Protein AF-A0A9E1DWH7-F1 (afdb_monomer_lite)

Sequence (798 aa):
MIVNSGTGEDALSIVTMGADAFGVAGIAVGDPQSTGDADPFLGVPLVGENPAVAGGRVEINSYSEITTDGYKANGIHAYSASGGYPDSVINALESFDENDFSFEVTEVRDSGDTAIDFNEQGDAQVRGYLIDEEGNPVTDDDENVIEHGTFLIGTDGTYSLSFSEGEIDQLLEEHESCAIAANYTIEGQGEGDSRTDDGRLIVVLYHNNEDGSLEEIRVAEFDSFGLSTKPADDNNPTVFPDLQGYVDGLLAHATSGGAGGTITVNSDGNIETRGEESHGIHAYSIGGEGAPGADSTFYLFWESAPTEGGDGESPGDINISADGRIVTGQDKSSGISAISAGGEGGPGGDGVAYRDGSRGGTGGDGGEVAVSGSADIETRGDYASGIVALSGGGNGGAGGSTGGAMSGGMGGYGGRGGIVDVNGSWHVTTEGDKAHGIWAKSLGGNAGDGGSGGWLWGDPGAGGQATDGGRVTLHSSGDIETSGLTAYGLYAQSVGGFGGSGGSNWGLFCSFGGDGNSGGSGGDVEVINLAGGSVITSGDHSHAILAQSIGGGGGSGGGEFGLFASLGGEGAAGGFGGDVSVENDGLLETSGTRAYGIFAQSVGGGGGSGGDARSMILSIDPSNWVPAEGPPDPTSFSVGATMSLGGSGGAASHGGTVFVENQGGIMTRGADAFGILAQSVGGGGGVGGSGYHGLDLEDFGVPEEYAQYQDLLPVQDDSDLDITLGGTGGGGGDGDDVDVTNNGDINTFGDGALAILAQSIGGGGGLAGVGATGGDGSVGLGGNGGLGGDGGSVAVDL

pLDDT: mean 86.43, std 14.1, range [38.81, 98.94]

Radius of gyration: 33.84 Å; chains: 1; bounding box: 93×71×112 Å

Structure (mmCIF, N/CA/C/O backbone):
data_AF-A0A9E1DWH7-F1
#
_entry.id   AF-A0A9E1DWH7-F1
#
loop_
_atom_site.group_PDB
_atom_site.id
_atom_site.type_symbol
_atom_site.label_atom_id
_atom_site.label_alt_id
_atom_site.label_comp_id
_atom_site.label_asym_id
_atom_site.label_entity_id
_atom_site.label_seq_id
_atom_site.pdbx_PDB_ins_code
_atom_site.Cartn_x
_atom_site.Cartn_y
_atom_site.Cartn_z
_atom_site.occupancy
_atom_site.B_iso_or_equiv
_atom_site.auth_seq_id
_atom_site.auth_comp_id
_atom_site.auth_asym_id
_atom_site.auth_atom_id
_atom_site.pdbx_PDB_model_num
ATOM 1 N N . MET A 1 1 ? 12.278 11.143 24.042 1.00 87.00 1 MET A N 1
ATOM 2 C CA . MET A 1 1 ? 11.474 12.074 24.857 1.00 87.00 1 MET A CA 1
ATOM 3 C C . MET A 1 1 ? 10.601 11.275 25.815 1.00 87.00 1 MET A C 1
ATOM 5 O O . MET A 1 1 ? 10.056 10.267 25.394 1.00 87.00 1 MET A O 1
ATOM 9 N N . ILE A 1 2 ? 10.497 11.687 27.084 1.00 90.00 2 ILE A N 1
ATOM 10 C CA . ILE A 1 2 ? 9.580 11.081 28.066 1.00 90.00 2 ILE A CA 1
ATOM 11 C C . ILE A 1 2 ? 8.743 12.207 28.679 1.00 90.00 2 ILE A C 1
ATOM 13 O O . ILE A 1 2 ? 9.315 13.162 29.210 1.00 90.00 2 ILE A O 1
ATOM 17 N N . VAL A 1 3 ? 7.417 12.103 28.613 1.00 90.38 3 VAL A N 1
ATOM 18 C CA . VAL A 1 3 ? 6.458 13.070 29.164 1.00 90.38 3 VAL A CA 1
ATOM 19 C C . VAL A 1 3 ? 5.601 12.371 30.212 1.00 90.38 3 VAL A C 1
ATOM 21 O O . VAL A 1 3 ? 5.009 11.336 29.936 1.00 90.38 3 VAL A O 1
ATOM 24 N N . ASN A 1 4 ? 5.521 12.932 31.419 1.00 89.38 4 ASN A N 1
ATOM 25 C CA . ASN A 1 4 ? 4.646 12.429 32.478 1.00 89.38 4 ASN A CA 1
ATOM 26 C C . ASN A 1 4 ? 3.672 13.538 32.887 1.00 89.38 4 ASN A C 1
ATOM 28 O O . ASN A 1 4 ? 4.121 14.633 33.235 1.00 89.38 4 ASN A O 1
ATOM 32 N N . SER A 1 5 ? 2.368 13.263 32.862 1.00 87.38 5 SER A N 1
ATOM 33 C CA . SER A 1 5 ? 1.322 14.235 33.192 1.00 87.38 5 SER A CA 1
ATOM 34 C C . SER A 1 5 ? 0.397 13.713 34.289 1.00 87.38 5 SER A C 1
ATOM 36 O O . SER A 1 5 ? -0.428 12.832 34.057 1.00 87.38 5 SER A O 1
ATOM 38 N N . GLY A 1 6 ? 0.503 14.294 35.484 1.00 82.69 6 GLY A N 1
ATOM 39 C CA . GLY A 1 6 ? -0.255 13.859 36.659 1.00 82.69 6 GLY A CA 1
ATOM 40 C C . GLY A 1 6 ? 0.238 12.531 37.240 1.00 82.69 6 GLY A C 1
ATOM 41 O O . GLY A 1 6 ? 1.265 11.986 36.834 1.00 82.69 6 GLY A O 1
ATOM 42 N N . THR A 1 7 ? -0.492 12.033 38.232 1.00 83.69 7 THR A N 1
ATOM 43 C CA . THR A 1 7 ? -0.308 10.708 38.843 1.00 83.69 7 THR A CA 1
ATOM 44 C C . THR A 1 7 ? -1.676 10.118 39.178 1.00 83.69 7 THR A C 1
ATOM 46 O O . THR A 1 7 ? -2.651 10.863 39.252 1.00 83.69 7 THR A O 1
ATOM 49 N N . GLY A 1 8 ? -1.754 8.818 39.474 1.00 70.94 8 GLY A N 1
ATOM 50 C CA . GLY A 1 8 ? -3.007 8.200 39.931 1.00 70.94 8 GLY A CA 1
ATOM 51 C C . GLY A 1 8 ? -3.595 8.800 41.224 1.00 70.94 8 GLY A C 1
ATOM 52 O O . GLY A 1 8 ? -4.774 8.598 41.497 1.00 70.94 8 GLY A O 1
ATOM 53 N N . GLU A 1 9 ? -2.809 9.542 42.019 1.00 77.56 9 GLU A N 1
ATOM 54 C CA . GLU A 1 9 ? -3.293 10.242 43.225 1.00 77.56 9 GLU A CA 1
ATOM 55 C C . GLU A 1 9 ? -3.641 11.721 42.970 1.00 77.56 9 GLU A C 1
ATOM 57 O O . GLU A 1 9 ? -4.532 12.254 43.629 1.00 77.56 9 GLU A O 1
ATOM 62 N N . ASP A 1 10 ? -2.981 12.364 42.001 1.00 80.69 10 ASP A N 1
ATOM 63 C CA . ASP A 1 10 ? -3.112 13.789 41.678 1.00 80.69 10 ASP A CA 1
ATOM 64 C C . ASP A 1 10 ? -3.201 13.988 40.150 1.00 80.69 10 ASP A C 1
ATOM 66 O O . ASP A 1 10 ? -2.185 14.157 39.461 1.00 80.69 10 ASP A O 1
ATOM 70 N N . ALA A 1 11 ? -4.426 13.979 39.615 1.00 82.19 11 ALA A N 1
ATOM 71 C CA . ALA A 1 11 ? -4.705 14.274 38.208 1.00 82.19 11 ALA A CA 1
ATOM 72 C C . ALA A 1 11 ? -4.594 15.784 37.921 1.00 82.19 11 ALA A C 1
ATOM 74 O O . ALA A 1 11 ? -5.102 16.621 38.674 1.00 82.19 11 ALA A O 1
ATOM 75 N N . LEU A 1 12 ? -3.943 16.151 36.813 1.00 89.12 12 LEU A N 1
ATOM 76 C CA . LEU A 1 12 ? -3.891 17.535 36.326 1.00 89.12 12 LEU A CA 1
ATOM 77 C C . LEU A 1 12 ? -5.086 17.818 35.410 1.00 89.12 12 LEU A C 1
ATOM 79 O O . LEU A 1 12 ? -5.555 16.919 34.726 1.00 89.12 12 LEU A O 1
ATOM 83 N N . SER A 1 13 ? -5.546 19.071 35.361 1.00 93.88 13 SER A N 1
ATOM 84 C CA . SER A 1 13 ? -6.529 19.527 34.369 1.00 93.88 13 SER A CA 1
ATOM 85 C C . SER A 1 13 ? -5.826 20.357 33.299 1.00 93.88 13 SER A C 1
ATOM 87 O O . SER A 1 13 ? -5.166 21.350 33.620 1.00 93.88 13 SER A O 1
ATOM 89 N N . ILE A 1 14 ? -5.956 19.941 32.041 1.00 95.38 14 ILE A N 1
ATOM 90 C CA . ILE A 1 14 ? -5.325 20.554 30.871 1.00 95.38 14 ILE A CA 1
ATOM 91 C C . ILE A 1 14 ? -6.431 20.967 29.903 1.00 95.38 14 ILE A C 1
ATOM 93 O O . ILE A 1 14 ? -7.241 20.140 29.501 1.00 95.38 14 ILE A O 1
ATOM 97 N N . VAL A 1 15 ? -6.465 22.246 29.526 1.00 96.62 15 VAL A N 1
ATOM 98 C CA . VAL A 1 15 ? -7.432 22.773 28.554 1.00 96.62 15 VAL A CA 1
ATOM 99 C C . VAL A 1 15 ? -6.688 23.555 27.482 1.00 96.62 15 VAL A C 1
ATOM 101 O O . VAL A 1 15 ? -6.006 24.531 27.804 1.00 96.62 15 VAL A O 1
ATOM 104 N N . THR A 1 16 ? -6.837 23.156 26.222 1.00 96.44 16 THR A N 1
ATOM 105 C CA . THR A 1 16 ? -6.238 23.834 25.065 1.00 96.44 16 THR A CA 1
ATOM 106 C C . THR A 1 16 ? -7.297 24.153 24.011 1.00 96.44 16 THR A C 1
ATOM 108 O O . THR A 1 16 ? -8.333 23.498 23.928 1.00 96.44 16 THR A O 1
ATOM 111 N N . MET A 1 17 ? -7.091 25.238 23.260 1.00 95.25 17 MET A N 1
ATOM 112 C CA . MET A 1 17 ? -8.045 25.742 22.267 1.00 95.25 17 MET A CA 1
ATOM 113 C C . MET A 1 17 ? -7.300 26.291 21.051 1.00 95.25 17 MET A C 1
ATOM 115 O O . MET A 1 17 ? -6.291 26.979 21.217 1.00 95.25 17 MET A O 1
ATOM 119 N N . GLY A 1 18 ? -7.842 26.064 19.858 1.00 94.25 18 GLY A N 1
ATOM 120 C CA . GLY A 1 18 ? -7.277 26.497 18.582 1.00 94.25 18 GLY A CA 1
ATOM 121 C C . GLY A 1 18 ? -7.068 25.332 17.617 1.00 94.25 18 GLY A C 1
ATOM 122 O O . GLY A 1 18 ? -7.156 24.171 18.005 1.00 94.25 18 GLY A O 1
ATOM 123 N N . ALA A 1 19 ? -6.806 25.655 16.350 1.00 93.44 19 ALA A N 1
ATOM 124 C CA . ALA A 1 19 ? -6.383 24.648 15.382 1.00 93.44 19 ALA A CA 1
ATOM 125 C C . ALA A 1 19 ? -5.036 24.036 15.805 1.00 93.44 19 ALA A C 1
ATOM 127 O O . ALA A 1 19 ? -4.202 24.753 16.365 1.00 93.44 19 ALA A O 1
ATOM 128 N N . ASP A 1 20 ? -4.866 22.732 15.576 1.00 93.06 20 ASP A N 1
ATOM 129 C CA . ASP A 1 20 ? -3.655 21.969 15.916 1.00 93.06 20 ASP A CA 1
ATOM 130 C C . ASP A 1 20 ? -3.284 22.054 17.416 1.00 93.06 20 ASP A C 1
ATOM 132 O O . ASP A 1 20 ? -2.119 21.995 17.814 1.00 93.06 20 ASP A O 1
ATOM 136 N N . ALA A 1 21 ? -4.285 22.241 18.286 1.00 93.81 21 ALA A N 1
ATOM 137 C CA . ALA A 1 21 ? -4.077 22.335 19.727 1.00 93.81 21 ALA A CA 1
ATOM 138 C C . ALA A 1 21 ? -3.888 20.948 20.356 1.00 93.81 21 ALA A C 1
ATOM 140 O O . ALA A 1 21 ? -4.764 20.092 20.254 1.00 93.81 21 ALA A O 1
ATOM 141 N N . PHE A 1 22 ? -2.786 20.751 21.088 1.00 95.69 22 PHE A N 1
ATOM 142 C CA . PHE A 1 22 ? -2.489 19.488 21.772 1.00 95.69 22 PHE A CA 1
ATOM 143 C C . PHE A 1 22 ? -2.601 19.615 23.288 1.00 95.69 22 PHE A C 1
ATOM 145 O O . PHE A 1 22 ? -2.093 20.577 23.864 1.00 95.69 22 PHE A O 1
ATOM 152 N N . GLY A 1 23 ? -3.246 18.652 23.948 1.00 95.25 23 GLY A N 1
ATOM 153 C CA . GLY A 1 23 ? -3.270 18.578 25.410 1.00 95.25 23 GLY A CA 1
ATOM 154 C C . GLY A 1 23 ? -1.903 18.182 25.970 1.00 95.25 23 GLY A C 1
ATOM 155 O O . GLY A 1 23 ? -1.270 18.943 26.702 1.00 95.25 23 GLY A O 1
ATOM 156 N N . VAL A 1 24 ? -1.423 17.000 25.581 1.00 95.94 24 VAL A N 1
ATOM 157 C CA . VAL A 1 24 ? -0.068 16.506 25.859 1.00 95.94 24 VAL A CA 1
ATOM 158 C C . VAL A 1 24 ? 0.583 16.113 24.540 1.00 95.94 24 VAL A C 1
ATOM 160 O O . VAL A 1 24 ? 0.026 15.307 23.805 1.00 95.94 24 VAL A O 1
ATOM 163 N N . ALA A 1 25 ? 1.765 16.654 24.248 1.00 95.50 25 ALA A N 1
ATOM 164 C CA . ALA A 1 25 ? 2.498 16.341 23.026 1.00 95.50 25 ALA A CA 1
ATOM 165 C C . ALA A 1 25 ? 3.890 15.772 23.332 1.00 95.50 25 ALA A C 1
ATOM 167 O O . ALA A 1 25 ? 4.654 16.351 24.109 1.00 95.50 25 ALA A O 1
ATOM 168 N N . GLY A 1 26 ? 4.219 14.649 22.701 1.00 95.56 26 GLY A N 1
ATOM 169 C CA . GLY A 1 26 ? 5.564 14.098 22.613 1.00 95.56 26 GLY A CA 1
ATOM 170 C C . GLY A 1 26 ? 5.960 14.014 21.147 1.00 95.56 26 GLY A C 1
ATOM 171 O O . GLY A 1 26 ? 5.415 13.196 20.419 1.00 95.56 26 GLY A O 1
ATOM 172 N N . ILE A 1 27 ? 6.885 14.864 20.715 1.00 94.50 27 ILE A N 1
ATOM 173 C CA . ILE A 1 27 ? 7.307 14.968 19.316 1.00 94.50 27 ILE A CA 1
ATOM 174 C C . ILE A 1 27 ? 8.814 14.733 19.281 1.00 94.50 27 ILE A C 1
ATOM 176 O O . ILE A 1 27 ? 9.565 15.422 19.974 1.00 94.50 27 ILE A O 1
ATOM 180 N N . ALA A 1 28 ? 9.254 13.736 18.521 1.00 92.69 28 ALA A N 1
ATOM 181 C CA . ALA A 1 28 ? 10.660 13.404 18.361 1.00 92.69 28 ALA A CA 1
ATOM 182 C C . ALA A 1 28 ? 10.994 13.245 16.878 1.00 92.69 28 ALA A C 1
ATOM 184 O O . ALA A 1 28 ? 10.875 12.156 16.323 1.00 92.69 28 ALA A O 1
ATOM 185 N N . VAL A 1 29 ? 11.428 14.347 16.273 1.00 89.25 29 VAL A N 1
ATOM 186 C CA . VAL A 1 29 ? 11.863 14.392 14.878 1.00 89.25 29 VAL A CA 1
ATOM 187 C C . VAL A 1 29 ? 13.384 14.310 14.823 1.00 89.25 29 VAL A C 1
ATOM 189 O O . VAL A 1 29 ? 14.072 14.984 15.596 1.00 89.25 29 VAL A O 1
ATOM 192 N N . GLY A 1 30 ? 13.898 13.412 13.990 1.00 84.50 30 GLY A N 1
ATOM 193 C CA . GLY A 1 30 ? 15.319 13.327 13.701 1.00 84.50 30 GLY A CA 1
ATOM 194 C C . GLY A 1 30 ? 15.690 14.287 12.580 1.00 84.50 30 GLY A C 1
ATOM 195 O O . GLY A 1 30 ? 15.378 14.010 11.427 1.00 84.50 30 GLY A O 1
ATOM 196 N N . ASP A 1 31 ? 16.375 15.377 12.929 1.00 79.06 31 ASP A N 1
ATOM 197 C CA . ASP A 1 31 ? 16.837 16.381 11.967 1.00 79.06 31 ASP A CA 1
ATOM 198 C C . ASP A 1 31 ? 18.367 16.292 11.819 1.00 79.06 31 ASP A C 1
ATOM 200 O O . ASP A 1 31 ? 19.090 16.548 12.802 1.00 79.06 31 ASP A O 1
ATOM 204 N N . PRO A 1 32 ? 18.907 15.954 10.634 1.00 72.94 32 PRO A N 1
ATOM 205 C CA . PRO A 1 32 ? 20.310 16.187 10.322 1.00 72.94 32 PRO A CA 1
ATOM 206 C C . PRO A 1 32 ? 20.719 17.612 10.672 1.00 72.94 32 PRO A C 1
ATOM 208 O O . PRO A 1 32 ? 20.064 18.602 10.346 1.00 72.94 32 PRO A O 1
ATOM 211 N N . GLN A 1 33 ? 21.848 17.719 11.366 1.00 66.94 33 GLN A N 1
ATOM 212 C CA . GLN A 1 33 ? 22.484 19.011 11.558 1.00 66.94 33 GLN A CA 1
ATOM 213 C C . GLN A 1 33 ? 23.168 19.382 10.244 1.00 66.94 33 GLN A C 1
ATOM 215 O O . GLN A 1 33 ? 23.973 18.597 9.738 1.00 66.94 33 GLN A O 1
ATOM 220 N N . SER A 1 34 ? 22.897 20.578 9.712 1.00 61.09 34 SER A N 1
ATOM 221 C CA . SER A 1 34 ? 23.777 21.114 8.674 1.00 61.09 34 SER A CA 1
ATOM 222 C C . SER A 1 34 ? 25.185 21.244 9.251 1.00 61.09 34 SER A C 1
ATOM 224 O O . SER A 1 34 ? 25.367 21.502 10.446 1.00 61.09 34 SER A O 1
ATOM 226 N N . THR A 1 35 ? 26.202 21.061 8.414 1.00 60.91 35 THR A N 1
ATOM 227 C CA . THR A 1 35 ? 27.602 21.264 8.819 1.00 60.91 35 THR A CA 1
ATOM 228 C C . THR A 1 35 ? 27.866 22.708 9.267 1.00 60.91 35 THR A C 1
ATOM 230 O O . THR A 1 35 ? 28.886 22.978 9.896 1.00 60.91 35 THR A O 1
ATOM 233 N N . GLY A 1 36 ? 26.923 23.626 9.007 1.00 59.16 36 GLY A N 1
ATOM 234 C CA . GLY A 1 36 ? 27.054 25.066 9.213 1.00 59.16 36 GLY A CA 1
ATOM 235 C C . GLY A 1 36 ? 27.808 25.763 8.080 1.00 59.16 36 GLY A C 1
ATOM 236 O O . GLY A 1 36 ? 27.875 26.991 8.076 1.00 59.16 36 GLY A O 1
ATOM 237 N N . ASP A 1 37 ? 28.326 24.990 7.127 1.00 68.50 37 ASP A N 1
ATOM 238 C CA . ASP A 1 37 ? 29.078 25.459 5.977 1.00 68.50 37 ASP A CA 1
ATOM 239 C C . ASP A 1 37 ? 28.129 25.544 4.769 1.00 68.50 37 ASP A C 1
ATOM 241 O O . ASP A 1 37 ? 27.424 24.585 4.441 1.00 68.50 37 ASP A O 1
ATOM 245 N N . ALA A 1 38 ? 28.069 26.715 4.137 1.00 75.94 38 ALA A N 1
ATOM 246 C CA . ALA A 1 38 ? 27.510 26.846 2.797 1.00 75.94 38 ALA A CA 1
ATOM 247 C C . ALA A 1 38 ? 28.598 26.476 1.790 1.00 75.94 38 ALA A C 1
ATOM 249 O O . ALA A 1 38 ? 29.785 26.670 2.076 1.00 75.94 38 ALA A O 1
ATOM 250 N N . ASP A 1 39 ? 28.206 25.977 0.621 1.00 78.56 39 ASP A N 1
ATOM 251 C CA . ASP A 1 39 ? 29.122 25.974 -0.505 1.00 78.56 39 ASP A CA 1
ATOM 252 C C . ASP A 1 39 ? 29.600 27.427 -0.696 1.00 78.56 39 ASP A C 1
ATOM 254 O O . ASP A 1 39 ? 28.776 28.329 -0.874 1.00 78.56 39 ASP A O 1
ATOM 258 N N . PRO A 1 40 ? 30.911 27.689 -0.565 1.00 72.06 40 PRO A N 1
ATOM 259 C CA . PRO A 1 40 ? 31.436 29.050 -0.532 1.00 72.06 40 PRO A CA 1
ATOM 260 C C . PRO A 1 40 ? 31.234 29.778 -1.860 1.00 72.06 40 PRO A C 1
ATOM 262 O O . PRO A 1 40 ? 31.271 31.002 -1.892 1.00 72.06 40 PRO A O 1
ATOM 265 N N . PHE A 1 41 ? 31.015 29.034 -2.944 1.00 80.31 41 PHE A N 1
ATOM 266 C CA . PHE A 1 41 ? 30.722 29.593 -4.244 1.00 80.31 41 PHE A CA 1
ATOM 267 C C . PHE A 1 41 ? 29.218 29.740 -4.461 1.00 80.31 41 PHE A C 1
ATOM 269 O O . PHE A 1 41 ? 28.773 30.846 -4.734 1.00 80.31 41 PHE A O 1
ATOM 276 N N . LEU A 1 42 ? 28.437 28.669 -4.295 1.00 79.19 42 LEU A N 1
ATOM 277 C CA . LEU A 1 42 ? 27.000 28.658 -4.603 1.00 79.19 42 LEU A CA 1
ATOM 278 C C . LEU A 1 42 ? 26.136 29.345 -3.541 1.00 79.19 42 LEU A C 1
ATOM 280 O O . LEU A 1 42 ? 24.957 29.587 -3.771 1.00 79.19 42 LEU A O 1
ATOM 284 N N . GLY A 1 43 ? 26.664 29.592 -2.342 1.00 78.81 43 GLY A N 1
ATOM 285 C CA . GLY A 1 43 ? 25.898 30.171 -1.236 1.00 78.81 43 GLY A CA 1
ATOM 286 C C . GLY A 1 43 ? 24.770 29.274 -0.707 1.00 78.81 43 GLY A C 1
ATOM 287 O O . GLY A 1 43 ? 24.070 29.667 0.228 1.00 78.81 43 GLY A O 1
ATOM 288 N N . VAL A 1 44 ? 24.608 28.065 -1.254 1.00 81.44 44 VAL A N 1
ATOM 289 C CA . VAL A 1 44 ? 23.633 27.073 -0.794 1.00 81.44 44 VAL A CA 1
ATOM 290 C C . VAL A 1 44 ? 24.222 26.191 0.311 1.00 81.44 44 VAL A C 1
ATOM 292 O O . VAL A 1 44 ? 25.438 26.004 0.372 1.00 81.44 44 VAL A O 1
ATOM 295 N N . PRO A 1 45 ? 23.405 25.633 1.217 1.00 79.88 45 PRO A N 1
ATOM 296 C CA . PRO A 1 45 ? 23.905 24.774 2.289 1.00 79.88 45 PRO A CA 1
ATOM 297 C C . PRO A 1 45 ? 24.536 23.476 1.768 1.00 79.88 45 PRO A C 1
ATOM 299 O O . PRO A 1 45 ? 24.006 22.854 0.850 1.00 79.88 45 PRO A O 1
ATOM 302 N N . LEU A 1 46 ? 25.611 23.010 2.414 1.00 77.12 46 LEU A N 1
ATOM 303 C CA . LEU A 1 46 ? 26.141 21.669 2.159 1.00 77.12 46 LEU A CA 1
ATOM 304 C C . LEU A 1 46 ? 25.249 20.598 2.806 1.00 77.12 46 LEU A C 1
ATOM 306 O O . LEU A 1 46 ? 24.989 20.624 4.016 1.00 77.12 46 LEU A O 1
ATOM 310 N N . VAL A 1 47 ? 24.826 19.629 1.995 1.00 75.00 47 VAL A N 1
ATOM 311 C CA . VAL A 1 47 ? 24.098 18.424 2.413 1.00 75.00 47 VAL A CA 1
ATOM 312 C C . VAL A 1 47 ? 25.123 17.295 2.544 1.00 75.00 47 VAL A C 1
ATOM 314 O O . VAL A 1 47 ? 25.950 17.092 1.661 1.00 75.00 47 VAL A O 1
ATOM 317 N N . GLY A 1 48 ? 25.152 16.613 3.688 1.00 66.12 48 GLY A N 1
ATOM 318 C CA . GLY A 1 48 ? 26.100 15.526 3.939 1.00 66.12 48 GLY A CA 1
ATOM 319 C C . GLY A 1 48 ? 25.681 14.226 3.252 1.00 66.12 48 GLY A C 1
ATOM 320 O O . GLY A 1 48 ? 24.505 14.027 2.977 1.00 66.12 48 GLY A O 1
ATOM 321 N N . GLU A 1 49 ? 26.630 13.300 3.068 1.00 56.00 49 GLU A N 1
ATOM 322 C CA . GLU A 1 49 ? 26.402 11.986 2.426 1.00 56.00 49 GLU A CA 1
ATOM 323 C C . GLU A 1 49 ? 25.402 11.075 3.170 1.00 56.00 49 GLU A C 1
ATOM 325 O O . GLU A 1 49 ? 24.994 10.048 2.639 1.00 56.00 49 GLU A O 1
ATOM 330 N N . ASN A 1 50 ? 25.015 11.410 4.408 1.00 57.75 50 ASN A N 1
ATOM 331 C CA . ASN A 1 50 ? 23.971 10.689 5.136 1.00 57.75 50 ASN A CA 1
ATOM 332 C C . ASN A 1 50 ? 23.086 11.657 5.956 1.00 57.75 50 ASN A C 1
ATOM 334 O O . ASN A 1 50 ? 23.379 11.921 7.129 1.00 57.75 50 ASN A O 1
ATOM 338 N N . PRO A 1 51 ? 22.018 12.196 5.341 1.00 61.84 51 PRO A N 1
ATOM 339 C CA . PRO A 1 51 ? 21.004 13.036 5.985 1.00 61.84 51 PRO A CA 1
ATOM 340 C C . PRO A 1 51 ? 20.225 12.326 7.094 1.00 61.84 51 PRO A C 1
ATOM 342 O O . PRO A 1 51 ? 19.640 12.974 7.957 1.00 61.84 51 PRO A O 1
ATOM 345 N N . ALA A 1 52 ? 20.157 10.996 7.070 1.00 71.50 52 ALA A N 1
ATOM 346 C CA . ALA A 1 52 ? 19.151 10.250 7.805 1.00 71.50 52 ALA A CA 1
ATOM 347 C C . ALA A 1 52 ? 19.423 10.242 9.319 1.00 71.50 52 ALA A C 1
ATOM 349 O O . ALA A 1 52 ? 20.142 9.399 9.862 1.00 71.50 52 ALA A O 1
ATOM 350 N N . VAL A 1 53 ? 18.795 11.170 10.042 1.00 81.06 53 VAL A N 1
ATOM 351 C CA . VAL A 1 53 ? 18.700 11.105 11.501 1.00 81.06 53 VAL A CA 1
ATOM 352 C C . VAL A 1 53 ? 17.369 10.470 11.861 1.00 81.06 53 VAL A C 1
ATOM 354 O O . VAL A 1 53 ? 16.306 10.994 11.536 1.00 81.06 53 VAL A O 1
ATOM 357 N N . ALA A 1 54 ? 17.435 9.336 12.554 1.00 85.12 54 ALA A N 1
ATOM 358 C CA . ALA A 1 54 ? 16.244 8.638 13.002 1.00 85.12 54 ALA A CA 1
ATOM 359 C C . ALA A 1 54 ? 15.433 9.474 14.005 1.00 85.12 54 ALA A C 1
ATOM 361 O O . ALA A 1 54 ? 15.985 10.153 14.883 1.00 85.12 54 ALA A O 1
ATOM 362 N N . GLY A 1 55 ? 14.113 9.351 13.916 1.00 84.62 55 GLY A N 1
ATOM 363 C CA . GLY A 1 55 ? 13.176 9.802 14.925 1.00 84.62 55 GLY A CA 1
ATOM 364 C C . GLY A 1 55 ? 13.508 9.219 16.296 1.00 84.62 55 GLY A C 1
ATOM 365 O O . GLY A 1 55 ? 13.924 8.070 16.465 1.00 84.62 55 GLY A O 1
ATOM 366 N N . GLY A 1 56 ? 13.344 10.041 17.328 1.00 88.81 56 GLY A N 1
ATOM 367 C CA . GLY A 1 56 ? 13.613 9.614 18.697 1.00 88.81 56 GLY A CA 1
ATOM 368 C C . GLY A 1 56 ? 12.457 8.806 19.288 1.00 88.81 56 GLY A C 1
ATOM 369 O O . GLY A 1 56 ? 11.295 9.005 18.945 1.00 88.81 56 GLY A O 1
ATOM 370 N N . ARG A 1 57 ? 12.755 7.960 20.280 1.00 94.25 57 ARG A N 1
ATOM 371 C CA . ARG A 1 57 ? 11.727 7.293 21.098 1.00 94.25 57 ARG A CA 1
ATOM 372 C C . ARG A 1 57 ? 10.816 8.318 21.781 1.00 94.25 57 ARG A C 1
ATOM 374 O O . ARG A 1 57 ? 11.331 9.227 22.443 1.00 94.25 57 ARG A O 1
ATOM 381 N N . VAL A 1 58 ? 9.501 8.132 21.721 1.00 97.38 58 VAL A N 1
ATOM 382 C CA . VAL A 1 58 ? 8.508 8.933 22.458 1.00 97.38 58 VAL A CA 1
ATOM 383 C C . VAL A 1 58 ? 7.830 8.064 23.507 1.00 97.38 58 VAL A C 1
ATOM 385 O O . VAL A 1 58 ? 7.301 7.007 23.197 1.00 97.38 58 VAL A O 1
ATOM 388 N N . GLU A 1 59 ? 7.829 8.511 24.758 1.00 97.81 59 GLU A N 1
ATOM 389 C CA . GLU A 1 59 ? 7.079 7.876 25.841 1.00 97.81 59 GLU A CA 1
ATOM 390 C C . GLU A 1 59 ? 6.192 8.925 26.522 1.00 97.81 59 GLU A C 1
ATOM 392 O O . GLU A 1 59 ? 6.696 9.958 26.967 1.00 97.81 59 GLU A O 1
ATOM 397 N N . ILE A 1 60 ? 4.885 8.680 26.601 1.00 97.19 60 ILE A N 1
ATOM 398 C CA . ILE A 1 60 ? 3.917 9.551 27.276 1.00 97.19 60 ILE A CA 1
ATOM 399 C C . ILE A 1 60 ? 3.165 8.730 28.321 1.00 97.19 60 ILE A C 1
ATOM 401 O O . ILE A 1 60 ? 2.502 7.761 27.978 1.00 97.19 60 ILE A O 1
ATOM 405 N N . ASN A 1 61 ? 3.223 9.144 29.585 1.00 95.25 61 ASN A N 1
ATOM 406 C CA . ASN A 1 61 ? 2.428 8.575 30.673 1.00 95.25 61 ASN A CA 1
ATOM 407 C C . ASN A 1 61 ? 1.488 9.662 31.219 1.00 95.25 61 ASN A C 1
ATOM 409 O O . ASN A 1 61 ? 1.953 10.641 31.810 1.00 95.25 61 ASN A O 1
ATOM 413 N N . SER A 1 62 ? 0.178 9.525 31.019 1.00 93.75 62 SER A N 1
ATOM 414 C CA . SER A 1 62 ? -0.815 10.542 31.380 1.00 93.75 62 SER A CA 1
ATOM 415 C C . SER A 1 62 ? -1.918 9.995 32.286 1.00 93.75 62 SER A C 1
ATOM 417 O O . SER A 1 62 ? -2.606 9.040 31.954 1.00 93.75 62 SER A O 1
ATOM 419 N N . TYR A 1 63 ? -2.133 10.680 33.406 1.00 93.19 63 TYR A N 1
ATOM 420 C CA . TYR A 1 63 ? -3.240 10.483 34.352 1.00 93.19 63 TYR A CA 1
ATOM 421 C C . TYR A 1 63 ? -4.153 11.724 34.406 1.00 93.19 63 TYR A C 1
ATOM 423 O O . TYR A 1 63 ? -4.806 11.987 35.412 1.00 93.19 63 TYR A O 1
ATOM 431 N N . SER A 1 64 ? -4.091 12.587 33.389 1.00 92.62 64 SER A N 1
ATOM 432 C CA . SER A 1 64 ? -4.681 13.934 33.424 1.00 92.62 64 SER A CA 1
ATOM 433 C C . SER A 1 64 ? -6.064 14.002 32.785 1.00 92.62 64 SER A C 1
ATOM 435 O O . SER A 1 64 ? -6.360 13.247 31.870 1.00 92.62 64 SER A O 1
ATOM 437 N N . GLU A 1 65 ? -6.865 14.970 33.222 1.00 95.50 65 GLU A N 1
ATOM 438 C CA . GLU A 1 65 ? -8.122 15.370 32.591 1.00 95.50 65 GLU A CA 1
ATOM 439 C C . GLU A 1 65 ? -7.817 16.384 31.481 1.00 95.50 65 GLU A C 1
ATOM 441 O O . GLU A 1 65 ? -7.443 17.530 31.762 1.00 95.50 65 GLU A O 1
ATOM 446 N N . ILE A 1 66 ? -7.939 15.966 30.225 1.00 97.25 66 ILE A N 1
ATOM 447 C CA . ILE A 1 66 ? -7.562 16.743 29.044 1.00 97.25 66 ILE A CA 1
ATOM 448 C C . ILE A 1 66 ? -8.821 17.177 28.294 1.00 97.25 66 ILE A C 1
ATOM 450 O O . ILE A 1 66 ? -9.684 16.362 27.989 1.00 97.25 66 ILE A O 1
ATOM 454 N N . THR A 1 67 ? -8.913 18.460 27.952 1.00 97.50 67 THR A N 1
ATOM 455 C CA . THR A 1 67 ? -9.922 18.978 27.024 1.00 97.50 67 THR A CA 1
ATOM 456 C C . THR A 1 67 ? -9.259 19.791 25.919 1.00 97.50 67 THR A C 1
ATOM 458 O O . THR A 1 67 ? -8.578 20.775 26.211 1.00 97.50 67 THR A O 1
ATOM 461 N N . THR A 1 68 ? -9.484 19.424 24.660 1.00 97.12 68 THR A N 1
ATOM 462 C CA . THR A 1 68 ? -8.999 20.165 23.485 1.00 97.12 68 THR A CA 1
ATOM 463 C C . THR A 1 68 ? -10.162 20.595 22.589 1.00 97.12 68 THR A C 1
ATOM 465 O O . THR A 1 68 ? -11.186 19.915 22.513 1.00 97.12 68 THR A O 1
ATOM 468 N N . ASP A 1 69 ? -10.047 21.760 21.945 1.00 96.50 69 ASP A N 1
ATOM 469 C CA . ASP A 1 69 ? -11.100 22.314 21.079 1.00 96.50 69 ASP A CA 1
ATOM 470 C C . ASP A 1 69 ? -10.510 23.054 19.867 1.00 96.50 69 ASP A C 1
ATOM 472 O O . ASP A 1 69 ? -9.787 24.040 20.031 1.00 96.50 69 ASP A O 1
ATOM 476 N N . GLY A 1 70 ? -10.829 22.594 18.659 1.00 95.19 70 GLY A N 1
ATOM 477 C CA . GLY A 1 70 ? -10.405 23.149 17.377 1.00 95.19 70 GLY A CA 1
ATOM 478 C C . GLY A 1 70 ? -10.197 22.079 16.300 1.00 95.19 70 GLY A C 1
ATOM 479 O O . GLY A 1 70 ? -10.190 20.883 16.572 1.00 95.19 70 GLY A O 1
ATOM 480 N N . TYR A 1 71 ? -10.024 22.517 15.052 1.00 95.56 71 TYR A N 1
ATOM 481 C CA . TYR A 1 71 ? -9.648 21.639 13.937 1.00 95.56 71 TYR A CA 1
ATOM 482 C C . TYR A 1 71 ? -8.300 20.960 14.224 1.00 95.56 71 TYR A C 1
ATOM 484 O O . TYR A 1 71 ? -7.368 21.652 14.637 1.00 95.56 71 TYR A O 1
ATOM 492 N N . LYS A 1 72 ? -8.185 19.638 14.035 1.00 95.00 72 LYS A N 1
ATOM 493 C CA . LYS A 1 72 ? -6.959 18.867 14.339 1.00 95.00 72 LYS A CA 1
ATOM 494 C C . LYS A 1 72 ? -6.477 18.936 15.798 1.00 95.00 72 LYS A C 1
ATOM 496 O O . LYS A 1 72 ? -5.291 18.775 16.089 1.00 95.00 72 LYS A O 1
ATOM 501 N N . ALA A 1 73 ? -7.379 19.204 16.745 1.00 95.00 73 ALA A N 1
ATOM 502 C CA . ALA A 1 73 ? -7.018 19.371 18.152 1.00 95.00 73 ALA A CA 1
ATOM 503 C C . ALA A 1 73 ? -6.953 18.030 18.911 1.00 95.00 73 ALA A C 1
ATOM 505 O O . ALA A 1 73 ? -7.980 17.485 19.307 1.00 95.00 73 ALA A O 1
ATOM 506 N N . ASN A 1 74 ? -5.754 17.519 19.194 1.00 97.19 74 ASN A N 1
ATOM 507 C CA . ASN A 1 74 ? -5.568 16.190 19.793 1.00 97.19 74 ASN A CA 1
ATOM 508 C C . ASN A 1 74 ? -5.403 16.214 21.318 1.00 97.19 74 ASN A C 1
ATOM 510 O O . ASN A 1 74 ? -4.698 17.060 21.867 1.00 97.19 74 ASN A O 1
ATOM 514 N N . GLY A 1 75 ? -5.976 15.232 22.012 1.00 97.38 75 GLY A N 1
ATOM 515 C CA . GLY A 1 75 ? -5.800 15.067 23.455 1.00 97.38 75 GLY A CA 1
ATOM 516 C C . GLY A 1 75 ? -4.351 14.746 23.813 1.00 97.38 75 GLY A C 1
ATOM 517 O O . GLY A 1 75 ? -3.648 15.560 24.417 1.00 97.38 75 GLY A O 1
ATOM 518 N N . ILE A 1 76 ? -3.897 13.569 23.393 1.00 98.00 76 ILE A N 1
ATOM 519 C CA . ILE A 1 76 ? -2.501 13.140 23.439 1.00 98.00 76 ILE A CA 1
ATOM 520 C C . ILE A 1 76 ? -1.998 13.003 22.007 1.00 98.00 76 ILE A C 1
ATOM 522 O O . ILE A 1 76 ? -2.555 12.240 21.224 1.00 98.00 76 ILE A O 1
ATOM 526 N N . HIS A 1 77 ? -0.918 13.704 21.678 1.00 97.81 77 HIS A N 1
ATOM 527 C CA . HIS A 1 77 ? -0.242 13.591 20.395 1.00 97.81 77 HIS A CA 1
ATOM 528 C C . HIS A 1 77 ? 1.169 13.032 20.589 1.00 97.81 77 HIS A C 1
ATOM 530 O O . HIS A 1 77 ? 2.002 13.649 21.254 1.00 97.81 77 HIS A O 1
ATOM 536 N N . ALA A 1 78 ? 1.439 11.857 20.032 1.00 97.81 78 ALA A N 1
ATOM 537 C CA . ALA A 1 78 ? 2.754 11.238 20.022 1.00 97.81 78 ALA A CA 1
ATOM 538 C C . ALA A 1 78 ? 3.228 11.096 18.573 1.00 97.81 78 ALA A C 1
ATOM 540 O O . ALA A 1 78 ? 2.558 10.465 17.764 1.00 97.81 78 ALA A O 1
ATOM 541 N N . TYR A 1 79 ? 4.371 11.683 18.243 1.00 96.62 79 TYR A N 1
ATOM 542 C CA . TYR A 1 79 ? 4.879 11.719 16.876 1.00 96.62 79 TYR A CA 1
ATOM 543 C C . TYR A 1 79 ? 6.371 11.419 16.850 1.00 96.62 79 TYR A C 1
ATOM 545 O O . TYR A 1 79 ? 7.145 12.036 17.591 1.00 96.62 79 TYR A O 1
ATOM 553 N N . SER A 1 80 ? 6.777 10.492 15.991 1.00 95.81 80 SER A N 1
ATOM 554 C CA . SER A 1 80 ? 8.177 10.201 15.721 1.00 95.81 80 SER A CA 1
ATOM 555 C C . SER A 1 80 ? 8.396 10.001 14.231 1.00 95.81 80 SER A C 1
ATOM 557 O O . SER A 1 80 ? 7.718 9.196 13.603 1.00 95.81 80 SER A O 1
ATOM 559 N N . ALA A 1 81 ? 9.343 10.735 13.671 1.00 91.88 81 ALA A N 1
ATOM 560 C CA . ALA A 1 81 ? 9.712 10.629 12.267 1.00 91.88 81 ALA A CA 1
ATOM 561 C C . ALA A 1 81 ? 11.140 11.136 12.077 1.00 91.88 81 ALA A C 1
ATOM 563 O O . ALA A 1 81 ? 11.727 11.714 12.998 1.00 91.88 81 ALA A O 1
ATOM 564 N N . SER A 1 82 ? 11.680 10.978 10.879 1.00 84.81 82 SER A N 1
ATOM 565 C CA . SER A 1 82 ? 12.776 11.829 10.428 1.00 84.81 82 SER A CA 1
ATOM 566 C C . SER A 1 82 ? 12.217 13.076 9.746 1.00 84.81 82 SER A C 1
ATOM 568 O O . SER A 1 82 ? 11.189 13.003 9.078 1.00 84.81 82 SER A O 1
ATOM 570 N N . GLY A 1 83 ? 12.848 14.225 9.975 1.00 70.12 83 GLY A N 1
ATOM 571 C CA . GLY A 1 83 ? 12.424 15.512 9.421 1.00 70.12 83 GLY A CA 1
ATOM 572 C C . GLY A 1 83 ? 13.153 15.899 8.141 1.00 70.12 83 GLY A C 1
ATOM 573 O O . GLY A 1 83 ? 12.827 16.933 7.568 1.00 70.12 83 GLY A O 1
ATOM 574 N N . GLY A 1 84 ? 14.142 15.103 7.713 1.00 75.38 84 GLY A N 1
ATOM 575 C CA . GLY A 1 84 ? 15.093 15.532 6.689 1.00 75.38 84 GLY A CA 1
ATOM 576 C C . GLY A 1 84 ? 15.860 16.785 7.129 1.00 75.38 84 GLY A C 1
ATOM 577 O O . GLY A 1 84 ? 15.871 17.167 8.305 1.00 75.38 84 GLY A O 1
ATOM 578 N N . TYR A 1 85 ? 16.542 17.440 6.195 1.00 77.38 85 TYR A N 1
ATOM 579 C CA . TYR A 1 85 ? 17.171 18.724 6.503 1.00 77.38 85 TYR A CA 1
ATOM 580 C C . TYR A 1 85 ? 16.123 19.802 6.838 1.00 77.38 85 TYR A C 1
ATOM 582 O O . TYR A 1 85 ? 15.034 19.792 6.273 1.00 77.38 85 TYR A O 1
ATOM 590 N N . PRO A 1 86 ? 16.430 20.769 7.730 1.00 77.50 86 PRO A N 1
ATOM 591 C CA . PRO A 1 86 ? 15.474 21.811 8.112 1.00 77.50 86 PRO A CA 1
ATOM 592 C C . PRO A 1 86 ? 14.915 22.583 6.909 1.00 77.50 86 PRO A C 1
ATOM 594 O O . PRO A 1 86 ? 15.664 22.851 5.972 1.00 77.50 86 PRO A O 1
ATOM 597 N N . ASP A 1 87 ? 13.675 23.087 6.996 1.00 80.81 87 ASP A N 1
ATOM 598 C CA . ASP A 1 87 ? 13.037 23.916 5.952 1.00 80.81 87 ASP A CA 1
ATOM 599 C C . ASP A 1 87 ? 13.933 25.055 5.448 1.00 80.81 87 ASP A C 1
ATOM 601 O O . ASP A 1 87 ? 13.871 25.438 4.287 1.00 80.81 87 ASP A O 1
ATOM 605 N N . SER A 1 88 ? 14.782 25.632 6.304 1.00 81.44 88 SER A N 1
ATOM 606 C CA . SER A 1 88 ? 15.718 26.681 5.886 1.00 81.44 88 SER A CA 1
ATOM 607 C C . SER A 1 88 ? 16.762 26.202 4.876 1.00 81.44 88 SER A C 1
ATOM 609 O O . SER A 1 88 ? 17.257 27.013 4.108 1.00 81.44 88 SER A O 1
ATOM 611 N N . VAL A 1 89 ? 17.131 24.920 4.919 1.00 83.00 89 VAL A N 1
ATOM 612 C CA . VAL A 1 89 ? 18.041 24.287 3.959 1.00 83.00 89 VAL A CA 1
ATOM 613 C C . VAL A 1 89 ? 17.290 23.926 2.687 1.00 83.00 89 VAL A C 1
ATOM 615 O O . VAL A 1 89 ? 17.731 24.322 1.615 1.00 83.00 89 VAL A O 1
ATOM 618 N N . ILE A 1 90 ? 16.134 23.267 2.813 1.00 82.88 90 ILE A N 1
ATOM 619 C CA . ILE A 1 90 ? 15.300 22.877 1.667 1.00 82.88 90 ILE A CA 1
ATOM 620 C C . ILE A 1 90 ? 14.896 24.112 0.855 1.00 82.88 90 ILE A C 1
ATOM 622 O O . ILE A 1 90 ? 15.232 24.200 -0.318 1.00 82.88 90 ILE A O 1
ATOM 626 N N . ASN A 1 91 ? 14.297 25.124 1.493 1.00 86.50 91 ASN A N 1
ATOM 627 C CA . ASN A 1 91 ? 13.898 26.353 0.801 1.00 86.50 91 ASN A CA 1
ATOM 628 C C . ASN A 1 91 ? 15.096 27.087 0.180 1.00 86.50 91 ASN A C 1
ATOM 630 O O . ASN A 1 91 ? 14.921 27.763 -0.825 1.00 86.50 91 ASN A O 1
ATOM 634 N N . ALA A 1 92 ? 16.294 27.002 0.776 1.00 84.56 92 ALA A N 1
ATOM 635 C CA . ALA A 1 92 ? 17.485 27.629 0.204 1.00 84.56 92 ALA A CA 1
ATOM 636 C C . ALA A 1 92 ? 17.913 26.933 -1.095 1.00 84.56 92 ALA A C 1
ATOM 638 O O . ALA A 1 92 ? 18.217 27.626 -2.062 1.00 84.56 92 ALA A O 1
ATOM 639 N N . LEU A 1 93 ? 17.880 25.597 -1.122 1.00 86.62 93 LEU A N 1
ATOM 640 C CA . LEU A 1 93 ? 18.145 24.798 -2.320 1.00 86.62 93 LEU A CA 1
ATOM 641 C C . LEU A 1 93 ? 17.054 25.011 -3.384 1.00 86.62 93 LEU A C 1
ATOM 643 O O . LEU A 1 93 ? 17.380 25.255 -4.536 1.00 86.62 93 LEU A O 1
ATOM 647 N N . GLU A 1 94 ? 15.773 25.029 -3.004 1.00 87.56 94 GLU A N 1
ATOM 648 C CA . GLU A 1 94 ? 14.652 25.289 -3.928 1.00 87.56 94 GLU A CA 1
ATOM 649 C C . GLU A 1 94 ? 14.650 26.715 -4.498 1.00 87.56 94 GLU A C 1
ATOM 651 O O . GLU A 1 94 ? 14.167 26.949 -5.604 1.00 87.56 94 GLU A O 1
ATOM 656 N N . SER A 1 95 ? 15.143 27.690 -3.729 1.00 87.69 95 SER A N 1
ATOM 657 C CA . SER A 1 95 ? 15.235 29.089 -4.162 1.00 87.69 95 SER A CA 1
ATOM 658 C C . SER A 1 95 ? 16.482 29.399 -4.984 1.00 87.69 95 SER A C 1
ATOM 660 O O . SER A 1 95 ? 16.662 30.555 -5.366 1.00 87.69 95 SER A O 1
ATOM 662 N N . PHE A 1 96 ? 17.348 28.406 -5.198 1.00 89.31 96 PHE A N 1
ATOM 663 C CA . PHE A 1 96 ? 18.553 28.565 -5.992 1.00 89.31 96 PHE A CA 1
ATOM 664 C C . PHE A 1 96 ? 18.191 29.038 -7.402 1.00 89.31 96 PHE A C 1
ATOM 666 O O . PHE A 1 96 ? 17.381 28.420 -8.089 1.00 89.31 96 PHE A O 1
ATOM 673 N N . ASP A 1 97 ? 18.788 30.153 -7.814 1.00 87.06 97 ASP A N 1
ATOM 674 C CA . ASP A 1 97 ? 18.672 30.679 -9.165 1.00 87.06 97 ASP A CA 1
ATOM 675 C C . ASP A 1 97 ? 20.076 30.755 -9.759 1.00 87.06 97 ASP A C 1
ATOM 677 O O . ASP A 1 97 ? 20.909 31.568 -9.353 1.00 87.06 97 ASP A O 1
ATOM 681 N N . GLU A 1 98 ? 20.354 29.897 -10.737 1.00 84.44 98 GLU A N 1
ATOM 682 C CA . GLU A 1 98 ? 21.646 29.893 -11.417 1.00 84.44 98 GLU A CA 1
ATOM 683 C C . GLU A 1 98 ? 21.976 31.230 -12.103 1.00 84.44 98 GLU A C 1
ATOM 685 O O . GLU A 1 98 ? 23.149 31.510 -12.349 1.00 84.44 98 GLU A O 1
ATOM 690 N N . ASN A 1 99 ? 20.976 32.081 -12.374 1.00 83.62 99 ASN A N 1
ATOM 691 C CA . ASN A 1 99 ? 21.174 33.402 -12.974 1.00 83.62 99 ASN A CA 1
ATOM 692 C C . ASN A 1 99 ? 21.839 34.412 -12.027 1.00 83.62 99 ASN A C 1
ATOM 694 O O . ASN A 1 99 ? 22.312 35.455 -12.488 1.00 83.62 99 ASN A O 1
ATOM 698 N N . ASP A 1 100 ? 21.888 34.124 -10.724 1.00 84.12 100 ASP A N 1
ATOM 699 C CA . ASP A 1 100 ? 22.623 34.939 -9.751 1.00 84.12 100 ASP A CA 1
ATOM 700 C C . ASP A 1 100 ? 24.144 34.725 -9.841 1.00 84.12 100 ASP A C 1
ATOM 702 O O . ASP A 1 100 ? 24.924 35.479 -9.250 1.00 84.12 100 ASP A O 1
ATOM 706 N N . PHE A 1 101 ? 24.575 33.737 -10.628 1.00 86.75 101 PHE A N 1
ATOM 707 C CA . PHE A 1 101 ? 25.972 33.416 -10.871 1.00 86.75 101 PHE A CA 1
ATOM 708 C C . PHE A 1 101 ? 26.371 33.848 -12.273 1.00 86.75 101 PHE A C 1
ATOM 710 O O . PHE A 1 101 ? 25.665 33.638 -13.259 1.00 86.75 101 PHE A O 1
ATOM 717 N N . SER A 1 102 ? 27.555 34.439 -12.374 1.00 87.06 102 SER A N 1
ATOM 718 C CA . SER A 1 102 ? 28.171 34.741 -13.660 1.00 87.06 102 SER A CA 1
ATOM 719 C C . SER A 1 102 ? 29.517 34.062 -13.739 1.00 87.06 102 SER A C 1
ATOM 721 O O . SER A 1 102 ? 30.282 34.101 -12.778 1.00 87.06 102 SER A O 1
ATOM 723 N N . PHE A 1 103 ? 29.826 33.498 -14.891 1.00 89.00 103 PHE A N 1
ATOM 724 C CA . PHE A 1 103 ? 31.126 32.915 -15.157 1.00 89.00 103 PHE A CA 1
ATOM 725 C C . PHE A 1 103 ? 31.856 33.751 -16.198 1.00 89.00 103 PHE A C 1
ATOM 727 O O . PHE A 1 103 ? 31.240 34.341 -17.087 1.00 89.00 103 PHE A O 1
ATOM 734 N N . GLU A 1 104 ? 33.174 33.799 -16.067 1.00 91.75 104 GLU A N 1
ATOM 735 C CA . GLU A 1 104 ? 34.069 34.338 -17.080 1.00 91.75 104 GLU A CA 1
ATOM 736 C C . GLU A 1 104 ? 35.178 33.320 -17.341 1.00 91.75 104 GLU A C 1
ATOM 738 O O . GLU A 1 104 ? 35.750 32.757 -16.405 1.00 91.75 104 GLU A O 1
ATOM 743 N N . VAL A 1 105 ? 35.503 33.070 -18.608 1.00 92.56 105 VAL A N 1
ATOM 744 C CA . VAL A 1 105 ? 36.703 32.302 -18.955 1.00 92.56 105 VAL A CA 1
ATOM 745 C C . VAL A 1 105 ? 37.914 33.208 -18.743 1.00 92.56 105 VAL A C 1
ATOM 747 O O . VAL A 1 105 ? 38.045 34.241 -19.393 1.00 92.56 105 VAL A O 1
ATOM 750 N N . THR A 1 106 ? 38.800 32.834 -17.822 1.00 93.00 106 THR A N 1
ATOM 751 C CA . THR A 1 106 ? 39.961 33.652 -17.422 1.00 93.00 106 THR A CA 1
ATOM 752 C C . THR A 1 106 ? 41.267 33.194 -18.052 1.00 93.00 106 THR A C 1
ATOM 754 O O . THR A 1 106 ? 42.216 33.975 -18.144 1.00 93.00 106 THR A O 1
ATOM 757 N N . GLU A 1 107 ? 41.318 31.948 -18.515 1.00 93.50 107 GLU A N 1
ATOM 758 C CA . GLU A 1 107 ? 42.474 31.369 -19.185 1.00 93.50 107 GLU A CA 1
ATOM 759 C C . GLU A 1 107 ? 42.014 30.289 -20.167 1.00 93.50 107 GLU A C 1
ATOM 761 O O . GLU A 1 107 ? 41.070 29.554 -19.894 1.00 93.50 107 GLU A O 1
ATOM 766 N N . VAL A 1 108 ? 42.686 30.180 -21.309 1.00 92.81 108 VAL A N 1
ATOM 767 C CA . VAL A 1 108 ? 42.549 29.057 -22.246 1.00 92.81 108 VAL A CA 1
ATOM 768 C C . VAL A 1 108 ? 43.942 28.486 -22.452 1.00 92.81 108 VAL A C 1
ATOM 770 O O . VAL A 1 108 ? 44.889 29.253 -22.626 1.00 92.81 108 VAL A O 1
ATOM 773 N N . ARG A 1 109 ? 44.093 27.163 -22.397 1.00 91.12 109 ARG A N 1
ATOM 774 C CA . ARG A 1 109 ? 45.396 26.487 -22.451 1.00 91.12 109 ARG A CA 1
ATOM 775 C C . ARG A 1 109 ? 45.489 25.582 -23.673 1.00 91.12 109 ARG A C 1
ATOM 777 O O . ARG A 1 109 ? 44.512 24.941 -24.056 1.00 91.12 109 ARG A O 1
ATOM 784 N N . ASP A 1 110 ? 46.667 25.546 -24.289 1.00 86.94 110 ASP A N 1
ATOM 785 C CA . ASP A 1 110 ? 46.962 24.622 -25.386 1.00 86.94 110 ASP A CA 1
ATOM 786 C C . ASP A 1 110 ? 47.223 23.184 -24.900 1.00 86.94 110 ASP A C 1
ATOM 788 O O . ASP A 1 110 ? 47.195 22.880 -23.705 1.00 86.94 110 ASP A O 1
ATOM 792 N N . SER A 1 111 ? 47.491 22.284 -25.849 1.00 81.50 111 SER A N 1
ATOM 793 C CA . SER A 1 111 ? 47.782 20.867 -25.597 1.00 81.50 111 SER A CA 1
ATOM 794 C C . SER A 1 111 ? 49.020 20.624 -24.716 1.00 81.50 111 SER A C 1
ATOM 796 O O . SER A 1 111 ? 49.176 19.547 -24.140 1.00 81.50 111 SER A O 1
ATOM 798 N N . GLY A 1 112 ? 49.903 21.622 -24.600 1.00 79.88 112 GLY A N 1
ATOM 799 C CA . GLY A 1 112 ? 51.088 21.622 -23.748 1.00 79.88 112 GLY A CA 1
ATOM 800 C C . GLY A 1 112 ? 50.884 22.342 -22.413 1.00 79.88 112 GLY A C 1
ATOM 801 O O . GLY A 1 112 ? 51.880 22.654 -21.755 1.00 79.88 112 GLY A O 1
ATOM 802 N N . ASP A 1 113 ? 49.632 22.624 -22.037 1.00 80.31 113 ASP A N 1
ATOM 803 C CA . ASP A 1 113 ? 49.235 23.334 -20.815 1.00 80.31 113 ASP A CA 1
ATOM 804 C C . ASP A 1 113 ? 49.784 24.775 -20.745 1.00 80.31 113 ASP A C 1
ATOM 806 O O . ASP A 1 113 ? 50.047 25.333 -19.678 1.00 80.31 113 ASP A O 1
ATOM 810 N N . THR A 1 114 ? 50.005 25.400 -21.908 1.00 86.69 114 THR A N 1
ATOM 811 C CA . THR A 1 114 ? 50.470 26.789 -22.005 1.00 86.69 114 THR A CA 1
ATOM 812 C C . THR A 1 114 ? 49.296 27.738 -22.231 1.00 86.69 114 THR A C 1
ATOM 814 O O . THR A 1 114 ? 48.500 27.557 -23.149 1.00 86.69 114 THR A O 1
ATOM 817 N N . ALA A 1 115 ? 49.218 28.787 -21.410 1.00 88.81 115 ALA A N 1
ATOM 818 C CA . ALA A 1 115 ? 48.180 29.811 -21.487 1.00 88.81 115 ALA A CA 1
ATOM 819 C C . ALA A 1 115 ? 48.219 30.613 -22.802 1.00 88.81 115 ALA A C 1
ATOM 821 O O . ALA A 1 115 ? 49.283 31.059 -23.247 1.00 88.81 115 ALA A O 1
ATOM 822 N N . ILE A 1 116 ? 47.040 30.842 -23.377 1.00 92.06 116 ILE A N 1
ATOM 823 C CA . ILE A 1 116 ? 46.801 31.608 -24.599 1.00 92.06 116 ILE A CA 1
ATOM 824 C C . ILE A 1 116 ? 46.184 32.966 -24.245 1.00 92.06 116 ILE A C 1
ATOM 826 O O . ILE A 1 116 ? 45.213 33.049 -23.497 1.00 92.06 116 ILE A O 1
ATOM 830 N N . ASP A 1 117 ? 46.742 34.043 -24.805 1.00 89.12 117 ASP A N 1
ATOM 831 C CA . ASP A 1 117 ? 46.236 35.403 -24.597 1.00 89.12 117 ASP A CA 1
ATOM 832 C C . ASP A 1 117 ? 44.899 35.630 -25.335 1.00 89.12 117 ASP A C 1
ATOM 834 O O . ASP A 1 117 ? 44.768 35.312 -26.521 1.00 89.12 117 ASP A O 1
ATOM 838 N N . PHE A 1 118 ? 43.941 36.282 -24.670 1.00 90.69 118 PHE A N 1
ATOM 839 C CA . PHE A 1 118 ? 42.707 36.763 -25.300 1.00 90.69 118 PHE A CA 1
ATOM 840 C C . PHE A 1 118 ? 42.969 37.960 -26.229 1.00 90.69 118 PHE A C 1
ATOM 842 O O . PHE A 1 118 ? 43.793 38.840 -25.951 1.00 90.69 118 PHE A O 1
ATOM 849 N N . ASN A 1 119 ? 42.240 38.015 -27.343 1.00 89.06 119 ASN A N 1
ATOM 850 C CA . ASN A 1 119 ? 42.296 39.113 -28.305 1.00 89.06 119 ASN A CA 1
ATOM 851 C C . ASN A 1 119 ? 41.536 40.374 -27.809 1.00 89.06 119 ASN A C 1
ATOM 853 O O . ASN A 1 119 ? 40.947 40.396 -26.731 1.00 89.06 119 ASN A O 1
ATOM 857 N N . GLU A 1 120 ? 41.520 41.455 -28.605 1.00 82.44 120 GLU A N 1
ATOM 858 C CA . GLU A 1 120 ? 40.821 42.710 -28.245 1.00 82.44 120 GLU A CA 1
ATOM 859 C C . GLU A 1 120 ? 39.287 42.574 -28.152 1.00 82.44 120 GLU A C 1
ATOM 861 O O . GLU A 1 120 ? 38.626 43.474 -27.632 1.00 82.44 120 GLU A O 1
ATOM 866 N N . GLN A 1 121 ? 38.722 41.493 -28.693 1.00 84.31 121 GLN A N 1
ATOM 867 C CA . GLN A 1 121 ? 37.299 41.157 -28.662 1.00 84.31 121 GLN A CA 1
ATOM 868 C C . GLN A 1 121 ? 36.931 40.259 -27.470 1.00 84.31 121 GLN A C 1
ATOM 870 O O . GLN A 1 121 ? 35.744 40.130 -27.196 1.00 84.31 121 GLN A O 1
ATOM 875 N N . GLY A 1 122 ? 37.918 39.733 -26.735 1.00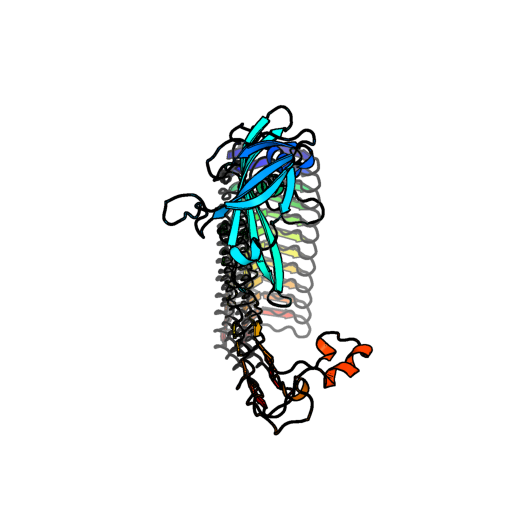 86.44 122 GLY A N 1
ATOM 876 C CA . GLY A 1 122 ? 37.704 38.816 -25.615 1.00 86.44 122 GLY A CA 1
ATOM 877 C C . GLY A 1 122 ? 37.744 37.338 -25.999 1.00 86.44 122 GLY A C 1
ATOM 878 O O . GLY A 1 122 ? 37.317 36.519 -25.203 1.00 86.44 122 GLY A O 1
ATOM 879 N N . ASP A 1 123 ? 38.274 36.974 -27.170 1.00 90.44 123 ASP A N 1
ATOM 880 C CA . ASP A 1 123 ? 38.356 35.572 -27.592 1.00 90.44 123 ASP A CA 1
ATOM 881 C C . ASP A 1 123 ? 39.795 35.052 -27.571 1.00 90.44 123 ASP A C 1
ATOM 883 O O . ASP A 1 123 ? 40.718 35.713 -28.066 1.00 90.44 123 ASP A O 1
ATOM 887 N N . ALA A 1 124 ? 39.983 33.838 -27.063 1.00 92.06 124 ALA A N 1
ATOM 888 C CA . ALA A 1 124 ? 41.218 33.080 -27.188 1.00 92.06 124 ALA A CA 1
ATOM 889 C C . ALA A 1 124 ? 41.059 32.019 -28.281 1.00 92.06 124 ALA A C 1
ATOM 891 O O . ALA A 1 124 ? 40.071 31.285 -28.332 1.00 92.06 124 ALA A O 1
ATOM 892 N N . GLN A 1 125 ? 42.044 31.952 -29.176 1.00 93.38 125 GLN A N 1
ATOM 893 C CA . GLN A 1 125 ? 42.080 30.973 -30.256 1.00 93.38 125 GLN A CA 1
ATOM 894 C C . GLN A 1 125 ? 43.103 29.890 -29.924 1.00 93.38 125 GLN A C 1
ATOM 896 O O . GLN A 1 125 ? 44.300 30.175 -29.877 1.00 93.38 125 GLN A O 1
ATOM 901 N N . VAL A 1 126 ? 42.642 28.656 -29.736 1.00 93.38 126 VAL A N 1
ATOM 902 C CA . VAL A 1 126 ? 43.490 27.520 -29.361 1.00 93.38 126 VAL A CA 1
ATOM 903 C C . VAL A 1 126 ? 43.277 26.339 -30.301 1.00 93.38 126 VAL A C 1
ATOM 905 O O . VAL A 1 126 ? 42.183 26.112 -30.822 1.00 93.38 126 VAL A O 1
ATOM 908 N N . ARG A 1 127 ? 44.353 25.599 -30.561 1.00 92.00 127 ARG A N 1
ATOM 909 C CA . ARG A 1 127 ? 44.293 24.331 -31.287 1.00 92.00 127 ARG A CA 1
ATOM 910 C C . ARG A 1 127 ? 43.758 23.267 -30.336 1.00 92.00 127 ARG A C 1
ATOM 912 O O . ARG A 1 127 ? 44.295 23.111 -29.243 1.00 92.00 127 ARG A O 1
ATOM 919 N N . GLY A 1 128 ? 42.701 22.572 -30.740 1.00 89.38 128 GLY A N 1
ATOM 920 C CA . GLY A 1 128 ? 42.201 21.440 -29.970 1.00 89.38 128 GLY A CA 1
ATOM 921 C C . GLY A 1 128 ? 43.158 20.256 -30.051 1.00 89.38 128 GLY A C 1
ATOM 922 O O . GLY A 1 128 ? 43.966 20.186 -30.977 1.00 89.38 128 GLY A O 1
ATOM 923 N N . TYR A 1 129 ? 43.068 19.319 -29.114 1.00 89.19 129 TYR A N 1
ATOM 924 C CA . TYR A 1 129 ? 43.842 18.079 -29.149 1.00 89.19 129 TYR A CA 1
ATOM 925 C C . TYR A 1 129 ? 42.955 16.843 -29.097 1.00 89.19 129 TYR A C 1
ATOM 927 O O . TYR A 1 129 ? 41.912 16.846 -28.449 1.00 89.19 129 TYR A O 1
ATOM 935 N N . LEU A 1 130 ? 43.375 15.788 -29.793 1.00 86.56 130 LEU A N 1
ATOM 936 C CA . LEU A 1 130 ? 42.677 14.508 -29.786 1.00 86.56 130 LEU A CA 1
ATOM 937 C C . LEU A 1 130 ? 42.769 13.849 -28.410 1.00 86.56 130 LEU A C 1
ATOM 939 O O . LEU A 1 130 ? 43.844 13.837 -27.804 1.00 86.56 130 LEU A O 1
ATOM 943 N N . ILE A 1 131 ? 41.664 13.262 -27.955 1.00 82.06 131 ILE A N 1
ATOM 944 C CA . ILE A 1 131 ? 41.618 12.444 -26.738 1.00 82.06 131 ILE A CA 1
ATOM 945 C C . ILE A 1 131 ? 41.171 11.008 -27.039 1.00 82.06 131 ILE A C 1
ATOM 947 O O . ILE A 1 131 ? 40.412 10.784 -27.983 1.00 82.06 131 ILE A O 1
ATOM 951 N N . ASP A 1 132 ? 41.682 10.048 -26.265 1.00 76.94 132 ASP A N 1
ATOM 952 C CA . ASP A 1 132 ? 41.268 8.641 -26.304 1.00 76.94 132 ASP A CA 1
ATOM 953 C C . ASP A 1 132 ? 39.974 8.386 -25.506 1.00 76.94 132 ASP A C 1
ATOM 955 O O . ASP A 1 132 ? 39.383 9.307 -24.937 1.00 76.94 132 ASP A O 1
ATOM 959 N N . GLU A 1 133 ? 39.518 7.128 -25.484 1.00 62.22 133 GLU A N 1
ATOM 960 C CA . GLU A 1 133 ? 38.290 6.707 -24.792 1.00 62.22 133 GLU A CA 1
ATOM 961 C C . GLU A 1 133 ? 38.368 6.926 -23.270 1.00 62.22 133 GLU A C 1
ATOM 963 O O . GLU A 1 133 ? 37.349 7.105 -22.608 1.00 62.22 133 GLU A O 1
ATOM 968 N N . GLU A 1 134 ? 39.576 6.969 -22.705 1.00 64.56 134 GLU A N 1
ATOM 969 C CA . GLU A 1 134 ? 39.826 7.289 -21.302 1.00 64.56 134 GLU A CA 1
ATOM 970 C C . GLU A 1 134 ? 40.050 8.795 -21.049 1.00 64.56 134 GLU A C 1
ATOM 972 O O . GLU A 1 134 ? 40.343 9.197 -19.919 1.00 64.56 134 GLU A O 1
ATOM 977 N N . GLY A 1 135 ? 39.910 9.637 -22.078 1.00 69.50 135 GLY A N 1
ATOM 978 C CA . GLY A 1 135 ? 40.049 11.090 -21.999 1.00 69.50 135 GLY A CA 1
ATOM 979 C C . GLY A 1 135 ? 41.495 11.592 -21.918 1.00 69.50 135 GLY A C 1
ATOM 980 O O . GLY A 1 135 ? 41.712 12.752 -21.546 1.00 69.50 135 GLY A O 1
ATOM 981 N N . ASN A 1 136 ? 42.488 10.759 -22.242 1.00 81.25 136 ASN A N 1
ATOM 982 C CA . ASN A 1 136 ? 43.900 11.142 -22.283 1.00 81.25 136 ASN A CA 1
ATOM 983 C C . ASN A 1 136 ? 44.288 11.689 -23.665 1.00 81.25 136 ASN A C 1
ATOM 985 O O . ASN A 1 136 ? 43.746 11.239 -24.672 1.00 81.25 136 ASN A O 1
ATOM 989 N N . PRO A 1 137 ? 45.257 12.621 -23.758 1.00 83.75 137 PRO A N 1
ATOM 990 C CA . PRO A 1 137 ? 45.730 13.122 -25.046 1.00 83.75 137 PRO A CA 1
ATOM 991 C C . PRO A 1 137 ? 46.325 12.010 -25.921 1.00 83.75 137 PRO A C 1
ATOM 993 O O . PRO A 1 137 ? 47.230 11.291 -25.491 1.00 83.75 137 PRO A O 1
ATOM 996 N N . VAL A 1 138 ? 45.877 11.917 -27.173 1.00 85.75 138 VAL A N 1
ATOM 997 C CA . VAL A 1 138 ? 46.452 11.007 -28.174 1.00 85.75 138 VAL A CA 1
ATOM 998 C C . VAL A 1 138 ? 47.772 11.584 -28.681 1.00 85.75 138 VAL A C 1
ATOM 1000 O O . VAL A 1 138 ? 47.856 12.771 -29.014 1.00 85.75 138 VAL A O 1
ATOM 1003 N N . THR A 1 139 ? 48.808 10.747 -28.762 1.00 86.56 139 THR A N 1
ATOM 1004 C CA . THR A 1 139 ? 50.146 11.146 -29.214 1.00 86.56 139 THR A CA 1
ATOM 1005 C C . THR A 1 139 ? 50.568 10.465 -30.514 1.00 86.56 139 THR A C 1
ATOM 1007 O O . THR A 1 139 ? 50.115 9.369 -30.843 1.00 86.56 139 THR A O 1
ATOM 1010 N N . ASP A 1 140 ? 51.440 11.133 -31.273 1.00 84.56 140 ASP A N 1
ATOM 1011 C CA . ASP A 1 140 ? 52.104 10.563 -32.445 1.00 84.56 140 ASP A CA 1
ATOM 1012 C C . ASP A 1 140 ? 53.244 9.591 -32.060 1.00 84.56 140 ASP A C 1
ATOM 1014 O O . ASP A 1 140 ? 53.588 9.416 -30.888 1.00 84.56 140 ASP A O 1
ATOM 1018 N N . ASP A 1 141 ? 53.866 8.959 -33.063 1.00 82.88 141 ASP A N 1
ATOM 1019 C CA . ASP A 1 141 ? 54.991 8.021 -32.882 1.00 82.88 141 ASP A CA 1
ATOM 1020 C C . ASP A 1 141 ? 56.219 8.643 -32.170 1.00 82.88 141 ASP A C 1
ATOM 1022 O O . ASP A 1 141 ? 57.097 7.909 -31.702 1.00 82.88 141 ASP A O 1
ATOM 1026 N N . ASP A 1 142 ? 56.301 9.976 -32.102 1.00 83.44 142 ASP A N 1
ATOM 1027 C CA . ASP A 1 142 ? 57.361 10.752 -31.453 1.00 83.44 142 ASP A CA 1
ATOM 1028 C C . ASP A 1 142 ? 56.920 11.313 -30.072 1.00 83.44 142 ASP A C 1
ATOM 1030 O O . ASP A 1 142 ? 57.635 12.137 -29.495 1.00 83.44 142 ASP A O 1
ATOM 1034 N N . GLU A 1 143 ? 55.792 10.837 -29.520 1.00 80.69 143 GLU A N 1
ATOM 1035 C CA . GLU A 1 143 ? 55.168 11.248 -28.246 1.00 80.69 143 GLU A CA 1
ATOM 1036 C C . GLU A 1 143 ? 54.646 12.705 -28.210 1.00 80.69 143 GLU A C 1
ATOM 1038 O O . GLU A 1 143 ? 54.421 13.254 -27.129 1.00 80.69 143 GLU A O 1
ATOM 1043 N N . ASN A 1 144 ? 54.417 13.352 -29.360 1.00 84.81 144 ASN A N 1
ATOM 1044 C CA . ASN A 1 144 ? 53.799 14.684 -29.407 1.00 84.81 144 ASN A CA 1
ATOM 1045 C C . ASN A 1 144 ? 52.272 14.574 -29.443 1.00 84.81 144 ASN A C 1
ATOM 1047 O O . ASN A 1 144 ? 51.736 13.724 -30.149 1.00 84.81 144 ASN A O 1
ATOM 1051 N N . VAL A 1 145 ? 51.568 15.457 -28.729 1.00 86.88 145 VAL A N 1
ATOM 1052 C CA . VAL A 1 145 ? 50.097 15.497 -28.736 1.00 86.88 145 VAL A CA 1
ATOM 1053 C C . VAL A 1 145 ? 49.581 15.864 -30.128 1.00 86.88 145 VAL A C 1
ATOM 1055 O O . VAL A 1 145 ? 50.068 16.809 -30.754 1.00 86.88 145 VAL A O 1
ATOM 1058 N N . ILE A 1 146 ? 48.595 15.112 -30.616 1.00 87.50 146 ILE A N 1
ATOM 1059 C CA . ILE A 1 146 ? 47.994 15.342 -31.927 1.00 87.50 146 ILE A CA 1
ATOM 1060 C C . ILE A 1 146 ? 46.931 16.440 -31.808 1.00 87.50 146 ILE A C 1
ATOM 1062 O O . ILE A 1 146 ? 45.926 16.281 -31.116 1.00 87.50 146 ILE A O 1
ATOM 1066 N N . GLU A 1 147 ? 47.148 17.555 -32.505 1.00 88.81 147 GLU A N 1
ATOM 1067 C CA . GLU A 1 147 ? 46.256 18.715 -32.486 1.00 88.81 147 GLU A CA 1
ATOM 1068 C C . GLU A 1 147 ? 45.407 18.830 -33.751 1.00 88.81 147 GLU A C 1
ATOM 1070 O O . GLU A 1 147 ? 45.934 18.740 -34.863 1.00 88.81 147 GLU A O 1
ATOM 1075 N N . HIS A 1 148 ? 44.127 19.160 -33.593 1.00 87.50 148 HIS A N 1
ATOM 1076 C CA . HIS A 1 148 ? 43.184 19.398 -34.680 1.00 87.50 148 HIS A CA 1
ATOM 1077 C C . HIS A 1 148 ? 42.071 20.359 -34.286 1.00 87.50 148 HIS A C 1
ATOM 1079 O O . HIS A 1 148 ? 41.730 20.504 -33.114 1.00 87.50 148 HIS A O 1
ATOM 1085 N N . GLY A 1 149 ? 41.491 21.009 -35.293 1.00 87.19 149 GLY A N 1
ATOM 1086 C CA . GLY A 1 149 ? 40.444 21.994 -35.079 1.00 87.19 149 GLY A CA 1
ATOM 1087 C C . GLY A 1 149 ? 40.976 23.246 -34.385 1.00 87.19 149 GLY A C 1
ATOM 1088 O O . GLY A 1 149 ? 42.063 23.292 -33.804 1.00 87.19 149 GLY A O 1
ATOM 1089 N N . THR A 1 150 ? 40.225 24.324 -34.518 1.00 91.19 150 THR A N 1
ATOM 1090 C CA . THR A 1 150 ? 40.530 25.601 -33.891 1.00 91.19 150 THR A CA 1
ATOM 1091 C C . THR A 1 150 ? 39.329 26.028 -33.076 1.00 91.19 150 THR A C 1
ATOM 1093 O O . THR A 1 150 ? 38.297 26.400 -33.642 1.00 91.19 150 THR A O 1
ATOM 1096 N N . PHE A 1 151 ? 39.491 25.966 -31.759 1.00 90.56 151 PHE A N 1
ATOM 1097 C CA . PHE A 1 151 ? 38.536 26.485 -30.801 1.00 90.56 151 PHE A CA 1
ATOM 1098 C C . PHE A 1 151 ? 38.721 27.990 -30.678 1.00 90.56 151 PHE A C 1
ATOM 1100 O O . PHE A 1 151 ? 39.835 28.490 -30.504 1.00 90.56 151 PHE A O 1
ATOM 1107 N N . LEU A 1 152 ? 37.613 28.708 -30.776 1.00 91.31 152 LEU A N 1
ATOM 1108 C CA . LEU A 1 152 ? 37.501 30.092 -30.360 1.00 91.31 152 LEU A CA 1
ATOM 1109 C C . LEU A 1 152 ? 36.656 30.090 -29.093 1.00 91.31 152 LEU A C 1
ATOM 1111 O O . LEU A 1 152 ? 35.488 29.726 -29.175 1.00 91.31 152 LEU A O 1
ATOM 1115 N N . ILE A 1 153 ? 37.245 30.446 -27.955 1.00 91.75 153 ILE A N 1
ATOM 1116 C CA . ILE A 1 153 ? 36.556 30.505 -26.661 1.00 91.75 153 ILE A CA 1
ATOM 1117 C C . ILE A 1 153 ? 36.591 31.957 -26.183 1.00 91.75 153 ILE A C 1
ATOM 1119 O O . ILE A 1 153 ? 37.667 32.534 -26.002 1.00 91.75 153 ILE A O 1
ATOM 1123 N N . GLY A 1 154 ? 35.411 32.548 -26.037 1.00 90.62 154 GLY A N 1
ATOM 1124 C CA . GLY A 1 154 ? 35.190 33.894 -25.531 1.00 90.62 154 GLY A CA 1
ATOM 1125 C C . GLY A 1 154 ? 35.221 33.937 -24.006 1.00 90.62 154 GLY A C 1
ATOM 1126 O O . GLY A 1 154 ? 34.862 32.969 -23.333 1.00 90.62 154 GLY A O 1
ATOM 1127 N N . THR A 1 155 ? 35.610 35.080 -23.440 1.00 90.44 155 THR A N 1
ATOM 1128 C CA . THR A 1 155 ? 35.543 35.298 -21.987 1.00 90.44 155 THR A CA 1
ATOM 1129 C C . THR A 1 155 ? 34.112 35.201 -21.453 1.00 90.44 155 THR A C 1
ATOM 1131 O O . THR A 1 155 ? 33.915 34.778 -20.321 1.00 90.44 155 THR A O 1
ATOM 1134 N N . ASP A 1 156 ? 33.101 35.506 -22.270 1.00 86.62 156 ASP A N 1
ATOM 1135 C CA . ASP A 1 156 ? 31.675 35.353 -21.945 1.00 86.62 156 ASP A CA 1
ATOM 1136 C C . ASP A 1 156 ? 31.163 33.903 -22.035 1.00 86.62 156 ASP A C 1
ATOM 1138 O O . ASP A 1 156 ? 29.964 33.656 -21.908 1.00 86.62 156 ASP A O 1
ATOM 1142 N N . GLY A 1 157 ? 32.068 32.947 -22.253 1.00 86.69 157 GLY A N 1
ATOM 1143 C CA . GLY A 1 157 ? 31.770 31.526 -22.355 1.00 86.69 157 GLY A CA 1
ATOM 1144 C C . GLY A 1 157 ? 31.235 31.106 -23.715 1.00 86.69 157 GLY A C 1
ATOM 1145 O O . GLY A 1 157 ? 31.014 29.910 -23.914 1.00 86.69 157 GLY A O 1
ATOM 1146 N N . THR A 1 158 ? 31.047 32.043 -24.652 1.00 88.81 158 THR A N 1
ATOM 1147 C CA . THR A 1 158 ? 30.722 31.684 -26.031 1.00 88.81 158 THR A CA 1
ATOM 1148 C C . THR A 1 158 ? 31.866 30.895 -26.636 1.00 88.81 158 THR A C 1
ATOM 1150 O O . THR A 1 158 ? 33.040 31.145 -26.358 1.00 88.81 158 THR A O 1
ATOM 1153 N N . TYR A 1 159 ? 31.545 29.920 -27.475 1.00 89.19 159 TYR A N 1
ATOM 1154 C CA . TYR A 1 159 ? 32.581 29.182 -28.170 1.00 89.19 159 TYR A CA 1
ATOM 1155 C C . TYR A 1 159 ? 32.164 28.787 -29.578 1.00 89.19 159 TYR A C 1
ATOM 1157 O O . TYR A 1 159 ? 30.985 28.723 -29.925 1.00 89.19 159 TYR A O 1
ATOM 1165 N N . SER A 1 160 ? 33.164 28.525 -30.411 1.00 87.50 160 SER A N 1
ATOM 1166 C CA . SER A 1 160 ? 32.975 27.897 -31.713 1.00 87.50 160 SER A CA 1
ATOM 1167 C C . SER A 1 160 ? 34.169 27.023 -32.057 1.00 87.50 160 SER A C 1
ATOM 1169 O O . SER A 1 160 ? 35.298 27.300 -31.649 1.00 87.50 160 SER A O 1
ATOM 1171 N N . LEU A 1 161 ? 33.912 25.976 -32.831 1.00 87.25 161 LEU A N 1
ATOM 1172 C CA . LEU A 1 161 ? 34.932 25.109 -33.391 1.00 87.25 161 LEU A CA 1
ATOM 1173 C C . LEU A 1 161 ? 34.957 25.294 -34.906 1.00 87.25 161 LEU A C 1
ATOM 1175 O O . LEU A 1 161 ? 33.922 25.401 -35.560 1.00 87.25 161 LEU A O 1
ATOM 1179 N N . SER A 1 162 ? 36.156 25.393 -35.467 1.00 87.44 162 SER A N 1
ATOM 1180 C CA . SER A 1 162 ? 36.347 25.526 -36.908 1.00 87.44 162 SER A CA 1
ATOM 1181 C C . SER A 1 162 ? 37.522 24.690 -37.386 1.00 87.44 162 SER A C 1
ATOM 1183 O O . SER A 1 162 ? 38.511 24.519 -36.675 1.00 87.44 162 SER A O 1
ATOM 1185 N N . PHE A 1 163 ? 37.426 24.200 -38.617 1.00 85.44 163 PHE A N 1
ATOM 1186 C CA . PHE A 1 163 ? 38.447 23.366 -39.242 1.00 85.44 163 PHE A CA 1
ATOM 1187 C C . PHE A 1 163 ? 39.000 24.048 -40.483 1.00 85.44 163 PHE A C 1
ATOM 1189 O O . PHE A 1 163 ? 38.278 24.726 -41.221 1.00 85.44 163 PHE A O 1
ATOM 1196 N N . SER A 1 164 ? 40.296 23.874 -40.723 1.00 83.81 164 SER A N 1
ATOM 1197 C CA . SER A 1 164 ? 40.908 24.297 -41.977 1.00 83.81 164 SER A CA 1
ATOM 1198 C C . SER A 1 164 ? 40.516 23.362 -43.132 1.00 83.81 164 SER A C 1
ATOM 1200 O O . SER A 1 164 ? 40.061 22.235 -42.935 1.00 83.81 164 SER A O 1
ATOM 1202 N N . GLU A 1 165 ? 40.632 23.851 -44.368 1.00 76.62 165 GLU A N 1
ATOM 1203 C CA . GLU A 1 165 ? 40.188 23.126 -45.566 1.00 76.62 165 GLU A CA 1
ATOM 1204 C C . GLU A 1 165 ? 40.919 21.772 -45.703 1.00 76.62 165 GLU A C 1
ATOM 1206 O O . GLU A 1 165 ? 42.143 21.737 -45.842 1.00 76.62 165 GLU A O 1
ATOM 1211 N N . GLY A 1 166 ? 40.164 20.666 -45.666 1.00 72.81 166 GLY A N 1
ATOM 1212 C CA . GLY A 1 166 ? 40.684 19.293 -45.742 1.00 72.81 166 GLY A CA 1
ATOM 1213 C C . GLY A 1 166 ? 41.280 18.741 -44.439 1.00 72.81 166 GLY A C 1
ATOM 1214 O O . GLY A 1 166 ? 41.963 17.720 -44.483 1.00 72.81 166 GLY A O 1
ATOM 1215 N N . GLU A 1 167 ? 41.083 19.415 -43.299 1.00 81.00 167 GLU A N 1
ATOM 1216 C CA . GLU A 1 167 ? 41.535 18.949 -41.978 1.00 81.00 167 GLU A CA 1
ATOM 1217 C C . GLU A 1 167 ? 40.634 17.847 -41.409 1.00 81.00 167 GLU A C 1
ATOM 1219 O O . GLU A 1 167 ? 41.149 16.889 -40.849 1.00 81.00 167 GLU A O 1
ATOM 1224 N N . ILE A 1 168 ? 39.317 17.944 -41.617 1.00 74.56 168 ILE A N 1
ATOM 1225 C CA . ILE A 1 168 ? 38.345 16.909 -41.220 1.00 74.56 168 ILE A CA 1
ATOM 1226 C C . ILE A 1 168 ? 38.606 15.606 -41.986 1.00 74.56 168 ILE A C 1
ATOM 1228 O O . ILE A 1 168 ? 38.715 14.555 -41.369 1.00 74.56 168 ILE A O 1
ATOM 1232 N N . ASP A 1 169 ? 38.852 15.691 -43.299 1.00 73.25 169 ASP A N 1
ATOM 1233 C CA . ASP A 1 169 ? 39.178 14.534 -44.153 1.00 73.25 169 ASP A CA 1
ATOM 1234 C C . ASP A 1 169 ? 40.487 13.816 -43.749 1.00 73.25 169 ASP A C 1
ATOM 1236 O O . ASP A 1 169 ? 40.770 12.717 -44.222 1.00 73.25 169 ASP A O 1
ATOM 1240 N N . GLN A 1 170 ? 41.341 14.464 -42.944 1.00 71.69 170 GLN A N 1
ATOM 1241 C CA . GLN A 1 170 ? 42.565 13.875 -42.379 1.00 71.69 170 GLN A CA 1
ATOM 1242 C C . GLN A 1 170 ? 42.357 13.318 -40.968 1.00 71.69 170 GLN A C 1
ATOM 1244 O O . GLN A 1 170 ? 43.196 12.552 -40.500 1.00 71.69 170 GLN A O 1
ATOM 1249 N N . LEU A 1 171 ? 41.296 13.758 -40.293 1.00 69.50 171 LEU A N 1
ATOM 1250 C CA . LEU A 1 171 ? 40.984 13.470 -38.900 1.00 69.50 171 LEU A CA 1
ATOM 1251 C C . LEU A 1 171 ? 40.084 12.240 -38.758 1.00 69.50 171 LEU A C 1
ATOM 1253 O O . LEU A 1 171 ? 40.256 11.464 -37.825 1.00 69.50 171 LEU A O 1
ATOM 1257 N N . LEU A 1 172 ? 39.113 12.109 -39.661 1.00 71.31 172 LEU A N 1
ATOM 1258 C CA . LEU A 1 172 ? 38.024 11.141 -39.599 1.00 71.31 172 LEU A CA 1
ATOM 1259 C C . LEU A 1 172 ? 37.832 10.516 -40.979 1.00 71.31 172 LEU A C 1
ATOM 1261 O O . LEU A 1 172 ? 37.602 11.234 -41.956 1.00 71.31 172 LEU A O 1
ATOM 1265 N N . GLU A 1 173 ? 37.904 9.189 -41.072 1.00 69.12 173 GLU A N 1
ATOM 1266 C CA . GLU A 1 173 ? 37.387 8.483 -42.245 1.00 69.12 173 GLU A CA 1
ATOM 1267 C C . GLU A 1 173 ? 35.846 8.389 -42.191 1.00 69.12 173 GLU A C 1
ATOM 1269 O O . GLU A 1 173 ? 35.203 8.634 -41.166 1.00 69.12 173 GLU A O 1
ATOM 1274 N N . GLU A 1 174 ? 35.225 8.038 -43.320 1.00 58.88 174 GLU A N 1
ATOM 1275 C CA . GLU A 1 174 ? 33.777 7.814 -43.405 1.00 58.88 174 GLU A CA 1
ATOM 1276 C C . GLU A 1 174 ? 33.373 6.724 -42.384 1.00 58.88 174 GLU A C 1
ATOM 1278 O O . GLU A 1 174 ? 33.876 5.602 -42.452 1.00 58.88 174 GLU A O 1
ATOM 1283 N N . HIS A 1 175 ? 32.475 7.062 -41.445 1.00 57.53 175 HIS A N 1
ATOM 1284 C CA . HIS A 1 175 ? 32.024 6.244 -40.297 1.00 57.53 175 HIS A CA 1
ATOM 1285 C C . HIS A 1 175 ? 32.946 6.161 -39.065 1.00 57.53 175 HIS A C 1
ATOM 1287 O O . HIS A 1 175 ? 32.682 5.349 -38.174 1.00 57.53 175 HIS A O 1
ATOM 1293 N N . GLU A 1 176 ? 33.985 6.988 -38.963 1.00 68.06 176 GLU A N 1
ATOM 1294 C CA . GLU A 1 176 ? 34.762 7.128 -37.725 1.00 68.06 176 GLU A CA 1
ATOM 1295 C C . GLU A 1 176 ? 34.249 8.294 -36.861 1.00 68.06 176 GLU A C 1
ATOM 1297 O O . GLU A 1 176 ? 33.548 9.192 -37.336 1.00 68.06 176 GLU A O 1
ATOM 1302 N N . SER A 1 177 ? 34.583 8.264 -35.568 1.00 72.81 177 SER A N 1
ATOM 1303 C CA . SER A 1 177 ? 34.315 9.340 -34.609 1.00 72.81 177 SER A CA 1
ATOM 1304 C C . SER A 1 177 ? 35.585 9.683 -33.844 1.00 72.81 177 SER A C 1
ATOM 1306 O O . SER A 1 177 ? 36.362 8.787 -33.513 1.00 72.81 177 SER A O 1
ATOM 1308 N N . CYS A 1 178 ? 35.772 10.950 -33.495 1.00 79.00 178 CYS A N 1
ATOM 1309 C CA . CYS A 1 178 ? 36.915 11.391 -32.705 1.00 79.00 178 CYS A CA 1
ATOM 1310 C C . CYS A 1 178 ? 36.509 12.519 -31.761 1.00 79.00 178 CYS A C 1
ATOM 1312 O O . CYS A 1 178 ? 35.670 13.356 -32.103 1.00 79.00 178 CYS A O 1
ATOM 1314 N N . ALA A 1 179 ? 37.140 12.572 -30.592 1.00 83.44 179 ALA A N 1
ATOM 1315 C CA . ALA A 1 179 ? 36.957 13.648 -29.634 1.00 83.44 179 ALA A CA 1
ATOM 1316 C C . ALA A 1 179 ? 38.136 14.615 -29.681 1.00 83.44 179 ALA A C 1
ATOM 1318 O O . ALA A 1 179 ? 39.295 14.202 -29.623 1.00 83.44 179 ALA A O 1
ATOM 1319 N N . ILE A 1 180 ? 37.825 15.907 -29.754 1.00 87.00 180 ILE A N 1
ATOM 1320 C CA . ILE A 1 180 ? 38.796 16.987 -29.645 1.00 87.00 180 ILE A CA 1
ATOM 1321 C C . ILE A 1 180 ? 38.488 17.788 -28.385 1.00 87.00 180 ILE A C 1
ATOM 1323 O O . ILE A 1 180 ? 37.354 18.215 -28.179 1.00 87.00 180 ILE A O 1
ATOM 1327 N N . ALA A 1 181 ? 39.502 18.020 -27.560 1.00 87.62 181 ALA A N 1
ATOM 1328 C CA . ALA A 1 181 ? 39.386 18.790 -26.335 1.00 87.62 181 ALA A CA 1
ATOM 1329 C C . ALA A 1 181 ? 40.151 20.119 -26.398 1.00 87.62 181 ALA A C 1
ATOM 1331 O O . ALA A 1 181 ? 41.170 20.244 -27.084 1.00 87.62 181 ALA A O 1
ATOM 1332 N N . ALA A 1 182 ? 39.676 21.097 -25.632 1.00 89.69 182 ALA A N 1
ATOM 1333 C CA . ALA A 1 182 ? 40.391 22.319 -25.289 1.00 89.69 182 ALA A CA 1
ATOM 1334 C C . ALA A 1 182 ? 40.247 22.591 -23.787 1.00 89.69 182 ALA A C 1
ATOM 1336 O O . ALA A 1 182 ? 39.142 22.528 -23.245 1.00 89.69 182 ALA A O 1
ATOM 1337 N N . ASN A 1 183 ? 41.359 22.907 -23.123 1.00 90.88 183 ASN A N 1
ATOM 1338 C CA . ASN A 1 183 ? 41.369 23.203 -21.693 1.00 90.88 183 ASN A CA 1
ATOM 1339 C C . ASN A 1 183 ? 41.204 24.700 -21.463 1.00 90.88 183 ASN A C 1
ATOM 1341 O O . ASN A 1 183 ? 41.750 25.529 -22.198 1.00 90.88 183 ASN A O 1
ATOM 1345 N N . TYR A 1 184 ? 40.479 25.049 -20.416 1.00 92.25 184 TYR A N 1
ATOM 1346 C CA . TYR A 1 184 ? 40.263 26.426 -20.018 1.00 92.25 184 TYR A CA 1
ATOM 1347 C C . TYR A 1 184 ? 40.070 26.516 -18.508 1.00 92.25 184 TYR A C 1
ATOM 1349 O O . TYR A 1 184 ? 39.814 25.526 -17.834 1.00 92.25 184 TYR A O 1
ATOM 1357 N N . THR A 1 185 ? 40.198 27.717 -17.970 1.00 92.06 185 THR A N 1
ATOM 1358 C CA . THR A 1 185 ? 39.896 28.012 -16.574 1.00 92.06 185 THR A CA 1
ATOM 1359 C C . THR A 1 185 ? 38.778 29.025 -16.550 1.00 92.06 185 THR A C 1
ATOM 1361 O O . THR A 1 185 ? 38.857 30.077 -17.193 1.00 92.06 185 THR A O 1
ATOM 1364 N N . ILE A 1 186 ? 37.741 28.727 -15.783 1.00 92.12 186 ILE A N 1
ATOM 1365 C CA . ILE A 1 186 ? 36.679 29.681 -15.486 1.00 92.12 186 ILE A CA 1
ATOM 1366 C C . ILE A 1 186 ? 36.903 30.290 -14.116 1.00 92.12 186 ILE A C 1
ATOM 1368 O O . ILE A 1 186 ? 37.404 29.641 -13.201 1.00 92.12 186 ILE A O 1
ATOM 1372 N N . GLU A 1 187 ? 36.489 31.538 -13.967 1.00 89.88 187 GLU A N 1
ATOM 1373 C CA . GLU A 1 187 ? 36.216 32.134 -12.671 1.00 89.88 187 GLU A CA 1
ATOM 1374 C C . GLU A 1 187 ? 34.715 32.409 -12.590 1.00 89.88 187 GLU A C 1
ATOM 1376 O O . GLU A 1 187 ? 34.164 33.226 -13.329 1.00 89.88 187 GLU A O 1
ATOM 1381 N N . GLY A 1 188 ? 34.041 31.693 -11.697 1.00 86.94 188 GLY A N 1
ATOM 1382 C CA . GLY A 1 188 ? 32.676 31.999 -11.310 1.00 86.94 188 GLY A CA 1
ATOM 1383 C C . GLY A 1 188 ? 32.664 33.114 -10.272 1.00 86.94 188 GLY A C 1
ATOM 1384 O O . GLY A 1 188 ? 33.461 33.109 -9.332 1.00 86.94 188 GLY A O 1
ATOM 1385 N N . GLN A 1 189 ? 31.714 34.031 -10.402 1.00 84.19 189 GLN A N 1
ATOM 1386 C CA . GLN A 1 189 ? 31.374 35.047 -9.412 1.00 84.19 189 GLN A CA 1
ATOM 1387 C C . GLN A 1 189 ? 29.946 34.784 -8.922 1.00 84.19 189 GLN A C 1
ATOM 1389 O O . GLN A 1 189 ? 29.016 34.758 -9.731 1.00 84.19 189 GLN A O 1
ATOM 1394 N N . GLY A 1 190 ? 29.791 34.589 -7.611 1.00 76.31 190 GLY A N 1
ATOM 1395 C CA . GLY A 1 190 ? 28.496 34.478 -6.927 1.00 76.31 190 GLY A CA 1
ATOM 1396 C C . GLY A 1 190 ? 28.219 35.682 -6.023 1.00 76.31 190 GLY A C 1
ATOM 1397 O O . GLY A 1 190 ? 28.838 36.739 -6.183 1.00 76.31 190 GLY A O 1
ATOM 1398 N N . GLU A 1 191 ? 27.332 35.539 -5.028 1.00 65.19 191 GLU A N 1
ATOM 1399 C CA . GLU A 1 191 ? 27.070 36.569 -4.003 1.00 65.19 191 GLU A CA 1
ATOM 1400 C C . GLU A 1 191 ? 28.301 36.829 -3.090 1.00 65.19 191 GLU A C 1
ATOM 1402 O O . GLU A 1 191 ? 28.326 36.509 -1.904 1.00 65.19 191 GLU A O 1
ATOM 1407 N N . GLY A 1 192 ? 29.335 37.484 -3.626 1.00 62.09 192 GLY A N 1
ATOM 1408 C CA . GLY A 1 192 ? 30.468 38.041 -2.879 1.00 62.09 192 GLY A CA 1
ATOM 1409 C C . GLY A 1 192 ? 31.719 37.166 -2.755 1.00 62.09 192 GLY A C 1
ATOM 1410 O O . GLY A 1 192 ? 32.674 37.627 -2.123 1.00 62.09 192 GLY A O 1
ATOM 1411 N N . ASP A 1 193 ? 31.742 35.980 -3.361 1.00 74.12 193 ASP A N 1
ATOM 1412 C CA . ASP A 1 193 ? 32.918 35.104 -3.437 1.00 74.12 193 ASP A CA 1
ATOM 1413 C C . ASP A 1 193 ? 33.194 34.687 -4.889 1.00 74.12 193 ASP A C 1
ATOM 1415 O O . ASP A 1 193 ? 32.288 34.689 -5.731 1.00 74.12 193 ASP A O 1
ATOM 1419 N N . SER A 1 194 ? 34.453 34.352 -5.181 1.00 80.94 194 SER A N 1
ATOM 1420 C CA . SER A 1 194 ? 34.853 33.843 -6.493 1.00 80.94 194 SER A CA 1
ATOM 1421 C C . SER A 1 194 ? 35.484 32.468 -6.388 1.00 80.94 194 SER A C 1
ATOM 1423 O O . SER A 1 194 ? 36.200 32.153 -5.434 1.00 80.94 194 SER A O 1
ATOM 1425 N N . ARG A 1 195 ? 35.205 31.624 -7.379 1.00 84.69 195 ARG A N 1
ATOM 1426 C CA . ARG A 1 195 ? 35.774 30.282 -7.463 1.00 84.69 195 ARG A CA 1
ATOM 1427 C C . ARG A 1 195 ? 36.332 30.062 -8.848 1.00 84.69 195 ARG A C 1
ATOM 1429 O O . ARG A 1 195 ? 35.635 30.241 -9.842 1.00 84.69 195 ARG A O 1
ATOM 1436 N N . THR A 1 196 ? 37.593 29.663 -8.887 1.00 88.00 196 THR A N 1
ATOM 1437 C CA . THR A 1 196 ? 38.227 29.183 -10.106 1.00 88.00 196 THR A CA 1
ATOM 1438 C C . THR A 1 196 ? 38.024 27.687 -10.216 1.00 88.00 196 THR A C 1
ATOM 1440 O O . THR A 1 196 ? 38.225 26.980 -9.225 1.00 88.00 196 THR A O 1
ATOM 1443 N N . ASP A 1 197 ? 37.675 27.224 -11.405 1.00 85.81 197 ASP A N 1
ATOM 1444 C CA . ASP A 1 197 ? 37.645 25.804 -11.722 1.00 85.81 197 ASP A CA 1
ATOM 1445 C C . ASP A 1 197 ? 38.267 25.590 -13.096 1.00 85.81 197 ASP A C 1
ATOM 1447 O O . ASP A 1 197 ? 38.086 26.409 -14.006 1.00 85.81 197 ASP A O 1
ATOM 1451 N N . ASP A 1 198 ? 39.030 24.513 -13.220 1.00 88.00 198 ASP A N 1
ATOM 1452 C CA . ASP A 1 198 ? 39.578 24.110 -14.504 1.00 88.00 198 ASP A CA 1
ATOM 1453 C C . ASP A 1 198 ? 38.518 23.275 -15.223 1.00 88.00 198 ASP A C 1
ATOM 1455 O O . ASP A 1 198 ? 37.881 22.392 -14.644 1.00 88.00 198 ASP A O 1
ATOM 1459 N N . GLY A 1 199 ? 38.284 23.643 -16.477 1.00 85.19 199 GLY A N 1
ATOM 1460 C CA . GLY A 1 199 ? 37.294 23.053 -17.349 1.00 85.19 199 GLY A CA 1
ATOM 1461 C C . GLY A 1 199 ? 37.923 22.518 -18.628 1.00 85.19 199 GLY A C 1
ATOM 1462 O O . GLY A 1 199 ? 38.969 22.982 -19.095 1.00 85.19 199 GLY A O 1
ATOM 1463 N N . ARG A 1 200 ? 37.257 21.540 -19.226 1.00 87.69 200 ARG A N 1
ATOM 1464 C CA . ARG A 1 200 ? 37.645 20.950 -20.502 1.00 87.69 200 ARG A CA 1
ATOM 1465 C C . ARG A 1 200 ? 36.438 20.887 -21.419 1.00 87.69 200 ARG A C 1
ATOM 1467 O O . ARG A 1 200 ? 35.457 20.211 -21.120 1.00 87.69 200 ARG A O 1
ATOM 1474 N N . LEU A 1 201 ? 36.530 21.595 -22.543 1.00 87.25 201 LEU A N 1
ATOM 1475 C CA . LEU A 1 201 ? 35.507 21.621 -23.579 1.00 87.25 201 LEU A CA 1
ATOM 1476 C C . LEU A 1 201 ? 35.853 20.485 -24.517 1.00 87.25 201 LEU A C 1
ATOM 1478 O O . LEU A 1 201 ? 36.901 20.512 -25.159 1.00 87.25 201 LEU A O 1
ATOM 1482 N N . ILE A 1 202 ? 34.979 19.499 -24.583 1.00 84.25 202 ILE A N 1
ATOM 1483 C CA . ILE A 1 202 ? 35.119 18.336 -25.436 1.00 84.25 202 ILE A CA 1
ATOM 1484 C C . ILE A 1 202 ? 34.085 18.483 -26.542 1.00 84.25 202 ILE A C 1
ATOM 1486 O O . ILE A 1 202 ? 32.886 18.581 -26.280 1.00 84.25 202 ILE A O 1
ATOM 1490 N N . VAL A 1 203 ? 34.555 18.516 -27.783 1.00 84.31 203 VAL A N 1
ATOM 1491 C CA . VAL A 1 203 ? 33.701 18.435 -28.962 1.00 84.31 203 VAL A CA 1
ATOM 1492 C C . VAL A 1 203 ? 34.041 17.162 -29.690 1.00 84.31 203 VAL A C 1
ATOM 1494 O O . VAL A 1 203 ? 35.185 16.926 -30.081 1.00 84.31 203 VAL A O 1
ATOM 1497 N N . VAL A 1 204 ? 33.031 16.334 -29.861 1.00 79.38 204 VAL A N 1
ATOM 1498 C CA . VAL A 1 204 ? 33.173 15.068 -30.551 1.00 79.38 204 VAL A CA 1
ATOM 1499 C C . VAL A 1 204 ? 32.476 15.170 -31.883 1.00 79.38 204 VAL A C 1
ATOM 1501 O O . VAL A 1 204 ? 31.368 15.694 -31.992 1.00 79.38 204 VAL A O 1
ATOM 1504 N N . LEU A 1 205 ? 33.178 14.680 -32.888 1.00 82.62 205 LEU A N 1
ATOM 1505 C CA . LEU A 1 205 ? 32.828 14.807 -34.284 1.00 82.62 205 LEU A CA 1
ATOM 1506 C C . LEU A 1 205 ? 32.537 13.427 -34.845 1.00 82.62 205 LEU A C 1
ATOM 1508 O O . LEU A 1 205 ? 33.285 12.480 -34.581 1.00 82.62 205 LEU A O 1
ATOM 1512 N N . TYR A 1 206 ? 31.496 13.338 -35.659 1.00 78.62 206 TYR A N 1
ATOM 1513 C CA . TYR A 1 206 ? 31.205 12.149 -36.447 1.00 78.62 206 TYR A CA 1
ATOM 1514 C C . TYR A 1 206 ? 30.491 12.529 -37.743 1.00 78.62 206 TYR A C 1
ATOM 1516 O O . TYR A 1 206 ? 29.845 13.572 -37.839 1.00 78.62 206 TYR A O 1
ATOM 1524 N N . HIS A 1 207 ? 30.606 11.680 -38.760 1.00 75.56 207 HIS A N 1
ATOM 1525 C CA . HIS A 1 207 ? 29.827 11.841 -39.984 1.00 75.56 207 HIS A CA 1
ATOM 1526 C C . HIS A 1 207 ? 28.418 11.271 -39.788 1.00 75.56 207 HIS A C 1
ATOM 1528 O O . HIS A 1 207 ? 28.261 10.100 -39.437 1.00 75.56 207 HIS A O 1
ATOM 1534 N N . ASN A 1 208 ? 27.391 12.082 -40.047 1.00 63.88 208 ASN A N 1
ATOM 1535 C CA . ASN A 1 208 ? 26.012 11.635 -40.144 1.00 63.88 208 ASN A CA 1
ATOM 1536 C C . ASN A 1 208 ? 25.919 10.575 -41.248 1.00 63.88 208 ASN A C 1
ATOM 1538 O O . ASN A 1 208 ? 26.299 10.790 -42.402 1.00 63.88 208 ASN A O 1
ATOM 1542 N N . ASN A 1 209 ? 25.405 9.408 -40.874 1.00 61.59 209 ASN A N 1
ATOM 1543 C CA . ASN A 1 209 ? 25.324 8.252 -41.754 1.00 61.59 209 ASN A CA 1
ATOM 1544 C C . ASN A 1 209 ? 24.297 8.420 -42.897 1.00 61.59 209 ASN A C 1
ATOM 1546 O O . ASN A 1 209 ? 24.318 7.624 -43.835 1.00 61.59 209 ASN A O 1
ATOM 1550 N N . GLU A 1 210 ? 23.404 9.417 -42.843 1.00 59.31 210 GLU A N 1
ATOM 1551 C CA . GLU A 1 210 ? 22.349 9.654 -43.841 1.00 59.31 210 GLU A CA 1
ATOM 1552 C C . GLU A 1 210 ? 22.784 10.555 -45.004 1.00 59.31 210 GLU A C 1
ATOM 1554 O O . GLU A 1 210 ? 22.415 10.300 -46.154 1.00 59.31 210 GLU A O 1
ATOM 1559 N N . ASP A 1 211 ? 23.560 11.606 -44.735 1.00 68.81 211 ASP A N 1
ATOM 1560 C CA . ASP A 1 211 ? 23.956 12.595 -45.746 1.00 68.81 211 ASP A CA 1
ATOM 1561 C C . ASP A 1 211 ? 25.466 12.884 -45.785 1.00 68.81 211 ASP A C 1
ATOM 1563 O O . ASP A 1 211 ? 25.924 13.671 -46.620 1.00 68.81 211 ASP A O 1
ATOM 1567 N N . GLY A 1 212 ? 26.244 12.219 -44.922 1.00 65.12 212 GLY A N 1
ATOM 1568 C CA . GLY A 1 212 ? 27.688 12.392 -44.796 1.00 65.12 212 GLY A CA 1
ATOM 1569 C C . GLY A 1 212 ? 28.100 13.736 -44.198 1.00 65.12 212 GLY A C 1
ATOM 1570 O O . GLY A 1 212 ? 29.293 14.056 -44.223 1.00 65.12 212 GLY A O 1
ATOM 1571 N N . SER A 1 213 ? 27.149 14.538 -43.703 1.00 76.50 213 SER A N 1
ATOM 1572 C CA . SER A 1 213 ? 27.438 15.805 -43.033 1.00 76.50 213 SER A CA 1
ATOM 1573 C C . SER A 1 213 ? 28.162 15.568 -41.708 1.00 76.50 213 SER A C 1
ATOM 1575 O O . SER A 1 213 ? 28.029 14.516 -41.097 1.00 76.50 213 SER A O 1
ATOM 1577 N N . LEU A 1 214 ? 28.984 16.523 -41.280 1.00 73.75 214 LEU A N 1
ATOM 1578 C CA . LEU A 1 214 ? 29.668 16.441 -39.993 1.00 73.75 214 LEU A CA 1
ATOM 1579 C C . LEU A 1 214 ? 28.707 16.907 -38.894 1.00 73.75 214 LEU A C 1
ATOM 1581 O O . LEU A 1 214 ? 28.243 18.047 -38.945 1.00 73.75 214 LEU A O 1
ATOM 1585 N N . GLU A 1 215 ? 28.440 16.050 -37.916 1.00 77.44 215 GLU A N 1
ATOM 1586 C CA . GLU A 1 215 ? 27.709 16.392 -36.698 1.00 77.44 215 GLU A CA 1
ATOM 1587 C C . GLU A 1 215 ? 28.666 16.533 -35.514 1.00 77.44 215 GLU A C 1
ATOM 1589 O O . GLU A 1 215 ? 29.752 15.944 -35.478 1.00 77.44 215 GLU A O 1
ATOM 1594 N N . GLU A 1 216 ? 28.258 17.357 -34.549 1.00 77.44 216 GLU A N 1
ATOM 1595 C CA . GLU A 1 216 ? 29.053 17.704 -33.378 1.00 77.44 216 GLU A CA 1
ATOM 1596 C C . GLU A 1 216 ? 28.217 17.534 -32.113 1.00 77.44 216 GLU A C 1
ATOM 1598 O O . GLU A 1 216 ? 27.089 18.018 -32.037 1.00 77.44 216 GLU A O 1
ATOM 1603 N N . ILE A 1 217 ? 28.797 16.922 -31.086 1.00 73.38 217 ILE A N 1
ATOM 1604 C CA . ILE A 1 217 ? 28.255 16.960 -29.724 1.00 73.38 217 ILE A CA 1
ATOM 1605 C C . ILE A 1 217 ? 29.301 17.596 -28.827 1.00 73.38 217 ILE A C 1
ATOM 1607 O O . ILE A 1 217 ? 30.506 17.406 -29.013 1.00 73.38 217 ILE A O 1
ATOM 1611 N N . ARG A 1 218 ? 28.832 18.388 -27.869 1.00 78.62 218 ARG A N 1
ATOM 1612 C CA . ARG A 1 218 ? 29.657 19.366 -27.177 1.00 78.62 218 ARG A CA 1
ATOM 1613 C C . ARG A 1 218 ? 29.400 19.315 -25.682 1.00 78.62 218 ARG A C 1
ATOM 1615 O O . ARG A 1 218 ? 28.253 19.237 -25.250 1.00 78.62 218 ARG A O 1
ATOM 1622 N N . VAL A 1 219 ? 30.483 19.333 -24.915 1.00 73.38 219 VAL A N 1
ATOM 1623 C CA . VAL A 1 219 ? 30.489 18.969 -23.495 1.00 73.38 219 VAL A CA 1
ATOM 1624 C C . VAL A 1 219 ? 31.500 19.815 -22.763 1.00 73.38 219 VAL A C 1
ATOM 1626 O O . VAL A 1 219 ? 32.589 20.046 -23.274 1.00 73.38 219 VAL A O 1
ATOM 1629 N N . ALA A 1 220 ? 31.176 20.213 -21.544 1.00 80.56 220 ALA A N 1
ATOM 1630 C CA . ALA A 1 220 ? 32.118 20.838 -20.641 1.00 80.56 220 ALA A CA 1
ATOM 1631 C C . ALA A 1 220 ? 32.194 19.990 -19.376 1.00 80.56 220 ALA A C 1
ATOM 1633 O O . ALA A 1 220 ? 31.176 19.734 -18.737 1.00 80.56 220 ALA A O 1
ATOM 1634 N N . GLU A 1 221 ? 33.394 19.544 -19.035 1.00 76.00 221 GLU A N 1
ATOM 1635 C CA . GLU A 1 221 ? 33.697 18.907 -17.756 1.00 76.00 221 GLU A CA 1
ATOM 1636 C C . GLU A 1 221 ? 34.474 19.891 -16.892 1.00 76.00 221 GLU A C 1
ATOM 1638 O O . GLU A 1 221 ? 35.313 20.620 -17.417 1.00 76.00 221 GLU A O 1
ATOM 1643 N N . PHE A 1 222 ? 34.218 19.891 -15.589 1.00 79.44 222 PHE A N 1
ATOM 1644 C CA . PHE A 1 222 ? 34.922 20.714 -14.618 1.00 79.44 222 PHE A CA 1
ATOM 1645 C C . PHE A 1 222 ? 35.398 19.878 -13.435 1.00 79.44 222 PHE A C 1
ATOM 1647 O O . PHE A 1 222 ? 34.667 19.013 -12.947 1.00 79.44 222 PHE A O 1
ATOM 1654 N N . ASP A 1 223 ? 36.588 20.191 -12.928 1.00 75.12 223 ASP A N 1
ATOM 1655 C CA . ASP A 1 223 ? 37.201 19.467 -11.809 1.00 75.12 223 ASP A CA 1
ATOM 1656 C C . ASP A 1 223 ? 36.338 19.495 -10.535 1.00 75.12 223 ASP A C 1
ATOM 1658 O O . ASP A 1 223 ? 36.298 18.516 -9.784 1.00 75.12 223 ASP A O 1
ATOM 1662 N N . SER A 1 224 ? 35.648 20.611 -10.269 1.00 71.62 224 SER A N 1
ATOM 1663 C CA . SER A 1 224 ? 34.804 20.774 -9.084 1.00 71.62 224 SER A CA 1
ATOM 1664 C C . SER A 1 224 ? 33.311 20.657 -9.358 1.00 71.62 224 SER A C 1
ATOM 1666 O O . SER A 1 224 ? 32.594 20.125 -8.512 1.00 71.62 224 SER A O 1
ATOM 1668 N N . PHE A 1 225 ? 32.827 21.210 -10.473 1.00 70.88 225 PHE A N 1
ATOM 1669 C CA . PHE A 1 225 ? 31.391 21.228 -10.790 1.00 70.88 225 PHE A CA 1
ATOM 1670 C C . PHE A 1 225 ? 30.910 19.988 -11.549 1.00 70.88 225 PHE A C 1
ATOM 1672 O O . PHE A 1 225 ? 29.709 19.829 -11.749 1.00 70.88 225 PHE A O 1
ATOM 1679 N N . GLY A 1 226 ? 31.820 19.096 -11.944 1.00 69.81 226 GLY A N 1
ATOM 1680 C CA . GLY A 1 226 ? 31.478 17.904 -12.709 1.00 69.81 226 GLY A CA 1
ATOM 1681 C C . GLY A 1 226 ? 31.091 18.240 -14.147 1.00 69.81 226 GLY A C 1
ATOM 1682 O O . GLY A 1 226 ? 31.599 19.189 -14.738 1.00 69.81 226 GLY A O 1
ATOM 1683 N N . LEU A 1 227 ? 30.222 17.433 -14.746 1.00 67.38 227 LEU A N 1
ATOM 1684 C CA . LEU A 1 227 ? 29.818 17.591 -16.144 1.00 67.38 227 LEU A CA 1
ATOM 1685 C C . LEU A 1 227 ? 28.689 18.616 -16.284 1.00 67.38 227 LEU A C 1
ATOM 1687 O O . LEU A 1 227 ? 27.743 18.616 -15.504 1.00 67.38 227 LEU A O 1
ATOM 1691 N N . SER A 1 228 ? 28.761 19.454 -17.317 1.00 74.75 228 SER A N 1
ATOM 1692 C CA . SER A 1 228 ? 27.728 20.434 -17.655 1.00 74.75 228 SER A CA 1
ATOM 1693 C C . SER A 1 228 ? 26.961 20.052 -18.911 1.00 74.75 228 SER A C 1
ATOM 1695 O O . SER A 1 228 ? 27.555 19.709 -19.932 1.00 74.75 228 SER A O 1
ATOM 1697 N N . THR A 1 229 ? 25.636 20.190 -18.830 1.00 64.19 229 THR A N 1
ATOM 1698 C CA . THR A 1 229 ? 24.668 19.981 -19.919 1.00 64.19 229 THR A CA 1
ATOM 1699 C C . THR A 1 229 ? 24.424 21.215 -20.781 1.00 64.19 229 THR A C 1
ATOM 1701 O O . THR A 1 229 ? 23.883 21.113 -21.881 1.00 64.19 229 THR A O 1
ATOM 1704 N N . LYS A 1 230 ? 24.890 22.387 -20.344 1.00 71.50 230 LYS A N 1
ATOM 1705 C CA . LYS A 1 230 ? 24.669 23.667 -21.034 1.00 71.50 230 LYS A CA 1
ATOM 1706 C C . LYS A 1 230 ? 25.368 23.851 -22.387 1.00 71.50 230 LYS A C 1
ATOM 1708 O O . LYS A 1 230 ? 24.815 24.566 -23.221 1.00 71.50 230 LYS A O 1
ATOM 1713 N N . PRO A 1 231 ? 26.533 23.244 -22.676 1.00 66.88 231 PRO A N 1
ATOM 1714 C CA . PRO A 1 231 ? 27.170 23.394 -23.984 1.00 66.88 231 PRO A CA 1
ATOM 1715 C C . PRO A 1 231 ? 26.373 22.795 -25.156 1.00 66.88 231 PRO A C 1
ATOM 1717 O O . PRO A 1 231 ? 26.788 22.988 -26.298 1.00 66.88 231 PRO A O 1
ATOM 1720 N N . ALA A 1 232 ? 25.269 22.085 -24.893 1.00 58.91 232 ALA A N 1
ATOM 1721 C CA . ALA A 1 232 ? 24.576 21.213 -25.838 1.00 58.91 232 ALA A CA 1
ATOM 1722 C C . ALA A 1 232 ? 23.506 21.874 -26.740 1.00 58.91 232 ALA A C 1
ATOM 1724 O O . ALA A 1 232 ? 22.926 21.164 -27.560 1.00 58.91 232 ALA A O 1
ATOM 1725 N N . ASP A 1 233 ? 23.223 23.185 -26.639 1.00 60.19 233 ASP A N 1
ATOM 1726 C CA . ASP A 1 233 ? 22.257 23.864 -27.529 1.00 60.19 233 ASP A CA 1
ATOM 1727 C C . ASP A 1 233 ? 22.886 24.933 -28.455 1.00 60.19 233 ASP A C 1
ATOM 1729 O O . ASP A 1 233 ? 23.800 25.670 -28.085 1.00 60.19 233 ASP A O 1
ATOM 1733 N N . ASP A 1 234 ? 22.385 25.016 -29.697 1.00 59.31 234 ASP A N 1
ATOM 1734 C CA . ASP A 1 234 ? 22.851 25.963 -30.729 1.00 59.31 234 ASP A CA 1
ATOM 1735 C C . ASP A 1 234 ? 22.380 27.413 -30.502 1.00 59.31 234 ASP A C 1
ATOM 1737 O O . ASP A 1 234 ? 22.802 28.333 -31.212 1.00 59.31 234 ASP A O 1
ATOM 1741 N N . ASN A 1 235 ? 21.466 27.640 -29.555 1.00 59.62 235 ASN A N 1
ATOM 1742 C CA . ASN A 1 235 ? 20.846 28.945 -29.337 1.00 59.62 235 ASN A CA 1
ATOM 1743 C C . ASN A 1 235 ? 21.655 29.812 -28.363 1.00 59.62 235 ASN A C 1
ATOM 1745 O O . ASN A 1 235 ? 21.556 31.041 -28.439 1.00 59.62 235 ASN A O 1
ATOM 1749 N N . ASN A 1 236 ? 22.455 29.200 -27.483 1.00 64.06 236 ASN A N 1
ATOM 1750 C CA . ASN A 1 236 ? 23.356 29.886 -26.563 1.00 64.06 236 ASN A CA 1
ATOM 1751 C C . ASN A 1 236 ? 24.556 28.992 -26.159 1.00 64.06 236 ASN A C 1
ATOM 1753 O O . ASN A 1 236 ? 24.619 28.538 -25.015 1.00 64.06 236 ASN A O 1
ATOM 1757 N N . PRO A 1 237 ? 25.519 28.736 -27.070 1.00 71.44 237 PRO A N 1
ATOM 1758 C CA . PRO A 1 237 ? 26.634 27.828 -26.812 1.00 71.44 237 PRO A CA 1
ATOM 1759 C C . PRO A 1 237 ? 27.515 28.385 -25.695 1.00 71.44 237 PRO A C 1
ATOM 1761 O O . PRO A 1 237 ? 28.214 29.378 -25.889 1.00 71.44 237 PRO A O 1
ATOM 1764 N N . THR A 1 238 ? 27.487 27.743 -24.529 1.00 81.12 238 THR A N 1
ATOM 1765 C CA . THR A 1 238 ? 28.250 28.176 -23.358 1.00 81.12 238 THR A CA 1
ATOM 1766 C C . THR A 1 238 ? 29.117 27.057 -22.801 1.00 81.12 238 THR A C 1
ATOM 1768 O O . THR A 1 238 ? 28.675 25.919 -22.689 1.00 81.12 238 THR A O 1
ATOM 1771 N N . VAL A 1 239 ? 30.354 27.383 -22.427 1.00 83.50 239 VAL A N 1
ATOM 1772 C CA . VAL A 1 239 ? 31.290 26.467 -21.754 1.00 83.50 239 VAL A CA 1
ATOM 1773 C C . VAL A 1 239 ? 31.180 26.532 -20.228 1.00 83.50 239 VAL A C 1
ATOM 1775 O O . VAL A 1 239 ? 32.177 26.325 -19.542 1.00 83.50 239 VAL A O 1
ATOM 1778 N N . PHE A 1 240 ? 30.017 26.891 -19.677 1.00 88.06 240 PHE A N 1
ATOM 1779 C CA . PHE A 1 240 ? 29.830 27.107 -18.236 1.00 88.06 240 PHE A CA 1
ATOM 1780 C C . PHE A 1 240 ? 29.146 25.934 -17.512 1.00 88.06 240 PHE A C 1
ATOM 1782 O O . PHE A 1 240 ? 28.448 25.149 -18.156 1.00 88.06 240 PHE A O 1
ATOM 1789 N N . PRO A 1 241 ? 29.327 25.801 -16.181 1.00 82.81 241 PRO A N 1
ATOM 1790 C CA . PRO A 1 241 ? 28.759 24.711 -15.386 1.00 82.81 241 PRO A CA 1
ATOM 1791 C C . PRO A 1 241 ? 27.223 24.686 -15.331 1.00 82.81 241 PRO A C 1
ATOM 1793 O O . PRO A 1 241 ? 26.568 25.736 -15.357 1.00 82.81 241 PRO A O 1
ATOM 1796 N N . ASP A 1 242 ? 26.654 23.487 -15.172 1.00 79.12 242 ASP A N 1
ATOM 1797 C CA . ASP A 1 242 ? 25.241 23.262 -14.848 1.00 79.12 242 ASP A CA 1
ATOM 1798 C C . ASP A 1 242 ? 25.055 23.242 -13.326 1.00 79.12 242 ASP A C 1
ATOM 1800 O O . ASP A 1 242 ? 25.167 22.213 -12.661 1.00 79.12 242 ASP A O 1
ATOM 1804 N N . LEU A 1 243 ? 24.843 24.429 -12.759 1.00 83.31 243 LEU A N 1
ATOM 1805 C CA . LEU A 1 243 ? 24.679 24.569 -11.317 1.00 83.31 243 LEU A CA 1
ATOM 1806 C C . LEU A 1 243 ? 23.322 24.052 -10.832 1.00 83.31 243 LEU A C 1
ATOM 1808 O O . LEU A 1 243 ? 23.227 23.616 -9.686 1.00 83.31 243 LEU A O 1
ATOM 1812 N N . GLN A 1 244 ? 22.297 24.087 -11.689 1.00 81.31 244 GLN A N 1
ATOM 1813 C CA . GLN A 1 244 ? 20.958 23.629 -11.340 1.00 81.31 244 GLN A CA 1
ATOM 1814 C C . GLN A 1 244 ? 20.951 22.116 -11.106 1.00 81.31 244 GLN A C 1
ATOM 1816 O O . GLN A 1 244 ? 20.505 21.679 -10.049 1.00 81.31 244 GLN A O 1
ATOM 1821 N N . GLY A 1 245 ? 21.548 21.330 -12.011 1.00 73.81 245 GLY A N 1
ATOM 1822 C CA . GLY A 1 245 ? 21.628 19.873 -11.852 1.00 73.81 245 GLY A CA 1
ATOM 1823 C C . GLY A 1 245 ? 22.358 19.433 -10.574 1.00 73.81 245 GLY A C 1
ATOM 1824 O O . GLY A 1 245 ? 21.932 18.498 -9.895 1.00 73.81 245 GLY A O 1
ATOM 1825 N N . TYR A 1 246 ? 23.422 20.144 -10.182 1.00 76.25 246 TYR A N 1
ATOM 1826 C CA . TYR A 1 246 ? 24.121 19.883 -8.918 1.00 76.25 246 TYR A CA 1
ATOM 1827 C C . TYR A 1 246 ? 23.239 20.170 -7.689 1.00 76.25 246 TYR A C 1
ATOM 1829 O O . TYR A 1 246 ? 23.201 19.373 -6.747 1.00 76.25 246 TYR A O 1
ATOM 1837 N N . VAL A 1 247 ? 22.513 21.294 -7.687 1.00 82.19 247 VAL A N 1
ATOM 1838 C CA . VAL A 1 247 ? 21.625 21.674 -6.576 1.00 82.19 247 VAL A CA 1
ATOM 1839 C C . VAL A 1 247 ? 20.414 20.749 -6.475 1.00 82.19 247 VAL A C 1
ATOM 1841 O O . VAL A 1 247 ? 20.034 20.390 -5.361 1.00 82.19 247 VAL A O 1
ATOM 1844 N N . ASP A 1 248 ? 19.865 20.296 -7.600 1.00 77.81 248 ASP A N 1
ATOM 1845 C CA . ASP A 1 248 ? 18.754 19.341 -7.631 1.00 77.81 248 ASP A CA 1
ATOM 1846 C C . ASP A 1 248 ? 19.148 18.003 -6.976 1.00 77.81 248 ASP A C 1
ATOM 1848 O O . ASP A 1 248 ? 18.387 17.450 -6.178 1.00 77.81 248 ASP A O 1
ATOM 1852 N N . GLY A 1 249 ? 20.378 17.526 -7.209 1.00 75.81 249 GLY A N 1
ATOM 1853 C CA . GLY A 1 249 ? 20.923 16.344 -6.528 1.00 75.81 249 GLY A CA 1
ATOM 1854 C C . GLY A 1 249 ? 21.072 16.532 -5.011 1.00 75.81 249 GLY A C 1
ATOM 1855 O O . GLY A 1 249 ? 20.725 15.647 -4.224 1.00 75.81 249 GLY A O 1
ATOM 1856 N N . LEU A 1 250 ? 21.527 17.710 -4.570 1.00 79.19 250 LEU A N 1
ATOM 1857 C CA . LEU A 1 250 ? 21.590 18.042 -3.143 1.00 79.19 250 LEU A CA 1
ATOM 1858 C C . LEU A 1 250 ? 20.197 18.138 -2.514 1.00 79.19 250 LEU A C 1
ATOM 1860 O O . LEU A 1 250 ? 20.013 17.675 -1.388 1.00 79.19 250 LEU A O 1
ATOM 1864 N N . LEU A 1 251 ? 19.226 18.718 -3.221 1.00 80.62 251 LEU A N 1
ATOM 1865 C CA . LEU A 1 251 ? 17.839 18.828 -2.776 1.00 80.62 251 LEU A CA 1
ATOM 1866 C C . LEU A 1 251 ? 17.218 17.442 -2.583 1.00 80.62 251 LEU A C 1
ATOM 1868 O O . LEU A 1 251 ? 16.674 17.166 -1.516 1.00 80.62 251 LEU A O 1
ATOM 1872 N N . ALA A 1 252 ? 17.398 16.552 -3.558 1.00 73.94 252 ALA A N 1
ATOM 1873 C CA . ALA A 1 252 ? 16.972 15.158 -3.493 1.00 73.94 252 ALA A CA 1
ATOM 1874 C C . ALA A 1 252 ? 17.526 14.410 -2.268 1.00 73.94 252 ALA A C 1
ATOM 1876 O O . ALA A 1 252 ? 16.819 13.637 -1.618 1.00 73.94 252 ALA A O 1
ATOM 1877 N N . HIS A 1 253 ? 18.795 14.632 -1.924 1.00 76.75 253 HIS A N 1
ATOM 1878 C CA . HIS A 1 253 ? 19.380 14.053 -0.715 1.00 76.75 253 HIS A CA 1
ATOM 1879 C C . HIS A 1 253 ? 18.858 14.745 0.547 1.00 76.75 253 HIS A C 1
ATOM 1881 O O . HIS A 1 253 ? 18.536 14.076 1.527 1.00 76.75 253 HIS A O 1
ATOM 1887 N N . ALA A 1 254 ? 18.706 16.069 0.533 1.00 78.44 254 ALA A N 1
ATOM 1888 C CA . ALA A 1 254 ? 18.231 16.844 1.675 1.00 78.44 254 ALA A CA 1
ATOM 1889 C C . ALA A 1 254 ? 16.824 16.442 2.146 1.00 78.44 254 ALA A C 1
ATOM 1891 O O . ALA A 1 254 ? 16.531 16.557 3.340 1.00 78.44 254 ALA A O 1
ATOM 1892 N N . THR A 1 255 ? 15.979 15.972 1.225 1.00 74.38 255 THR A N 1
ATOM 1893 C CA . THR A 1 255 ? 14.607 15.524 1.500 1.00 74.38 255 THR A CA 1
ATOM 1894 C C . THR A 1 255 ? 14.509 14.064 1.941 1.00 74.38 255 THR A C 1
ATOM 1896 O O . THR A 1 255 ? 13.474 13.671 2.472 1.00 74.38 255 THR A O 1
ATOM 1899 N N . SER A 1 256 ? 15.566 13.262 1.771 1.00 79.00 256 SER A N 1
ATOM 1900 C CA . SER A 1 256 ? 15.583 11.876 2.258 1.00 79.00 256 SER A CA 1
ATOM 1901 C C . SER A 1 256 ? 15.585 11.811 3.789 1.00 79.00 256 SER A C 1
ATOM 1903 O O . SER A 1 256 ? 16.187 12.649 4.473 1.00 79.00 256 SER A O 1
ATOM 1905 N N . GLY A 1 257 ? 14.883 10.824 4.347 1.00 78.00 257 GLY A N 1
ATOM 1906 C CA . GLY A 1 257 ? 14.655 10.724 5.788 1.00 78.00 257 GLY A CA 1
ATOM 1907 C C . GLY A 1 257 ? 15.196 9.434 6.403 1.00 78.00 257 GLY A C 1
ATOM 1908 O O . GLY A 1 257 ? 15.314 8.408 5.753 1.00 78.00 257 GLY A O 1
ATOM 1909 N N . GLY A 1 258 ? 15.494 9.478 7.700 1.00 85.94 258 GLY A N 1
ATOM 1910 C CA . GLY A 1 258 ? 15.821 8.310 8.519 1.00 85.94 258 GLY A CA 1
ATOM 1911 C C . GLY A 1 258 ? 14.614 7.559 9.093 1.00 85.94 258 GLY A C 1
ATOM 1912 O O . GLY A 1 258 ? 13.462 7.966 8.955 1.00 85.94 258 GLY A O 1
ATOM 1913 N N . ALA A 1 259 ? 14.898 6.477 9.818 1.00 89.81 259 ALA A N 1
ATOM 1914 C CA . ALA A 1 259 ? 13.889 5.654 10.486 1.00 89.81 259 ALA A CA 1
ATOM 1915 C C . ALA A 1 259 ? 13.019 6.424 11.495 1.00 89.81 259 ALA A C 1
ATOM 1917 O O . ALA A 1 259 ? 13.477 7.360 12.152 1.00 89.81 259 ALA A O 1
ATOM 1918 N N . GLY A 1 260 ? 11.777 5.984 11.686 1.00 90.00 260 GLY A N 1
ATOM 1919 C CA . GLY A 1 260 ? 10.921 6.449 12.778 1.00 90.00 260 GLY A CA 1
ATOM 1920 C C . GLY A 1 260 ? 11.333 5.845 14.125 1.00 90.00 260 GLY A C 1
ATOM 1921 O O . GLY A 1 260 ? 11.999 4.815 14.208 1.00 90.00 260 GLY A O 1
ATOM 1922 N N . GLY A 1 261 ? 10.935 6.484 15.223 1.00 93.31 261 GLY A N 1
ATOM 1923 C CA . GLY A 1 261 ? 11.210 6.009 16.580 1.00 93.31 261 GLY A CA 1
ATOM 1924 C C . GLY A 1 261 ? 10.028 5.278 17.216 1.00 93.31 261 GLY A C 1
ATOM 1925 O O . GLY A 1 261 ? 8.865 5.522 16.891 1.00 93.31 261 GLY A O 1
ATOM 1926 N N . THR A 1 262 ? 10.317 4.402 18.183 1.00 96.50 262 THR A N 1
ATOM 1927 C CA . THR A 1 262 ? 9.285 3.707 18.971 1.00 96.50 262 THR A CA 1
ATOM 1928 C C . THR A 1 262 ? 8.450 4.693 19.786 1.00 96.50 262 THR A C 1
ATOM 1930 O O . THR A 1 262 ? 8.994 5.566 20.475 1.00 96.50 262 THR A O 1
ATOM 1933 N N . ILE A 1 263 ? 7.137 4.495 19.789 1.00 98.44 263 ILE A N 1
ATOM 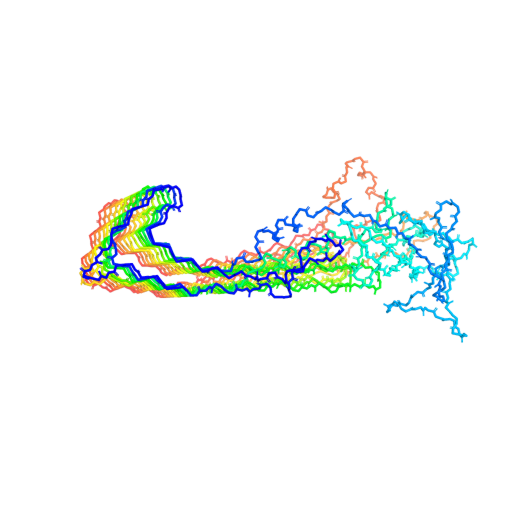1934 C CA . ILE A 1 263 ? 6.176 5.270 20.566 1.00 98.44 263 ILE A CA 1
ATOM 1935 C C . ILE A 1 263 ? 5.542 4.391 21.639 1.00 98.44 263 ILE A C 1
ATOM 1937 O O . ILE A 1 263 ? 5.128 3.260 21.398 1.00 98.44 263 ILE A O 1
ATOM 1941 N N . THR A 1 264 ? 5.450 4.922 22.853 1.00 98.31 264 THR A N 1
ATOM 1942 C CA . THR A 1 264 ? 4.712 4.314 23.958 1.00 98.31 264 THR A CA 1
ATOM 1943 C C . THR A 1 264 ? 3.795 5.354 24.589 1.00 98.31 264 THR A C 1
ATOM 1945 O O . THR A 1 264 ? 4.269 6.405 25.021 1.00 98.31 264 THR A O 1
ATOM 1948 N N . VAL A 1 265 ? 2.496 5.077 24.668 1.00 98.38 265 VAL A N 1
ATOM 1949 C CA . VAL A 1 265 ? 1.512 5.943 25.329 1.00 98.38 265 VAL A CA 1
ATOM 1950 C C . VAL A 1 265 ? 0.748 5.137 26.373 1.00 98.38 265 VAL A C 1
ATOM 1952 O O . VAL A 1 265 ? 0.083 4.171 26.031 1.00 98.38 265 VAL A O 1
ATOM 1955 N N . ASN A 1 266 ? 0.807 5.554 27.633 1.00 96.88 266 ASN A N 1
ATOM 1956 C CA . ASN A 1 266 ? -0.004 5.017 28.724 1.00 96.88 266 ASN A CA 1
ATOM 1957 C C . ASN A 1 266 ? -0.959 6.119 29.202 1.00 96.88 266 ASN A C 1
ATOM 1959 O O . ASN A 1 266 ? -0.493 7.190 29.606 1.00 96.88 266 ASN A O 1
ATOM 1963 N N . SER A 1 267 ? -2.272 5.893 29.131 1.00 95.38 267 SER A N 1
ATOM 1964 C CA . SER A 1 267 ? -3.296 6.905 29.414 1.00 95.38 267 SER A CA 1
ATOM 1965 C C . SER A 1 267 ? -4.430 6.381 30.295 1.00 95.38 267 SER A C 1
ATOM 1967 O O . SER A 1 267 ? -5.330 5.688 29.826 1.00 95.38 267 SER A O 1
ATOM 1969 N N . ASP A 1 268 ? -4.449 6.838 31.545 1.00 90.81 268 ASP A N 1
ATOM 1970 C CA . ASP A 1 268 ? -5.472 6.488 32.544 1.00 90.81 268 ASP A CA 1
ATOM 1971 C C . ASP A 1 268 ? -6.438 7.652 32.843 1.00 90.81 268 ASP A C 1
ATOM 1973 O O . ASP A 1 268 ? -7.428 7.484 33.553 1.00 90.81 268 ASP A O 1
ATOM 1977 N N . GLY A 1 269 ? -6.141 8.858 32.344 1.00 89.81 269 GLY A N 1
ATOM 1978 C CA . GLY A 1 269 ? -6.970 10.055 32.541 1.00 89.81 269 GLY A CA 1
ATOM 1979 C C . GLY A 1 269 ? -8.073 10.222 31.491 1.00 89.81 269 GLY A C 1
ATOM 1980 O O . GLY A 1 269 ? -8.030 9.586 30.436 1.00 89.81 269 GLY A O 1
ATOM 1981 N N . ASN A 1 270 ? -9.055 11.094 31.758 1.00 95.25 270 ASN A N 1
ATOM 1982 C CA . ASN A 1 270 ? -10.109 11.370 30.779 1.00 95.25 270 ASN A CA 1
ATOM 1983 C C . ASN A 1 270 ? -9.653 12.375 29.717 1.00 95.25 270 ASN A C 1
ATOM 1985 O O . ASN A 1 270 ? -9.019 13.384 30.026 1.00 95.25 270 ASN A O 1
ATOM 1989 N N . ILE A 1 271 ? -10.049 12.141 28.471 1.00 97.94 271 ILE A N 1
ATOM 1990 C CA . ILE A 1 271 ? -9.741 12.981 27.318 1.00 97.94 271 ILE A CA 1
ATOM 1991 C C . ILE A 1 271 ? -11.051 13.369 26.635 1.00 97.94 271 ILE A C 1
ATOM 1993 O O . ILE A 1 271 ? -11.867 12.513 26.312 1.00 97.94 271 ILE A O 1
ATOM 1997 N N . GLU A 1 272 ? -11.246 14.657 26.386 1.00 98.06 272 GLU A N 1
ATOM 1998 C CA . GLU A 1 272 ? -12.327 15.170 25.550 1.00 98.06 272 GLU A CA 1
ATOM 1999 C C . GLU A 1 272 ? -11.741 16.045 24.440 1.00 98.06 272 GLU A C 1
ATOM 2001 O O . GLU A 1 272 ? -11.091 17.050 24.727 1.00 98.06 272 GLU A O 1
ATOM 2006 N N . THR A 1 273 ? -11.985 15.701 23.179 1.00 97.25 273 THR A N 1
ATOM 2007 C CA . THR A 1 273 ? -11.597 16.523 22.028 1.00 97.25 273 THR A CA 1
ATOM 2008 C C . THR A 1 273 ? -12.824 16.995 21.265 1.00 97.25 273 THR A C 1
ATOM 2010 O O . THR A 1 273 ? -13.833 16.293 21.149 1.00 97.25 273 THR A O 1
ATOM 2013 N N . ARG A 1 274 ? -12.768 18.229 20.766 1.00 93.62 274 ARG A N 1
ATOM 2014 C CA . ARG A 1 274 ? -13.856 18.853 20.012 1.00 93.62 274 ARG A CA 1
ATOM 2015 C C . ARG A 1 274 ? -13.295 19.453 18.731 1.00 93.62 274 ARG A C 1
ATOM 2017 O O . ARG A 1 274 ? -12.418 20.301 18.800 1.00 93.62 274 ARG A O 1
ATOM 2024 N N . GLY A 1 275 ? -13.830 19.063 17.579 1.00 92.31 275 GLY A N 1
ATOM 2025 C CA . GLY A 1 275 ? -13.439 19.620 16.281 1.00 92.31 275 GLY A CA 1
ATOM 2026 C C . GLY A 1 275 ? -13.229 18.542 15.227 1.00 92.31 275 GLY A C 1
ATOM 2027 O O . GLY A 1 275 ? -12.985 17.391 15.558 1.00 92.31 275 GLY A O 1
ATOM 2028 N N . GLU A 1 276 ? -13.360 18.907 13.959 1.00 95.06 276 GLU A N 1
ATOM 2029 C CA . GLU A 1 276 ? -13.091 18.010 12.832 1.00 95.06 276 GLU A CA 1
ATOM 2030 C C . GLU A 1 276 ? -11.617 17.563 12.836 1.00 95.06 276 GLU A C 1
ATOM 2032 O O . GLU A 1 276 ? -10.731 18.355 13.183 1.00 95.06 276 GLU A O 1
ATOM 2037 N N . GLU A 1 277 ? -11.368 16.298 12.479 1.00 95.81 277 GLU A N 1
ATOM 2038 C CA . GLU A 1 277 ? -10.038 15.662 12.511 1.00 95.81 277 GLU A CA 1
ATOM 2039 C C . GLU A 1 277 ? -9.376 15.700 13.908 1.00 95.81 277 GLU A C 1
ATOM 2041 O O . GLU A 1 277 ? -8.156 15.787 14.024 1.00 95.81 277 GLU A O 1
ATOM 2046 N N . SER A 1 278 ? -10.163 15.680 14.995 1.00 95.81 278 SER A N 1
ATOM 2047 C CA . SER A 1 278 ? -9.640 15.710 16.372 1.00 95.81 278 SER A CA 1
ATOM 2048 C C . SER A 1 278 ? -9.579 14.315 16.996 1.00 95.81 278 SER A C 1
ATOM 2050 O O . SER A 1 278 ? -10.551 13.562 16.976 1.00 95.81 278 SER A O 1
ATOM 2052 N N . HIS A 1 279 ? -8.446 13.957 17.601 1.00 97.69 279 HIS A N 1
ATOM 2053 C CA . HIS A 1 279 ? -8.239 12.604 18.118 1.00 97.69 279 HIS A CA 1
ATOM 2054 C C . HIS A 1 279 ? -7.936 12.582 19.617 1.00 97.69 279 HIS A C 1
ATOM 2056 O O . HIS A 1 279 ? -7.199 13.425 20.130 1.00 97.69 279 HIS A O 1
ATOM 2062 N N . GLY A 1 280 ? -8.456 11.580 20.326 1.00 98.00 280 GLY A N 1
ATOM 2063 C CA . GLY A 1 280 ? -8.204 11.400 21.754 1.00 98.00 280 GLY A CA 1
ATOM 2064 C C . GLY A 1 280 ? -6.733 11.091 22.012 1.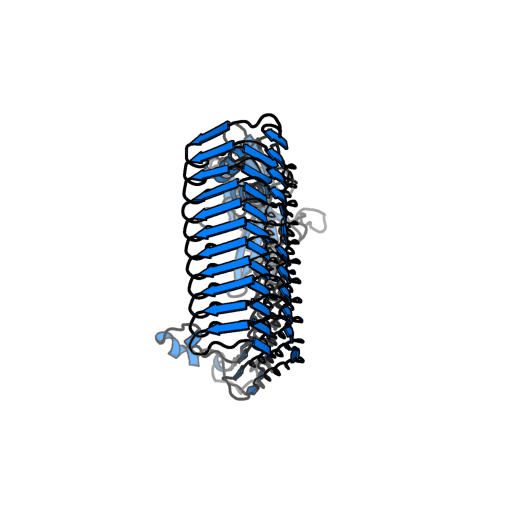00 98.00 280 GLY A C 1
ATOM 2065 O O . GLY A 1 280 ? -6.021 11.892 22.618 1.00 98.00 280 GLY A O 1
ATOM 2066 N N . ILE A 1 281 ? -6.267 9.956 21.492 1.00 98.50 281 ILE A N 1
ATOM 2067 C CA . ILE A 1 281 ? -4.852 9.580 21.425 1.00 98.50 281 ILE A CA 1
ATOM 2068 C C . ILE A 1 281 ? -4.460 9.449 19.953 1.00 98.50 281 ILE A C 1
ATOM 2070 O O . ILE A 1 281 ? -5.082 8.698 19.211 1.00 98.50 281 ILE A O 1
ATOM 2074 N N . HIS A 1 282 ? -3.422 10.170 19.541 1.00 98.19 282 HIS A N 1
ATOM 2075 C CA . HIS A 1 282 ? -2.954 10.258 18.160 1.00 98.19 282 HIS A CA 1
ATOM 2076 C C . HIS A 1 282 ? -1.456 9.938 18.111 1.00 98.19 282 HIS A C 1
ATOM 2078 O O . HIS A 1 282 ? -0.637 10.813 18.406 1.00 98.19 282 HIS A O 1
ATOM 2084 N N . ALA A 1 283 ? -1.101 8.689 17.799 1.00 98.31 283 ALA A N 1
ATOM 2085 C CA . ALA A 1 283 ? 0.264 8.163 17.808 1.00 98.31 283 ALA A CA 1
ATOM 2086 C C . ALA A 1 283 ? 0.737 7.769 16.399 1.00 98.31 283 ALA A C 1
ATOM 2088 O O . ALA A 1 283 ? 0.111 6.931 15.755 1.00 98.31 283 ALA A O 1
ATOM 2089 N N . TYR A 1 284 ? 1.841 8.366 15.942 1.00 97.00 284 TYR A N 1
ATOM 2090 C CA . TYR A 1 284 ? 2.335 8.258 14.565 1.00 97.00 284 TYR A CA 1
ATOM 2091 C C . TYR A 1 284 ? 3.832 8.017 14.548 1.00 97.00 284 TYR A C 1
ATOM 2093 O O . TYR A 1 284 ? 4.585 8.865 15.033 1.00 97.00 284 TYR A O 1
ATOM 2101 N N . SER A 1 285 ? 4.256 6.898 13.969 1.00 97.31 285 SER A N 1
ATOM 2102 C CA . SER A 1 285 ? 5.661 6.643 13.670 1.00 97.31 285 SER A CA 1
ATOM 2103 C C . SER A 1 285 ? 5.834 6.478 12.168 1.00 97.31 285 SER A C 1
ATOM 2105 O O . SER A 1 285 ? 5.135 5.670 11.560 1.00 97.31 285 SER A O 1
ATOM 2107 N N . ILE A 1 286 ? 6.719 7.274 11.573 1.00 95.25 286 ILE A N 1
ATOM 2108 C CA . ILE A 1 286 ? 6.898 7.346 10.120 1.00 95.25 286 ILE A CA 1
ATOM 2109 C C . ILE A 1 286 ? 8.376 7.146 9.795 1.00 95.25 286 ILE A C 1
ATOM 2111 O O . ILE A 1 286 ? 9.236 7.801 10.388 1.00 95.25 286 ILE A O 1
ATOM 2115 N N . GLY A 1 287 ? 8.661 6.219 8.887 1.00 93.25 287 GLY A N 1
ATOM 2116 C CA . GLY A 1 287 ? 9.976 6.052 8.285 1.00 93.25 287 GLY A CA 1
ATOM 2117 C C . GLY A 1 287 ? 10.189 7.040 7.140 1.00 93.25 287 GLY A C 1
ATOM 2118 O O . GLY A 1 287 ? 9.242 7.418 6.456 1.00 93.25 287 GLY A O 1
ATOM 2119 N N . GLY A 1 288 ? 11.418 7.513 6.973 1.00 91.06 288 GLY A N 1
ATOM 2120 C CA . GLY A 1 288 ? 11.765 8.479 5.939 1.00 91.06 288 GLY A CA 1
ATOM 2121 C C . GLY A 1 288 ? 11.854 7.880 4.539 1.00 91.06 288 GLY A C 1
ATOM 2122 O O . GLY A 1 288 ? 12.138 6.696 4.377 1.00 91.06 288 GLY A O 1
ATOM 2123 N N . GLU A 1 289 ? 11.608 8.712 3.532 1.00 90.94 289 GLU A N 1
ATOM 2124 C CA . GLU A 1 289 ? 11.717 8.330 2.123 1.00 90.94 289 GLU A CA 1
ATOM 2125 C C . GLU A 1 289 ? 13.184 8.182 1.698 1.00 90.94 289 GLU A C 1
ATOM 2127 O O . GLU A 1 289 ? 14.064 8.911 2.173 1.00 90.94 289 GLU A O 1
ATOM 2132 N N . GLY A 1 290 ? 13.432 7.252 0.780 1.00 90.19 290 GLY A N 1
ATOM 2133 C CA . GLY A 1 290 ? 14.723 7.066 0.140 1.00 90.19 290 GLY A CA 1
ATOM 2134 C C . GLY A 1 290 ? 14.990 8.125 -0.931 1.00 90.19 290 GLY A C 1
ATOM 2135 O O . GLY A 1 290 ? 14.089 8.539 -1.659 1.00 90.19 290 GLY A O 1
ATOM 2136 N N . ALA A 1 291 ? 16.243 8.573 -1.042 1.00 87.50 291 ALA A N 1
ATOM 2137 C CA . ALA A 1 291 ? 16.633 9.561 -2.050 1.00 87.50 291 ALA A CA 1
ATOM 2138 C C . ALA A 1 291 ? 16.474 9.000 -3.477 1.00 87.50 291 ALA A C 1
ATOM 2140 O O . ALA A 1 291 ? 16.776 7.826 -3.694 1.00 87.50 291 ALA A O 1
ATOM 2141 N N . PRO A 1 292 ? 16.071 9.805 -4.474 1.00 88.50 292 PRO A N 1
ATOM 2142 C CA . PRO A 1 292 ? 16.154 9.379 -5.864 1.00 88.50 292 PRO A CA 1
ATOM 2143 C C . PRO A 1 292 ? 17.619 9.163 -6.267 1.00 88.50 292 PRO A C 1
ATOM 2145 O O . PRO A 1 292 ? 18.527 9.852 -5.789 1.00 88.50 292 PRO A O 1
ATOM 2148 N N . GLY A 1 293 ? 17.841 8.189 -7.141 1.00 86.12 293 GLY A N 1
ATOM 2149 C CA . GLY A 1 293 ? 19.121 7.963 -7.782 1.00 86.12 293 GLY A CA 1
ATOM 2150 C C . GLY A 1 293 ? 19.435 9.075 -8.780 1.00 86.12 293 GLY A C 1
ATOM 2151 O O . GLY A 1 293 ? 18.534 9.627 -9.403 1.00 86.12 293 GLY A O 1
ATOM 2152 N N . ALA A 1 294 ? 20.712 9.419 -8.918 1.00 84.19 294 ALA A N 1
ATOM 2153 C CA . ALA A 1 294 ? 21.174 10.374 -9.911 1.00 84.19 294 ALA A CA 1
ATOM 2154 C C . ALA A 1 294 ? 21.224 9.720 -11.294 1.00 84.19 294 ALA A C 1
ATOM 2156 O O . ALA A 1 294 ? 21.715 8.595 -11.425 1.00 84.19 294 ALA A O 1
ATOM 2157 N N . ASP A 1 295 ? 20.770 10.441 -12.312 1.00 82.81 295 ASP A N 1
ATOM 2158 C CA . ASP A 1 295 ? 20.802 9.984 -13.697 1.00 82.81 295 ASP A CA 1
ATOM 2159 C C . ASP A 1 295 ? 22.234 9.956 -14.255 1.00 82.81 295 ASP A C 1
ATOM 2161 O O . ASP A 1 295 ? 23.142 10.687 -13.837 1.00 82.81 295 ASP A O 1
ATOM 2165 N N . SER A 1 296 ? 22.443 9.103 -15.250 1.00 77.38 296 SER A N 1
ATOM 2166 C CA . SER A 1 296 ? 23.607 9.156 -16.116 1.00 77.38 296 SER A CA 1
ATOM 2167 C C . SER A 1 296 ? 23.588 10.414 -16.969 1.00 77.38 296 SER A C 1
ATOM 2169 O O . SER A 1 296 ? 22.565 10.833 -17.500 1.00 77.38 296 SER A O 1
ATOM 2171 N N . THR A 1 297 ? 24.774 10.954 -17.207 1.00 66.50 297 THR A N 1
ATOM 2172 C CA . THR A 1 297 ? 25.006 11.982 -18.220 1.00 66.50 297 THR A CA 1
ATOM 2173 C C . THR A 1 297 ? 25.798 11.359 -19.364 1.00 66.50 297 THR A C 1
ATOM 2175 O O . THR A 1 297 ? 26.769 10.639 -19.122 1.00 66.50 297 THR A O 1
ATOM 2178 N N . PHE A 1 298 ? 25.354 11.568 -20.607 1.00 57.62 298 PHE A N 1
ATOM 2179 C CA . PHE A 1 298 ? 25.988 10.998 -21.800 1.00 57.62 298 PHE A CA 1
ATOM 2180 C C . PHE A 1 298 ? 26.855 11.998 -22.525 1.00 57.62 298 PHE A C 1
ATOM 2182 O O . PHE A 1 298 ? 26.332 12.987 -23.034 1.00 57.62 298 PHE A O 1
ATOM 2189 N N . TYR A 1 299 ? 28.133 11.656 -22.690 1.00 51.28 299 TYR A N 1
ATOM 2190 C CA . TYR A 1 299 ? 29.080 12.443 -23.462 1.00 51.28 299 TYR A CA 1
ATOM 2191 C C . TYR A 1 299 ? 30.085 11.557 -24.206 1.00 51.28 299 TYR A C 1
ATOM 2193 O O . TYR A 1 299 ? 31.265 11.502 -23.874 1.00 51.28 299 TYR A O 1
ATOM 2201 N N . LEU A 1 300 ? 29.589 10.879 -25.247 1.00 50.00 300 LEU A N 1
ATOM 2202 C CA . LEU A 1 300 ? 30.305 10.095 -26.276 1.00 50.00 300 LEU A CA 1
ATOM 2203 C C . LEU A 1 300 ? 31.283 9.014 -25.825 1.00 50.00 300 LEU A C 1
ATOM 2205 O O . LEU A 1 300 ? 31.040 7.855 -26.140 1.00 50.00 300 LEU A O 1
ATOM 2209 N N . PHE A 1 301 ? 32.366 9.363 -25.136 1.00 50.31 301 PHE A N 1
ATOM 2210 C CA . PHE A 1 301 ? 33.338 8.412 -24.582 1.00 50.31 301 PHE A CA 1
ATOM 2211 C C . PHE A 1 301 ? 33.307 8.355 -23.051 1.00 50.31 301 PHE A C 1
ATOM 2213 O O . PHE A 1 301 ? 33.880 7.446 -22.456 1.00 50.31 301 PHE A O 1
ATOM 2220 N N . TRP A 1 302 ? 32.611 9.292 -22.402 1.00 50.53 302 TRP A N 1
ATOM 2221 C CA . TRP A 1 302 ? 32.464 9.324 -20.954 1.00 50.53 302 TRP A CA 1
ATOM 2222 C C . TRP A 1 302 ? 30.995 9.374 -20.546 1.00 50.53 302 TRP A C 1
ATOM 2224 O O . TRP A 1 302 ? 30.192 10.130 -21.094 1.00 50.53 302 TRP A O 1
ATOM 2234 N N . GLU A 1 303 ? 30.661 8.568 -19.544 1.00 60.78 303 GLU A N 1
ATOM 2235 C CA . GLU A 1 303 ? 29.325 8.506 -18.966 1.00 60.78 303 GLU A CA 1
ATOM 2236 C C . GLU A 1 303 ? 29.437 8.390 -17.448 1.00 60.78 303 GLU A C 1
ATOM 2238 O O . GLU A 1 303 ? 30.152 7.517 -16.935 1.00 60.78 303 GLU A O 1
ATOM 2243 N N . SER A 1 304 ? 28.709 9.234 -16.715 1.00 70.62 304 SER A N 1
ATOM 2244 C CA . SER A 1 304 ? 28.512 8.999 -15.284 1.00 70.62 304 SER A CA 1
ATOM 2245 C C . SER A 1 304 ? 27.607 7.780 -15.101 1.00 70.62 304 SER A C 1
ATOM 2247 O O . SER A 1 304 ? 26.592 7.640 -15.779 1.00 70.62 304 SER A O 1
ATOM 2249 N N . ALA A 1 305 ? 27.969 6.869 -14.193 1.00 76.62 305 ALA A N 1
ATOM 2250 C CA . ALA A 1 305 ? 27.055 5.790 -13.824 1.00 76.62 305 ALA A CA 1
ATOM 2251 C C . ALA A 1 305 ? 25.825 6.400 -13.137 1.00 76.62 305 ALA A C 1
ATOM 2253 O O . ALA A 1 305 ? 26.021 7.285 -12.297 1.00 76.62 305 ALA A O 1
ATOM 2254 N N . PRO A 1 306 ? 24.602 5.934 -13.440 1.00 83.06 306 PRO A N 1
ATOM 2255 C CA . PRO A 1 306 ? 23.465 6.339 -12.642 1.00 83.06 306 PRO A CA 1
ATOM 2256 C C . PRO A 1 306 ? 23.588 5.694 -11.263 1.00 83.06 306 PRO A C 1
ATOM 2258 O O . PRO A 1 306 ? 24.215 4.639 -11.113 1.00 83.06 306 PRO A O 1
ATOM 2261 N N . THR A 1 307 ? 22.967 6.272 -10.244 1.00 88.56 307 THR A N 1
ATOM 2262 C CA . THR A 1 307 ? 22.940 5.657 -8.911 1.00 88.56 307 THR A CA 1
ATOM 2263 C C . THR A 1 307 ? 21.610 4.972 -8.650 1.00 88.56 307 THR A C 1
ATOM 2265 O O . THR A 1 307 ? 20.577 5.331 -9.211 1.00 88.56 307 THR A O 1
ATOM 2268 N N . GLU A 1 308 ? 21.632 3.955 -7.795 1.00 92.31 308 GLU A N 1
ATOM 2269 C CA . GLU A 1 308 ? 20.405 3.338 -7.296 1.00 92.31 308 GLU A CA 1
ATOM 2270 C C . GLU A 1 308 ? 19.591 4.352 -6.489 1.00 92.31 308 GLU A C 1
ATOM 2272 O O . GLU A 1 308 ? 20.147 5.273 -5.880 1.00 92.31 308 GLU A O 1
ATOM 2277 N N . GLY A 1 309 ? 18.274 4.167 -6.493 1.00 91.75 309 GLY A N 1
ATOM 2278 C CA . GLY A 1 309 ? 17.395 4.857 -5.567 1.00 91.75 309 GLY A CA 1
ATOM 2279 C C . GLY A 1 309 ? 17.653 4.361 -4.149 1.00 91.75 309 GLY A C 1
ATOM 2280 O O . GLY A 1 309 ? 17.832 3.164 -3.921 1.00 91.75 309 GLY A O 1
ATOM 2281 N N . GLY A 1 310 ? 17.694 5.278 -3.190 1.00 91.62 310 GLY A N 1
ATOM 2282 C CA . GLY A 1 310 ? 17.849 4.953 -1.780 1.00 91.62 310 GLY A CA 1
ATOM 2283 C C . GLY A 1 310 ? 16.655 4.163 -1.251 1.00 91.62 310 GLY A C 1
ATOM 2284 O O . GLY A 1 310 ? 15.520 4.365 -1.683 1.00 91.62 310 GLY A O 1
ATOM 2285 N N . ASP A 1 311 ? 16.904 3.274 -0.295 1.00 93.88 311 ASP A N 1
ATOM 2286 C CA . ASP A 1 311 ? 15.836 2.559 0.402 1.00 93.88 311 ASP A CA 1
ATOM 2287 C C . ASP A 1 311 ? 15.038 3.525 1.296 1.00 93.88 311 ASP A C 1
ATOM 2289 O O . ASP A 1 311 ? 15.596 4.427 1.924 1.00 93.88 311 ASP A O 1
ATOM 2293 N N . GLY A 1 312 ? 13.727 3.317 1.362 1.00 93.81 312 GLY A N 1
ATOM 2294 C CA . GLY A 1 312 ? 12.861 3.899 2.370 1.00 93.81 312 GLY A CA 1
ATOM 2295 C C . GLY A 1 312 ? 13.096 3.240 3.726 1.00 93.81 312 GLY A C 1
ATOM 2296 O O . GLY A 1 312 ? 13.362 2.042 3.845 1.00 93.81 312 GLY A O 1
ATOM 2297 N N . GLU A 1 313 ? 12.987 4.028 4.782 1.00 94.69 313 GLU A N 1
ATOM 2298 C CA . GLU A 1 313 ? 13.318 3.596 6.132 1.00 94.69 313 GLU A CA 1
ATOM 2299 C C . GLU A 1 313 ? 12.095 3.059 6.880 1.00 94.69 313 GLU A C 1
ATOM 2301 O O . GLU A 1 313 ? 10.947 3.402 6.595 1.00 94.69 313 GLU A O 1
ATOM 2306 N N . SER A 1 314 ? 12.322 2.204 7.876 1.00 95.56 314 SER A N 1
ATOM 2307 C CA . SER A 1 314 ? 11.234 1.669 8.706 1.00 95.56 314 SER A CA 1
ATOM 2308 C C . SER A 1 314 ? 10.799 2.685 9.776 1.00 95.56 314 SER A C 1
ATOM 2310 O O . SER A 1 314 ? 11.634 3.417 10.318 1.00 95.56 314 SER A O 1
ATOM 2312 N N . PRO A 1 315 ? 9.512 2.746 10.146 1.00 96.00 315 PRO A N 1
ATOM 2313 C CA . PRO A 1 315 ? 9.066 3.462 11.325 1.00 96.00 315 PRO A CA 1
ATOM 2314 C C . PRO A 1 315 ? 9.432 2.662 12.586 1.00 96.00 315 PRO A C 1
ATOM 2316 O O . PRO A 1 315 ? 9.952 1.547 12.534 1.00 96.00 315 PRO A O 1
ATOM 2319 N N . GLY A 1 316 ? 9.109 3.214 13.750 1.00 95.75 316 GLY A N 1
ATOM 2320 C CA . GLY A 1 316 ? 9.163 2.480 15.008 1.00 95.75 316 GLY A CA 1
ATOM 2321 C C . GLY A 1 316 ? 7.829 1.841 15.392 1.00 95.75 316 GLY A C 1
ATOM 2322 O O . GLY A 1 316 ? 6.757 2.224 14.914 1.00 95.75 316 GLY A O 1
ATOM 2323 N N . ASP A 1 317 ? 7.901 0.909 16.341 1.00 98.00 317 ASP A N 1
ATOM 2324 C CA . ASP A 1 317 ? 6.716 0.281 16.930 1.00 98.00 317 ASP A CA 1
ATOM 2325 C C . ASP A 1 317 ? 5.886 1.280 17.745 1.00 98.00 317 ASP A C 1
ATOM 2327 O O . ASP A 1 317 ? 6.420 2.199 18.376 1.00 98.00 317 ASP A O 1
ATOM 2331 N N . ILE A 1 318 ? 4.577 1.062 17.807 1.00 98.75 318 ILE A N 1
ATOM 2332 C CA . ILE A 1 318 ? 3.632 1.870 18.574 1.00 98.75 318 ILE A CA 1
ATOM 2333 C C . ILE A 1 318 ? 2.942 0.988 19.605 1.00 98.75 318 ILE A C 1
ATOM 2335 O O . ILE A 1 318 ? 2.263 0.028 19.268 1.00 98.75 318 ILE A O 1
ATOM 2339 N N . ASN A 1 319 ? 3.085 1.353 20.876 1.00 98.50 319 ASN A N 1
ATOM 2340 C CA . ASN A 1 319 ? 2.490 0.652 22.007 1.00 98.50 319 ASN A CA 1
ATOM 2341 C C . ASN A 1 319 ? 1.571 1.606 22.776 1.00 98.50 319 ASN A C 1
ATOM 2343 O O . ASN A 1 319 ? 2.047 2.583 23.358 1.00 98.50 319 ASN A O 1
ATOM 2347 N N . ILE A 1 320 ? 0.266 1.342 22.802 1.00 98.69 320 ILE A N 1
ATOM 2348 C CA . ILE A 1 320 ? -0.719 2.160 23.520 1.00 98.69 320 ILE A CA 1
ATOM 2349 C C . ILE A 1 320 ? -1.419 1.321 24.589 1.00 98.69 320 ILE A C 1
ATOM 2351 O O . ILE A 1 320 ? -1.930 0.241 24.306 1.00 98.69 320 ILE A O 1
ATOM 2355 N N . SER A 1 321 ? -1.478 1.851 25.810 1.00 98.00 321 SER A N 1
ATOM 2356 C CA . SER A 1 321 ? -2.322 1.373 26.905 1.00 98.00 321 SER A CA 1
ATOM 2357 C C . SER A 1 321 ? -3.305 2.475 27.295 1.00 98.00 321 SER A C 1
ATOM 2359 O O . SER A 1 321 ? -2.867 3.576 27.636 1.00 98.00 321 SER A O 1
ATOM 2361 N N . ALA A 1 322 ? -4.613 2.214 27.250 1.00 97.12 322 ALA A N 1
ATOM 2362 C CA . ALA A 1 322 ? -5.634 3.209 27.586 1.00 97.12 322 ALA A CA 1
ATOM 2363 C C . ALA A 1 322 ? -6.768 2.638 28.452 1.00 97.12 322 ALA A C 1
ATOM 2365 O O . ALA A 1 322 ? -7.494 1.744 28.018 1.00 97.12 322 ALA A O 1
ATOM 2366 N N . ASP A 1 323 ? -6.962 3.212 29.642 1.00 95.50 323 ASP A N 1
ATOM 2367 C CA . ASP A 1 323 ? -7.961 2.763 30.629 1.00 95.50 323 ASP A CA 1
ATOM 2368 C C . ASP A 1 323 ? -8.928 3.876 31.092 1.00 95.50 323 ASP A C 1
ATOM 2370 O O . ASP A 1 323 ? -9.889 3.611 31.815 1.00 95.50 323 ASP A O 1
ATOM 2374 N N . GLY A 1 324 ? -8.695 5.129 30.680 1.00 93.19 324 GLY A N 1
ATOM 2375 C CA . GLY A 1 324 ? -9.555 6.281 30.995 1.00 93.19 324 GLY A CA 1
ATOM 2376 C C . GLY A 1 324 ? -10.813 6.398 30.117 1.00 93.19 324 GLY A C 1
ATOM 2377 O O . GLY A 1 324 ? -11.144 5.503 29.343 1.00 93.19 324 GLY A O 1
ATOM 2378 N N . ARG A 1 325 ? -11.524 7.533 30.200 1.00 97.25 325 ARG A N 1
ATOM 2379 C CA . ARG A 1 325 ? -12.632 7.860 29.281 1.00 97.25 325 ARG A CA 1
ATOM 2380 C C . ARG A 1 325 ? -12.163 8.774 28.150 1.00 97.25 325 ARG A C 1
ATOM 2382 O O . ARG A 1 325 ? -11.598 9.826 28.428 1.00 97.25 325 ARG A O 1
ATOM 2389 N N . ILE A 1 326 ? -12.447 8.435 26.898 1.00 98.44 326 ILE A N 1
ATOM 2390 C CA . ILE A 1 326 ? -12.092 9.223 25.714 1.00 98.44 326 ILE A CA 1
ATOM 2391 C C . ILE A 1 326 ? -13.369 9.619 24.979 1.00 98.44 326 ILE A C 1
ATOM 2393 O O . ILE A 1 326 ? -14.160 8.768 24.596 1.00 98.44 326 ILE A O 1
ATOM 2397 N N . VAL A 1 327 ? -13.570 10.913 24.754 1.00 98.38 327 VAL A N 1
ATOM 2398 C CA . VAL A 1 327 ? -14.684 11.430 23.956 1.00 98.38 327 VAL A CA 1
ATOM 2399 C C . VAL A 1 327 ? -14.132 12.290 22.837 1.00 98.38 327 VAL A C 1
ATOM 2401 O O . VAL A 1 327 ? -13.429 13.262 23.105 1.00 98.38 327 VAL A O 1
ATOM 2404 N N . THR A 1 328 ? -14.478 11.973 21.597 1.00 97.38 328 THR A N 1
ATOM 2405 C CA . THR A 1 328 ? -14.144 12.794 20.428 1.00 97.38 328 THR A CA 1
ATOM 2406 C C . THR A 1 328 ? -15.396 13.090 19.611 1.00 97.38 328 THR A C 1
ATOM 2408 O O . THR A 1 328 ? -16.427 12.423 19.742 1.00 97.38 328 THR A O 1
ATOM 2411 N N . GLY A 1 329 ? -15.354 14.129 18.779 1.00 89.81 329 GLY A N 1
ATOM 2412 C CA . GLY A 1 329 ? -16.509 14.501 17.968 1.00 89.81 329 GLY A CA 1
ATOM 2413 C C . GLY A 1 329 ? -16.149 15.214 16.673 1.00 89.81 329 GLY A C 1
ATOM 2414 O O . GLY A 1 329 ? -15.044 15.728 16.542 1.00 89.81 329 GLY A O 1
ATOM 2415 N N . GLN A 1 330 ? -17.140 15.311 15.784 1.00 94.75 330 GLN A N 1
ATOM 2416 C CA . GLN A 1 330 ? -17.060 15.730 14.378 1.00 94.75 330 GLN A CA 1
ATOM 2417 C C . GLN A 1 330 ? -16.380 14.709 13.454 1.00 94.75 330 GLN A C 1
ATOM 2419 O O . GLN A 1 330 ? -15.924 13.652 13.884 1.00 94.75 330 GLN A O 1
ATOM 2424 N N . ASP A 1 331 ? -16.394 15.014 12.160 1.00 96.19 331 ASP A N 1
ATOM 2425 C CA . ASP A 1 331 ? -15.969 14.091 11.114 1.00 96.19 331 ASP A CA 1
ATOM 2426 C C . ASP A 1 331 ? -14.463 13.797 11.199 1.00 96.19 331 ASP A C 1
ATOM 2428 O O . ASP A 1 331 ? -13.659 14.655 11.581 1.00 96.19 331 ASP A O 1
ATOM 2432 N N . LYS A 1 332 ? -14.088 12.570 10.818 1.00 95.94 332 LYS A N 1
ATOM 2433 C CA . LYS A 1 332 ? -12.713 12.041 10.761 1.00 95.94 332 LYS A CA 1
ATOM 2434 C C . LYS A 1 332 ? -11.957 12.038 12.099 1.00 95.94 332 LYS A C 1
ATOM 2436 O O . LYS A 1 332 ? -10.734 11.932 12.116 1.00 95.94 332 LYS A O 1
ATOM 2441 N N . SER A 1 333 ? -12.668 12.160 13.212 1.00 96.50 333 SER A N 1
ATOM 2442 C CA . SER A 1 333 ? -12.115 12.137 14.570 1.00 96.50 333 SER A CA 1
ATOM 2443 C C . SER A 1 333 ? -11.979 10.702 15.095 1.00 96.50 333 SER A C 1
ATOM 2445 O O . SER A 1 333 ? -12.858 9.887 14.860 1.00 96.50 333 SER A O 1
ATOM 2447 N N . SER A 1 334 ? -10.946 10.372 15.875 1.00 97.88 334 SER A N 1
ATOM 2448 C CA . SER A 1 334 ? -10.793 9.004 16.426 1.00 97.88 334 SER A CA 1
ATOM 2449 C C . SER A 1 334 ? -10.559 9.004 17.923 1.00 97.88 334 SER A C 1
ATOM 2451 O O . SER A 1 334 ? -9.848 9.869 18.425 1.00 97.88 334 SER A O 1
ATOM 2453 N N . GLY A 1 335 ? -11.091 8.019 18.644 1.00 98.19 335 GLY A N 1
ATOM 2454 C CA . GLY A 1 335 ? -10.767 7.846 20.062 1.00 98.19 335 GLY A CA 1
ATOM 2455 C C . GLY A 1 335 ? -9.276 7.567 20.242 1.00 98.19 335 GLY A C 1
ATOM 2456 O O . GLY A 1 335 ? -8.560 8.329 20.893 1.00 98.19 335 GLY A O 1
ATOM 2457 N N . ILE A 1 336 ? -8.798 6.514 19.583 1.00 98.62 336 ILE A N 1
ATOM 2458 C CA . ILE A 1 336 ? -7.384 6.153 19.485 1.00 98.62 336 ILE A CA 1
ATOM 2459 C C . ILE A 1 336 ? -7.033 5.983 18.006 1.00 98.62 336 ILE A C 1
ATOM 2461 O O . ILE A 1 336 ? -7.722 5.269 17.283 1.00 98.62 336 ILE A O 1
ATOM 2465 N N . SER A 1 337 ? -5.956 6.624 17.564 1.00 98.31 337 SER A N 1
ATOM 2466 C CA . SER A 1 337 ? -5.333 6.429 16.256 1.00 98.31 337 SER A CA 1
ATOM 2467 C C . SER A 1 337 ? -3.863 6.081 16.462 1.00 98.31 337 SER A C 1
ATOM 2469 O O . SER A 1 337 ? -3.116 6.881 17.030 1.00 98.31 337 SER A O 1
ATOM 2471 N N . ALA A 1 338 ? -3.466 4.884 16.043 1.00 98.56 338 ALA A N 1
ATOM 2472 C CA . ALA A 1 338 ? -2.107 4.364 16.113 1.00 98.56 338 ALA A CA 1
ATOM 2473 C C . ALA A 1 338 ? -1.663 3.965 14.703 1.00 98.56 338 ALA A C 1
ATOM 2475 O O . ALA A 1 338 ? -2.205 3.013 14.145 1.00 98.56 338 ALA A O 1
ATOM 2476 N N . ILE A 1 339 ? -0.721 4.707 14.119 1.00 98.38 339 ILE A N 1
ATOM 2477 C CA . ILE A 1 339 ? -0.318 4.533 12.719 1.00 98.38 339 ILE A CA 1
ATOM 2478 C C . ILE A 1 339 ? 1.201 4.432 12.605 1.00 98.38 339 ILE A C 1
ATOM 2480 O O . ILE A 1 339 ? 1.914 5.391 12.901 1.00 98.38 339 ILE A O 1
ATOM 2484 N N . SER A 1 340 ? 1.680 3.273 12.161 1.00 98.00 340 SER A N 1
ATOM 2485 C CA . SER A 1 340 ? 3.081 3.020 11.827 1.00 98.00 340 SER A CA 1
ATOM 2486 C C . SER A 1 340 ? 3.213 2.869 10.309 1.00 98.00 340 SER A C 1
ATOM 2488 O O . SER A 1 340 ? 2.528 2.032 9.723 1.00 98.00 340 SER A O 1
ATOM 2490 N N . ALA A 1 341 ? 4.032 3.699 9.661 1.00 96.81 341 ALA A N 1
ATOM 2491 C CA . ALA A 1 341 ? 4.166 3.729 8.202 1.00 96.81 341 ALA A CA 1
ATOM 2492 C C . ALA A 1 341 ? 5.636 3.742 7.763 1.00 96.81 341 ALA A C 1
ATOM 2494 O O . ALA A 1 341 ? 6.388 4.630 8.164 1.00 96.81 341 ALA A O 1
ATOM 2495 N N . GLY A 1 342 ? 6.043 2.761 6.959 1.00 96.06 342 GLY A N 1
ATOM 2496 C CA . GLY A 1 342 ? 7.352 2.744 6.308 1.00 96.06 342 GLY A CA 1
ATOM 2497 C C . GLY A 1 342 ? 7.486 3.808 5.230 1.00 96.06 342 GLY A C 1
ATOM 2498 O O . GLY A 1 342 ? 6.495 4.220 4.631 1.00 96.06 342 GLY A O 1
ATOM 2499 N N . GLY A 1 343 ? 8.717 4.267 5.023 1.00 95.12 343 GLY A N 1
ATOM 2500 C CA . GLY A 1 343 ? 9.044 5.249 4.000 1.00 95.12 343 GLY A CA 1
ATOM 2501 C C . GLY A 1 343 ? 9.081 4.639 2.604 1.00 95.12 343 GLY A C 1
ATOM 2502 O O . GLY A 1 343 ? 9.359 3.452 2.434 1.00 95.12 343 GLY A O 1
ATOM 2503 N N . GLU A 1 344 ? 8.797 5.456 1.601 1.00 95.31 344 GLU A N 1
ATOM 2504 C CA . GLU A 1 344 ? 8.861 5.070 0.190 1.00 95.31 344 GLU A CA 1
ATOM 2505 C C . GLU A 1 344 ? 10.321 4.889 -0.260 1.00 95.31 344 GLU A C 1
ATOM 2507 O O . GLU A 1 344 ? 11.204 5.623 0.185 1.00 95.31 344 GLU A O 1
ATOM 2512 N N . GLY A 1 345 ? 10.590 3.926 -1.140 1.00 95.25 345 GLY A N 1
ATOM 2513 C CA . GLY A 1 345 ? 11.886 3.789 -1.804 1.00 95.25 345 GLY A CA 1
ATOM 2514 C C . GLY A 1 345 ? 12.053 4.818 -2.926 1.00 95.25 345 GLY A C 1
ATOM 2515 O O . GLY A 1 345 ? 11.114 5.083 -3.677 1.00 95.25 345 GLY A O 1
ATOM 2516 N N . GLY A 1 346 ? 13.249 5.387 -3.069 1.00 93.69 346 GLY A N 1
ATOM 2517 C CA . GLY A 1 346 ? 13.541 6.368 -4.114 1.00 93.69 346 GLY A CA 1
ATOM 2518 C C . GLY A 1 346 ? 13.596 5.733 -5.510 1.00 93.69 346 GLY A C 1
ATOM 2519 O O . GLY A 1 346 ? 13.982 4.569 -5.634 1.00 93.69 346 GLY A O 1
ATOM 2520 N N . PRO A 1 347 ? 13.226 6.444 -6.588 1.00 94.69 347 PRO A N 1
ATOM 2521 C CA . PRO A 1 347 ? 13.413 5.937 -7.947 1.00 94.69 347 PRO A CA 1
ATOM 2522 C C . PRO A 1 347 ? 14.906 5.766 -8.270 1.00 94.69 347 PRO A C 1
ATOM 2524 O O . PRO A 1 347 ? 15.737 6.499 -7.741 1.00 94.69 347 PRO A O 1
ATOM 2527 N N . GLY A 1 348 ? 15.258 4.796 -9.112 1.00 94.12 348 GLY A N 1
ATOM 2528 C CA . GLY A 1 348 ? 16.618 4.625 -9.627 1.00 94.12 348 GLY A CA 1
ATOM 2529 C C . GLY A 1 348 ? 16.932 5.637 -10.724 1.00 94.12 348 GLY A C 1
ATOM 2530 O O . GLY A 1 348 ? 16.031 6.022 -11.462 1.00 94.12 348 GLY A O 1
ATOM 2531 N N . GLY A 1 349 ? 18.197 6.046 -10.834 1.00 90.62 349 GLY A N 1
ATOM 2532 C CA . GLY A 1 349 ? 18.623 6.997 -11.860 1.00 90.62 349 GLY A CA 1
ATOM 2533 C C . GLY A 1 349 ? 18.552 6.414 -13.271 1.00 90.62 349 GLY A C 1
ATOM 2534 O O . GLY A 1 349 ? 18.876 5.240 -13.489 1.00 90.62 349 GLY A O 1
ATOM 2535 N N . ASP A 1 350 ? 18.152 7.240 -14.228 1.00 89.69 350 ASP A N 1
ATOM 2536 C CA . ASP A 1 350 ? 18.061 6.899 -15.642 1.00 89.69 350 ASP A CA 1
ATOM 2537 C C . ASP A 1 350 ? 19.453 6.703 -16.250 1.00 89.69 350 ASP A C 1
ATOM 2539 O O . ASP A 1 350 ? 20.405 7.415 -15.945 1.00 89.69 350 ASP A O 1
ATOM 2543 N N . GLY A 1 351 ? 19.587 5.715 -17.128 1.00 83.88 351 GLY A N 1
ATOM 2544 C CA . GLY A 1 351 ? 20.789 5.503 -17.922 1.00 83.88 351 GLY A CA 1
ATOM 2545 C C . GLY A 1 351 ? 20.735 6.253 -19.252 1.00 83.88 351 GLY A C 1
ATOM 2546 O O . GLY A 1 351 ? 19.743 6.873 -19.633 1.00 83.88 351 GLY A O 1
ATOM 2547 N N . VAL A 1 352 ? 21.818 6.153 -20.010 1.00 77.31 352 VAL A N 1
ATOM 2548 C CA . VAL A 1 352 ? 21.978 6.817 -21.310 1.00 77.31 352 VAL A CA 1
ATOM 2549 C C . VAL A 1 352 ? 22.475 5.833 -22.378 1.00 77.31 352 VAL A C 1
ATOM 2551 O O . VAL A 1 352 ? 22.290 4.628 -22.225 1.00 77.31 352 VAL A O 1
ATOM 2554 N N . ALA A 1 353 ? 23.069 6.302 -23.483 1.00 70.38 353 ALA A N 1
ATOM 2555 C CA . ALA A 1 353 ? 23.330 5.486 -24.667 1.00 70.38 353 ALA A CA 1
ATOM 2556 C C . ALA A 1 353 ? 24.095 4.174 -24.392 1.00 70.38 353 ALA A C 1
ATOM 2558 O O . ALA A 1 353 ? 23.728 3.146 -24.974 1.00 70.38 353 ALA A O 1
ATOM 2559 N N . TYR A 1 354 ? 25.092 4.203 -23.494 1.00 71.25 354 TYR A N 1
ATOM 2560 C CA . TYR A 1 354 ? 25.897 3.057 -23.058 1.00 71.25 354 TYR A CA 1
ATOM 2561 C C . TYR A 1 354 ? 25.936 2.862 -21.526 1.00 71.25 354 TYR A C 1
ATOM 2563 O O . TYR A 1 354 ? 26.786 2.117 -21.030 1.00 71.25 354 TYR A O 1
ATOM 2571 N N . ARG A 1 355 ? 24.962 3.399 -20.768 1.00 83.25 355 ARG A N 1
ATOM 2572 C CA . ARG A 1 355 ? 24.711 2.977 -19.372 1.00 83.25 355 ARG A CA 1
ATOM 2573 C C . ARG A 1 355 ? 23.333 2.386 -19.168 1.00 83.25 355 ARG A C 1
ATOM 2575 O O . ARG A 1 355 ? 22.344 2.937 -19.638 1.00 83.25 355 ARG A O 1
ATOM 2582 N N . ASP A 1 356 ? 23.296 1.299 -18.406 1.00 88.00 356 ASP A N 1
ATOM 2583 C CA . ASP A 1 356 ? 22.054 0.748 -17.879 1.00 88.00 356 ASP A CA 1
ATOM 2584 C C . ASP A 1 356 ? 21.417 1.731 -16.890 1.00 88.00 356 ASP A C 1
ATOM 2586 O O . ASP A 1 356 ? 22.124 2.472 -16.206 1.00 88.00 356 ASP A O 1
ATOM 2590 N N . GLY A 1 357 ? 20.092 1.708 -16.800 1.00 90.19 357 GLY A N 1
ATOM 2591 C CA . GLY A 1 357 ? 19.353 2.391 -15.752 1.00 90.19 357 GLY A CA 1
ATOM 2592 C C . GLY A 1 357 ? 19.560 1.687 -14.417 1.00 90.19 357 GLY A C 1
ATOM 2593 O O . GLY A 1 357 ? 19.764 0.470 -14.344 1.00 90.19 357 GLY A O 1
ATOM 2594 N N . SER A 1 358 ? 19.508 2.454 -13.339 1.00 95.19 358 SER A N 1
ATOM 2595 C CA . SER A 1 358 ? 19.752 1.940 -11.998 1.00 95.19 358 SER A CA 1
ATOM 2596 C C . SER A 1 358 ? 18.479 1.442 -11.325 1.00 95.19 358 SER A C 1
ATOM 2598 O O . SER A 1 358 ? 17.356 1.789 -11.685 1.00 95.19 358 SER A O 1
ATOM 2600 N N . ARG A 1 359 ? 18.646 0.576 -10.328 1.00 96.12 359 ARG A N 1
ATOM 2601 C CA . ARG A 1 359 ? 17.528 -0.016 -9.595 1.00 96.12 359 ARG A CA 1
ATOM 2602 C C . ARG A 1 359 ? 16.839 1.013 -8.686 1.00 96.12 359 ARG A C 1
ATOM 2604 O O . ARG A 1 359 ? 17.514 1.843 -8.082 1.00 96.12 359 ARG A O 1
ATOM 2611 N N . GLY A 1 360 ? 15.515 0.917 -8.552 1.00 96.75 360 GLY A N 1
ATOM 2612 C CA . GLY A 1 360 ? 14.751 1.662 -7.546 1.00 96.75 360 GLY A CA 1
ATOM 2613 C C . GLY A 1 360 ? 14.932 1.116 -6.124 1.00 96.75 360 GLY A C 1
ATOM 2614 O O . GLY A 1 360 ? 15.125 -0.084 -5.919 1.00 96.75 360 GLY A O 1
ATOM 2615 N N . GLY A 1 361 ? 14.850 1.991 -5.129 1.00 96.44 361 GLY A N 1
ATOM 2616 C CA . GLY A 1 361 ? 15.017 1.655 -3.718 1.00 96.44 361 GLY A CA 1
ATOM 2617 C C . GLY A 1 361 ? 13.871 0.823 -3.147 1.00 96.44 361 GLY A C 1
ATOM 2618 O O . GLY A 1 361 ? 12.736 0.864 -3.623 1.00 96.44 361 GLY A O 1
ATOM 2619 N N . THR A 1 362 ? 14.154 0.048 -2.107 1.00 97.06 362 THR A N 1
ATOM 2620 C CA . THR A 1 362 ? 13.160 -0.756 -1.382 1.00 97.06 362 THR A CA 1
ATOM 2621 C C . THR A 1 362 ? 12.345 0.125 -0.441 1.00 97.06 362 THR A C 1
ATOM 2623 O O . THR A 1 362 ? 12.920 0.956 0.244 1.00 97.06 362 THR A O 1
ATOM 2626 N N . GLY A 1 363 ? 11.028 -0.054 -0.359 1.00 97.12 363 GLY A N 1
ATOM 2627 C CA . GLY A 1 363 ? 10.205 0.606 0.656 1.00 97.12 363 GLY A CA 1
ATOM 2628 C C . GLY A 1 363 ? 10.472 0.062 2.064 1.00 97.12 363 GLY A C 1
ATOM 2629 O O . GLY A 1 363 ? 10.773 -1.119 2.242 1.00 97.12 363 GLY A O 1
ATOM 2630 N N . GLY A 1 364 ? 10.338 0.909 3.081 1.00 96.94 364 GLY A N 1
ATOM 2631 C CA . GLY A 1 364 ? 10.563 0.535 4.475 1.00 96.94 364 GLY A CA 1
ATOM 2632 C C . GLY A 1 364 ? 9.469 -0.381 5.027 1.00 96.94 364 GLY A C 1
ATOM 2633 O O . GLY A 1 364 ? 8.288 -0.191 4.744 1.00 96.94 364 GLY A O 1
ATOM 2634 N N . ASP A 1 365 ? 9.834 -1.363 5.851 1.00 97.75 365 ASP A N 1
ATOM 2635 C CA . ASP A 1 365 ? 8.866 -2.223 6.547 1.00 97.75 365 ASP A CA 1
ATOM 2636 C C . ASP A 1 365 ? 8.044 -1.412 7.564 1.00 97.75 365 ASP A C 1
ATOM 2638 O O . ASP A 1 365 ? 8.580 -0.523 8.214 1.00 97.75 365 ASP A O 1
ATOM 2642 N N . GLY A 1 366 ? 6.761 -1.725 7.747 1.00 97.38 366 GLY A N 1
ATOM 2643 C CA . GLY A 1 366 ? 5.912 -1.157 8.795 1.00 97.38 366 GLY A CA 1
ATOM 2644 C C . GLY A 1 366 ? 6.247 -1.710 10.187 1.00 97.38 366 GLY A C 1
ATOM 2645 O O . GLY A 1 366 ? 6.594 -2.880 10.345 1.00 97.38 366 GLY A O 1
ATOM 2646 N N . GLY A 1 367 ? 6.109 -0.878 11.221 1.00 97.38 367 GLY A N 1
ATOM 2647 C CA . GLY A 1 367 ? 6.387 -1.254 12.612 1.00 97.38 367 GLY A CA 1
ATOM 2648 C C . GLY A 1 367 ? 5.219 -1.978 13.284 1.00 97.38 367 GLY A C 1
ATOM 2649 O O . GLY A 1 367 ? 4.083 -1.939 12.807 1.00 97.38 367 GLY A O 1
ATOM 2650 N N . GLU A 1 368 ? 5.468 -2.628 14.418 1.00 98.44 368 GLU A N 1
ATOM 2651 C CA . GLU A 1 368 ? 4.403 -3.276 15.191 1.00 98.44 368 GLU A CA 1
ATOM 2652 C C . GLU A 1 368 ? 3.468 -2.228 15.813 1.00 98.44 368 GLU A C 1
ATOM 2654 O O . GLU A 1 368 ? 3.917 -1.213 16.350 1.00 98.44 368 GLU A O 1
ATOM 2659 N N . VAL A 1 369 ? 2.156 -2.466 15.769 1.00 98.88 369 VAL A N 1
ATOM 2660 C CA . VAL A 1 369 ? 1.154 -1.620 16.427 1.00 98.88 369 VAL A CA 1
ATOM 2661 C C . VAL A 1 369 ? 0.367 -2.445 17.433 1.00 98.88 369 VAL A C 1
ATOM 2663 O O . VAL A 1 369 ? -0.477 -3.256 17.062 1.00 98.88 369 VAL A O 1
ATOM 2666 N N . ALA A 1 370 ? 0.608 -2.188 18.715 1.00 98.69 370 ALA A N 1
ATOM 2667 C CA . ALA A 1 370 ? -0.067 -2.831 19.831 1.00 98.69 370 ALA A CA 1
ATOM 2668 C C . ALA A 1 370 ? -0.935 -1.818 20.595 1.00 98.69 370 ALA A C 1
ATOM 2670 O O . ALA A 1 370 ? -0.431 -0.841 21.154 1.00 98.69 370 ALA A O 1
ATOM 2671 N N . VAL A 1 371 ? -2.247 -2.055 20.655 1.00 98.69 371 VAL A N 1
ATOM 2672 C CA . VAL A 1 371 ? -3.208 -1.231 21.407 1.00 98.69 371 VAL A CA 1
ATOM 2673 C C . VAL A 1 371 ? -3.919 -2.099 22.436 1.00 98.69 371 VAL A C 1
ATOM 2675 O O . VAL A 1 371 ? -4.547 -3.101 22.101 1.00 98.69 371 VAL A O 1
ATOM 2678 N N . SER A 1 372 ? -3.843 -1.715 23.707 1.00 98.06 372 SER A N 1
ATOM 2679 C CA . SER A 1 372 ? -4.428 -2.479 24.806 1.00 98.06 372 SER A CA 1
ATOM 2680 C C . SER A 1 372 ? -5.109 -1.612 25.854 1.00 98.06 372 SER A C 1
ATOM 2682 O O . SER A 1 372 ? -4.812 -0.424 25.968 1.00 98.06 372 SER A O 1
ATOM 2684 N N . GLY A 1 373 ? -6.046 -2.193 26.603 1.00 96.06 373 GLY A N 1
ATOM 2685 C CA . GLY A 1 373 ? -6.692 -1.501 27.717 1.00 96.06 373 GLY A CA 1
ATOM 2686 C C . GLY A 1 373 ? -8.181 -1.783 27.882 1.00 96.06 373 GLY A C 1
ATOM 2687 O O . GLY A 1 373 ? -8.705 -2.821 27.467 1.00 96.06 373 GLY A O 1
ATOM 2688 N N . SER A 1 374 ? -8.850 -0.864 28.568 1.00 96.06 374 SER A N 1
ATOM 2689 C CA . SER A 1 374 ? -10.244 -0.991 29.004 1.00 96.06 374 SER A CA 1
ATOM 2690 C C . SER A 1 374 ? -11.027 0.327 28.942 1.00 96.06 374 SER A C 1
ATOM 2692 O O . SER A 1 374 ? -12.062 0.464 29.594 1.00 96.06 374 SER A O 1
ATOM 2694 N N . ALA A 1 375 ? -10.539 1.294 28.158 1.00 96.31 375 ALA A N 1
ATOM 2695 C CA . ALA A 1 375 ? -11.133 2.624 28.041 1.00 96.31 375 ALA A CA 1
ATOM 2696 C C . ALA A 1 375 ? -12.618 2.624 27.620 1.00 96.31 375 ALA A C 1
ATOM 2698 O O . ALA A 1 375 ? -13.066 1.787 26.829 1.00 96.31 375 ALA A O 1
ATOM 2699 N N . ASP A 1 376 ? -13.338 3.638 28.113 1.00 97.94 376 ASP A N 1
ATOM 2700 C CA . ASP A 1 376 ? -14.674 4.046 27.656 1.00 97.94 376 ASP A CA 1
ATOM 2701 C C . ASP A 1 376 ? -14.518 5.104 26.556 1.00 97.94 376 ASP A C 1
ATOM 2703 O O . ASP A 1 376 ? -14.102 6.229 26.834 1.00 97.94 376 ASP A O 1
ATOM 2707 N N . ILE A 1 377 ? -14.785 4.730 25.307 1.00 98.44 377 ILE A N 1
ATOM 2708 C CA . ILE A 1 377 ? -14.539 5.524 24.105 1.00 98.44 377 ILE A CA 1
ATOM 2709 C C . ILE A 1 377 ? -15.868 5.896 23.447 1.00 98.44 377 ILE A C 1
ATOM 2711 O O . ILE A 1 377 ? -16.629 5.033 23.020 1.00 98.44 377 ILE A O 1
ATOM 2715 N N . GLU A 1 378 ? -16.108 7.191 23.271 1.00 98.62 378 GLU A N 1
ATOM 2716 C CA . GLU A 1 378 ? -17.252 7.727 22.538 1.00 98.62 378 GLU A CA 1
ATOM 2717 C C . GLU A 1 378 ? -16.768 8.603 21.378 1.00 98.62 378 GLU A C 1
ATOM 2719 O O . GLU A 1 378 ? -16.021 9.558 21.586 1.00 98.62 378 GLU A O 1
ATOM 2724 N N . THR A 1 379 ? -17.209 8.305 20.158 1.00 98.25 379 THR A N 1
ATOM 2725 C CA . THR A 1 379 ? -16.845 9.069 18.952 1.00 98.25 379 THR A CA 1
ATOM 2726 C C . THR A 1 379 ? -18.087 9.388 18.126 1.00 98.25 379 THR A C 1
ATOM 2728 O O . THR A 1 379 ? -19.021 8.586 18.060 1.00 98.25 379 THR A O 1
ATOM 2731 N N . ARG A 1 380 ? -18.146 10.586 17.531 1.00 97.81 380 ARG A N 1
ATOM 2732 C CA . ARG A 1 380 ? -19.310 11.028 16.743 1.00 97.81 380 ARG A CA 1
ATOM 2733 C C . ARG A 1 380 ? -18.900 11.842 15.522 1.00 97.81 380 ARG A C 1
ATOM 2735 O O . ARG A 1 380 ? -18.222 12.843 15.701 1.00 97.81 380 ARG A O 1
ATOM 2742 N N . GLY A 1 381 ? -19.400 11.507 14.341 1.00 97.75 381 GLY A N 1
ATOM 2743 C CA . GLY A 1 381 ? -19.106 12.149 13.058 1.00 97.75 381 GLY A CA 1
ATOM 2744 C C . GLY A 1 381 ? -18.861 11.114 11.961 1.00 97.75 381 GLY A C 1
ATOM 2745 O O . GLY A 1 381 ? -18.611 9.941 12.241 1.00 97.75 381 GLY A O 1
ATOM 2746 N N . ASP A 1 382 ? -18.912 11.533 10.702 1.00 97.69 382 ASP A N 1
ATOM 2747 C CA . ASP A 1 382 ? -18.602 10.630 9.593 1.00 97.69 382 ASP A CA 1
ATOM 2748 C C . ASP A 1 382 ? -17.110 10.266 9.626 1.00 97.69 382 ASP A C 1
ATOM 2750 O O . ASP A 1 382 ? -16.261 11.117 9.882 1.00 97.69 382 ASP A O 1
ATOM 2754 N N . TYR A 1 383 ? -16.767 9.004 9.364 1.00 96.00 383 TYR A N 1
ATOM 2755 C CA . TYR A 1 383 ? -15.414 8.444 9.518 1.00 96.00 383 TYR A CA 1
ATOM 2756 C C . TYR A 1 383 ? -14.853 8.511 10.950 1.00 96.00 383 TYR A C 1
ATOM 2758 O O . TYR A 1 383 ? -13.648 8.322 11.135 1.00 96.00 383 TYR A O 1
ATOM 2766 N N . ALA A 1 384 ? -15.687 8.764 11.966 1.00 97.38 384 ALA A N 1
ATOM 2767 C CA . ALA A 1 384 ? -15.213 8.913 13.334 1.00 97.38 384 ALA A CA 1
ATOM 2768 C C . ALA A 1 384 ? -15.107 7.560 14.060 1.00 97.38 384 ALA A C 1
ATOM 2770 O O . ALA A 1 384 ? -16.086 7.074 14.616 1.00 97.38 384 ALA A O 1
ATOM 2771 N N . SER A 1 385 ? -13.946 6.904 14.006 1.00 98.19 385 SER A N 1
ATOM 2772 C CA . SER A 1 385 ? -13.782 5.538 14.536 1.00 98.19 385 SER A CA 1
ATOM 2773 C C . SER A 1 385 ? -13.307 5.512 15.994 1.00 98.19 385 SER A C 1
ATOM 2775 O O . SER A 1 385 ? -12.520 6.356 16.418 1.00 98.19 385 SER A O 1
ATOM 2777 N N . GLY A 1 386 ? -13.718 4.509 16.770 1.00 98.38 386 GLY A N 1
ATOM 2778 C CA . GLY A 1 386 ? -13.309 4.355 18.168 1.00 98.38 386 GLY A CA 1
ATOM 2779 C C . GLY A 1 386 ? -11.807 4.112 18.302 1.00 98.38 386 GLY A C 1
ATOM 2780 O O . GLY A 1 386 ? -11.089 4.931 18.877 1.00 98.38 386 GLY A O 1
ATOM 2781 N N . ILE A 1 387 ? -11.328 3.007 17.731 1.00 98.75 387 ILE A N 1
ATOM 2782 C CA . ILE A 1 387 ? -9.907 2.642 17.682 1.00 98.75 387 ILE A CA 1
ATOM 2783 C C . ILE A 1 387 ? -9.512 2.371 16.232 1.00 98.75 387 ILE A C 1
ATOM 2785 O O . ILE A 1 387 ? -10.151 1.573 15.552 1.00 98.75 387 ILE A O 1
ATOM 2789 N N . VAL A 1 388 ? -8.431 3.002 15.783 1.00 98.62 388 VAL A N 1
ATOM 2790 C CA . VAL A 1 388 ? -7.777 2.744 14.499 1.00 98.62 388 VAL A CA 1
ATOM 2791 C C . VAL A 1 388 ? -6.331 2.347 14.774 1.00 98.62 388 VAL A C 1
ATOM 2793 O O . VAL A 1 388 ? -5.570 3.135 15.332 1.00 98.62 388 VAL A O 1
ATOM 2796 N N . ALA A 1 389 ? -5.959 1.131 14.391 1.00 98.62 389 ALA A N 1
ATOM 2797 C CA . ALA A 1 389 ? -4.609 0.594 14.500 1.00 98.62 389 ALA A CA 1
ATOM 2798 C C . ALA A 1 389 ? -4.134 0.160 13.108 1.00 98.62 389 ALA A C 1
ATOM 2800 O O . ALA A 1 389 ? -4.721 -0.736 12.502 1.00 98.62 389 ALA A O 1
ATOM 2801 N N . LEU A 1 390 ? -3.106 0.826 12.585 1.00 98.50 390 LEU A N 1
ATOM 2802 C CA . LEU A 1 390 ? -2.634 0.685 11.210 1.00 98.50 390 LEU A CA 1
ATOM 2803 C C . LEU A 1 390 ? -1.122 0.486 11.176 1.00 98.50 390 LEU A C 1
ATOM 2805 O O . LEU A 1 390 ? -0.385 1.323 11.693 1.00 98.50 390 LEU A O 1
ATOM 2809 N N . SER A 1 391 ? -0.669 -0.572 10.508 1.00 98.38 391 SER A N 1
ATOM 2810 C CA . SER A 1 391 ? 0.740 -0.749 10.153 1.00 98.38 391 SER A CA 1
ATOM 2811 C C . SER A 1 391 ? 0.893 -0.967 8.652 1.00 98.38 391 SER A C 1
ATOM 2813 O O . SER A 1 391 ? 0.296 -1.889 8.099 1.00 98.38 391 SER A O 1
ATOM 2815 N N . GLY A 1 392 ? 1.661 -0.112 7.985 1.00 97.56 392 GLY A N 1
ATOM 2816 C CA . GLY A 1 392 ? 1.901 -0.184 6.546 1.00 97.56 392 GLY A CA 1
ATOM 2817 C C . GLY A 1 392 ? 3.386 -0.145 6.219 1.00 97.56 392 GLY A C 1
ATOM 2818 O O . GLY A 1 392 ? 4.109 0.663 6.798 1.00 97.56 392 GLY A O 1
ATOM 2819 N N . GLY A 1 393 ? 3.832 -0.991 5.294 1.00 97.19 393 GLY A N 1
ATOM 2820 C CA . GLY A 1 393 ? 5.127 -0.804 4.642 1.00 97.19 393 GLY A CA 1
ATOM 2821 C C . GLY A 1 393 ? 5.051 0.234 3.517 1.00 97.19 393 GLY A C 1
ATOM 2822 O O . GLY A 1 393 ? 3.974 0.467 2.963 1.00 97.19 393 GLY A O 1
ATOM 2823 N N . GLY A 1 394 ? 6.178 0.869 3.200 1.00 96.94 394 GLY A N 1
ATOM 2824 C CA . GLY A 1 394 ? 6.295 1.830 2.098 1.00 96.94 394 GLY A CA 1
ATOM 2825 C C . GLY A 1 394 ? 6.395 1.137 0.740 1.00 96.94 394 GLY A C 1
ATOM 2826 O O . GLY A 1 394 ? 6.735 -0.046 0.668 1.00 96.94 394 GLY A O 1
ATOM 2827 N N . ASN A 1 395 ? 6.093 1.832 -0.355 1.00 97.50 395 ASN A N 1
ATOM 2828 C CA . ASN A 1 395 ? 6.246 1.255 -1.689 1.00 97.50 395 ASN A CA 1
ATOM 2829 C C . ASN A 1 395 ? 7.711 1.303 -2.152 1.00 97.50 395 ASN A C 1
ATOM 2831 O O . ASN A 1 395 ? 8.515 2.094 -1.665 1.00 97.50 395 ASN A O 1
ATOM 2835 N N . GLY A 1 396 ? 8.070 0.425 -3.085 1.00 97.12 396 GLY A N 1
ATOM 2836 C CA . GLY A 1 396 ? 9.368 0.450 -3.754 1.00 97.12 396 GLY A CA 1
ATOM 2837 C C . GLY A 1 396 ? 9.431 1.520 -4.843 1.00 97.12 396 GLY A C 1
ATOM 2838 O O . GLY A 1 396 ? 8.428 1.811 -5.495 1.00 97.12 396 GLY A O 1
ATOM 2839 N N . GLY A 1 397 ? 10.620 2.071 -5.077 1.00 96.69 397 GLY A N 1
ATOM 2840 C CA . GLY A 1 397 ? 10.861 3.051 -6.133 1.00 96.69 397 GLY A CA 1
ATOM 2841 C C . GLY A 1 397 ? 10.907 2.419 -7.524 1.00 96.69 397 GLY A C 1
ATOM 2842 O O . GLY A 1 397 ? 11.258 1.249 -7.674 1.00 96.69 397 GLY A O 1
ATOM 2843 N N . ALA A 1 398 ? 10.566 3.177 -8.564 1.00 97.00 398 ALA A N 1
ATOM 2844 C CA . ALA A 1 398 ? 10.699 2.709 -9.946 1.00 97.00 398 ALA A CA 1
ATOM 2845 C C . ALA A 1 398 ? 12.177 2.532 -10.344 1.00 97.00 398 ALA A C 1
ATOM 2847 O O . ALA A 1 398 ? 13.048 3.221 -9.816 1.00 97.00 398 ALA A O 1
ATOM 2848 N N . GLY A 1 399 ? 12.472 1.617 -11.266 1.00 96.00 399 GLY A N 1
ATOM 2849 C CA . GLY A 1 399 ? 13.794 1.513 -11.887 1.00 96.00 399 GLY A CA 1
ATOM 2850 C C . GLY A 1 399 ? 14.018 2.589 -12.953 1.00 96.00 399 GLY A C 1
ATOM 2851 O O . GLY A 1 399 ? 13.071 3.006 -13.619 1.00 96.00 399 GLY A O 1
ATOM 2852 N N . GLY A 1 400 ? 15.269 3.010 -13.134 1.00 94.06 400 GLY A N 1
ATOM 2853 C CA . GLY A 1 400 ? 15.653 4.008 -14.133 1.00 94.06 400 GLY A CA 1
ATOM 2854 C C . GLY A 1 400 ? 15.553 3.477 -15.563 1.00 94.06 400 GLY A C 1
ATOM 2855 O O . GLY A 1 400 ? 15.825 2.307 -15.829 1.00 94.06 400 GLY A O 1
ATOM 2856 N N . SER A 1 401 ? 15.153 4.321 -16.503 1.00 92.12 401 SER A N 1
ATOM 2857 C CA . SER A 1 401 ? 15.022 4.002 -17.930 1.00 92.12 401 SER A CA 1
ATOM 2858 C C . SER A 1 401 ? 16.264 4.410 -18.718 1.00 92.12 401 SER A C 1
ATOM 2860 O O . SER A 1 401 ? 17.087 5.169 -18.224 1.00 92.12 401 SER A O 1
ATOM 2862 N N . THR A 1 402 ? 16.419 3.928 -19.952 1.00 84.75 402 THR A N 1
ATOM 2863 C CA . THR A 1 402 ? 17.541 4.330 -20.820 1.00 84.75 402 THR A CA 1
ATOM 2864 C C . THR A 1 402 ? 17.096 4.635 -22.248 1.00 84.75 402 THR A C 1
ATOM 2866 O O . THR A 1 402 ? 16.079 4.137 -22.735 1.00 84.75 402 THR A O 1
ATOM 2869 N N . GLY A 1 403 ? 17.889 5.449 -22.952 1.00 69.75 403 GLY A N 1
ATOM 2870 C CA . GLY A 1 403 ? 17.747 5.707 -24.385 1.00 69.75 403 GLY A CA 1
ATOM 2871 C C . GLY A 1 403 ? 19.012 5.299 -25.138 1.00 69.75 403 GLY A C 1
ATOM 2872 O O . GLY A 1 403 ? 19.960 6.070 -25.202 1.00 69.75 403 GLY A O 1
ATOM 2873 N N . GLY A 1 404 ? 19.061 4.092 -25.713 1.00 71.00 404 GLY A N 1
ATOM 2874 C CA . GLY A 1 404 ? 20.231 3.638 -26.481 1.00 71.00 404 GLY A CA 1
ATOM 2875 C C . GLY A 1 404 ? 20.389 2.127 -26.588 1.00 71.00 404 GLY A C 1
ATOM 2876 O O . GLY A 1 404 ? 19.455 1.434 -26.969 1.00 71.00 404 GLY A O 1
ATOM 2877 N N . ALA A 1 405 ? 21.576 1.598 -26.292 1.00 74.25 405 ALA A N 1
ATOM 2878 C CA . ALA A 1 405 ? 21.871 0.166 -26.395 1.00 74.25 405 ALA A CA 1
ATOM 2879 C C . ALA A 1 405 ? 21.738 -0.604 -25.072 1.00 74.25 405 ALA A C 1
ATOM 2881 O O . ALA A 1 405 ? 22.041 -1.795 -25.046 1.00 74.25 405 ALA A O 1
ATOM 2882 N N . MET A 1 406 ? 21.301 0.060 -24.000 1.00 84.25 406 MET A N 1
ATOM 2883 C CA . MET A 1 406 ? 21.426 -0.441 -22.631 1.00 84.25 406 MET A CA 1
ATOM 2884 C C . MET A 1 406 ? 20.107 -0.738 -21.944 1.00 84.25 406 MET A C 1
ATOM 2886 O O . MET A 1 406 ? 19.039 -0.333 -22.393 1.00 84.25 406 MET A O 1
ATOM 2890 N N . SER A 1 407 ? 20.195 -1.458 -20.836 1.00 89.31 407 SER A N 1
ATOM 2891 C CA . SER A 1 407 ? 19.056 -2.048 -20.153 1.00 89.31 407 SER A CA 1
ATOM 2892 C C . SER A 1 407 ? 18.427 -1.096 -19.140 1.00 89.31 407 SER A C 1
ATOM 2894 O O . SER A 1 407 ? 19.123 -0.310 -18.506 1.00 89.31 407 SER A O 1
ATOM 2896 N N . GLY A 1 408 ? 17.112 -1.171 -18.961 1.00 91.56 408 GLY A N 1
ATOM 2897 C CA . GLY A 1 408 ? 16.415 -0.480 -17.882 1.00 91.56 408 GLY A CA 1
ATOM 2898 C C . GLY A 1 408 ? 16.720 -1.107 -16.517 1.00 91.56 408 GLY A C 1
ATOM 2899 O O . GLY A 1 408 ? 16.981 -2.306 -16.398 1.00 91.56 408 GLY A O 1
ATOM 2900 N N . GLY A 1 409 ? 16.662 -0.297 -15.468 1.00 94.81 409 GLY A N 1
ATOM 2901 C CA . GLY A 1 409 ? 16.859 -0.719 -14.089 1.00 94.81 409 GLY A CA 1
ATOM 2902 C C . GLY A 1 409 ? 15.648 -1.454 -13.520 1.00 94.81 409 GLY A C 1
ATOM 2903 O O . GLY A 1 409 ? 14.508 -1.222 -13.914 1.00 94.81 409 GLY A O 1
ATOM 2904 N N . MET A 1 410 ? 15.871 -2.349 -12.559 1.00 96.50 410 MET A N 1
ATOM 2905 C CA . MET A 1 410 ? 14.772 -3.061 -11.894 1.00 96.50 410 MET A CA 1
ATOM 2906 C C . MET A 1 410 ? 13.977 -2.138 -10.964 1.00 96.50 410 MET A C 1
ATOM 2908 O O . MET A 1 410 ? 14.534 -1.224 -10.355 1.00 96.50 410 MET A O 1
ATOM 2912 N N . GLY A 1 411 ? 12.696 -2.440 -10.772 1.00 96.75 411 GLY A N 1
ATOM 2913 C CA . GLY A 1 411 ? 11.902 -1.828 -9.714 1.00 96.75 411 GLY A CA 1
ATOM 2914 C C . GLY A 1 411 ? 12.384 -2.213 -8.307 1.00 96.75 411 GLY A C 1
ATOM 2915 O O . GLY A 1 411 ? 12.951 -3.288 -8.063 1.00 96.75 411 GLY A O 1
ATOM 2916 N N . GLY A 1 412 ? 12.149 -1.322 -7.356 1.00 97.19 412 GLY A N 1
ATOM 2917 C CA . GLY A 1 412 ? 12.385 -1.522 -5.934 1.00 97.19 412 GLY A CA 1
ATOM 2918 C C . GLY A 1 412 ? 11.351 -2.444 -5.297 1.00 97.19 412 GLY A C 1
ATOM 2919 O O . GLY A 1 412 ? 10.214 -2.550 -5.758 1.00 97.19 412 GLY A O 1
ATOM 2920 N N . TYR A 1 413 ? 11.734 -3.141 -4.228 1.00 97.50 413 TYR A N 1
ATOM 2921 C CA . TYR A 1 413 ? 10.789 -3.981 -3.486 1.00 97.50 413 TYR A CA 1
ATOM 2922 C C . TYR A 1 413 ? 9.859 -3.125 -2.622 1.00 97.50 413 TYR A C 1
ATOM 2924 O O . TYR A 1 413 ? 10.272 -2.078 -2.141 1.00 97.50 413 TYR A O 1
ATOM 2932 N N . GLY A 1 414 ? 8.620 -3.559 -2.395 1.00 96.94 414 GLY A N 1
ATOM 2933 C CA . GLY A 1 414 ? 7.777 -2.937 -1.365 1.00 96.94 414 GLY A CA 1
ATOM 2934 C C . GLY A 1 414 ? 8.237 -3.318 0.048 1.00 96.94 414 GLY A C 1
ATOM 2935 O O . GLY A 1 414 ? 8.857 -4.366 0.228 1.00 96.94 414 GLY A O 1
ATOM 2936 N N . GLY A 1 415 ? 7.890 -2.540 1.068 1.00 97.50 415 GLY A N 1
ATOM 2937 C CA . GLY A 1 415 ? 8.135 -2.861 2.481 1.00 97.50 415 GLY A CA 1
ATOM 2938 C C . GLY A 1 415 ? 7.024 -3.710 3.105 1.00 97.50 415 GLY A C 1
ATOM 2939 O O . GLY A 1 415 ? 5.853 -3.547 2.781 1.00 97.50 415 GLY A O 1
ATOM 2940 N N . ARG A 1 416 ? 7.345 -4.644 4.003 1.00 97.88 416 ARG A N 1
ATOM 2941 C CA . ARG A 1 416 ? 6.349 -5.531 4.639 1.00 97.88 416 ARG A CA 1
ATOM 2942 C C . ARG A 1 416 ? 5.401 -4.752 5.543 1.00 97.88 416 ARG A C 1
ATOM 2944 O O . ARG A 1 416 ? 5.818 -3.822 6.222 1.00 97.88 416 ARG A O 1
ATOM 2951 N N . GLY A 1 417 ? 4.148 -5.183 5.639 1.00 97.00 417 GLY A N 1
ATOM 2952 C CA . GLY A 1 417 ? 3.239 -4.700 6.677 1.00 97.00 417 GLY A CA 1
ATOM 2953 C C . GLY A 1 417 ? 3.650 -5.216 8.057 1.00 97.00 417 GLY A C 1
ATOM 2954 O O . GLY A 1 417 ? 4.037 -6.377 8.205 1.00 97.00 417 GLY A O 1
ATOM 2955 N N . GLY A 1 418 ? 3.544 -4.378 9.088 1.00 97.50 418 GLY A N 1
ATOM 2956 C CA . GLY A 1 418 ? 3.843 -4.783 10.462 1.00 97.50 418 GLY A CA 1
ATOM 2957 C C . GLY A 1 418 ? 2.689 -5.535 11.128 1.00 97.50 418 GLY A C 1
ATOM 2958 O O . GLY A 1 418 ? 1.559 -5.571 10.633 1.00 97.50 418 GLY A O 1
ATOM 2959 N N . ILE A 1 419 ? 2.973 -6.152 12.274 1.00 98.38 419 ILE A N 1
ATOM 2960 C CA . ILE A 1 419 ? 1.961 -6.841 13.088 1.00 98.38 419 ILE A CA 1
ATOM 2961 C C . ILE A 1 419 ? 1.039 -5.804 13.736 1.00 98.38 419 ILE A C 1
ATOM 2963 O O . ILE A 1 419 ? 1.505 -4.769 14.212 1.00 98.38 419 ILE A O 1
ATOM 2967 N N . VAL A 1 420 ? -0.264 -6.088 13.773 1.00 98.88 420 VAL A N 1
ATOM 2968 C CA . VAL A 1 420 ? -1.251 -5.249 14.462 1.00 98.88 420 VAL A CA 1
ATOM 2969 C C . VAL A 1 420 ? -2.014 -6.074 15.487 1.00 98.88 420 VAL A C 1
ATOM 2971 O O . VAL A 1 420 ? -2.753 -6.983 15.122 1.00 98.88 420 VAL A O 1
ATOM 2974 N N . ASP A 1 421 ? -1.882 -5.712 16.760 1.00 98.56 421 ASP A N 1
ATOM 2975 C CA . ASP A 1 421 ? -2.505 -6.398 17.888 1.00 98.56 421 ASP A CA 1
ATOM 2976 C C . ASP A 1 421 ? -3.382 -5.422 18.691 1.00 98.56 421 ASP A C 1
ATOM 2978 O O . ASP A 1 421 ? -2.889 -4.487 19.323 1.00 98.56 421 ASP A O 1
ATOM 2982 N N . VAL A 1 422 ? -4.699 -5.648 18.714 1.00 98.50 422 VAL A N 1
ATOM 2983 C CA . VAL A 1 422 ? -5.649 -4.864 19.519 1.00 98.50 422 VAL A CA 1
ATOM 2984 C C . VAL A 1 422 ? -6.329 -5.766 20.543 1.00 98.50 422 VAL A C 1
ATOM 2986 O O . VAL A 1 422 ? -7.105 -6.643 20.178 1.00 98.50 422 VAL A O 1
ATOM 2989 N N . ASN A 1 423 ? -6.060 -5.546 21.833 1.00 96.38 423 ASN A N 1
ATOM 2990 C CA . ASN A 1 423 ? -6.465 -6.460 22.906 1.00 96.38 423 ASN A CA 1
ATOM 2991 C C . ASN A 1 423 ? -7.057 -5.717 24.106 1.00 96.38 423 ASN A C 1
ATOM 2993 O O . ASN A 1 423 ? -6.360 -4.947 24.763 1.00 96.38 423 ASN A O 1
ATOM 2997 N N . GLY A 1 424 ? -8.315 -5.971 24.466 1.00 94.00 424 GLY A N 1
ATOM 2998 C CA . GLY A 1 424 ? -8.877 -5.296 25.636 1.00 94.00 424 GLY A CA 1
ATOM 2999 C C . GLY A 1 424 ? -10.332 -5.588 25.968 1.00 94.00 424 GLY A C 1
ATOM 3000 O O . GLY A 1 424 ? -11.054 -6.275 25.246 1.00 94.00 424 GLY A O 1
ATOM 3001 N N . SER A 1 425 ? -10.778 -5.041 27.095 1.00 94.56 425 SER A N 1
ATOM 3002 C CA . SER A 1 425 ? -12.187 -5.024 27.503 1.00 94.56 425 SER A CA 1
ATOM 3003 C C . SER A 1 425 ? -12.779 -3.642 27.226 1.00 94.56 425 SER A C 1
ATOM 3005 O O . SER A 1 425 ? -13.156 -2.923 28.150 1.00 94.56 425 SER A O 1
ATOM 3007 N N . TRP A 1 426 ? -12.767 -3.242 25.957 1.00 94.88 426 TRP A N 1
ATOM 3008 C CA . TRP A 1 426 ? -13.141 -1.899 25.517 1.00 94.88 426 TRP A CA 1
ATOM 3009 C C . TRP A 1 426 ? -14.644 -1.641 25.636 1.00 94.88 426 TRP A C 1
ATOM 3011 O O . TRP A 1 426 ? -15.441 -2.512 25.293 1.00 94.88 426 TRP A O 1
ATOM 3021 N N . HIS A 1 427 ? -15.030 -0.435 26.055 1.00 97.31 427 HIS A N 1
ATOM 3022 C CA . HIS A 1 427 ? -16.398 0.056 25.888 1.00 97.31 427 HIS A CA 1
ATOM 3023 C C . HIS A 1 427 ? -16.388 1.123 24.794 1.00 97.31 427 HIS A C 1
ATOM 3025 O O . HIS A 1 427 ? -15.864 2.205 25.019 1.00 97.31 427 HIS A O 1
ATOM 3031 N N . VAL A 1 428 ? -16.893 0.821 23.596 1.00 98.38 428 VAL A N 1
ATOM 3032 C CA . VAL A 1 428 ? -16.796 1.725 22.438 1.00 98.38 428 VAL A CA 1
ATOM 3033 C C . VAL A 1 428 ? -18.183 2.058 21.914 1.00 98.38 428 VAL A C 1
ATOM 3035 O O . VAL A 1 428 ? -18.942 1.159 21.580 1.00 98.38 428 VAL A O 1
ATOM 3038 N N . THR A 1 429 ? -18.499 3.344 21.791 1.00 98.69 429 THR A N 1
ATOM 3039 C CA . THR A 1 429 ? -19.698 3.835 21.102 1.00 98.69 429 THR A CA 1
ATOM 3040 C C . THR A 1 429 ? -19.302 4.750 19.946 1.00 98.69 429 THR A C 1
ATOM 3042 O O . THR A 1 429 ? -18.596 5.741 20.153 1.00 98.69 429 THR A O 1
ATOM 3045 N N . THR A 1 430 ? -19.772 4.451 18.734 1.00 98.56 430 THR A N 1
ATOM 3046 C CA . THR A 1 430 ? -19.532 5.274 17.538 1.00 98.56 430 THR A CA 1
ATOM 3047 C C . THR A 1 430 ? -20.832 5.651 16.819 1.00 98.56 430 THR A C 1
ATOM 3049 O O . THR A 1 430 ? -21.765 4.851 16.690 1.00 98.56 430 THR A O 1
ATOM 3052 N N . GLU A 1 431 ? -20.913 6.896 16.345 1.00 98.56 431 GLU A N 1
ATOM 3053 C CA . GLU A 1 431 ? -22.069 7.431 15.609 1.00 98.56 431 GLU A CA 1
ATOM 3054 C C . GLU A 1 431 ? -21.610 8.212 14.371 1.00 98.56 431 GLU A C 1
ATOM 3056 O O . GLU A 1 431 ? -20.946 9.233 14.509 1.00 98.56 431 GLU A O 1
ATOM 3061 N N . GLY A 1 432 ? -21.998 7.775 13.173 1.00 98.31 432 GLY A N 1
ATOM 3062 C CA . GLY A 1 432 ? -21.700 8.424 11.891 1.00 98.31 432 GLY A CA 1
ATOM 3063 C C . GLY A 1 432 ? -21.436 7.421 10.765 1.00 98.31 432 GLY A C 1
ATOM 3064 O O . GLY A 1 432 ? -21.180 6.238 11.004 1.00 98.31 432 GLY A O 1
ATOM 3065 N N . ASP A 1 433 ? -21.501 7.863 9.510 1.00 98.00 433 ASP A N 1
ATOM 3066 C CA . ASP A 1 433 ? -21.247 6.964 8.382 1.00 98.00 433 ASP A CA 1
ATOM 3067 C C . ASP A 1 433 ? -19.768 6.543 8.368 1.00 98.00 433 ASP A C 1
ATOM 3069 O O . ASP A 1 433 ? -18.870 7.373 8.501 1.00 98.00 433 ASP A O 1
ATOM 3073 N N . LYS A 1 434 ? -19.495 5.239 8.211 1.00 97.00 434 LYS A N 1
ATOM 3074 C CA . LYS A 1 434 ? -18.150 4.629 8.298 1.00 97.00 434 LYS A CA 1
ATOM 3075 C C . LYS A 1 434 ? -17.422 4.873 9.635 1.00 97.00 434 LYS A C 1
ATOM 3077 O O . LYS A 1 434 ? -16.196 4.819 9.692 1.00 97.00 434 LYS A O 1
ATOM 3082 N N . ALA A 1 435 ? -18.161 5.136 10.710 1.00 97.81 435 ALA A N 1
ATOM 3083 C CA . ALA A 1 435 ? -17.633 5.251 12.067 1.00 97.81 435 ALA A CA 1
ATOM 3084 C C . ALA A 1 435 ? -17.439 3.852 12.689 1.00 97.81 435 ALA A C 1
ATOM 3086 O O . ALA A 1 435 ? -18.360 3.294 13.287 1.00 97.81 435 ALA A O 1
ATOM 3087 N N . HIS A 1 436 ? -16.266 3.238 12.511 1.00 98.44 436 HIS A N 1
ATOM 3088 C CA . HIS A 1 436 ? -15.996 1.875 12.991 1.00 98.44 436 HIS A CA 1
ATOM 3089 C C . HIS A 1 436 ? -15.737 1.822 14.500 1.00 98.44 436 HIS A C 1
ATOM 3091 O O . HIS A 1 436 ? -15.137 2.739 15.052 1.00 98.44 436 HIS A O 1
ATOM 3097 N N . GLY A 1 437 ? -16.113 0.729 15.166 1.00 98.44 437 GLY A N 1
ATOM 3098 C CA . GLY A 1 437 ? -15.785 0.510 16.578 1.00 98.44 437 GLY A CA 1
ATOM 3099 C C . GLY A 1 437 ? -14.278 0.342 16.770 1.00 98.44 437 GLY A C 1
ATOM 3100 O O . GLY A 1 437 ? -13.607 1.210 17.329 1.00 98.44 437 GLY A O 1
ATOM 3101 N N . ILE A 1 438 ? -13.742 -0.763 16.254 1.00 98.62 438 ILE A N 1
ATOM 3102 C CA . ILE A 1 438 ? -12.309 -1.067 16.232 1.00 98.62 438 ILE A CA 1
ATOM 3103 C C . ILE A 1 438 ? -11.921 -1.473 14.814 1.00 98.62 438 ILE A C 1
ATOM 3105 O O . ILE A 1 438 ? -12.481 -2.424 14.270 1.00 98.62 438 ILE A O 1
ATOM 3109 N N . TRP A 1 439 ? -10.939 -0.783 14.240 1.00 98.50 439 TRP A N 1
ATOM 3110 C CA . TRP A 1 439 ? -10.335 -1.119 12.958 1.00 98.50 439 TRP A CA 1
ATOM 3111 C C . TRP A 1 439 ? -8.842 -1.405 13.128 1.00 98.50 439 TRP A C 1
ATOM 3113 O O . TRP A 1 439 ? -8.058 -0.500 13.407 1.00 98.50 439 TRP A O 1
ATOM 3123 N N . ALA A 1 440 ? -8.458 -2.666 12.951 1.00 98.69 440 ALA A N 1
ATOM 3124 C CA . ALA A 1 440 ? -7.079 -3.134 12.945 1.00 98.69 440 ALA A CA 1
ATOM 3125 C C . ALA A 1 440 ? -6.681 -3.526 11.517 1.00 98.69 440 ALA A C 1
ATOM 3127 O O . ALA A 1 440 ? -7.367 -4.333 10.881 1.00 98.69 440 ALA A O 1
ATOM 3128 N N . LYS A 1 441 ? -5.600 -2.949 10.987 1.00 98.38 441 LYS A N 1
ATOM 3129 C CA . LYS A 1 441 ? -5.191 -3.204 9.607 1.00 98.38 441 LYS A CA 1
ATOM 3130 C C . LYS A 1 441 ? -3.683 -3.223 9.393 1.00 98.38 441 LYS A C 1
ATOM 3132 O O . LYS A 1 441 ? -2.993 -2.278 9.758 1.00 98.38 441 LYS A O 1
ATOM 3137 N N . SER A 1 442 ? -3.217 -4.260 8.701 1.00 98.50 442 SER A N 1
ATOM 3138 C CA . SER A 1 442 ? -1.852 -4.352 8.185 1.00 98.50 442 SER A CA 1
ATOM 3139 C C . SER A 1 442 ? -1.825 -4.300 6.654 1.00 98.50 442 SER A C 1
ATOM 3141 O O . SER A 1 442 ? -2.717 -4.850 6.000 1.00 98.50 442 SER A O 1
ATOM 3143 N N . LEU A 1 443 ? -0.826 -3.623 6.084 1.00 97.75 443 LEU A N 1
ATOM 3144 C CA . LEU A 1 443 ? -0.657 -3.434 4.643 1.00 97.75 443 LEU A CA 1
ATOM 3145 C C . LEU A 1 443 ? 0.804 -3.650 4.219 1.00 97.75 443 LEU A C 1
ATOM 3147 O O . LEU A 1 443 ? 1.693 -2.952 4.699 1.00 97.75 443 LEU A O 1
ATOM 3151 N N . GLY A 1 444 ? 1.036 -4.577 3.293 1.00 96.62 444 GLY A N 1
ATOM 3152 C CA . GLY A 1 444 ? 2.293 -4.671 2.552 1.00 96.62 444 GLY A CA 1
ATOM 3153 C C . GLY A 1 444 ? 2.411 -3.561 1.505 1.00 96.62 444 GLY A C 1
ATOM 3154 O O . GLY A 1 444 ? 1.419 -3.168 0.889 1.00 96.62 444 GLY A O 1
ATOM 3155 N N . GLY A 1 445 ? 3.622 -3.060 1.309 1.00 96.25 445 GLY A N 1
ATOM 3156 C CA . GLY A 1 445 ? 3.960 -2.025 0.345 1.00 96.25 445 GLY A CA 1
ATOM 3157 C C . GLY A 1 445 ? 3.959 -2.558 -1.082 1.00 96.25 445 GLY A C 1
ATOM 3158 O O . GLY A 1 445 ? 4.326 -3.711 -1.343 1.00 96.25 445 GLY A O 1
ATOM 3159 N N . ASN A 1 446 ? 3.543 -1.716 -2.024 1.00 97.06 446 ASN A N 1
ATOM 3160 C CA . ASN A 1 446 ? 3.598 -2.059 -3.441 1.00 97.06 446 ASN A CA 1
ATOM 3161 C C . ASN A 1 446 ? 5.042 -2.037 -3.923 1.00 97.06 446 ASN A C 1
ATOM 3163 O O . ASN A 1 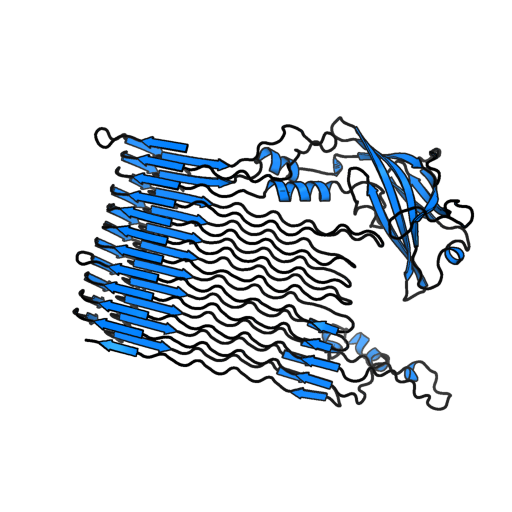446 ? 5.871 -1.309 -3.387 1.00 97.06 446 ASN A O 1
ATOM 3167 N N . ALA A 1 447 ? 5.362 -2.824 -4.935 1.00 96.94 447 ALA A N 1
ATOM 3168 C CA . ALA A 1 447 ? 6.681 -2.739 -5.539 1.00 96.94 447 ALA A CA 1
ATOM 3169 C C . ALA A 1 447 ? 6.736 -1.655 -6.621 1.00 96.94 447 ALA A C 1
ATOM 3171 O O . ALA A 1 447 ? 5.705 -1.277 -7.176 1.00 96.94 447 ALA A O 1
ATOM 3172 N N . GLY A 1 448 ? 7.945 -1.201 -6.945 1.00 96.62 448 GLY A N 1
ATOM 3173 C CA . GLY A 1 448 ? 8.170 -0.273 -8.047 1.00 96.62 448 GLY A CA 1
ATOM 3174 C C . GLY A 1 448 ? 8.164 -0.969 -9.406 1.00 96.62 448 GLY A C 1
ATOM 3175 O O . GLY A 1 448 ? 8.491 -2.153 -9.513 1.00 96.62 448 GLY A O 1
ATOM 3176 N N . ASP A 1 449 ? 7.821 -0.231 -10.454 1.00 96.75 449 ASP A N 1
ATOM 3177 C CA . ASP A 1 449 ? 7.895 -0.719 -11.832 1.00 96.75 449 ASP A CA 1
ATOM 3178 C C . ASP A 1 449 ? 9.349 -0.735 -12.340 1.00 96.75 449 ASP A C 1
ATOM 3180 O O . ASP A 1 449 ? 10.198 0.024 -11.868 1.00 96.75 449 ASP A O 1
ATOM 3184 N N . GLY A 1 450 ? 9.651 -1.615 -13.292 1.00 95.38 450 GLY A N 1
ATOM 3185 C CA . GLY A 1 450 ? 10.941 -1.650 -13.978 1.00 95.38 450 GLY A CA 1
ATOM 3186 C C . GLY A 1 450 ? 11.085 -0.522 -15.002 1.00 95.38 450 GLY A C 1
ATOM 3187 O O . GLY A 1 450 ? 10.113 -0.109 -15.635 1.00 95.38 450 GLY A O 1
ATOM 3188 N N . GLY A 1 451 ? 12.311 -0.040 -15.185 1.00 93.69 451 GLY A N 1
ATOM 3189 C CA . GLY A 1 451 ? 12.647 0.989 -16.163 1.00 93.69 451 GLY A CA 1
ATOM 3190 C C . GLY A 1 451 ? 12.641 0.467 -17.598 1.00 93.69 451 GLY A C 1
ATOM 3191 O O . GLY A 1 451 ? 12.809 -0.729 -17.852 1.00 93.69 451 GLY A O 1
ATOM 3192 N N . SER A 1 452 ? 12.447 1.362 -18.563 1.00 90.81 452 SER A N 1
ATOM 3193 C CA . SER A 1 452 ? 12.418 0.987 -19.982 1.00 90.81 452 SER A CA 1
ATOM 3194 C C . SER A 1 452 ? 13.824 0.756 -20.538 1.00 90.81 452 SER A C 1
ATOM 3196 O O . SER A 1 452 ? 14.765 1.458 -20.168 1.00 90.81 452 SER A O 1
ATOM 3198 N N . GLY A 1 453 ? 13.953 -0.231 -21.426 1.00 85.62 453 GLY A N 1
ATOM 3199 C CA . GLY A 1 453 ? 15.197 -0.523 -22.143 1.00 85.62 453 GLY A CA 1
ATOM 3200 C C . GLY A 1 453 ? 15.390 0.375 -23.367 1.00 85.62 453 GLY A C 1
ATOM 3201 O O . GLY A 1 453 ? 14.435 0.945 -23.901 1.00 85.62 453 GLY A O 1
ATOM 3202 N N . GLY A 1 454 ? 16.639 0.492 -23.815 1.00 80.38 454 GLY A N 1
ATOM 3203 C CA . GLY A 1 454 ? 17.020 1.308 -24.959 1.00 80.38 454 GLY A CA 1
ATOM 3204 C C . GLY A 1 454 ? 16.720 0.677 -26.327 1.00 80.38 454 GLY A C 1
ATOM 3205 O O . GLY A 1 454 ? 16.662 -0.539 -26.495 1.00 80.38 454 GLY A O 1
ATOM 3206 N N . TRP A 1 455 ? 16.610 1.532 -27.349 1.00 73.69 455 TRP A N 1
ATOM 3207 C CA . TRP A 1 455 ? 16.137 1.171 -28.685 1.00 73.69 455 TRP A CA 1
ATOM 3208 C C . TRP A 1 455 ? 17.033 0.256 -29.542 1.00 73.69 455 TRP A C 1
ATOM 3210 O O . TRP A 1 455 ? 16.588 -0.207 -30.589 1.00 73.69 455 TRP A O 1
ATOM 3220 N N . LEU A 1 456 ? 18.293 -0.002 -29.176 1.00 69.12 456 LEU A N 1
ATOM 3221 C CA . LEU A 1 456 ? 19.202 -0.816 -29.999 1.00 69.12 456 LEU A CA 1
ATOM 3222 C C . LEU A 1 456 ? 19.318 -2.269 -29.504 1.00 69.12 456 LEU A C 1
ATOM 3224 O O . LEU A 1 456 ? 18.979 -3.187 -30.253 1.00 69.12 456 LEU A O 1
ATOM 3228 N N . TRP A 1 457 ? 19.790 -2.469 -28.265 1.00 70.31 457 TRP A N 1
ATOM 3229 C CA . TRP A 1 457 ? 20.055 -3.790 -27.656 1.00 70.31 457 TRP A CA 1
ATOM 3230 C C . TRP A 1 457 ? 19.621 -3.910 -26.186 1.00 70.31 457 TRP A C 1
ATOM 3232 O O . TRP A 1 457 ? 19.904 -4.929 -25.563 1.00 70.31 457 TRP A O 1
ATOM 3242 N N . GLY A 1 458 ? 18.985 -2.886 -25.619 1.00 77.88 458 GLY A N 1
ATOM 3243 C CA . GLY A 1 458 ? 18.707 -2.827 -24.189 1.00 77.88 458 GLY A CA 1
ATOM 3244 C C . GLY A 1 458 ? 17.583 -3.753 -23.756 1.00 77.88 458 GLY A C 1
ATOM 3245 O O . GLY A 1 458 ? 16.544 -3.768 -24.410 1.00 77.88 458 GLY A O 1
ATOM 3246 N N . ASP A 1 459 ? 17.741 -4.465 -22.640 1.00 87.19 459 ASP A N 1
ATOM 3247 C CA . ASP A 1 459 ? 16.632 -5.192 -22.019 1.00 87.19 459 ASP A CA 1
ATOM 3248 C C . ASP A 1 459 ? 15.896 -4.271 -21.032 1.00 87.19 459 ASP A C 1
ATOM 3250 O O . ASP A 1 459 ? 16.526 -3.540 -20.277 1.00 87.19 459 ASP A O 1
ATOM 3254 N N . PRO A 1 460 ? 14.565 -4.246 -20.986 1.00 89.44 460 PRO A N 1
ATOM 3255 C CA . PRO A 1 460 ? 13.860 -3.503 -19.949 1.00 89.44 460 PRO A CA 1
ATOM 3256 C C . PRO A 1 460 ? 14.090 -4.116 -18.564 1.00 89.44 460 PRO A C 1
ATOM 3258 O O . PRO A 1 460 ? 14.332 -5.315 -18.409 1.00 89.44 460 PRO A O 1
ATOM 3261 N N . GLY A 1 461 ? 13.948 -3.289 -17.536 1.00 93.44 461 GLY A N 1
ATOM 3262 C CA . GLY A 1 461 ? 14.021 -3.734 -16.156 1.00 93.44 461 GLY A CA 1
ATOM 3263 C C . GLY A 1 461 ? 12.808 -4.571 -15.760 1.00 93.44 461 GLY A C 1
ATOM 3264 O O . GLY A 1 461 ? 11.678 -4.295 -16.164 1.00 93.44 461 GLY A O 1
ATOM 3265 N N . ALA A 1 462 ? 13.020 -5.581 -14.921 1.00 95.69 462 ALA A N 1
ATOM 3266 C CA . ALA A 1 462 ? 11.919 -6.291 -14.278 1.00 95.69 462 ALA A CA 1
ATOM 3267 C C . ALA A 1 462 ? 11.240 -5.408 -13.219 1.00 95.69 462 ALA A C 1
ATOM 3269 O O . ALA A 1 462 ? 11.882 -4.556 -12.594 1.00 95.69 462 ALA A O 1
ATOM 3270 N N . GLY A 1 463 ? 9.957 -5.655 -12.967 1.00 94.94 463 GLY A N 1
ATOM 3271 C CA . GLY A 1 463 ? 9.259 -5.057 -11.837 1.00 94.94 463 GLY A CA 1
ATOM 3272 C C . GLY A 1 463 ? 9.833 -5.515 -10.495 1.00 94.94 463 GLY A C 1
ATOM 3273 O O . GLY A 1 463 ? 10.415 -6.600 -10.359 1.00 94.94 463 GLY A O 1
ATOM 3274 N N . GLY A 1 464 ? 9.652 -4.694 -9.468 1.00 95.12 464 GLY A N 1
ATOM 3275 C CA . GLY A 1 464 ? 9.977 -5.055 -8.098 1.00 95.12 464 GLY A CA 1
ATOM 3276 C C . GLY A 1 464 ? 9.019 -6.111 -7.544 1.00 95.12 464 GLY A C 1
ATOM 3277 O O . GLY A 1 464 ? 7.848 -6.178 -7.911 1.00 95.12 464 GLY A O 1
ATOM 3278 N N . GLN A 1 465 ? 9.497 -6.935 -6.617 1.00 95.00 465 GLN A N 1
ATOM 3279 C CA . GLN A 1 465 ? 8.668 -7.828 -5.808 1.00 95.00 465 GLN A CA 1
ATOM 3280 C C . GLN A 1 465 ? 7.914 -7.058 -4.711 1.00 95.00 465 GLN A C 1
ATOM 3282 O O . GLN A 1 465 ? 8.514 -6.284 -3.961 1.00 95.00 465 GLN A O 1
ATOM 3287 N N . ALA A 1 466 ? 6.611 -7.304 -4.578 1.00 92.62 466 ALA A N 1
ATOM 3288 C CA . ALA A 1 466 ? 5.848 -6.793 -3.446 1.00 92.62 466 ALA A CA 1
ATOM 3289 C C . ALA A 1 466 ? 6.038 -7.655 -2.201 1.00 92.62 466 ALA A C 1
ATOM 3291 O O . ALA A 1 466 ? 6.539 -8.781 -2.259 1.00 92.62 466 ALA A O 1
ATOM 3292 N N . THR A 1 467 ? 5.616 -7.129 -1.061 1.00 95.56 467 THR A N 1
ATOM 3293 C CA . THR A 1 467 ? 5.810 -7.782 0.230 1.00 95.56 467 THR A CA 1
ATOM 3294 C C . THR A 1 467 ? 4.511 -7.979 0.988 1.00 95.56 467 THR A C 1
ATOM 3296 O O . THR A 1 467 ? 3.464 -7.404 0.679 1.00 95.56 467 THR A O 1
ATOM 3299 N N . ASP A 1 468 ? 4.575 -8.897 1.947 1.00 97.25 468 ASP A N 1
ATOM 3300 C CA . ASP A 1 468 ? 3.405 -9.411 2.643 1.00 97.25 468 ASP A CA 1
ATOM 3301 C C . ASP A 1 468 ? 2.801 -8.371 3.596 1.00 97.25 468 ASP A C 1
ATOM 3303 O O . ASP A 1 468 ? 3.508 -7.546 4.182 1.00 97.25 468 ASP A O 1
ATOM 3307 N N . GLY A 1 469 ? 1.486 -8.453 3.791 1.00 97.00 469 GLY A N 1
ATOM 3308 C CA . GLY A 1 469 ? 0.824 -7.854 4.942 1.00 97.00 469 GLY A CA 1
ATOM 3309 C C . GLY A 1 469 ? 1.198 -8.602 6.224 1.00 97.00 469 GLY A C 1
ATOM 3310 O O . GLY A 1 469 ? 1.488 -9.799 6.214 1.00 97.00 469 GLY A O 1
ATOM 3311 N N . GLY A 1 470 ? 1.179 -7.907 7.353 1.00 97.75 470 GLY A N 1
ATOM 3312 C CA . GLY A 1 470 ? 1.453 -8.492 8.662 1.00 97.75 470 GLY A CA 1
ATOM 3313 C C . GLY A 1 470 ? 0.241 -9.198 9.271 1.00 97.75 470 GLY A C 1
ATOM 3314 O O . GLY A 1 470 ? -0.897 -9.054 8.812 1.00 97.75 470 GLY A O 1
ATOM 3315 N N . ARG A 1 471 ? 0.481 -9.959 10.345 1.00 98.56 471 ARG A N 1
ATOM 3316 C CA . ARG A 1 471 ? -0.591 -10.588 11.130 1.00 98.56 471 ARG A CA 1
ATOM 3317 C C . ARG A 1 471 ? -1.462 -9.521 11.791 1.00 98.56 471 ARG A C 1
ATOM 3319 O O . ARG A 1 471 ? -0.932 -8.546 12.322 1.00 98.56 471 ARG A O 1
ATOM 3326 N N . VAL A 1 472 ? -2.773 -9.744 11.816 1.00 98.88 472 VAL A N 1
ATOM 3327 C CA . VAL A 1 472 ? -3.721 -8.898 12.547 1.00 98.88 472 VAL A CA 1
ATOM 3328 C C . VAL A 1 472 ? -4.455 -9.716 13.602 1.00 98.88 472 VAL A C 1
ATOM 3330 O O . VAL A 1 472 ? -5.142 -10.680 13.274 1.00 98.88 472 VAL A O 1
ATOM 3333 N N . THR A 1 473 ? -4.343 -9.303 14.862 1.00 98.69 473 THR A N 1
ATOM 3334 C CA . THR A 1 473 ? -5.034 -9.909 16.003 1.00 98.69 473 THR A CA 1
ATOM 3335 C C . THR A 1 473 ? -5.971 -8.886 16.640 1.00 98.69 473 THR A C 1
ATOM 3337 O O . THR A 1 473 ? -5.543 -7.791 17.011 1.00 98.69 473 THR A O 1
ATOM 3340 N N . LEU A 1 474 ? -7.248 -9.230 16.805 1.00 98.38 474 LEU A N 1
ATOM 3341 C CA . LEU A 1 474 ? -8.234 -8.383 17.476 1.00 98.38 474 LEU A CA 1
ATOM 3342 C C . LEU A 1 474 ? -8.998 -9.196 18.522 1.00 98.38 474 LEU A C 1
ATOM 3344 O O . LEU A 1 474 ? -9.897 -9.965 18.187 1.00 98.38 474 LEU A O 1
ATOM 3348 N N . HIS A 1 475 ? -8.688 -8.992 19.803 1.00 96.19 475 HIS A N 1
ATOM 3349 C CA . HIS A 1 475 ? -9.415 -9.612 20.911 1.00 96.19 475 HIS A CA 1
ATOM 3350 C C . HIS A 1 475 ? -10.214 -8.567 21.696 1.00 96.19 475 HIS A C 1
ATOM 3352 O O . HIS A 1 475 ? -9.656 -7.615 22.250 1.00 96.19 475 HIS A O 1
ATOM 3358 N N . SER A 1 476 ? -11.528 -8.771 21.791 1.00 92.88 476 SER A N 1
ATOM 3359 C CA . SER A 1 476 ? -12.431 -7.931 22.582 1.00 92.88 476 SER A CA 1
ATOM 3360 C C . SER A 1 476 ? -13.223 -8.754 23.596 1.00 92.88 476 SER A C 1
ATOM 3362 O O . SER A 1 476 ? -13.611 -9.892 23.342 1.00 92.88 476 SER A O 1
ATOM 3364 N N . SER A 1 477 ? -13.473 -8.168 24.765 1.00 92.56 477 SER A N 1
ATOM 3365 C CA . SER A 1 477 ? -14.352 -8.726 25.808 1.00 92.56 477 SER A CA 1
ATOM 3366 C C . SER A 1 477 ? -15.365 -7.720 26.365 1.00 92.56 477 SER A C 1
ATOM 3368 O O . SER A 1 477 ? -16.073 -8.044 27.317 1.00 92.56 477 SER A O 1
ATOM 3370 N N . GLY A 1 478 ? -15.411 -6.503 25.810 1.00 92.56 478 GLY A N 1
ATOM 3371 C CA . GLY A 1 478 ? -16.305 -5.429 26.253 1.00 92.56 478 GLY A CA 1
ATOM 3372 C C . GLY A 1 478 ? -17.447 -5.137 25.274 1.00 92.56 478 GLY A C 1
ATOM 3373 O O . GLY A 1 478 ? -17.685 -5.903 24.337 1.00 92.56 478 GLY A O 1
ATOM 3374 N N . ASP A 1 479 ? -18.178 -4.046 25.513 1.00 97.19 479 ASP A N 1
ATOM 3375 C CA . ASP A 1 479 ? -19.343 -3.670 24.704 1.00 97.19 479 ASP A CA 1
ATOM 3376 C C . ASP A 1 479 ? -18.951 -2.679 23.599 1.00 97.19 479 ASP A C 1
ATOM 3378 O O . ASP A 1 479 ? -18.362 -1.633 23.867 1.00 97.19 479 ASP A O 1
ATOM 3382 N N . ILE A 1 480 ? -19.315 -2.987 22.358 1.00 98.50 480 ILE A N 1
ATOM 3383 C CA . ILE A 1 480 ? -19.049 -2.168 21.177 1.00 98.50 480 ILE A CA 1
ATOM 3384 C C . ILE A 1 480 ? -20.380 -1.879 20.493 1.00 98.50 480 ILE A C 1
ATOM 3386 O O . ILE A 1 480 ? -21.059 -2.799 20.043 1.00 98.50 480 ILE A O 1
ATOM 3390 N N . GLU A 1 481 ? -20.749 -0.608 20.402 1.00 98.69 481 GLU A N 1
ATOM 3391 C CA . GLU A 1 481 ? -21.953 -0.136 19.725 1.00 98.69 481 GLU A CA 1
ATOM 3392 C C . GLU A 1 481 ? -21.579 0.824 18.593 1.00 98.69 481 GLU A C 1
ATOM 3394 O O . GLU A 1 481 ? -20.912 1.832 18.815 1.00 98.69 481 GLU A O 1
ATOM 3399 N N . THR A 1 482 ? -22.015 0.526 17.369 1.00 98.62 482 THR A N 1
ATOM 3400 C CA . THR A 1 482 ? -21.773 1.380 16.200 1.00 98.62 482 THR A CA 1
ATOM 3401 C C . THR A 1 482 ? -23.073 1.717 15.479 1.00 98.62 482 THR A C 1
ATOM 3403 O O . THR A 1 482 ? -24.000 0.902 15.367 1.00 98.62 482 THR A O 1
ATOM 3406 N N . SER A 1 483 ? -23.162 2.942 14.964 1.00 98.44 483 SER A N 1
ATOM 3407 C CA . SER A 1 483 ? -24.329 3.406 14.214 1.00 98.44 483 SER A CA 1
ATOM 3408 C C . SER A 1 483 ? -23.943 4.279 13.024 1.00 98.44 483 SER A C 1
ATOM 3410 O O . SER A 1 483 ? -23.164 5.212 13.167 1.00 98.44 483 SER A O 1
ATOM 3412 N N . GLY A 1 484 ? -24.502 3.976 11.852 1.00 98.19 484 GLY A N 1
ATOM 3413 C CA . GLY A 1 484 ? -24.220 4.657 10.585 1.00 98.19 484 GLY A CA 1
ATOM 3414 C C . GLY A 1 484 ? -24.039 3.679 9.423 1.00 98.19 484 GLY A C 1
ATOM 3415 O O . GLY A 1 484 ? -23.936 2.467 9.621 1.00 98.19 484 GLY A O 1
ATOM 3416 N N . LEU A 1 485 ? -24.037 4.182 8.188 1.00 98.00 485 LEU A N 1
ATOM 3417 C CA . LEU A 1 485 ? -23.829 3.363 6.990 1.00 98.00 485 LEU A CA 1
ATOM 3418 C C . LEU A 1 485 ? -22.407 2.778 6.975 1.00 98.00 485 LEU A C 1
ATOM 3420 O O . LEU A 1 485 ? -21.439 3.519 7.133 1.00 98.00 485 LEU A O 1
ATOM 3424 N N . THR A 1 486 ? -22.259 1.468 6.738 1.00 97.19 486 THR A N 1
ATOM 3425 C CA . THR A 1 486 ? -20.944 0.791 6.691 1.00 97.19 486 THR A CA 1
ATOM 3426 C C . THR A 1 486 ? -20.119 0.991 7.981 1.00 97.19 486 THR A C 1
ATOM 3428 O O . THR A 1 486 ? -18.899 1.105 7.946 1.00 97.19 486 THR A O 1
ATOM 3431 N N . ALA A 1 487 ? -20.769 1.050 9.143 1.00 98.12 487 ALA A N 1
ATOM 3432 C CA . ALA A 1 487 ? -20.132 1.240 10.448 1.00 98.12 487 ALA A CA 1
ATOM 3433 C C . ALA A 1 487 ? -19.869 -0.113 11.140 1.00 98.12 487 ALA A C 1
ATOM 3435 O O . ALA A 1 487 ? -20.662 -0.570 11.961 1.00 98.12 487 ALA A O 1
ATOM 3436 N N . TYR A 1 488 ? -18.779 -0.795 10.776 1.00 98.56 488 TYR A N 1
ATOM 3437 C CA . TYR A 1 488 ? -18.396 -2.088 11.374 1.00 98.56 488 TYR A CA 1
ATOM 3438 C C . TYR A 1 488 ? -18.058 -2.014 12.870 1.00 98.56 488 TYR A C 1
ATOM 3440 O O . TYR A 1 488 ? -17.433 -1.050 13.305 1.00 98.56 488 TYR A O 1
ATOM 3448 N N . GLY A 1 489 ? -18.410 -3.056 13.630 1.00 98.44 489 GLY A N 1
ATOM 3449 C CA . GLY A 1 489 ? -18.051 -3.189 15.046 1.00 98.44 489 GLY A CA 1
ATOM 3450 C C . GLY A 1 489 ? -16.574 -3.535 15.236 1.00 98.44 489 GLY A C 1
ATOM 3451 O O . GLY A 1 489 ? -15.782 -2.693 15.656 1.00 98.44 489 GLY A O 1
ATOM 3452 N N . LEU A 1 490 ? -16.211 -4.771 14.892 1.00 98.69 490 LEU A N 1
ATOM 3453 C CA . LEU A 1 490 ? -14.845 -5.290 14.859 1.00 98.69 490 LEU A CA 1
ATOM 3454 C C . LEU A 1 490 ? -14.417 -5.487 13.408 1.00 98.69 490 LEU A C 1
ATOM 3456 O O . LEU A 1 490 ? -15.006 -6.303 12.700 1.00 98.69 490 LEU A O 1
ATOM 3460 N N . TYR A 1 491 ? -13.402 -4.754 12.967 1.00 98.56 491 TYR A N 1
ATOM 3461 C CA . TYR A 1 491 ? -12.883 -4.834 11.609 1.00 98.56 491 TYR A CA 1
ATOM 3462 C C . TYR A 1 491 ? -11.384 -5.134 11.625 1.00 98.56 491 TYR A C 1
ATOM 3464 O O . TYR A 1 491 ? -10.582 -4.293 12.023 1.00 98.56 491 TYR A O 1
ATOM 3472 N N . ALA A 1 492 ? -11.009 -6.330 11.180 1.00 98.75 492 ALA A N 1
ATOM 3473 C CA . ALA A 1 492 ? -9.626 -6.771 11.065 1.00 98.75 492 ALA A CA 1
ATOM 3474 C C . ALA A 1 492 ? -9.287 -7.070 9.599 1.00 98.75 492 ALA A C 1
ATOM 3476 O O . ALA A 1 492 ? -10.023 -7.797 8.925 1.00 98.75 492 ALA A O 1
ATOM 3477 N N . GLN A 1 493 ? -8.191 -6.504 9.093 1.00 98.56 493 GLN A N 1
ATOM 3478 C CA . GLN A 1 493 ? -7.796 -6.675 7.697 1.00 98.56 493 GLN A CA 1
ATOM 3479 C C . GLN A 1 493 ? -6.279 -6.780 7.521 1.00 98.56 493 GLN A C 1
ATOM 3481 O O . GLN A 1 493 ? -5.556 -5.866 7.901 1.00 98.56 493 GLN A O 1
ATOM 3486 N N . SER A 1 494 ? -5.801 -7.824 6.850 1.00 98.50 494 SER A N 1
ATOM 3487 C CA . SER A 1 494 ? -4.427 -7.880 6.344 1.00 98.50 494 SER A CA 1
ATOM 3488 C C . SER A 1 494 ? -4.422 -7.907 4.821 1.00 98.50 494 SER A C 1
ATOM 3490 O O . SER A 1 494 ? -5.198 -8.646 4.213 1.00 98.50 494 SER A O 1
ATOM 3492 N N . VAL A 1 495 ? -3.581 -7.079 4.201 1.00 98.19 495 VAL A N 1
ATOM 3493 C CA . VAL A 1 495 ? -3.478 -6.970 2.740 1.00 98.19 495 VAL A CA 1
ATOM 3494 C C . VAL A 1 495 ? -2.016 -7.017 2.317 1.00 98.19 495 VAL A C 1
ATOM 3496 O O . VAL A 1 495 ? -1.211 -6.246 2.834 1.00 98.19 495 VAL A O 1
ATOM 3499 N N . GLY A 1 496 ? -1.674 -7.894 1.376 1.00 96.88 496 GLY A N 1
ATOM 3500 C CA . GLY A 1 496 ? -0.358 -7.898 0.735 1.00 96.88 496 GLY A CA 1
ATOM 3501 C C . GLY A 1 496 ? -0.213 -6.822 -0.345 1.00 96.88 496 GLY A C 1
ATOM 3502 O O . GLY A 1 496 ? -1.206 -6.377 -0.923 1.00 96.88 496 GLY A O 1
ATOM 3503 N N . GLY A 1 497 ? 1.021 -6.405 -0.628 1.00 95.56 497 GLY A N 1
ATOM 3504 C CA . GLY A 1 497 ? 1.308 -5.390 -1.646 1.00 95.56 497 GLY A CA 1
ATOM 3505 C C . GLY A 1 497 ? 1.141 -5.893 -3.085 1.00 95.56 497 GLY A C 1
ATOM 3506 O O . GLY A 1 497 ? 1.209 -7.095 -3.352 1.00 95.56 497 GLY A O 1
ATOM 3507 N N . PHE A 1 498 ? 0.953 -4.983 -4.038 1.00 95.50 498 PHE A N 1
ATOM 3508 C CA . PHE A 1 498 ? 0.881 -5.308 -5.467 1.00 95.50 498 PHE A CA 1
ATOM 3509 C C . PHE A 1 498 ? 2.274 -5.346 -6.103 1.00 95.50 498 PHE A C 1
ATOM 3511 O O . PHE A 1 498 ? 3.079 -4.441 -5.879 1.00 95.50 498 PHE A O 1
ATOM 3518 N N . GLY A 1 499 ? 2.557 -6.396 -6.879 1.00 95.06 499 GLY A N 1
ATOM 3519 C CA . GLY A 1 499 ? 3.834 -6.581 -7.571 1.00 95.06 499 GLY A CA 1
ATOM 3520 C C . GLY A 1 499 ? 4.067 -5.538 -8.664 1.00 95.06 499 GLY A C 1
ATOM 3521 O O . GLY A 1 499 ? 3.118 -5.089 -9.307 1.00 95.06 499 GLY A O 1
ATOM 3522 N N . GLY A 1 500 ? 5.329 -5.173 -8.878 1.00 95.38 500 GLY A N 1
ATOM 3523 C CA . GLY A 1 500 ? 5.734 -4.183 -9.872 1.00 95.38 500 GLY A CA 1
ATOM 3524 C C . GLY A 1 500 ? 5.639 -4.736 -11.288 1.00 95.38 500 GLY A C 1
ATOM 3525 O O . GLY A 1 500 ? 5.870 -5.929 -11.521 1.00 95.38 500 GLY A O 1
ATOM 3526 N N . SER A 1 501 ? 5.302 -3.874 -12.237 1.00 95.88 501 SER A N 1
ATOM 3527 C CA . SER A 1 501 ? 5.259 -4.220 -13.656 1.00 95.88 501 SER A CA 1
ATOM 3528 C C . SER A 1 501 ? 6.651 -4.138 -14.273 1.00 95.88 501 SER A C 1
ATOM 3530 O O . SER A 1 501 ? 7.482 -3.336 -13.850 1.00 95.88 501 SER A O 1
ATOM 3532 N N . GLY A 1 502 ? 6.922 -4.970 -15.273 1.00 93.56 502 GLY A N 1
ATOM 3533 C CA . GLY A 1 502 ? 8.155 -4.872 -16.043 1.00 93.56 502 GLY A CA 1
ATOM 3534 C C . GLY A 1 502 ? 8.164 -3.657 -16.969 1.00 93.56 502 GLY A C 1
ATOM 3535 O O . GLY A 1 502 ? 7.118 -3.193 -17.431 1.00 93.56 502 GLY A O 1
ATOM 3536 N N . GLY A 1 503 ? 9.361 -3.153 -17.255 1.00 90.88 503 GLY A N 1
ATOM 3537 C CA . GLY A 1 503 ? 9.582 -2.053 -18.182 1.00 90.88 503 GLY A CA 1
ATOM 3538 C C . GLY A 1 503 ? 9.274 -2.434 -19.629 1.00 90.88 503 GLY A C 1
ATOM 3539 O O . GLY A 1 503 ? 9.244 -3.609 -20.002 1.00 90.88 503 GLY A O 1
ATOM 3540 N N . SER A 1 504 ? 9.048 -1.426 -20.468 1.00 88.31 504 SER A N 1
ATOM 3541 C CA . SER A 1 504 ? 8.803 -1.619 -21.903 1.00 88.31 504 SER A CA 1
ATOM 3542 C C . SER A 1 504 ? 10.075 -1.403 -22.721 1.00 88.31 504 SER A C 1
ATOM 3544 O O . SER A 1 504 ? 11.042 -0.816 -22.236 1.00 88.31 504 SER A O 1
ATOM 3546 N N . ASN A 1 505 ? 10.081 -1.865 -23.970 1.00 82.25 505 ASN A N 1
ATOM 3547 C CA . ASN A 1 505 ? 11.253 -1.745 -24.835 1.00 82.25 505 ASN A CA 1
ATOM 3548 C C . ASN A 1 505 ? 10.900 -1.493 -26.312 1.00 82.25 505 ASN A C 1
ATOM 3550 O O . ASN A 1 505 ? 9.840 -1.896 -26.791 1.00 82.25 505 ASN A O 1
ATOM 3554 N N . TRP A 1 506 ? 11.810 -0.838 -27.037 1.00 72.81 506 TRP A N 1
ATOM 3555 C CA . TRP A 1 506 ? 11.687 -0.489 -28.459 1.00 72.81 506 TRP A CA 1
ATOM 3556 C C . TRP A 1 506 ? 12.937 -0.902 -29.250 1.00 72.81 506 TRP A C 1
ATOM 3558 O O . TRP A 1 506 ? 13.586 -0.066 -29.868 1.00 72.81 506 TRP A O 1
ATOM 3568 N N . GLY A 1 507 ? 13.296 -2.187 -29.231 1.00 67.75 507 GLY A N 1
ATOM 3569 C CA . GLY A 1 507 ? 14.522 -2.685 -29.866 1.00 67.75 507 GLY A CA 1
ATOM 3570 C C . GLY A 1 507 ? 14.486 -2.676 -31.404 1.00 67.75 507 GLY A C 1
ATOM 3571 O O . GLY A 1 507 ? 13.526 -3.127 -32.017 1.00 67.75 507 GLY A O 1
ATOM 3572 N N . LEU A 1 508 ? 15.565 -2.247 -32.067 1.00 70.25 508 LEU A N 1
ATOM 3573 C CA . LEU A 1 508 ? 15.660 -2.243 -33.530 1.00 70.25 508 LEU A CA 1
ATOM 3574 C C . LEU A 1 508 ? 15.707 -3.662 -34.099 1.00 70.25 508 LEU A C 1
ATOM 3576 O O . LEU A 1 508 ? 15.139 -3.890 -35.154 1.00 70.25 508 LEU A O 1
ATOM 3580 N N . PHE A 1 509 ? 16.378 -4.617 -33.448 1.00 67.94 509 PHE A N 1
ATOM 3581 C CA . PHE A 1 509 ? 16.575 -5.961 -34.011 1.00 67.94 509 PHE A CA 1
ATOM 3582 C C . PHE A 1 509 ? 15.708 -7.017 -33.319 1.00 67.94 509 PHE A C 1
ATOM 3584 O O . PHE A 1 509 ? 14.793 -7.578 -33.922 1.00 67.94 509 PHE A O 1
ATOM 3591 N N . CYS A 1 510 ? 15.996 -7.280 -32.049 1.00 74.94 510 CYS A N 1
ATOM 3592 C CA . CYS A 1 510 ? 15.229 -8.169 -31.189 1.00 74.94 510 CYS A CA 1
ATOM 3593 C C . CYS A 1 510 ? 14.873 -7.395 -29.926 1.00 74.94 510 CYS A C 1
ATOM 3595 O O . CYS A 1 510 ? 15.697 -6.617 -29.449 1.00 74.94 510 CYS A O 1
ATOM 3597 N N . SER A 1 511 ? 13.679 -7.610 -29.389 1.00 80.06 511 SER A N 1
ATOM 3598 C CA . SER A 1 511 ? 13.242 -6.934 -28.172 1.00 80.06 511 SER A CA 1
ATOM 3599 C C . SER A 1 511 ? 12.511 -7.902 -27.248 1.00 80.06 511 SER A C 1
ATOM 3601 O O . SER A 1 511 ? 11.770 -8.774 -27.707 1.00 80.06 511 SER A O 1
ATOM 3603 N N . PHE A 1 512 ? 12.751 -7.750 -25.951 1.00 85.19 512 PHE A N 1
ATOM 3604 C CA . PHE A 1 512 ? 12.076 -8.468 -24.877 1.00 85.19 512 PHE A CA 1
ATOM 3605 C C . PHE A 1 512 ? 11.359 -7.440 -24.005 1.00 85.19 512 PHE A C 1
ATOM 3607 O O . PHE A 1 512 ? 11.919 -6.373 -23.754 1.00 85.19 512 PHE A O 1
ATOM 3614 N N . GLY A 1 513 ? 10.137 -7.737 -23.577 1.00 85.69 513 GLY A N 1
ATOM 3615 C CA . GLY A 1 513 ? 9.448 -6.986 -22.534 1.00 85.69 513 GLY A CA 1
ATOM 3616 C C . GLY A 1 513 ? 9.962 -7.374 -21.145 1.00 85.69 513 GLY A C 1
ATOM 3617 O O . GLY A 1 513 ? 10.433 -8.492 -20.944 1.00 85.69 513 GLY A O 1
ATOM 3618 N N . GLY A 1 514 ? 9.891 -6.458 -20.179 1.00 91.31 514 GLY A N 1
ATOM 3619 C CA . GLY A 1 514 ? 10.354 -6.732 -18.819 1.00 91.31 514 GLY A CA 1
ATOM 3620 C C . GLY A 1 514 ? 9.356 -7.628 -18.105 1.00 91.31 514 GLY A C 1
ATOM 3621 O O . GLY A 1 514 ? 8.152 -7.466 -18.288 1.00 91.31 514 GLY A O 1
ATOM 3622 N N . ASP A 1 515 ? 9.808 -8.545 -17.261 1.00 94.06 515 ASP A N 1
ATOM 3623 C CA . ASP A 1 515 ? 8.877 -9.365 -16.486 1.00 94.06 515 ASP A CA 1
ATOM 3624 C C . ASP A 1 515 ? 8.247 -8.549 -15.348 1.00 94.06 515 ASP A C 1
ATOM 3626 O O . ASP A 1 515 ? 8.911 -7.752 -14.676 1.00 94.06 515 ASP A O 1
ATOM 3630 N N . GLY A 1 516 ? 6.955 -8.769 -15.103 1.00 93.50 516 GLY A N 1
ATOM 3631 C CA . GLY A 1 516 ? 6.328 -8.361 -13.851 1.00 93.50 516 GLY A CA 1
ATOM 3632 C C . GLY A 1 516 ? 6.838 -9.211 -12.686 1.00 93.50 516 GLY A C 1
ATOM 3633 O O . GLY A 1 516 ? 7.475 -10.247 -12.879 1.00 93.50 516 GLY A O 1
ATOM 3634 N N . ASN A 1 517 ? 6.526 -8.817 -11.453 1.00 95.25 517 ASN A N 1
ATOM 3635 C CA . ASN A 1 517 ? 6.919 -9.586 -10.267 1.00 95.25 517 ASN A CA 1
ATOM 3636 C C . ASN A 1 517 ? 5.750 -9.901 -9.332 1.00 95.25 517 ASN A C 1
ATOM 3638 O O . ASN A 1 517 ? 4.660 -9.343 -9.454 1.00 95.25 517 ASN A O 1
ATOM 3642 N N . SER A 1 518 ? 5.948 -10.847 -8.414 1.00 94.69 518 SER A N 1
ATOM 3643 C CA . SER A 1 518 ? 4.847 -11.388 -7.619 1.00 94.69 518 SER A CA 1
ATOM 3644 C C . SER A 1 518 ? 4.252 -10.367 -6.649 1.00 94.69 518 SER A C 1
ATOM 3646 O O . SER A 1 518 ? 4.976 -9.563 -6.054 1.00 94.69 518 SER A O 1
ATOM 3648 N N . GLY A 1 519 ? 2.937 -10.465 -6.443 1.00 94.19 519 GLY A N 1
ATOM 3649 C CA . GLY A 1 519 ? 2.244 -9.789 -5.348 1.00 94.19 519 GLY A CA 1
ATOM 3650 C C . GLY A 1 519 ? 2.636 -10.357 -3.980 1.00 94.19 519 GLY A C 1
ATOM 3651 O O . GLY A 1 519 ? 3.040 -11.515 -3.868 1.00 94.19 519 GLY A O 1
ATOM 3652 N N . GLY A 1 520 ? 2.496 -9.546 -2.935 1.00 96.31 520 GLY A N 1
ATOM 3653 C CA . GLY A 1 520 ? 2.679 -9.956 -1.546 1.00 96.31 520 GLY A CA 1
ATOM 3654 C C . GLY A 1 520 ? 1.456 -10.692 -1.006 1.00 96.31 520 GLY A C 1
ATOM 3655 O O . GLY A 1 520 ? 0.328 -10.452 -1.438 1.00 96.31 520 GLY A O 1
ATOM 3656 N N . SER A 1 521 ? 1.650 -11.592 -0.050 1.00 98.12 521 SER A N 1
ATOM 3657 C CA . SER A 1 521 ? 0.559 -12.335 0.589 1.00 98.12 521 SER A CA 1
ATOM 3658 C C . SER A 1 521 ? -0.146 -11.489 1.651 1.00 98.12 521 SER A C 1
ATOM 3660 O O . SER A 1 521 ? 0.465 -10.635 2.289 1.00 98.12 521 SER A O 1
ATOM 3662 N N . GLY A 1 522 ? -1.439 -11.722 1.864 1.00 97.50 522 GLY A N 1
ATOM 3663 C CA . GLY A 1 522 ? -2.114 -11.260 3.072 1.00 97.50 522 GLY A CA 1
ATOM 3664 C C . GLY A 1 522 ? -1.595 -12.039 4.281 1.00 97.50 522 GLY A C 1
ATOM 3665 O O . GLY A 1 522 ? -1.299 -13.227 4.176 1.00 97.50 522 GLY A O 1
ATOM 3666 N N . GLY A 1 523 ? -1.480 -11.381 5.430 1.00 98.06 523 GLY A N 1
ATOM 3667 C CA . GLY A 1 523 ? -1.146 -12.038 6.692 1.00 98.06 523 GLY A CA 1
ATOM 3668 C C . GLY A 1 523 ? -2.363 -12.695 7.343 1.00 98.06 523 GLY A C 1
ATOM 3669 O O . GLY A 1 523 ? -3.509 -12.412 6.979 1.00 98.06 523 GLY A O 1
ATOM 3670 N N . ASP A 1 524 ? -2.125 -13.553 8.332 1.00 98.62 524 ASP A N 1
ATOM 3671 C CA . ASP A 1 524 ? -3.210 -14.194 9.079 1.00 98.62 524 ASP A CA 1
ATOM 3672 C C . ASP A 1 524 ? -4.029 -13.158 9.859 1.00 98.62 524 ASP A C 1
ATOM 3674 O O . ASP A 1 524 ? -3.491 -12.180 10.398 1.00 98.62 524 ASP A O 1
ATOM 3678 N N . VAL A 1 525 ? -5.337 -13.390 9.941 1.00 98.94 525 VAL A N 1
ATOM 3679 C CA . VAL A 1 525 ? -6.279 -12.542 10.673 1.00 98.94 525 VAL A CA 1
ATOM 3680 C C . VAL A 1 525 ? -7.011 -13.365 11.722 1.00 98.94 525 VAL A C 1
ATOM 3682 O O . VAL A 1 525 ? -7.720 -14.314 11.398 1.00 98.94 525 VAL A O 1
ATOM 3685 N N . GLU A 1 526 ? -6.884 -12.964 12.983 1.00 98.81 526 GLU A N 1
ATOM 3686 C CA . GLU A 1 526 ? -7.572 -13.577 14.119 1.00 98.81 526 GLU A CA 1
ATOM 3687 C C . GLU A 1 526 ? -8.466 -12.544 14.812 1.00 98.81 526 GLU A C 1
ATOM 3689 O O . GLU A 1 526 ? -7.998 -11.488 15.245 1.00 98.81 526 GLU A O 1
ATOM 3694 N N . VAL A 1 527 ? -9.755 -12.859 14.952 1.00 98.75 527 VAL A N 1
ATOM 3695 C CA . VAL A 1 527 ? -10.702 -12.057 15.735 1.00 98.75 527 VAL A CA 1
ATOM 3696 C C . VAL A 1 527 ? -11.353 -12.921 16.807 1.00 98.75 527 VAL A C 1
ATOM 3698 O O . VAL A 1 527 ? -11.993 -13.919 16.490 1.00 98.75 527 VAL A O 1
ATOM 3701 N N . ILE A 1 528 ? -11.249 -12.507 18.070 1.00 98.25 528 ILE A N 1
ATOM 3702 C CA . ILE A 1 528 ? -11.872 -13.198 19.205 1.00 98.25 528 ILE A CA 1
ATOM 3703 C C . ILE A 1 528 ? -12.783 -12.227 19.959 1.00 98.25 528 ILE A C 1
ATOM 3705 O O . ILE A 1 528 ? -12.322 -11.235 20.526 1.00 98.25 528 ILE A O 1
ATOM 3709 N N . ASN A 1 529 ? -14.081 -12.528 20.007 1.00 97.56 529 ASN A N 1
ATOM 3710 C CA . ASN A 1 529 ? -15.041 -11.862 20.885 1.00 97.56 529 ASN A CA 1
ATOM 3711 C C . ASN A 1 529 ? -15.371 -12.777 22.073 1.00 97.56 529 ASN A C 1
ATOM 3713 O O . ASN A 1 529 ? -16.164 -13.711 21.953 1.00 97.56 529 ASN A O 1
ATOM 3717 N N . LEU A 1 530 ? -14.736 -12.517 23.215 1.00 95.06 530 LEU A N 1
ATOM 3718 C CA . LEU A 1 530 ? -14.747 -13.379 24.399 1.00 95.06 530 LEU A CA 1
ATOM 3719 C C . LEU A 1 530 ? -16.096 -13.387 25.133 1.00 95.06 530 LEU A C 1
ATOM 3721 O O . LEU A 1 530 ? -16.906 -12.463 25.031 1.00 95.06 530 LEU A O 1
ATOM 3725 N N . ALA A 1 531 ? -16.299 -14.412 25.968 1.00 86.38 531 ALA A N 1
ATOM 3726 C CA . ALA A 1 531 ? -17.473 -14.552 26.825 1.00 86.38 531 ALA A CA 1
ATOM 3727 C C . ALA A 1 531 ? -17.628 -13.338 27.769 1.00 86.38 531 ALA A C 1
ATOM 3729 O O . ALA A 1 531 ? -16.936 -13.225 28.782 1.00 86.38 531 ALA A O 1
ATOM 3730 N N . GLY A 1 532 ? -18.555 -12.437 27.435 1.00 84.38 532 GLY A N 1
ATOM 3731 C CA . GLY A 1 532 ? -18.762 -11.156 28.121 1.00 84.38 532 GLY A CA 1
ATOM 3732 C C . GLY A 1 532 ? -18.829 -9.955 27.177 1.00 84.38 532 GLY A C 1
ATOM 3733 O O . GLY A 1 532 ? -19.434 -8.958 27.555 1.00 84.38 532 GLY A O 1
ATOM 3734 N N . GLY A 1 533 ? -18.291 -10.081 25.960 1.00 93.50 533 GLY A N 1
ATOM 3735 C CA . GLY A 1 533 ? -18.380 -9.052 24.931 1.00 93.50 533 GLY A CA 1
ATOM 3736 C C . GLY A 1 533 ? -19.753 -8.988 24.262 1.00 93.50 533 GLY A C 1
ATOM 3737 O O . GLY A 1 533 ? -20.453 -9.999 24.112 1.00 93.50 533 GLY A O 1
ATOM 3738 N N . SER A 1 534 ? -20.134 -7.786 23.837 1.00 97.31 534 SER A N 1
ATOM 3739 C CA . SER A 1 534 ? -21.354 -7.523 23.071 1.00 97.31 534 SER A CA 1
ATOM 3740 C C . SER A 1 534 ? -21.034 -6.578 21.923 1.00 97.31 534 SER A C 1
ATOM 3742 O O . SER A 1 534 ? -20.566 -5.472 22.163 1.00 97.31 534 SER A O 1
ATOM 3744 N N . VAL A 1 535 ? -21.319 -6.975 20.685 1.00 98.62 535 VAL A N 1
ATOM 3745 C CA . VAL A 1 535 ? -21.118 -6.124 19.505 1.00 98.62 535 VAL A CA 1
ATOM 3746 C C . VAL A 1 535 ? -22.465 -5.843 18.854 1.00 98.62 535 VAL A C 1
ATOM 3748 O O . VAL A 1 535 ? -23.123 -6.749 18.341 1.00 98.62 535 VAL A O 1
ATOM 3751 N N . ILE A 1 536 ? -22.880 -4.581 18.887 1.00 98.69 536 ILE A N 1
ATOM 3752 C CA . ILE A 1 536 ? -24.149 -4.100 18.348 1.00 98.69 536 ILE A CA 1
ATOM 3753 C C . ILE A 1 536 ? -23.856 -3.117 17.223 1.00 98.69 536 ILE A C 1
ATOM 3755 O O . ILE A 1 536 ? -23.158 -2.130 17.416 1.00 98.69 536 ILE A O 1
ATOM 3759 N N . THR A 1 537 ? -24.409 -3.366 16.041 1.00 98.69 537 THR A N 1
ATOM 3760 C CA . THR A 1 537 ? -24.211 -2.494 14.878 1.00 98.69 537 THR A CA 1
ATOM 3761 C C . THR A 1 537 ? -25.540 -2.127 14.229 1.00 98.69 537 THR A C 1
ATOM 3763 O O . THR A 1 537 ? -26.480 -2.930 14.144 1.00 98.69 537 THR A O 1
ATOM 3766 N N . SER A 1 538 ? -25.647 -0.882 13.770 1.00 98.31 538 SER A N 1
ATOM 3767 C CA . SER A 1 538 ? -26.840 -0.380 13.090 1.00 98.31 538 SER A CA 1
ATOM 3768 C C . SER A 1 538 ? -26.494 0.445 11.853 1.00 98.31 538 SER A C 1
ATOM 3770 O O . SER A 1 538 ? -25.677 1.355 11.900 1.00 98.31 538 SER A O 1
ATOM 3772 N N . GLY A 1 539 ? -27.131 0.120 10.731 1.00 98.25 539 GLY A N 1
ATOM 3773 C CA . GLY A 1 539 ? -26.896 0.725 9.423 1.00 98.25 539 GLY A CA 1
ATOM 3774 C C . GLY A 1 539 ? -26.736 -0.323 8.323 1.00 98.25 539 GLY A C 1
ATOM 3775 O O . GLY A 1 539 ? -26.392 -1.479 8.569 1.00 98.25 539 GLY A O 1
ATOM 3776 N N . ASP A 1 540 ? -27.026 0.066 7.082 1.00 98.25 540 ASP A N 1
ATOM 3777 C CA . ASP A 1 540 ? -26.855 -0.838 5.944 1.00 98.25 540 ASP A CA 1
ATOM 3778 C C . ASP A 1 540 ? -25.362 -1.175 5.757 1.00 98.25 540 ASP A C 1
ATOM 3780 O O . ASP A 1 540 ? -24.494 -0.316 5.900 1.00 98.25 540 ASP A O 1
ATOM 3784 N N . HIS A 1 541 ? -25.059 -2.429 5.411 1.00 96.31 541 HIS A N 1
ATOM 3785 C CA . HIS A 1 541 ? -23.696 -2.966 5.294 1.00 96.31 541 HIS A CA 1
ATOM 3786 C C . HIS A 1 541 ? -22.850 -2.872 6.580 1.00 96.31 541 HIS A C 1
ATOM 3788 O O . HIS A 1 541 ? -21.643 -3.059 6.511 1.00 96.31 541 HIS A O 1
ATOM 3794 N N . SER A 1 542 ? -23.439 -2.610 7.751 1.00 98.06 542 SER A N 1
ATOM 3795 C CA . SER A 1 542 ? -22.717 -2.536 9.030 1.00 98.06 542 SER A CA 1
ATOM 3796 C C . SER A 1 542 ? -22.647 -3.921 9.674 1.00 98.06 542 SER A C 1
ATOM 3798 O O . SER A 1 542 ? -23.603 -4.381 10.289 1.00 98.06 542 SER A O 1
ATOM 3800 N N . HIS A 1 543 ? -21.552 -4.645 9.448 1.00 98.62 543 HIS A N 1
ATOM 3801 C CA . HIS A 1 543 ? -21.308 -5.964 10.049 1.00 98.62 543 HIS A CA 1
ATOM 3802 C C . HIS A 1 543 ? -20.817 -5.855 11.499 1.00 98.62 543 HIS A C 1
ATOM 3804 O O . HIS A 1 543 ? -20.068 -4.930 11.820 1.00 98.62 543 HIS A O 1
ATOM 3810 N N . ALA A 1 544 ? -21.167 -6.820 12.356 1.00 98.62 544 ALA A N 1
ATOM 3811 C CA . ALA A 1 544 ? -20.610 -6.867 13.709 1.00 98.62 544 ALA A CA 1
ATOM 3812 C C . ALA A 1 544 ? -19.130 -7.264 13.691 1.00 98.62 544 ALA A C 1
ATOM 3814 O O . ALA A 1 544 ? -18.316 -6.539 14.255 1.00 98.62 544 ALA A O 1
ATOM 3815 N N . ILE A 1 545 ? -18.775 -8.349 12.997 1.00 98.81 545 ILE A N 1
ATOM 3816 C CA . ILE A 1 545 ? -17.384 -8.757 12.770 1.00 98.81 545 ILE A CA 1
ATOM 3817 C C . ILE A 1 545 ? -17.110 -8.830 11.266 1.00 98.81 545 ILE A C 1
ATOM 3819 O O . ILE A 1 545 ? -17.819 -9.530 10.543 1.00 98.81 545 ILE A O 1
ATOM 3823 N N . LEU A 1 546 ? -16.066 -8.136 10.812 1.00 98.69 546 LEU A N 1
ATOM 3824 C CA . LEU A 1 546 ? -15.475 -8.267 9.483 1.00 98.69 546 LEU A CA 1
ATOM 3825 C C . LEU A 1 546 ? -13.994 -8.637 9.631 1.00 98.69 546 LEU A C 1
ATOM 3827 O O . LEU A 1 546 ? -13.211 -7.841 10.140 1.00 98.69 546 LEU A O 1
ATOM 3831 N N . ALA A 1 547 ? -13.617 -9.829 9.179 1.00 98.75 547 ALA A N 1
ATOM 3832 C CA . ALA A 1 547 ? -12.245 -10.331 9.210 1.00 98.75 547 ALA A CA 1
ATOM 3833 C C . ALA A 1 547 ? -11.808 -10.707 7.791 1.00 98.75 547 ALA A C 1
ATOM 3835 O O . ALA A 1 547 ? -12.464 -11.530 7.148 1.00 98.75 547 ALA A O 1
ATOM 3836 N N . GLN A 1 548 ? -10.739 -10.085 7.284 1.00 98.50 548 GLN A N 1
ATOM 3837 C CA . GLN A 1 548 ? -10.300 -10.282 5.902 1.00 98.50 548 GLN A CA 1
ATOM 3838 C C . GLN A 1 548 ? -8.789 -10.414 5.751 1.00 98.50 548 GLN A C 1
ATOM 3840 O O . GLN A 1 548 ? -8.057 -9.499 6.116 1.00 98.50 548 GLN A O 1
ATOM 3845 N N . SER A 1 549 ? -8.336 -11.487 5.109 1.00 98.56 549 SER A N 1
ATOM 3846 C CA . SER A 1 549 ? -6.969 -11.577 4.593 1.00 98.56 549 SER A CA 1
ATOM 3847 C C . SER A 1 549 ? -6.986 -11.574 3.070 1.00 98.56 549 SER A C 1
ATOM 3849 O O . SER A 1 549 ? -7.745 -12.322 2.453 1.00 98.56 549 SER A O 1
ATOM 3851 N N . ILE A 1 550 ? -6.201 -10.691 2.454 1.00 98.31 550 ILE A N 1
ATOM 3852 C CA . ILE A 1 550 ? -6.226 -10.453 1.009 1.00 98.31 550 ILE A CA 1
ATOM 3853 C C . ILE A 1 550 ? -4.796 -10.467 0.466 1.00 98.31 550 ILE A C 1
ATOM 3855 O O . ILE A 1 550 ? -3.972 -9.638 0.847 1.00 98.31 550 ILE A O 1
ATOM 3859 N N . GLY A 1 551 ? -4.511 -11.380 -0.460 1.00 97.25 551 GLY A N 1
ATOM 3860 C CA . GLY A 1 551 ? -3.279 -11.357 -1.243 1.00 97.25 551 GLY A CA 1
ATOM 3861 C C . GLY A 1 551 ? -3.269 -10.221 -2.270 1.00 97.25 551 GLY A C 1
ATOM 3862 O O . GLY A 1 551 ? -4.290 -9.919 -2.892 1.00 97.25 551 GLY A O 1
ATOM 3863 N N . GLY A 1 552 ? -2.111 -9.598 -2.470 1.00 95.31 552 GLY A N 1
ATOM 3864 C CA . GLY A 1 552 ? -1.897 -8.570 -3.485 1.00 95.31 552 GLY A CA 1
ATOM 3865 C C . GLY A 1 552 ? -1.845 -9.142 -4.904 1.00 95.31 552 GLY A C 1
ATOM 3866 O O . GLY A 1 552 ? -1.606 -10.331 -5.112 1.00 95.31 552 GLY A O 1
ATOM 3867 N N . GLY A 1 553 ? -2.096 -8.309 -5.912 1.00 94.31 553 GLY A N 1
ATOM 3868 C CA . GLY A 1 553 ? -2.018 -8.724 -7.318 1.00 94.31 553 GLY A CA 1
ATOM 3869 C C . GLY A 1 553 ? -0.578 -8.856 -7.821 1.00 94.31 553 GLY A C 1
ATOM 3870 O O . GLY A 1 553 ? 0.309 -8.151 -7.344 1.00 94.31 553 GLY A O 1
ATOM 3871 N N . GLY A 1 554 ? -0.349 -9.743 -8.790 1.00 94.19 554 GLY A N 1
ATOM 3872 C CA . GLY A 1 554 ? 0.926 -9.840 -9.504 1.00 94.19 554 GLY A CA 1
ATOM 3873 C C . GLY A 1 554 ? 1.123 -8.698 -10.504 1.00 94.19 554 GLY A C 1
ATOM 3874 O O . GLY A 1 554 ? 0.156 -8.201 -11.086 1.00 94.19 554 GLY A O 1
ATOM 3875 N N . GLY A 1 555 ? 2.375 -8.305 -10.716 1.00 94.81 555 GLY A N 1
ATOM 3876 C CA . GLY A 1 555 ? 2.766 -7.299 -11.696 1.00 94.81 555 GLY A CA 1
ATOM 3877 C C . GLY A 1 555 ? 2.620 -7.792 -13.132 1.00 94.81 555 GLY A C 1
ATOM 3878 O O . GLY A 1 555 ? 2.687 -8.996 -13.404 1.00 94.81 555 GLY A O 1
ATOM 3879 N N . SER A 1 556 ? 2.402 -6.864 -14.061 1.00 95.44 556 SER A N 1
ATOM 3880 C CA . SER A 1 556 ? 2.276 -7.201 -15.483 1.00 95.44 556 SER A CA 1
ATOM 3881 C C . SER A 1 556 ? 3.636 -7.189 -16.176 1.00 95.44 556 SER A C 1
ATOM 3883 O O . SER A 1 556 ? 4.503 -6.400 -15.815 1.00 95.44 556 SER A O 1
ATOM 3885 N N . GLY A 1 557 ? 3.816 -8.041 -17.180 1.00 92.50 557 GLY A N 1
ATOM 3886 C CA . GLY A 1 557 ? 4.952 -7.944 -18.083 1.00 92.50 557 GLY A CA 1
ATOM 3887 C C . GLY A 1 557 ? 4.856 -6.687 -18.949 1.00 92.50 557 GLY A C 1
ATOM 3888 O O . GLY A 1 557 ? 3.762 -6.280 -19.350 1.00 92.50 557 GLY A O 1
ATOM 3889 N N . GLY A 1 558 ? 5.995 -6.068 -19.232 1.00 90.38 558 GLY A N 1
ATOM 3890 C CA . GLY A 1 558 ? 6.114 -4.943 -20.146 1.00 90.38 558 GLY A CA 1
ATOM 3891 C C . GLY A 1 558 ? 5.945 -5.378 -21.598 1.00 90.38 558 GLY A C 1
ATOM 3892 O O . GLY A 1 558 ? 6.188 -6.533 -21.945 1.00 90.38 558 GLY A O 1
ATOM 3893 N N . GLY A 1 559 ? 5.484 -4.454 -22.439 1.00 83.44 559 GLY A N 1
ATOM 3894 C CA . GLY A 1 559 ? 5.319 -4.694 -23.871 1.00 83.44 559 GLY A CA 1
ATOM 3895 C C . GLY A 1 559 ? 6.521 -4.225 -24.680 1.00 83.44 559 GLY A C 1
ATOM 3896 O O . GLY A 1 559 ? 7.319 -3.399 -24.224 1.00 83.44 559 GLY A O 1
ATOM 3897 N N . GLU A 1 560 ? 6.612 -4.715 -25.910 1.00 82.06 560 GLU A N 1
ATOM 3898 C CA . GLU A 1 560 ? 7.781 -4.464 -26.738 1.00 82.06 560 GLU A CA 1
ATOM 3899 C C . GLU A 1 560 ? 7.509 -4.427 -28.242 1.00 82.06 560 GLU A C 1
ATOM 3901 O O . GLU A 1 560 ? 6.473 -4.859 -28.766 1.00 82.06 560 GLU A O 1
ATOM 3906 N N . PHE A 1 561 ? 8.499 -3.883 -28.943 1.00 78.50 561 PHE A N 1
ATOM 3907 C CA . PHE A 1 561 ? 8.536 -3.751 -30.387 1.00 78.50 561 PHE A CA 1
ATOM 3908 C C . PHE A 1 561 ? 9.927 -4.135 -30.907 1.00 78.50 561 PHE A C 1
ATOM 3910 O O . PHE A 1 561 ? 10.926 -3.641 -30.391 1.00 78.50 561 PHE A O 1
ATOM 3917 N N . GLY A 1 562 ? 9.989 -5.001 -31.927 1.00 71.00 562 GLY A N 1
ATOM 3918 C CA . GLY A 1 562 ? 11.237 -5.456 -32.553 1.00 71.00 562 GLY A CA 1
ATOM 3919 C C . GLY A 1 562 ? 11.112 -5.698 -34.057 1.00 71.00 562 GLY A C 1
ATOM 3920 O O . GLY A 1 562 ? 10.094 -6.215 -34.503 1.00 71.00 562 GLY A O 1
ATOM 3921 N N . LEU A 1 563 ? 12.131 -5.383 -34.868 1.00 72.56 563 LEU A N 1
ATOM 3922 C CA . LEU A 1 563 ? 12.067 -5.635 -36.320 1.00 72.56 563 LEU A CA 1
ATOM 3923 C C . LEU A 1 563 ? 12.072 -7.138 -36.648 1.00 72.56 563 LEU A C 1
ATOM 3925 O O . LEU A 1 563 ? 11.304 -7.585 -37.485 1.00 72.56 563 LEU A O 1
ATOM 3929 N N . PHE A 1 564 ? 12.891 -7.954 -35.981 1.00 70.44 564 PHE A N 1
ATOM 3930 C CA . PHE A 1 564 ? 13.031 -9.380 -36.324 1.00 70.44 564 PHE A CA 1
ATOM 3931 C C . PHE A 1 564 ? 12.320 -10.308 -35.348 1.00 70.44 564 PHE A C 1
ATOM 3933 O O . PHE A 1 564 ? 11.668 -11.268 -35.764 1.00 70.44 564 PHE A O 1
ATOM 3940 N N . ALA A 1 565 ? 12.445 -10.041 -34.050 1.00 77.19 565 ALA A N 1
ATOM 3941 C CA . ALA A 1 565 ? 11.805 -10.844 -33.022 1.00 77.19 565 ALA A CA 1
ATOM 3942 C C . ALA A 1 565 ? 11.350 -9.992 -31.837 1.00 77.19 565 ALA A C 1
ATOM 3944 O O . ALA A 1 565 ? 12.089 -9.125 -31.374 1.00 77.19 565 ALA A O 1
ATOM 3945 N N . SER A 1 566 ? 10.158 -10.286 -31.328 1.00 84.50 566 SER A N 1
ATOM 3946 C CA . SER A 1 566 ? 9.625 -9.705 -30.097 1.00 84.50 566 SER A CA 1
ATOM 3947 C C . SER A 1 566 ? 9.030 -10.771 -29.185 1.00 84.50 566 SER A C 1
ATOM 3949 O O . SER A 1 566 ? 8.336 -11.687 -29.648 1.00 84.50 566 SER A O 1
ATOM 3951 N N . LEU A 1 567 ? 9.353 -10.673 -27.896 1.00 87.31 567 LEU A N 1
ATOM 3952 C CA . LEU A 1 567 ? 8.803 -11.516 -26.841 1.00 87.31 567 LEU A CA 1
ATOM 3953 C C . LEU A 1 567 ? 8.284 -10.673 -25.673 1.00 87.31 567 LEU A C 1
ATOM 3955 O O . LEU A 1 567 ? 9.070 -10.018 -24.987 1.00 87.31 567 LEU A O 1
ATOM 3959 N N . GLY A 1 568 ? 6.976 -10.777 -25.439 1.00 89.56 568 GLY A N 1
ATOM 3960 C CA . GLY A 1 568 ? 6.262 -10.135 -24.345 1.00 89.56 568 GLY A CA 1
ATOM 3961 C C . GLY A 1 568 ? 6.829 -10.523 -22.999 1.00 89.56 568 GLY A C 1
ATOM 3962 O O . GLY A 1 568 ? 7.043 -11.714 -22.764 1.00 89.56 568 GLY A O 1
ATOM 3963 N N . GLY A 1 569 ? 6.991 -9.551 -22.102 1.00 93.25 569 GLY A N 1
ATOM 3964 C CA . GLY A 1 569 ? 7.350 -9.840 -20.715 1.00 93.25 569 GLY A CA 1
ATOM 3965 C C . GLY A 1 569 ? 6.309 -10.741 -20.046 1.00 93.25 569 GLY A C 1
ATOM 3966 O O . GLY A 1 569 ? 5.115 -10.678 -20.358 1.00 93.25 569 GLY A O 1
ATOM 3967 N N . GLU A 1 570 ? 6.715 -11.597 -19.119 1.00 95.00 570 GLU A N 1
ATOM 3968 C CA . GLU A 1 570 ? 5.778 -12.448 -18.389 1.00 95.00 570 GLU A CA 1
ATOM 3969 C C . GLU A 1 570 ? 5.048 -11.653 -17.293 1.00 95.00 570 GLU A C 1
ATOM 3971 O O . GLU A 1 570 ? 5.628 -10.849 -16.565 1.00 95.00 570 GLU A O 1
ATOM 3976 N N . GLY A 1 571 ? 3.744 -11.888 -17.152 1.00 94.19 571 GLY A N 1
ATOM 3977 C CA . GLY A 1 571 ? 2.992 -11.475 -15.974 1.00 94.19 571 GLY A CA 1
ATOM 3978 C C . GLY A 1 571 ? 3.314 -12.388 -14.795 1.00 94.19 571 GLY A C 1
ATOM 3979 O O . GLY A 1 571 ? 3.517 -13.591 -14.958 1.00 94.19 571 GLY A O 1
ATOM 3980 N N . ALA A 1 572 ? 3.304 -11.842 -13.586 1.00 96.38 572 ALA A N 1
ATOM 3981 C CA . ALA A 1 572 ? 3.689 -12.582 -12.392 1.00 96.38 572 ALA A CA 1
ATOM 3982 C C . ALA A 1 572 ? 2.506 -13.053 -11.548 1.00 96.38 572 ALA A C 1
ATOM 3984 O O . ALA A 1 572 ? 1.358 -12.646 -11.737 1.00 96.38 572 ALA A O 1
ATOM 3985 N N . ALA A 1 573 ? 2.783 -13.947 -10.599 1.00 96.00 573 ALA A N 1
ATOM 3986 C CA . ALA A 1 573 ? 1.744 -14.499 -9.747 1.00 96.00 573 ALA A CA 1
ATOM 3987 C C . ALA A 1 573 ? 1.201 -13.487 -8.722 1.00 96.00 573 ALA A C 1
ATOM 3989 O O . ALA A 1 573 ? 1.930 -12.618 -8.245 1.00 96.00 573 ALA A O 1
ATOM 3990 N N . GLY A 1 574 ? -0.072 -13.623 -8.346 1.00 94.94 574 GLY A N 1
ATOM 3991 C CA . GLY A 1 574 ? -0.620 -12.919 -7.180 1.00 94.94 574 GLY A CA 1
ATOM 3992 C C . GLY A 1 574 ? -0.055 -13.451 -5.858 1.00 94.94 574 GLY A C 1
ATOM 3993 O O . GLY A 1 574 ? 0.577 -14.506 -5.825 1.00 94.94 574 GLY A O 1
ATOM 3994 N N . GLY A 1 575 ? -0.315 -12.763 -4.751 1.00 96.62 575 GLY A N 1
ATOM 3995 C CA . GLY A 1 575 ? 0.002 -13.231 -3.399 1.00 96.62 575 GLY A CA 1
ATOM 3996 C C . GLY A 1 575 ? -1.096 -14.111 -2.800 1.00 96.62 575 GLY A C 1
ATOM 3997 O O . GLY A 1 575 ? -2.245 -14.071 -3.235 1.00 96.62 575 GLY A O 1
ATOM 3998 N N . PHE A 1 576 ? -0.771 -14.922 -1.797 1.00 97.94 576 PHE A N 1
ATOM 3999 C CA . PHE A 1 576 ? -1.754 -15.785 -1.131 1.00 97.94 576 PHE A CA 1
ATOM 4000 C C . PHE A 1 576 ? -2.654 -14.973 -0.192 1.00 97.94 576 PHE A C 1
ATOM 4002 O O . PHE A 1 576 ? -2.218 -13.969 0.367 1.00 97.94 576 PHE A O 1
ATOM 4009 N N . GLY A 1 577 ? -3.900 -15.403 -0.003 1.00 97.62 577 GLY A N 1
ATOM 4010 C CA . GLY A 1 577 ? -4.670 -15.000 1.173 1.00 97.62 577 GLY A CA 1
ATOM 4011 C C . GLY A 1 577 ? -4.148 -15.753 2.399 1.00 97.62 577 GLY A C 1
ATOM 4012 O O . GLY A 1 577 ? -3.832 -16.936 2.293 1.00 97.62 577 GLY A O 1
ATOM 4013 N N . GLY A 1 578 ? -4.044 -15.083 3.543 1.00 98.25 578 GLY A N 1
ATOM 4014 C CA . GLY A 1 578 ? -3.698 -15.712 4.821 1.00 98.25 578 GLY A CA 1
ATOM 4015 C C . GLY A 1 578 ? -4.896 -16.399 5.474 1.00 98.25 578 GLY A C 1
ATOM 4016 O O . GLY A 1 578 ? -6.039 -16.251 5.020 1.00 98.25 578 GLY A O 1
ATOM 4017 N N . ASP A 1 579 ? -4.651 -17.130 6.556 1.00 98.69 579 ASP A N 1
ATOM 4018 C CA . ASP A 1 579 ? -5.726 -17.797 7.288 1.00 98.69 579 ASP A CA 1
ATOM 4019 C C . ASP A 1 579 ? -6.594 -16.768 8.021 1.00 98.69 579 ASP A C 1
ATOM 4021 O O . ASP A 1 579 ? -6.113 -15.749 8.526 1.00 98.69 579 ASP A O 1
ATOM 4025 N N . VAL A 1 580 ? -7.901 -17.028 8.082 1.00 98.88 580 VAL A N 1
ATOM 4026 C CA . VAL A 1 580 ? -8.855 -16.181 8.806 1.00 98.88 580 VAL A CA 1
ATOM 4027 C C . VAL A 1 580 ? -9.561 -17.008 9.869 1.00 98.88 580 VAL A C 1
ATOM 4029 O O . VAL A 1 580 ? -10.332 -17.910 9.548 1.00 98.88 580 VAL A O 1
ATOM 4032 N N . SER A 1 581 ? -9.328 -16.665 11.135 1.00 98.75 581 SER A N 1
ATOM 4033 C CA . SER A 1 581 ? -9.962 -17.284 12.300 1.00 98.75 581 SER A CA 1
ATOM 4034 C C . SER A 1 581 ? -10.877 -16.289 13.008 1.00 98.75 581 SER A C 1
ATOM 4036 O O . SER A 1 581 ? -10.457 -15.181 13.357 1.00 98.75 581 SER A O 1
ATOM 4038 N N . VAL A 1 582 ? -12.133 -16.673 13.234 1.00 98.81 582 VAL A N 1
ATOM 4039 C CA . VAL A 1 582 ? -13.079 -15.902 14.048 1.00 98.81 582 VAL A CA 1
ATOM 4040 C C . VAL A 1 582 ? -13.674 -16.781 15.139 1.00 98.81 582 VAL A C 1
ATOM 4042 O O . VAL A 1 582 ? -14.393 -17.735 14.850 1.00 98.81 582 VAL A O 1
ATOM 4045 N N . GLU A 1 583 ? -13.456 -16.402 16.394 1.00 98.62 583 GLU A N 1
ATOM 4046 C CA . GLU A 1 583 ? -14.081 -17.022 17.562 1.00 98.62 583 GLU A CA 1
ATOM 4047 C C . GLU A 1 583 ? -15.062 -16.035 18.210 1.00 98.62 583 GLU A C 1
ATOM 4049 O O . GLU A 1 583 ? -14.694 -14.924 18.600 1.00 98.62 583 GLU A O 1
ATOM 4054 N N . ASN A 1 584 ? -16.333 -16.419 18.334 1.00 98.50 584 ASN A N 1
ATOM 4055 C CA . ASN A 1 584 ? -17.354 -15.618 19.004 1.00 98.50 584 ASN A CA 1
ATOM 4056 C C . ASN A 1 584 ? -18.029 -16.384 20.145 1.00 98.50 584 ASN A C 1
ATOM 4058 O O . ASN A 1 584 ? -18.875 -17.250 19.924 1.00 98.50 584 ASN A O 1
ATOM 4062 N N . ASP A 1 585 ? -17.753 -15.953 21.370 1.00 97.62 585 ASP A N 1
ATOM 4063 C CA . ASP A 1 585 ? -18.429 -16.389 22.592 1.00 97.62 585 ASP A CA 1
ATOM 4064 C C . ASP A 1 585 ? -19.468 -15.362 23.091 1.00 97.62 585 ASP A C 1
ATOM 4066 O O . ASP A 1 585 ? -20.314 -15.681 23.934 1.00 97.62 585 ASP A O 1
ATOM 4070 N N . GLY A 1 586 ? -19.400 -14.120 22.598 1.00 96.38 586 GLY A N 1
ATOM 4071 C CA . GLY A 1 586 ? -20.248 -12.993 22.997 1.00 96.38 586 GLY A CA 1
ATOM 4072 C C . GLY A 1 586 ? -21.540 -12.815 22.182 1.00 96.38 586 GLY A C 1
ATOM 4073 O O . GLY A 1 586 ? -21.858 -13.583 21.274 1.00 96.38 586 GLY A O 1
ATOM 4074 N N . LEU A 1 587 ? -22.325 -11.786 22.521 1.00 97.75 587 LEU A N 1
ATOM 4075 C CA . LEU A 1 587 ? -23.540 -11.422 21.775 1.00 97.75 587 LEU A CA 1
ATOM 4076 C C . LEU A 1 587 ? -23.174 -10.599 20.534 1.00 97.75 587 LEU A C 1
ATOM 4078 O O . LEU A 1 587 ? -22.477 -9.596 20.657 1.00 97.75 587 LEU A O 1
ATOM 4082 N N . LEU A 1 588 ? -23.717 -10.964 19.372 1.00 98.75 588 LEU A N 1
ATOM 4083 C CA . LEU A 1 588 ? -23.661 -10.153 18.154 1.00 98.75 588 LEU A CA 1
ATOM 4084 C C . LEU A 1 588 ? -25.078 -9.748 17.735 1.00 98.75 588 LEU A C 1
ATOM 4086 O O . LEU A 1 588 ? -25.934 -10.608 17.510 1.00 98.75 588 LEU A O 1
ATOM 4090 N N . GLU A 1 589 ? -25.331 -8.449 17.592 1.00 98.69 589 GLU A N 1
ATOM 4091 C CA . GLU A 1 589 ? -26.601 -7.920 17.092 1.00 98.69 589 GLU A CA 1
ATOM 4092 C C . GLU A 1 589 ? -26.367 -6.935 15.944 1.00 98.69 589 GLU A C 1
ATOM 4094 O O . GLU A 1 589 ? -25.661 -5.942 16.090 1.00 98.69 589 GLU A O 1
ATOM 4099 N N . THR A 1 590 ? -26.981 -7.185 14.790 1.00 98.56 590 THR A N 1
ATOM 4100 C CA . THR A 1 590 ? -26.897 -6.286 13.634 1.00 98.56 590 THR A CA 1
ATOM 4101 C C . THR A 1 590 ? -28.272 -5.868 13.141 1.00 98.56 590 THR A C 1
ATOM 4103 O O . THR A 1 590 ? -29.259 -6.617 13.203 1.00 98.56 590 THR A O 1
ATOM 4106 N N . SER A 1 591 ? -28.355 -4.643 12.627 1.00 98.25 591 SER A N 1
ATOM 4107 C CA . SER A 1 591 ? -29.557 -4.126 11.980 1.00 98.25 591 SER A CA 1
ATOM 4108 C C . SER A 1 591 ? -29.219 -3.292 10.748 1.00 98.25 591 SER A C 1
ATOM 4110 O O . SER A 1 591 ? -28.432 -2.361 10.824 1.00 98.25 591 SER A O 1
ATOM 4112 N N . GLY A 1 592 ? -29.832 -3.613 9.613 1.00 97.88 592 GLY A N 1
ATOM 4113 C CA . GLY A 1 592 ? -29.553 -3.000 8.318 1.00 97.88 592 GLY A CA 1
ATOM 4114 C C . GLY A 1 592 ? -29.551 -4.025 7.188 1.00 97.88 592 GLY A C 1
ATOM 4115 O O . GLY A 1 592 ? -29.388 -5.228 7.395 1.00 97.88 592 GLY A O 1
ATOM 4116 N N . THR A 1 593 ? -29.761 -3.556 5.966 1.00 98.00 593 THR A N 1
ATOM 4117 C CA . THR A 1 593 ? -29.656 -4.379 4.756 1.00 98.00 593 THR A CA 1
ATOM 4118 C C . THR A 1 593 ? -28.212 -4.844 4.590 1.00 98.00 593 THR A C 1
ATOM 4120 O O . THR A 1 593 ? -27.299 -4.025 4.680 1.00 98.00 593 THR A O 1
ATOM 4123 N N . ARG A 1 594 ? -27.993 -6.145 4.343 1.00 96.50 594 ARG A N 1
ATOM 4124 C CA . ARG A 1 594 ? -26.656 -6.767 4.235 1.00 96.50 594 ARG A CA 1
ATOM 4125 C C . ARG A 1 594 ? -25.766 -6.530 5.464 1.00 96.50 594 ARG A C 1
ATOM 4127 O O . ARG A 1 594 ? -24.557 -6.416 5.337 1.00 96.50 594 ARG A O 1
ATOM 4134 N N . ALA A 1 595 ? -26.346 -6.427 6.658 1.00 98.06 595 ALA A N 1
ATOM 4135 C CA . ALA A 1 595 ? -25.606 -6.285 7.911 1.00 98.06 595 ALA A CA 1
ATOM 4136 C C . ALA A 1 595 ? -25.327 -7.670 8.533 1.00 98.06 595 ALA A C 1
ATOM 4138 O O . ALA A 1 595 ? -26.179 -8.221 9.231 1.00 98.06 595 ALA A O 1
ATOM 4139 N N . TYR A 1 596 ? -24.168 -8.267 8.244 1.00 98.62 596 TYR A N 1
ATOM 4140 C CA . TYR A 1 596 ? -23.798 -9.606 8.718 1.00 98.62 596 TYR A CA 1
ATOM 4141 C C . TYR A 1 596 ? -23.380 -9.649 10.190 1.00 98.62 596 TYR A C 1
ATOM 4143 O O . TYR A 1 596 ? -22.744 -8.719 10.676 1.00 98.62 596 TYR A O 1
ATOM 4151 N N . GLY A 1 597 ? -23.687 -10.746 10.887 1.00 98.56 597 GLY A N 1
ATOM 4152 C CA . GLY A 1 597 ? -23.131 -11.000 12.219 1.00 98.56 597 GLY A CA 1
ATOM 4153 C C . GLY A 1 597 ? -21.618 -11.198 12.138 1.00 98.56 597 GLY A C 1
ATOM 4154 O O . GLY A 1 597 ? -20.852 -10.402 12.670 1.00 98.56 597 GLY A O 1
ATOM 4155 N N . ILE A 1 598 ? -21.196 -12.220 11.397 1.00 98.88 598 ILE A N 1
ATOM 4156 C CA . ILE A 1 598 ? -19.791 -12.501 11.097 1.00 98.88 598 ILE A CA 1
ATOM 4157 C C . ILE A 1 598 ? -19.619 -12.544 9.583 1.00 98.88 598 ILE A C 1
ATOM 4159 O O . ILE A 1 598 ? -20.333 -13.282 8.905 1.00 98.88 598 ILE A O 1
ATOM 4163 N N . PHE A 1 599 ? -18.658 -11.785 9.065 1.00 98.69 599 PHE A N 1
ATOM 4164 C CA . PHE A 1 599 ? -18.128 -11.950 7.719 1.00 98.69 599 PHE A CA 1
ATOM 4165 C C . PHE A 1 599 ? -16.622 -12.222 7.796 1.00 98.69 599 PHE A C 1
ATOM 4167 O O . PHE A 1 599 ? -15.836 -11.324 8.083 1.00 98.69 599 PHE A O 1
ATOM 4174 N N . ALA A 1 600 ? -16.241 -13.474 7.557 1.00 98.75 600 ALA A N 1
ATOM 4175 C CA . ALA A 1 600 ? -14.861 -13.939 7.523 1.00 98.75 600 ALA A CA 1
ATOM 4176 C C . ALA A 1 600 ? -14.488 -14.315 6.086 1.00 98.75 600 ALA A C 1
ATOM 4178 O O . ALA A 1 600 ? -15.197 -15.100 5.447 1.00 98.75 600 ALA A O 1
ATOM 4179 N N . GLN A 1 601 ? -13.403 -13.747 5.562 1.00 98.50 601 GLN A N 1
ATOM 4180 C CA . GLN A 1 601 ? -13.031 -13.955 4.170 1.00 98.50 601 GLN A CA 1
ATOM 4181 C C . GLN A 1 601 ? -11.520 -13.972 3.948 1.00 98.50 601 GLN A C 1
ATOM 4183 O O . GLN A 1 601 ? -10.841 -12.988 4.222 1.00 98.50 601 GLN A O 1
ATOM 4188 N N . SER A 1 602 ? -11.017 -15.048 3.350 1.00 98.56 602 SER A N 1
ATOM 4189 C CA . SER A 1 602 ? -9.667 -15.080 2.789 1.00 98.56 602 SER A CA 1
ATOM 4190 C C . SER A 1 602 ? -9.728 -15.062 1.266 1.00 98.56 602 SER A C 1
ATOM 4192 O O . SER A 1 602 ? -10.517 -15.798 0.666 1.00 98.56 602 SER A O 1
ATOM 4194 N N . VAL A 1 603 ? -8.935 -14.198 0.633 1.00 98.12 603 VAL A N 1
ATOM 4195 C CA . VAL A 1 603 ? -8.902 -14.018 -0.825 1.00 98.12 603 VAL A CA 1
ATOM 4196 C C . VAL A 1 603 ? -7.465 -14.085 -1.322 1.00 98.12 603 VAL A C 1
ATOM 4198 O O . VAL A 1 603 ? -6.623 -13.286 -0.916 1.00 98.12 603 VAL A O 1
ATOM 4201 N N . GLY A 1 604 ? -7.205 -15.002 -2.250 1.00 96.94 604 GLY A N 1
ATOM 4202 C CA . GLY A 1 604 ? -5.969 -15.023 -3.022 1.00 96.94 604 GLY A CA 1
ATOM 4203 C C . GLY A 1 604 ? -5.899 -13.881 -4.037 1.00 96.94 604 GLY A C 1
ATOM 4204 O O . GLY A 1 604 ? -6.900 -13.486 -4.637 1.00 96.94 604 GLY A O 1
ATOM 4205 N N . GLY A 1 605 ? -4.697 -13.360 -4.251 1.00 95.00 605 GLY A N 1
ATOM 4206 C CA . GLY A 1 605 ? -4.402 -12.320 -5.226 1.00 95.00 605 GLY A CA 1
ATOM 4207 C C . GLY A 1 605 ? -4.513 -12.810 -6.671 1.00 95.00 605 GLY A C 1
ATOM 4208 O O . GLY A 1 605 ? -4.260 -13.977 -6.987 1.00 95.00 605 GLY A O 1
ATOM 4209 N N . GLY A 1 606 ? -4.893 -11.901 -7.569 1.00 94.19 606 GLY A N 1
ATOM 4210 C CA . GLY A 1 606 ? -4.941 -12.172 -9.007 1.00 94.19 606 GLY A CA 1
ATOM 4211 C C . GLY A 1 606 ? -3.553 -12.200 -9.654 1.00 94.19 606 GLY A C 1
ATOM 4212 O O . GLY A 1 606 ? -2.635 -11.529 -9.185 1.00 94.19 606 GLY A O 1
ATOM 4213 N N . GLY A 1 607 ? -3.410 -12.958 -10.741 1.00 93.25 607 GLY A N 1
ATOM 4214 C CA . GLY A 1 607 ? -2.196 -12.959 -11.561 1.00 93.25 607 GLY A CA 1
ATOM 4215 C C . GLY A 1 607 ? -2.094 -11.730 -12.472 1.00 93.25 607 GLY A C 1
ATOM 4216 O O . GLY A 1 607 ? -3.110 -11.194 -12.920 1.00 93.25 607 GLY A O 1
ATOM 4217 N N . GLY A 1 608 ? -0.869 -11.296 -12.758 1.00 93.62 608 GLY A N 1
ATOM 4218 C CA . GLY A 1 608 ? -0.565 -10.184 -13.660 1.00 93.62 608 GLY A CA 1
ATOM 4219 C C . GLY A 1 608 ? -0.725 -10.547 -15.136 1.00 93.62 608 GLY A C 1
ATOM 4220 O O . GLY A 1 608 ? -0.764 -11.722 -15.505 1.00 93.62 608 GLY A O 1
ATOM 4221 N N . SER A 1 609 ? -0.830 -9.545 -16.005 1.00 94.50 609 SER A N 1
ATOM 4222 C CA . SER A 1 609 ? -0.953 -9.788 -17.451 1.00 94.50 609 SER A CA 1
ATOM 4223 C C . SER A 1 609 ? 0.420 -9.944 -18.101 1.00 94.50 609 SER A C 1
ATOM 4225 O O . SER A 1 609 ? 1.369 -9.308 -17.663 1.00 94.50 609 SER A O 1
ATOM 4227 N N . GLY A 1 610 ? 0.537 -10.774 -19.133 1.00 92.56 610 GLY A N 1
ATOM 4228 C CA . GLY A 1 610 ? 1.727 -10.814 -19.980 1.00 92.56 610 GLY A CA 1
ATOM 4229 C C . GLY A 1 610 ? 1.776 -9.622 -20.936 1.00 92.56 610 GLY A C 1
ATOM 4230 O O . GLY A 1 610 ? 0.734 -9.085 -21.318 1.00 92.56 610 GLY A O 1
ATOM 4231 N N . GLY A 1 611 ? 2.984 -9.233 -21.327 1.00 92.44 611 GLY A N 1
ATOM 4232 C CA . GLY A 1 611 ? 3.272 -8.144 -22.249 1.00 92.44 611 GLY A CA 1
ATOM 4233 C C . GLY A 1 611 ? 2.909 -8.464 -23.696 1.00 92.44 611 GLY A C 1
ATOM 4234 O O . GLY A 1 611 ? 2.981 -9.612 -24.143 1.00 92.44 611 GLY A O 1
ATOM 4235 N N . ASP A 1 612 ? 2.500 -7.443 -24.442 1.00 90.94 612 ASP A N 1
ATOM 4236 C CA . ASP A 1 612 ? 2.237 -7.564 -25.875 1.00 90.94 612 ASP A CA 1
ATOM 4237 C C . ASP A 1 612 ? 3.537 -7.520 -26.683 1.00 90.94 612 ASP A C 1
ATOM 4239 O O . ASP A 1 612 ? 4.356 -6.630 -26.472 1.00 90.94 612 ASP A O 1
ATOM 4243 N N . ALA A 1 613 ? 3.621 -8.374 -27.704 1.00 87.69 613 ALA A N 1
ATOM 4244 C CA . ALA A 1 613 ? 4.730 -8.436 -28.644 1.00 87.69 613 ALA A CA 1
ATOM 4245 C C . ALA A 1 613 ? 4.372 -7.904 -30.026 1.00 87.69 613 ALA A C 1
ATOM 4247 O O . ALA A 1 613 ? 3.364 -8.313 -30.613 1.00 87.69 613 ALA A O 1
ATOM 4248 N N . ARG A 1 614 ? 5.214 -7.029 -30.589 1.00 83.31 614 ARG A N 1
ATOM 4249 C CA . ARG A 1 614 ? 5.029 -6.466 -31.940 1.00 83.31 614 ARG A CA 1
ATOM 4250 C C . ARG A 1 614 ? 6.266 -6.636 -32.812 1.00 83.31 614 ARG A C 1
ATOM 4252 O O . ARG A 1 614 ? 7.375 -6.375 -32.347 1.00 83.31 614 ARG A O 1
ATOM 4259 N N . SER A 1 615 ? 6.095 -7.076 -34.059 1.00 74.19 615 SER A N 1
ATOM 4260 C CA . SER A 1 615 ? 7.182 -7.099 -35.051 1.00 74.19 615 SER A CA 1
ATOM 4261 C C . SER A 1 615 ? 6.774 -6.601 -36.431 1.00 74.19 615 SER A C 1
ATOM 4263 O O . SER A 1 615 ? 5.585 -6.527 -36.759 1.00 74.19 615 SER A O 1
ATOM 4265 N N . MET A 1 616 ? 7.776 -6.228 -37.234 1.00 69.69 616 MET A N 1
ATOM 4266 C CA . MET A 1 616 ? 7.597 -5.675 -38.577 1.00 69.69 616 MET A CA 1
ATOM 4267 C C . MET A 1 616 ? 8.523 -6.348 -39.584 1.00 69.69 616 MET A C 1
ATOM 4269 O O . MET A 1 616 ? 9.711 -6.478 -39.339 1.00 69.69 616 MET A O 1
ATOM 4273 N N . ILE A 1 617 ? 8.022 -6.685 -40.769 1.00 61.12 617 ILE A N 1
ATOM 4274 C CA . ILE A 1 617 ? 8.898 -7.058 -41.882 1.00 61.12 617 ILE A CA 1
ATOM 4275 C C . ILE A 1 617 ? 9.281 -5.811 -42.666 1.00 61.12 617 ILE A C 1
ATOM 4277 O O . ILE A 1 617 ? 8.422 -5.081 -43.158 1.00 61.12 617 ILE A O 1
ATOM 4281 N N . LEU A 1 618 ? 10.586 -5.607 -42.831 1.00 57.44 618 LEU A N 1
ATOM 4282 C CA . LEU A 1 618 ? 11.136 -4.680 -43.810 1.00 57.44 618 LEU A CA 1
ATOM 4283 C C . LEU A 1 618 ? 11.692 -5.487 -44.987 1.00 57.44 618 LEU A C 1
ATOM 4285 O O . LEU A 1 618 ? 12.828 -5.958 -44.960 1.00 57.44 618 LEU A O 1
ATOM 4289 N N . SER A 1 619 ? 10.868 -5.651 -46.020 1.00 55.53 619 SER A N 1
ATOM 4290 C CA . SER A 1 619 ? 11.314 -6.119 -47.332 1.00 55.53 619 SER A CA 1
ATOM 4291 C C . SER A 1 619 ? 11.731 -4.899 -48.142 1.00 55.53 619 SER A C 1
ATOM 4293 O O . SER A 1 619 ? 10.954 -3.954 -48.254 1.00 55.53 619 SER A O 1
ATOM 4295 N N . ILE A 1 620 ? 12.959 -4.884 -48.662 1.00 54.50 620 ILE A N 1
ATOM 4296 C CA . ILE A 1 620 ? 13.428 -3.837 -49.574 1.00 54.50 620 ILE A CA 1
ATOM 4297 C C . ILE A 1 620 ? 13.647 -4.494 -50.930 1.00 54.50 620 ILE A C 1
ATOM 4299 O O . ILE A 1 620 ? 14.590 -5.273 -51.110 1.00 54.50 620 ILE A O 1
ATOM 4303 N N . ASP A 1 621 ? 12.791 -4.158 -51.897 1.00 53.06 621 ASP A N 1
ATOM 4304 C CA . ASP A 1 621 ? 13.024 -4.475 -53.304 1.00 53.06 621 ASP A CA 1
ATOM 4305 C C . ASP A 1 621 ? 13.729 -3.299 -54.012 1.00 53.06 621 ASP A C 1
ATOM 4307 O O . ASP A 1 621 ? 13.082 -2.328 -54.427 1.00 53.06 621 ASP A O 1
ATOM 4311 N N . PRO A 1 622 ? 15.060 -3.359 -54.204 1.00 49.47 622 PRO A N 1
ATOM 4312 C CA . PRO A 1 622 ? 15.795 -2.319 -54.912 1.00 49.47 622 PRO A CA 1
ATOM 4313 C C . PRO A 1 622 ? 15.484 -2.282 -56.418 1.00 49.47 622 PRO A C 1
ATOM 4315 O O . PRO A 1 622 ? 15.971 -1.382 -57.108 1.00 49.47 622 PRO A O 1
ATOM 4318 N N . SER A 1 623 ? 14.670 -3.201 -56.961 1.00 51.12 623 SER A N 1
ATOM 4319 C CA . SER A 1 623 ? 14.288 -3.199 -58.379 1.00 51.12 623 SER A CA 1
ATOM 4320 C C . SER A 1 623 ? 13.526 -1.932 -58.801 1.00 51.12 623 SER A C 1
ATOM 4322 O O . SER A 1 623 ? 13.614 -1.527 -59.961 1.00 51.12 623 SER A O 1
ATOM 4324 N N . ASN A 1 624 ? 12.879 -1.237 -57.854 1.00 49.00 624 ASN A N 1
ATOM 4325 C CA . ASN A 1 624 ? 12.224 0.057 -58.077 1.00 49.00 624 ASN A CA 1
ATOM 4326 C C . ASN A 1 624 ? 13.197 1.251 -58.158 1.00 49.00 624 ASN A C 1
ATOM 4328 O O . ASN A 1 624 ? 12.806 2.329 -58.608 1.00 49.00 624 ASN A O 1
ATOM 4332 N N . TRP A 1 625 ? 14.458 1.093 -57.740 1.00 49.25 625 TRP A N 1
ATOM 4333 C CA . TRP A 1 625 ? 15.478 2.156 -57.744 1.00 49.25 625 TRP A CA 1
ATOM 4334 C C . TRP A 1 625 ? 16.485 2.016 -58.898 1.00 49.25 625 TRP A C 1
ATOM 4336 O O . TRP A 1 625 ? 17.354 2.873 -59.082 1.00 49.25 625 TRP A O 1
ATOM 4346 N N . VAL A 1 626 ? 16.337 0.983 -59.737 1.00 47.62 626 VAL A N 1
ATOM 4347 C CA . VAL A 1 626 ? 17.157 0.760 -60.936 1.00 47.62 626 VAL A CA 1
ATOM 4348 C C . VAL A 1 626 ? 16.303 0.977 -62.198 1.00 47.62 626 VAL A C 1
ATOM 4350 O O . VAL A 1 626 ? 15.283 0.313 -62.372 1.00 47.62 626 VAL A O 1
ATOM 4353 N N . PRO A 1 627 ? 16.674 1.891 -63.122 1.00 46.97 627 PRO A N 1
ATOM 4354 C CA . PRO A 1 627 ? 15.910 2.113 -64.350 1.00 46.97 627 PRO A CA 1
ATOM 4355 C C . PRO A 1 627 ? 15.831 0.831 -65.196 1.00 46.97 627 PRO A C 1
ATOM 4357 O O . PRO A 1 627 ? 16.837 0.153 -65.389 1.00 46.97 627 PRO A O 1
ATOM 4360 N N . ALA A 1 628 ? 14.632 0.546 -65.720 1.00 49.56 628 ALA A N 1
ATOM 4361 C CA . ALA A 1 628 ? 14.138 -0.712 -66.309 1.00 49.56 628 ALA A CA 1
ATOM 4362 C C . ALA A 1 628 ? 14.873 -1.297 -67.547 1.00 49.56 628 ALA A C 1
ATOM 4364 O O . ALA A 1 628 ? 14.282 -2.041 -68.330 1.00 49.56 628 ALA A O 1
ATOM 4365 N N . GLU A 1 629 ? 16.151 -0.996 -67.758 1.00 49.97 629 GLU A N 1
ATOM 4366 C CA . GLU A 1 629 ? 16.926 -1.417 -68.928 1.00 49.97 629 GLU A CA 1
ATOM 4367 C C . GLU A 1 629 ? 18.087 -2.343 -68.515 1.00 49.97 629 GLU A C 1
ATOM 4369 O O . GLU A 1 629 ? 19.265 -2.020 -68.668 1.00 49.97 629 GLU A O 1
ATOM 4374 N N . GLY A 1 630 ? 17.753 -3.526 -67.994 1.00 53.53 630 GLY A N 1
ATOM 4375 C CA . GLY A 1 630 ? 18.703 -4.598 -67.678 1.00 53.53 630 GLY A CA 1
ATOM 4376 C C . GLY A 1 630 ? 17.985 -5.910 -67.335 1.00 53.53 630 GLY A C 1
ATOM 4377 O O . GLY A 1 630 ? 16.815 -5.867 -66.959 1.00 53.53 630 GLY A O 1
ATOM 4378 N N . PRO A 1 631 ? 18.612 -7.093 -67.519 1.00 50.69 631 PRO A N 1
ATOM 4379 C CA . PRO A 1 631 ? 18.013 -8.352 -67.070 1.00 50.69 631 PRO A CA 1
ATOM 4380 C C . PRO A 1 631 ? 17.732 -8.279 -65.557 1.00 50.69 631 PRO A C 1
ATOM 4382 O O . PRO A 1 631 ? 18.529 -7.660 -64.857 1.00 50.69 631 PRO A O 1
ATOM 4385 N N . PRO A 1 632 ? 16.638 -8.884 -65.055 1.00 47.41 632 PRO A N 1
ATOM 4386 C CA . PRO A 1 632 ? 16.298 -8.832 -63.635 1.00 47.41 632 PRO A CA 1
ATOM 4387 C C . PRO A 1 632 ? 17.450 -9.422 -62.815 1.00 47.41 632 PRO A C 1
ATOM 4389 O O . PRO A 1 632 ? 17.775 -10.601 -62.974 1.00 47.41 632 PRO A O 1
ATOM 4392 N N . ASP A 1 633 ? 18.088 -8.588 -61.996 1.00 46.75 633 ASP A N 1
ATOM 4393 C CA . ASP A 1 633 ? 19.097 -9.010 -61.027 1.00 46.75 633 ASP A CA 1
ATOM 4394 C C . ASP A 1 633 ? 18.357 -9.361 -59.723 1.00 46.75 633 ASP A C 1
ATOM 4396 O O . ASP A 1 633 ? 17.581 -8.539 -59.232 1.00 46.75 633 ASP A O 1
ATOM 4400 N N . PRO A 1 634 ? 18.500 -10.581 -59.176 1.00 45.62 634 PRO A N 1
ATOM 4401 C CA . PRO A 1 634 ? 17.805 -10.991 -57.964 1.00 45.62 634 PRO A CA 1
ATOM 4402 C C . PRO A 1 634 ? 18.567 -10.455 -56.749 1.00 45.62 634 PRO A C 1
ATOM 4404 O O . PRO A 1 634 ? 19.363 -11.171 -56.145 1.00 45.62 634 PRO A O 1
ATOM 4407 N N . THR A 1 635 ? 18.365 -9.185 -56.407 1.00 46.78 635 THR A N 1
ATOM 4408 C CA . THR A 1 635 ? 18.917 -8.594 -55.176 1.00 46.78 635 THR A CA 1
ATOM 4409 C C . THR A 1 635 ? 17.828 -8.030 -54.272 1.00 46.78 635 THR A C 1
ATOM 4411 O O . THR A 1 635 ? 18.082 -7.069 -53.553 1.00 46.78 635 THR A O 1
ATOM 4414 N N . SER A 1 636 ? 16.624 -8.609 -54.296 1.00 47.28 636 SER A N 1
ATOM 4415 C CA . SER A 1 636 ? 15.655 -8.410 -53.217 1.00 47.28 636 SER A CA 1
ATOM 4416 C C . SER A 1 636 ? 16.317 -8.845 -51.907 1.00 47.28 636 SER A C 1
ATOM 4418 O O . SER A 1 636 ? 16.695 -10.011 -51.753 1.00 47.28 636 SER A O 1
ATOM 4420 N N . PHE A 1 637 ? 16.521 -7.896 -50.996 1.00 47.78 637 PHE A N 1
ATOM 4421 C CA . PHE A 1 637 ? 16.966 -8.179 -49.640 1.00 47.78 637 PHE A CA 1
ATOM 4422 C C . PHE A 1 637 ? 15.701 -8.361 -48.805 1.00 47.78 637 PHE A C 1
ATOM 4424 O O . PHE A 1 637 ? 15.121 -7.390 -48.326 1.00 47.78 637 PHE A O 1
ATOM 4431 N N . SER A 1 638 ? 15.237 -9.608 -48.707 1.00 49.88 638 SER A N 1
ATOM 4432 C CA . SER A 1 638 ? 14.212 -9.993 -47.741 1.00 49.88 638 SER A CA 1
ATOM 4433 C C . SER A 1 638 ? 14.906 -10.539 -46.498 1.00 49.88 638 SER A C 1
ATOM 4435 O O . SER A 1 638 ? 15.790 -11.403 -46.585 1.00 49.88 638 SER A O 1
ATOM 4437 N N . VAL A 1 639 ? 14.561 -10.001 -45.329 1.00 51.81 639 VAL A N 1
ATOM 4438 C CA . VAL A 1 639 ? 15.013 -10.585 -44.067 1.00 51.81 639 VAL A CA 1
ATOM 4439 C C . VAL A 1 639 ? 14.016 -11.664 -43.671 1.00 51.81 639 VAL A C 1
ATOM 4441 O O . VAL A 1 639 ? 12.890 -11.376 -43.287 1.00 51.81 639 VAL A O 1
ATOM 4444 N N . GLY A 1 640 ? 14.440 -12.920 -43.813 1.00 53.41 640 GLY A N 1
ATOM 4445 C CA . GLY A 1 640 ? 13.583 -14.082 -43.614 1.00 53.41 640 GLY A CA 1
ATOM 4446 C C . GLY A 1 640 ? 13.199 -14.341 -42.153 1.00 53.41 640 GLY A C 1
ATOM 4447 O O . GLY A 1 640 ? 14.062 -14.362 -41.279 1.00 53.41 640 GLY A O 1
ATOM 4448 N N . ALA A 1 641 ? 11.913 -14.661 -41.973 1.00 58.47 641 ALA A N 1
ATOM 4449 C CA . ALA A 1 641 ? 11.211 -15.126 -40.772 1.00 58.47 641 ALA A CA 1
ATOM 4450 C C . ALA A 1 641 ? 11.263 -14.189 -39.552 1.00 58.47 641 ALA A C 1
ATOM 4452 O O . ALA A 1 641 ? 12.233 -14.185 -38.794 1.00 58.47 641 ALA A O 1
ATOM 4453 N N . THR A 1 642 ? 10.158 -13.480 -39.318 1.00 67.69 642 THR A N 1
ATOM 4454 C CA . THR A 1 642 ? 9.907 -12.716 -38.091 1.00 67.69 642 THR A CA 1
ATOM 4455 C C . THR A 1 642 ? 9.073 -13.520 -37.096 1.00 67.69 642 THR A C 1
ATOM 4457 O O . THR A 1 642 ? 8.285 -14.405 -37.459 1.00 67.69 642 THR A O 1
ATOM 4460 N N . MET A 1 643 ? 9.272 -13.239 -35.808 1.00 74.00 643 MET A N 1
ATOM 4461 C CA . MET A 1 643 ? 8.545 -13.895 -34.723 1.00 74.00 643 MET A CA 1
ATOM 4462 C C . MET A 1 643 ? 8.041 -12.874 -33.706 1.00 74.00 643 MET A C 1
ATOM 4464 O O . MET A 1 643 ? 8.830 -12.121 -33.150 1.00 74.00 643 MET A O 1
ATOM 4468 N N . SER A 1 644 ? 6.747 -12.909 -33.394 1.00 84.56 644 SER A N 1
ATOM 4469 C CA . SER A 1 644 ? 6.183 -12.173 -32.252 1.00 84.56 644 SER A CA 1
ATOM 4470 C C . SER A 1 644 ? 5.446 -13.128 -31.338 1.00 84.56 644 SER A C 1
ATOM 4472 O O . SER A 1 644 ? 4.489 -13.774 -31.768 1.00 84.56 644 SER A O 1
ATOM 4474 N N . LEU A 1 645 ? 5.879 -13.217 -30.085 1.00 87.31 645 LEU A N 1
ATOM 4475 C CA . LEU A 1 645 ? 5.258 -14.053 -29.065 1.00 87.31 645 LEU A CA 1
ATOM 4476 C C . LEU A 1 645 ? 4.833 -13.176 -27.890 1.00 87.31 645 LEU A C 1
ATOM 4478 O O . LEU A 1 645 ? 5.680 -12.671 -27.170 1.00 87.31 645 LEU A O 1
ATOM 4482 N N . GLY A 1 646 ? 3.530 -13.010 -27.679 1.00 89.25 646 GLY A N 1
ATOM 4483 C CA . GLY A 1 646 ? 3.043 -12.327 -26.482 1.00 89.25 646 GLY A CA 1
ATOM 4484 C C . GLY A 1 646 ? 3.412 -13.091 -25.206 1.00 89.25 646 GLY A C 1
ATOM 4485 O O . GLY A 1 646 ? 3.480 -14.325 -25.205 1.00 89.25 646 GLY A O 1
ATOM 4486 N N . GLY A 1 647 ? 3.636 -12.362 -24.118 1.00 92.62 647 GLY A N 1
ATOM 4487 C CA . GLY A 1 647 ? 4.063 -12.913 -22.835 1.00 92.62 647 GLY A CA 1
ATOM 4488 C C . GLY A 1 647 ? 2.959 -13.713 -22.151 1.00 92.62 647 GLY A C 1
ATOM 4489 O O . GLY A 1 647 ? 1.767 -13.491 -22.379 1.00 92.62 647 GLY A O 1
ATOM 4490 N N . SER A 1 648 ? 3.307 -14.672 -21.295 1.00 94.00 648 SER A N 1
ATOM 4491 C CA . SER A 1 648 ? 2.293 -15.392 -20.516 1.00 94.00 648 SER A CA 1
ATOM 4492 C C . SER A 1 648 ? 1.715 -14.527 -19.400 1.00 94.00 648 SER A C 1
ATOM 4494 O O . SER A 1 648 ? 2.437 -13.777 -18.758 1.00 94.00 648 SER A O 1
ATOM 4496 N N . GLY A 1 649 ? 0.421 -14.671 -19.123 1.00 92.50 649 GLY A N 1
ATOM 4497 C CA . GLY A 1 649 ? -0.194 -14.142 -17.912 1.00 92.50 649 GLY A CA 1
ATOM 4498 C C . GLY A 1 649 ? 0.236 -14.944 -16.686 1.00 92.50 649 GLY A C 1
ATOM 4499 O O . GLY A 1 649 ? 0.381 -16.168 -16.749 1.00 92.50 649 GLY A O 1
ATOM 4500 N N . GLY A 1 650 ? 0.393 -14.261 -15.560 1.00 93.06 650 GLY A N 1
ATOM 4501 C CA . GLY A 1 650 ? 0.776 -14.869 -14.296 1.00 93.06 650 GLY A CA 1
ATOM 4502 C C . GLY A 1 650 ? -0.341 -15.704 -13.679 1.00 93.06 650 GLY A C 1
ATOM 4503 O O . GLY A 1 650 ? -1.530 -15.448 -13.883 1.00 93.06 650 GLY A O 1
ATOM 4504 N N . ALA A 1 651 ? 0.023 -16.730 -12.911 1.00 92.50 651 ALA A N 1
ATOM 4505 C CA . ALA A 1 651 ? -0.952 -17.529 -12.172 1.00 92.50 651 ALA A CA 1
ATOM 4506 C C . ALA A 1 651 ? -1.599 -16.714 -11.039 1.00 92.50 651 ALA A C 1
ATOM 4508 O O . ALA A 1 651 ? -0.962 -15.873 -10.414 1.00 92.50 651 ALA A O 1
ATOM 4509 N N . ALA A 1 652 ? -2.864 -16.969 -10.737 1.00 89.44 652 ALA A N 1
ATOM 4510 C CA . ALA A 1 652 ? -3.434 -16.487 -9.490 1.00 89.44 652 ALA A CA 1
ATOM 4511 C C . ALA A 1 652 ? -2.909 -17.282 -8.294 1.00 89.44 652 ALA A C 1
ATOM 4513 O O . ALA A 1 652 ? -2.355 -18.372 -8.445 1.00 89.44 652 ALA A O 1
ATOM 4514 N N . SER A 1 653 ? -3.168 -16.749 -7.106 1.00 94.94 653 SER A N 1
ATOM 4515 C CA . SER A 1 653 ? -2.859 -17.405 -5.841 1.00 94.94 653 SER A CA 1
ATOM 4516 C C . SER A 1 653 ? -4.114 -17.813 -5.078 1.00 94.94 653 SER A C 1
ATOM 4518 O O . SER A 1 653 ? -5.237 -17.454 -5.432 1.00 94.94 653 SER A O 1
ATOM 4520 N N . HIS A 1 654 ? -3.919 -18.629 -4.050 1.00 96.44 654 HIS A N 1
ATOM 4521 C CA . HIS A 1 654 ? -4.979 -19.327 -3.327 1.00 96.44 654 HIS A CA 1
ATOM 4522 C C . HIS A 1 654 ? -5.527 -18.454 -2.194 1.00 96.44 654 HIS A C 1
ATOM 4524 O O . HIS A 1 654 ? -4.798 -17.622 -1.644 1.00 96.44 654 HIS A O 1
ATOM 4530 N N . GLY A 1 655 ? -6.800 -18.646 -1.847 1.00 96.62 655 GLY A N 1
ATOM 4531 C CA . GLY A 1 655 ? -7.301 -18.206 -0.544 1.00 96.62 655 GLY A CA 1
ATOM 4532 C C . GLY A 1 655 ? -6.676 -19.049 0.573 1.00 96.62 655 GLY A C 1
ATOM 4533 O O . GLY A 1 655 ? -6.193 -20.145 0.310 1.00 96.62 655 GLY A O 1
ATOM 4534 N N . GLY A 1 656 ? -6.681 -18.537 1.799 1.00 98.00 656 GLY A N 1
ATOM 4535 C CA . GLY A 1 656 ? -6.301 -19.279 3.004 1.00 98.00 656 GLY A CA 1
ATOM 4536 C C . GLY A 1 656 ? -7.496 -19.972 3.656 1.00 98.00 656 GLY A C 1
ATOM 4537 O O . GLY A 1 656 ? -8.651 -19.763 3.255 1.00 98.00 656 GLY A O 1
ATOM 4538 N N . THR A 1 657 ? -7.228 -20.790 4.670 1.00 98.56 657 THR A N 1
ATOM 4539 C CA . THR A 1 657 ? -8.269 -21.497 5.420 1.00 98.56 657 THR A CA 1
ATOM 4540 C C . THR A 1 657 ? -9.131 -20.490 6.184 1.00 98.56 657 THR A C 1
ATOM 4542 O O . THR A 1 657 ? -8.631 -19.524 6.766 1.00 98.56 657 THR A O 1
ATOM 4545 N N . VAL A 1 658 ? -10.449 -20.707 6.198 1.00 98.81 658 VAL A N 1
ATOM 4546 C CA . VAL A 1 658 ? -11.383 -19.892 6.987 1.00 98.81 658 VAL A CA 1
ATOM 4547 C C . VAL A 1 658 ? -12.025 -20.738 8.074 1.00 98.81 658 VAL A C 1
ATOM 4549 O O . VAL A 1 658 ? -12.809 -21.642 7.790 1.00 98.81 658 VAL A O 1
ATOM 4552 N N . PHE A 1 659 ? -11.732 -20.395 9.325 1.00 98.62 659 PHE A N 1
ATOM 4553 C CA . PHE A 1 659 ? -12.262 -21.047 10.515 1.00 98.62 659 PHE A CA 1
ATOM 4554 C C . PHE A 1 659 ? -13.182 -20.091 11.280 1.00 98.62 659 PHE A C 1
ATOM 4556 O O . PHE A 1 659 ? -12.792 -18.976 11.625 1.00 98.62 659 PHE A O 1
ATOM 4563 N N . VAL A 1 660 ? -14.418 -20.515 11.552 1.00 98.81 660 VAL A N 1
ATOM 4564 C CA . VAL A 1 660 ? -15.362 -19.756 12.385 1.00 98.81 660 VAL A CA 1
ATOM 4565 C C . VAL A 1 660 ? -15.931 -20.649 13.479 1.00 98.81 660 VAL A C 1
ATOM 4567 O O . VAL A 1 660 ? -16.639 -21.613 13.191 1.00 98.81 660 VAL A O 1
ATOM 4570 N N . GLU A 1 661 ? -15.709 -20.282 14.738 1.00 98.69 661 GLU A N 1
ATOM 4571 C CA . GLU A 1 661 ? -16.346 -20.907 15.896 1.00 98.69 661 GLU A CA 1
ATOM 4572 C C . GLU A 1 661 ? -17.301 -19.919 16.576 1.00 98.69 661 GLU A C 1
ATOM 4574 O O . GLU A 1 661 ? -16.901 -18.861 17.053 1.00 98.69 661 GLU A O 1
ATOM 4579 N N . ASN A 1 662 ? -18.589 -20.261 16.638 1.00 98.38 662 ASN A N 1
ATOM 4580 C CA . ASN A 1 662 ? -19.600 -19.467 17.329 1.00 98.38 662 ASN A CA 1
ATOM 4581 C C . ASN A 1 662 ? -20.207 -20.241 18.503 1.00 98.38 662 ASN A C 1
ATOM 4583 O O . ASN A 1 662 ? -20.946 -21.204 18.305 1.00 98.38 662 ASN A O 1
ATOM 4587 N N . GLN A 1 663 ? -19.973 -19.778 19.726 1.00 97.69 663 GLN A N 1
ATOM 4588 C CA . GLN A 1 663 ? -20.663 -20.227 20.940 1.00 97.69 663 GLN A CA 1
ATOM 4589 C C . GLN A 1 663 ? -21.714 -19.206 21.414 1.00 97.69 663 GLN A C 1
ATOM 4591 O O . GLN A 1 663 ? -22.665 -19.570 22.110 1.00 97.69 663 GLN A O 1
ATOM 4596 N N . GLY A 1 664 ? -21.558 -17.937 21.025 1.00 95.81 664 GLY A N 1
ATOM 4597 C CA . GLY A 1 664 ? -22.430 -16.825 21.388 1.00 95.81 664 GLY A CA 1
ATOM 4598 C C . GLY A 1 664 ? -23.736 -16.728 20.586 1.00 95.81 664 GLY A C 1
ATOM 4599 O O . GLY A 1 664 ? -23.969 -17.442 19.609 1.00 95.81 664 GLY A O 1
ATOM 4600 N N . GLY A 1 665 ? -24.634 -15.837 21.015 1.00 97.69 665 GLY A N 1
ATOM 4601 C CA . GLY A 1 665 ? -25.886 -15.569 20.301 1.00 97.69 665 GLY A CA 1
ATOM 4602 C C . GLY A 1 665 ? -25.677 -14.581 19.153 1.00 97.69 665 GLY A C 1
ATOM 4603 O O . GLY A 1 665 ? -25.094 -13.522 19.368 1.00 97.69 665 GLY A O 1
ATOM 4604 N N . ILE A 1 666 ? -26.202 -14.886 17.965 1.00 98.69 666 ILE A N 1
ATOM 4605 C CA . ILE A 1 666 ? -26.176 -13.989 16.801 1.00 98.69 666 ILE A CA 1
ATOM 4606 C C . ILE A 1 666 ? -27.604 -13.596 16.427 1.00 98.69 666 ILE A C 1
ATOM 4608 O O . ILE A 1 666 ? -28.476 -14.448 16.233 1.00 98.69 666 ILE A O 1
ATOM 4612 N N . MET A 1 667 ? -27.852 -12.296 16.282 1.00 98.62 667 MET A N 1
ATOM 4613 C CA . MET A 1 667 ? -29.121 -11.764 15.804 1.00 98.62 667 MET A CA 1
ATOM 4614 C C . MET A 1 667 ? -28.917 -10.744 14.687 1.00 98.62 667 MET A C 1
ATOM 4616 O O . MET A 1 667 ? -28.355 -9.683 14.922 1.00 98.62 667 MET A O 1
ATOM 4620 N N . THR A 1 668 ? -29.453 -11.009 13.496 1.00 98.38 668 THR A N 1
ATOM 4621 C CA . THR A 1 668 ? -29.369 -10.075 12.360 1.00 98.38 668 THR A CA 1
ATOM 4622 C C . THR A 1 668 ? -30.745 -9.639 11.876 1.00 98.38 668 THR A C 1
ATOM 4624 O O . THR A 1 668 ? -31.673 -10.445 11.772 1.00 98.38 668 THR A O 1
ATOM 4627 N N . ARG A 1 669 ? -30.916 -8.344 11.581 1.00 98.12 669 ARG A N 1
ATOM 4628 C CA . ARG A 1 669 ? -32.183 -7.776 11.088 1.00 98.12 669 ARG A CA 1
ATOM 4629 C C . ARG A 1 669 ? -31.986 -6.941 9.829 1.00 98.12 669 ARG A C 1
ATOM 4631 O O . ARG A 1 669 ? -31.522 -5.815 9.906 1.00 98.12 669 ARG A O 1
ATOM 4638 N N . GLY A 1 670 ? -32.460 -7.427 8.692 1.00 96.75 670 GLY A N 1
ATOM 4639 C CA . GLY A 1 670 ? -32.474 -6.699 7.426 1.00 96.75 670 GLY A CA 1
ATOM 4640 C C . GLY A 1 670 ? -32.528 -7.642 6.231 1.00 96.75 670 GLY A C 1
ATOM 4641 O O . GLY A 1 670 ? -32.334 -8.849 6.366 1.00 96.75 670 GLY A O 1
ATOM 4642 N N . ALA A 1 671 ? -32.831 -7.109 5.047 1.00 97.38 671 ALA A N 1
ATOM 4643 C CA . ALA A 1 671 ? -32.769 -7.918 3.832 1.00 97.38 671 ALA A CA 1
ATOM 4644 C C . ALA A 1 671 ? -31.318 -8.351 3.562 1.00 97.38 671 ALA A C 1
ATOM 4646 O O . ALA A 1 671 ? -30.396 -7.564 3.778 1.00 97.38 671 ALA A O 1
ATOM 4647 N N . ASP A 1 672 ? -31.125 -9.598 3.131 1.00 96.25 672 ASP A N 1
ATOM 4648 C CA . ASP A 1 672 ? -29.817 -10.216 2.878 1.00 96.25 672 ASP A CA 1
ATOM 4649 C C . ASP A 1 672 ? -28.842 -10.142 4.077 1.00 96.25 672 ASP A C 1
ATOM 4651 O O . ASP A 1 672 ? -27.633 -10.162 3.891 1.00 96.25 672 ASP A O 1
ATOM 4655 N N . ALA A 1 673 ? -29.331 -10.025 5.318 1.00 97.12 673 ALA A N 1
ATOM 4656 C CA . ALA A 1 673 ? -28.495 -9.915 6.519 1.00 97.12 673 ALA A CA 1
ATOM 4657 C C . ALA A 1 673 ? -28.195 -11.302 7.119 1.00 97.12 673 ALA A C 1
ATOM 4659 O O . ALA A 1 673 ? -28.948 -11.817 7.946 1.00 97.12 673 ALA A O 1
ATOM 4660 N N . PHE A 1 674 ? -27.117 -11.942 6.671 1.00 98.12 674 PHE A N 1
ATOM 4661 C CA . PHE A 1 674 ? -26.702 -13.272 7.134 1.00 98.12 674 PHE A CA 1
ATOM 4662 C C . PHE A 1 674 ? -26.154 -13.298 8.565 1.00 98.12 674 PHE A C 1
ATOM 4664 O O . PHE A 1 674 ? -25.544 -12.334 9.014 1.00 98.12 674 PHE A O 1
ATOM 4671 N N . GLY A 1 675 ? -26.332 -14.421 9.265 1.00 98.12 675 GLY A N 1
ATOM 4672 C CA . GLY A 1 675 ? -25.712 -14.646 10.574 1.00 98.12 675 GLY A CA 1
ATOM 4673 C C . GLY A 1 675 ? -24.197 -14.783 10.451 1.00 98.12 675 GLY A C 1
ATOM 4674 O O . GLY A 1 675 ? -23.463 -13.935 10.948 1.00 98.12 675 GLY A O 1
ATOM 4675 N N . ILE A 1 676 ? -23.750 -15.819 9.739 1.00 98.75 676 ILE A N 1
ATOM 4676 C CA . ILE A 1 676 ? -22.340 -16.088 9.432 1.00 98.75 676 ILE A CA 1
ATOM 4677 C C . ILE A 1 676 ? -22.170 -16.204 7.915 1.00 98.75 676 ILE A C 1
ATOM 4679 O O . ILE A 1 676 ? -22.856 -17.001 7.271 1.00 98.75 676 ILE A O 1
ATOM 4683 N N . LEU A 1 677 ? -21.239 -15.433 7.361 1.00 98.50 677 LEU A N 1
ATOM 4684 C CA . LEU A 1 677 ? -20.690 -15.584 6.019 1.00 98.50 677 LEU A CA 1
ATOM 4685 C C . LEU A 1 677 ? -19.200 -15.922 6.141 1.00 98.50 677 LEU A C 1
ATOM 4687 O O . LEU A 1 677 ? -18.427 -15.096 6.613 1.00 98.50 677 LEU A O 1
ATOM 4691 N N . ALA A 1 678 ? -18.808 -17.121 5.719 1.00 98.44 678 ALA A N 1
ATOM 4692 C CA . ALA A 1 678 ? -17.423 -17.589 5.739 1.00 98.44 678 ALA A CA 1
ATOM 4693 C C . ALA A 1 678 ? -16.993 -17.986 4.322 1.00 98.44 678 ALA A C 1
ATOM 4695 O O . ALA A 1 678 ? -17.672 -18.798 3.681 1.00 98.44 678 ALA A O 1
ATOM 4696 N N . GLN A 1 679 ? -15.914 -17.394 3.805 1.00 98.00 679 GLN A N 1
ATOM 4697 C CA . GLN A 1 679 ? -15.495 -17.601 2.418 1.00 98.00 679 GLN A CA 1
ATOM 4698 C C . GLN A 1 679 ? -13.980 -17.700 2.246 1.00 98.00 679 GLN A C 1
ATOM 4700 O O . GLN A 1 679 ? -13.274 -16.731 2.503 1.00 98.00 679 GLN A O 1
ATOM 4705 N N . SER A 1 680 ? -13.503 -18.816 1.701 1.00 98.25 680 SER A N 1
ATOM 4706 C CA . SER A 1 680 ? -12.168 -18.882 1.103 1.00 98.25 680 SER A CA 1
ATOM 4707 C C . SER A 1 680 ? -12.299 -18.782 -0.411 1.00 98.25 680 SER A C 1
ATOM 4709 O O . SER A 1 680 ? -13.080 -19.519 -1.022 1.00 98.25 680 SER A O 1
ATOM 4711 N N . VAL A 1 681 ? -11.595 -17.832 -1.019 1.00 97.94 681 VAL A N 1
ATOM 4712 C CA . VAL A 1 681 ? -11.711 -17.521 -2.445 1.00 97.94 681 VAL A CA 1
ATOM 4713 C C . VAL A 1 681 ? -10.331 -17.504 -3.086 1.00 97.94 681 VAL A C 1
ATOM 4715 O O . VAL A 1 681 ? -9.474 -16.707 -2.714 1.00 97.94 681 VAL A O 1
ATOM 4718 N N . GLY A 1 682 ? -10.128 -18.348 -4.091 1.00 96.19 682 GLY A N 1
ATOM 4719 C CA . GLY A 1 682 ? -8.946 -18.296 -4.940 1.00 96.19 682 GLY A CA 1
ATOM 4720 C C . GLY A 1 682 ? -8.960 -17.102 -5.896 1.00 96.19 682 GLY A C 1
ATOM 4721 O O . GLY A 1 682 ? -10.015 -16.653 -6.354 1.00 96.19 682 GLY A O 1
ATOM 4722 N N . GLY A 1 683 ? -7.777 -16.588 -6.219 1.00 93.88 683 GLY A N 1
ATOM 4723 C CA . GLY A 1 683 ? -7.590 -15.467 -7.135 1.00 93.88 683 GLY A CA 1
ATOM 4724 C C . GLY A 1 683 ? -7.879 -15.820 -8.599 1.00 93.88 683 GLY A C 1
ATOM 4725 O O . GLY A 1 683 ? -7.889 -16.984 -9.003 1.00 93.88 683 GLY A O 1
ATOM 4726 N N . GLY A 1 684 ? -8.082 -14.798 -9.433 1.00 92.69 684 GLY A N 1
ATOM 4727 C CA . GLY A 1 684 ? -8.222 -14.956 -10.886 1.00 92.69 684 GLY A CA 1
ATOM 4728 C C . GLY A 1 684 ? -6.878 -14.991 -11.624 1.00 92.69 684 GLY A C 1
ATOM 4729 O O . GLY A 1 684 ? -5.981 -14.216 -11.303 1.00 92.69 684 GLY A O 1
ATOM 4730 N N . GLY A 1 685 ? -6.737 -15.871 -12.616 1.00 91.00 685 GLY A N 1
ATOM 4731 C CA . GLY A 1 685 ? -5.527 -15.976 -13.435 1.00 91.00 685 GLY A CA 1
ATOM 4732 C C . GLY A 1 685 ? -5.314 -14.776 -14.363 1.00 91.00 685 GLY A C 1
ATOM 4733 O O . GLY A 1 685 ? -6.272 -14.137 -14.803 1.00 91.00 685 GLY A O 1
ATOM 4734 N N . GLY A 1 686 ? -4.053 -14.491 -14.680 1.00 91.38 686 GLY A N 1
ATOM 4735 C CA . GLY A 1 686 ? -3.638 -13.373 -15.522 1.00 91.38 686 GLY A CA 1
ATOM 4736 C C . GLY A 1 686 ? -3.921 -13.572 -17.010 1.00 91.38 686 GLY A C 1
ATOM 4737 O O . GLY A 1 686 ? -4.069 -14.694 -17.500 1.00 91.38 686 GLY A O 1
ATOM 4738 N N . VAL A 1 687 ? -3.987 -12.476 -17.759 1.00 93.38 687 VAL A N 1
ATOM 4739 C CA . VAL A 1 687 ? -4.212 -12.504 -19.212 1.00 93.38 687 VAL A CA 1
ATOM 4740 C C . VAL A 1 687 ? -2.879 -12.675 -19.941 1.00 93.38 687 VAL A C 1
ATOM 4742 O O . VAL A 1 687 ? -1.919 -11.997 -19.607 1.00 93.38 687 VAL A O 1
ATOM 4745 N N . GLY A 1 688 ? -2.801 -13.567 -20.928 1.00 91.31 688 GLY A N 1
ATOM 4746 C CA . GLY A 1 688 ? -1.645 -13.653 -21.822 1.00 91.31 688 GLY A CA 1
ATOM 4747 C C . GLY A 1 688 ? -1.591 -12.462 -22.778 1.00 91.31 688 GLY A C 1
ATOM 4748 O O . GLY A 1 688 ? -2.621 -12.065 -23.324 1.00 91.31 688 GLY A O 1
ATOM 4749 N N . GLY A 1 689 ? -0.400 -11.919 -22.999 1.00 90.12 689 GLY A N 1
ATOM 4750 C CA . GLY A 1 689 ? -0.156 -10.837 -23.943 1.00 90.12 689 GLY A CA 1
ATOM 4751 C C . GLY A 1 689 ? -0.347 -11.282 -25.387 1.00 90.12 689 GLY A C 1
ATOM 4752 O O . GLY A 1 689 ? -0.272 -12.466 -25.717 1.00 90.12 689 GLY A O 1
ATOM 4753 N N . SER A 1 690 ? -0.647 -10.348 -26.275 1.00 89.50 690 SER A N 1
ATOM 4754 C CA . SER A 1 690 ? -0.912 -10.639 -27.683 1.00 89.50 690 SER A CA 1
ATOM 4755 C C . SER A 1 690 ? 0.345 -10.487 -28.530 1.00 89.50 690 SER A C 1
ATOM 4757 O O . SER A 1 690 ? 1.169 -9.618 -28.281 1.00 89.50 690 SER A O 1
ATOM 4759 N N . GLY A 1 691 ? 0.475 -11.322 -29.557 1.00 82.88 691 GLY A N 1
ATOM 4760 C CA . GLY A 1 691 ? 1.429 -11.114 -30.638 1.00 82.88 691 GLY A CA 1
ATOM 4761 C C . GLY A 1 691 ? 0.743 -10.396 -31.800 1.00 82.88 691 GLY A C 1
ATOM 4762 O O . GLY A 1 691 ? -0.317 -10.839 -32.260 1.00 82.88 691 GLY A O 1
ATOM 4763 N N . TYR A 1 692 ? 1.355 -9.328 -32.306 1.00 76.94 692 TYR A N 1
ATOM 4764 C CA . TYR A 1 692 ? 0.892 -8.593 -33.483 1.00 76.94 692 TYR A CA 1
ATOM 4765 C C . TYR A 1 692 ? 1.962 -8.555 -34.575 1.00 76.94 692 TYR A C 1
ATOM 4767 O O . TYR A 1 692 ? 3.130 -8.271 -34.305 1.00 76.94 692 TYR A O 1
ATOM 4775 N N . HIS A 1 693 ? 1.529 -8.783 -35.815 1.00 71.62 693 HIS A N 1
ATOM 4776 C CA . HIS A 1 693 ? 2.329 -8.605 -37.023 1.00 71.62 693 HIS A CA 1
ATOM 4777 C C . HIS A 1 693 ? 1.576 -7.769 -38.073 1.00 71.62 693 HIS A C 1
ATOM 4779 O O . HIS A 1 693 ? 0.417 -8.063 -38.385 1.00 71.62 693 HIS A O 1
ATOM 4785 N N . GLY A 1 694 ? 2.278 -6.791 -38.656 1.00 58.38 694 GLY A N 1
ATOM 4786 C CA . GLY A 1 694 ? 1.812 -5.937 -39.752 1.00 58.38 694 GLY A CA 1
ATOM 4787 C C . GLY A 1 694 ? 1.195 -4.622 -39.267 1.00 58.38 694 GLY A C 1
ATOM 4788 O O . GLY A 1 694 ? 0.168 -4.630 -38.593 1.00 58.38 694 GLY A O 1
ATOM 4789 N N . LEU A 1 695 ? 1.810 -3.492 -39.631 1.00 53.00 695 LEU A N 1
ATOM 4790 C CA . LEU A 1 695 ? 1.197 -2.167 -39.518 1.00 53.00 695 LEU A CA 1
ATOM 4791 C C . LEU A 1 695 ? 0.811 -1.697 -40.919 1.00 53.00 695 LEU A C 1
ATOM 4793 O O . LEU A 1 695 ? 1.662 -1.607 -41.804 1.00 53.00 695 LEU A O 1
ATOM 4797 N N . ASP A 1 696 ? -0.474 -1.407 -41.109 1.00 51.38 696 ASP A N 1
ATOM 4798 C CA . ASP A 1 696 ? -0.945 -0.665 -42.274 1.00 51.38 696 ASP A CA 1
ATOM 4799 C C . ASP A 1 696 ? -0.431 0.782 -42.143 1.00 51.38 696 ASP A C 1
ATOM 4801 O O . ASP A 1 696 ? -0.453 1.352 -41.049 1.00 51.38 696 ASP A O 1
ATOM 4805 N N . LEU A 1 697 ? 0.059 1.396 -43.226 1.00 46.12 697 LEU A N 1
ATOM 4806 C CA . LEU A 1 697 ? 0.721 2.717 -43.182 1.00 46.12 697 LEU A CA 1
ATOM 4807 C C . LEU A 1 697 ? -0.178 3.850 -42.637 1.00 46.12 697 LEU A C 1
ATOM 4809 O O . LEU A 1 697 ? 0.322 4.922 -42.292 1.00 46.12 697 LEU A O 1
ATOM 4813 N N . GLU A 1 698 ? -1.489 3.622 -42.538 1.00 44.97 698 GLU A N 1
ATOM 4814 C CA . GLU A 1 698 ? -2.456 4.529 -41.909 1.00 44.97 698 GLU A CA 1
ATOM 4815 C C . GLU A 1 698 ? -2.199 4.735 -40.401 1.00 44.97 698 GLU A C 1
ATOM 4817 O O . GLU A 1 698 ? -2.478 5.817 -39.879 1.00 44.97 698 GLU A O 1
ATOM 4822 N N . ASP A 1 699 ? -1.604 3.756 -39.709 1.00 46.38 699 ASP A N 1
ATOM 4823 C CA . ASP A 1 699 ? -1.374 3.789 -38.252 1.00 46.38 699 ASP A CA 1
ATOM 4824 C C . ASP A 1 699 ? -0.179 4.683 -37.849 1.00 46.38 699 ASP A C 1
ATOM 4826 O O . ASP A 1 699 ? -0.076 5.128 -36.707 1.00 46.38 699 ASP A O 1
ATOM 4830 N N . PHE A 1 700 ? 0.682 5.047 -38.810 1.00 47.19 700 PHE A N 1
ATOM 4831 C CA . PHE A 1 700 ? 1.753 6.044 -38.639 1.00 47.19 700 PHE A CA 1
ATOM 4832 C C . PHE A 1 700 ? 1.284 7.488 -38.886 1.00 47.19 700 PHE A C 1
ATOM 4834 O O . PHE A 1 700 ? 2.097 8.411 -38.967 1.00 47.19 700 PHE A O 1
ATOM 4841 N N . GLY A 1 701 ? -0.027 7.711 -39.033 1.00 38.81 701 GLY A N 1
ATOM 4842 C CA . GLY A 1 701 ? -0.588 9.047 -39.232 1.00 38.81 701 GLY A CA 1
ATOM 4843 C C . GLY A 1 701 ? -0.191 9.684 -40.563 1.00 38.81 701 GLY A C 1
ATOM 4844 O O . GLY A 1 701 ? -0.239 10.910 -40.684 1.00 38.81 701 GLY A O 1
ATOM 4845 N N . VAL A 1 702 ? 0.196 8.875 -41.559 1.00 49.78 702 VAL A N 1
ATOM 4846 C CA . VAL A 1 702 ? 0.513 9.351 -42.908 1.00 49.78 702 VAL A CA 1
ATOM 4847 C C . VAL A 1 702 ? -0.753 9.994 -43.491 1.00 49.78 702 VAL A C 1
ATOM 4849 O O . VAL A 1 702 ? -1.751 9.301 -43.697 1.00 49.78 702 VAL A O 1
ATOM 4852 N N . PRO A 1 703 ? -0.770 11.317 -43.751 1.00 50.81 703 PRO A N 1
ATOM 4853 C CA . PRO A 1 703 ? -1.952 11.978 -44.294 1.00 50.81 703 PRO A CA 1
ATOM 4854 C C . PRO A 1 703 ? -2.330 11.370 -45.651 1.00 50.81 703 PRO A C 1
ATOM 4856 O O . PRO A 1 703 ? -1.444 11.101 -46.459 1.00 50.81 703 PRO A O 1
ATOM 4859 N N . GLU A 1 704 ? -3.629 11.234 -45.950 1.00 55.91 704 GLU A N 1
ATOM 4860 C CA . GLU A 1 704 ? -4.170 10.691 -47.222 1.00 55.91 704 GLU A CA 1
ATOM 4861 C C . GLU A 1 704 ? -3.510 11.299 -48.485 1.00 55.91 704 GLU A C 1
ATOM 4863 O O . GLU A 1 704 ? -3.434 10.667 -49.537 1.00 55.91 704 GLU A O 1
ATOM 4868 N N . GLU A 1 705 ? -2.987 12.525 -48.383 1.00 52.09 705 GLU A N 1
ATOM 4869 C CA . GLU A 1 705 ? -2.256 13.237 -49.438 1.00 52.09 705 GLU A CA 1
ATOM 4870 C C . GLU A 1 705 ? -0.912 12.579 -49.830 1.00 52.09 705 GLU A C 1
ATOM 4872 O O . GLU A 1 705 ? -0.455 12.722 -50.970 1.00 52.09 705 GLU A O 1
ATOM 4877 N N . TYR A 1 706 ? -0.304 11.810 -48.921 1.00 47.53 706 TYR A N 1
ATOM 4878 C CA . TYR A 1 706 ? 0.941 11.069 -49.134 1.00 47.53 706 TYR A CA 1
ATOM 4879 C C . TYR A 1 706 ? 0.727 9.578 -49.438 1.00 47.53 706 TYR A C 1
ATOM 4881 O O . TYR A 1 706 ? 1.685 8.900 -49.804 1.00 47.53 706 TYR A O 1
ATOM 4889 N N . ALA A 1 707 ? -0.518 9.082 -49.413 1.00 54.00 707 ALA A N 1
ATOM 4890 C CA . ALA A 1 707 ? -0.847 7.696 -49.772 1.00 54.00 707 ALA A CA 1
ATOM 4891 C C . ALA A 1 707 ? -0.424 7.335 -51.212 1.00 54.00 707 ALA A C 1
ATOM 4893 O O . ALA A 1 707 ? -0.095 6.193 -51.504 1.00 54.00 707 ALA A O 1
ATOM 4894 N N . GLN A 1 708 ? -0.341 8.321 -52.115 1.00 50.44 708 GLN A N 1
ATOM 4895 C CA . GLN A 1 708 ? 0.158 8.138 -53.487 1.00 50.44 708 GLN A CA 1
ATOM 4896 C C . GLN A 1 708 ? 1.655 7.783 -53.580 1.00 50.44 708 GLN A C 1
ATOM 4898 O O . GLN A 1 708 ? 2.112 7.373 -54.645 1.00 50.44 708 GLN A O 1
ATOM 4903 N N . TYR A 1 709 ? 2.420 7.971 -52.498 1.00 49.09 709 TYR A N 1
ATOM 4904 C CA . TYR A 1 709 ? 3.821 7.559 -52.406 1.00 49.09 709 TYR A CA 1
ATOM 4905 C C . TYR A 1 709 ? 3.976 6.154 -51.795 1.00 49.09 709 TYR A C 1
ATOM 4907 O O . TYR A 1 709 ? 5.103 5.671 -51.735 1.00 49.09 709 TYR A O 1
ATOM 4915 N N . GLN A 1 710 ? 2.884 5.473 -51.402 1.00 50.62 710 GLN A N 1
ATOM 4916 C CA . GLN A 1 710 ? 2.934 4.074 -50.938 1.00 50.62 710 GLN A CA 1
ATOM 4917 C C . GLN A 1 710 ? 3.571 3.155 -51.986 1.00 50.62 710 GLN A C 1
ATOM 4919 O O . GLN A 1 710 ? 4.448 2.373 -51.646 1.00 50.62 710 GLN A O 1
ATOM 4924 N N . ASP A 1 711 ? 3.231 3.332 -53.268 1.00 50.47 711 ASP A N 1
ATOM 4925 C CA . ASP A 1 711 ? 3.809 2.562 -54.385 1.00 50.47 711 ASP A CA 1
ATOM 4926 C C . ASP A 1 711 ? 5.311 2.851 -54.629 1.00 50.47 711 ASP A C 1
ATOM 4928 O O . ASP A 1 711 ? 5.953 2.176 -55.436 1.00 50.47 711 ASP A O 1
ATOM 4932 N N . LEU A 1 712 ? 5.871 3.888 -53.991 1.00 46.41 712 LEU A N 1
ATOM 4933 C CA . LEU A 1 712 ? 7.276 4.300 -54.114 1.00 46.41 712 LEU A CA 1
ATOM 4934 C C . LEU A 1 712 ? 8.139 3.850 -52.928 1.00 46.41 712 LEU A C 1
ATOM 4936 O O . LEU A 1 712 ? 9.368 3.924 -53.020 1.00 46.41 712 LEU A O 1
ATOM 4940 N N . LEU A 1 713 ? 7.525 3.371 -51.843 1.00 48.47 713 LEU A N 1
ATOM 4941 C CA . LEU A 1 713 ? 8.241 2.694 -50.770 1.00 48.47 713 LEU A CA 1
ATOM 4942 C C . LEU A 1 713 ? 8.621 1.291 -51.272 1.00 48.47 713 LEU A C 1
ATOM 4944 O O . LEU A 1 713 ? 7.768 0.591 -51.814 1.00 48.47 713 LEU A O 1
ATOM 4948 N N . PRO A 1 714 ? 9.880 0.846 -51.128 1.00 46.62 714 PRO A N 1
ATOM 4949 C CA . PRO A 1 714 ? 10.330 -0.458 -51.617 1.00 46.62 714 PRO A CA 1
ATOM 4950 C C . PRO A 1 714 ? 9.815 -1.636 -50.767 1.00 46.62 714 PRO A C 1
ATOM 4952 O O . PRO A 1 714 ? 10.462 -2.674 -50.741 1.00 46.62 714 PRO A O 1
ATOM 4955 N N . VAL A 1 715 ? 8.672 -1.485 -50.090 1.00 48.88 715 VAL A N 1
ATOM 4956 C CA . VAL A 1 715 ? 8.044 -2.506 -49.248 1.00 48.88 715 VAL A CA 1
ATOM 4957 C C . VAL A 1 715 ? 7.081 -3.309 -50.117 1.00 48.88 715 VAL A C 1
ATOM 4959 O O . VAL A 1 715 ? 5.974 -2.859 -50.406 1.00 48.88 715 VAL A O 1
ATOM 4962 N N . GLN A 1 716 ? 7.518 -4.478 -50.589 1.00 48.09 716 GLN A N 1
ATOM 4963 C CA . GLN A 1 716 ? 6.625 -5.452 -51.224 1.00 48.09 716 GLN A CA 1
ATOM 4964 C C . GLN A 1 716 ? 6.198 -6.517 -50.211 1.00 48.09 716 GLN A C 1
ATOM 4966 O O . GLN A 1 716 ? 7.023 -7.011 -49.443 1.00 48.09 716 GLN A O 1
ATOM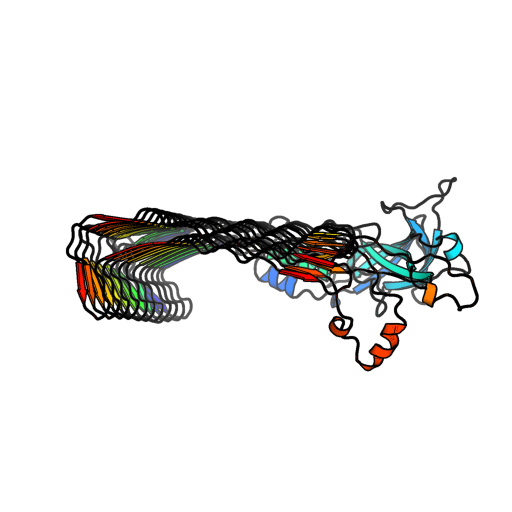 4971 N N . ASP A 1 717 ? 4.909 -6.856 -50.247 1.00 50.19 717 ASP A N 1
ATOM 4972 C CA . ASP A 1 717 ? 4.294 -7.992 -49.557 1.00 50.19 717 ASP A CA 1
ATOM 4973 C C . ASP A 1 717 ? 4.774 -9.264 -50.277 1.00 50.19 717 ASP A C 1
ATOM 4975 O O . ASP A 1 717 ? 4.223 -9.651 -51.310 1.00 50.19 717 ASP A O 1
ATOM 4979 N N . ASP A 1 718 ? 5.899 -9.827 -49.832 1.00 50.12 718 ASP A N 1
ATOM 4980 C CA . ASP A 1 718 ? 6.507 -11.000 -50.457 1.00 50.12 718 ASP A CA 1
ATOM 4981 C C . ASP A 1 718 ? 6.686 -12.134 -49.440 1.00 50.12 718 ASP A C 1
ATOM 4983 O O . ASP A 1 718 ? 6.836 -11.919 -48.242 1.00 50.12 718 ASP A O 1
ATOM 4987 N N . SER A 1 719 ? 6.613 -13.359 -49.961 1.00 47.56 719 SER A N 1
ATOM 4988 C CA . SER A 1 719 ? 6.318 -14.632 -49.285 1.00 47.56 719 SER A CA 1
ATOM 4989 C C . SER A 1 719 ? 7.291 -15.101 -48.183 1.00 47.56 719 SER A C 1
ATOM 4991 O O . SER A 1 719 ? 7.912 -16.162 -48.322 1.00 47.56 719 SER A O 1
ATOM 4993 N N . ASP A 1 720 ? 7.408 -14.363 -47.087 1.00 56.69 720 ASP A N 1
ATOM 4994 C CA . ASP A 1 720 ? 8.138 -14.780 -45.891 1.00 56.69 720 ASP A CA 1
ATOM 4995 C C . ASP A 1 720 ? 7.219 -15.497 -44.877 1.00 56.69 720 ASP A C 1
ATOM 4997 O O . ASP A 1 720 ? 5.990 -15.444 -44.947 1.00 56.69 720 ASP A O 1
ATOM 5001 N N . LEU A 1 721 ? 7.820 -16.316 -44.002 1.00 60.50 721 LEU A N 1
ATOM 5002 C CA . LEU A 1 721 ? 7.092 -17.087 -42.990 1.00 60.50 721 LEU A CA 1
ATOM 5003 C C . LEU A 1 721 ? 6.991 -16.278 -41.696 1.00 60.50 721 LEU A C 1
ATOM 5005 O O . LEU A 1 721 ? 7.954 -16.253 -40.928 1.00 60.50 721 LEU A O 1
ATOM 5009 N N . ASP A 1 722 ? 5.809 -15.733 -41.425 1.00 68.69 722 ASP A N 1
ATOM 5010 C CA . ASP A 1 722 ? 5.542 -15.017 -40.173 1.00 68.69 722 ASP A CA 1
ATOM 5011 C C . ASP A 1 722 ? 4.988 -15.982 -39.142 1.00 68.69 722 ASP A C 1
ATOM 5013 O O . ASP A 1 722 ? 4.030 -16.719 -39.408 1.00 68.69 722 ASP A O 1
ATOM 5017 N N . ILE A 1 723 ? 5.563 -15.969 -37.945 1.00 74.12 723 ILE A N 1
ATOM 5018 C CA . ILE A 1 723 ? 5.071 -16.775 -36.833 1.00 74.12 723 ILE A CA 1
ATOM 5019 C C . ILE A 1 723 ? 4.682 -15.833 -35.699 1.00 74.12 723 ILE A C 1
ATOM 5021 O O . ILE A 1 723 ? 5.528 -15.333 -34.962 1.00 74.12 723 ILE A O 1
ATOM 5025 N N . THR A 1 724 ? 3.378 -15.624 -35.538 1.00 79.94 724 THR A N 1
ATOM 5026 C CA . THR A 1 724 ? 2.831 -14.813 -34.448 1.00 79.94 724 THR A CA 1
ATOM 5027 C C . THR A 1 724 ? 2.061 -15.696 -33.482 1.00 79.94 724 THR A C 1
ATOM 5029 O O . THR A 1 724 ? 1.145 -16.419 -33.879 1.00 79.94 724 THR A O 1
ATOM 5032 N N . LEU A 1 725 ? 2.421 -15.636 -32.203 1.00 86.75 725 LEU A N 1
ATOM 5033 C CA . LEU A 1 725 ? 1.776 -16.381 -31.134 1.00 86.75 725 LEU A CA 1
ATOM 5034 C C . LEU A 1 725 ? 1.254 -15.436 -30.055 1.00 86.75 725 LEU A C 1
ATOM 5036 O O . LEU A 1 725 ? 1.973 -14.576 -29.559 1.00 86.75 725 LEU A O 1
ATOM 5040 N N . GLY A 1 726 ? 0.006 -15.638 -29.651 1.00 87.62 726 GLY A N 1
ATOM 5041 C CA . GLY A 1 726 ? -0.495 -15.081 -28.403 1.00 87.62 726 GLY A CA 1
ATOM 5042 C C . GLY A 1 726 ? 0.070 -15.835 -27.199 1.00 87.62 726 GLY A C 1
ATOM 5043 O O . GLY A 1 726 ? 0.229 -17.059 -27.236 1.00 87.62 726 GLY A O 1
ATOM 5044 N N . GLY A 1 727 ? 0.324 -15.111 -26.119 1.00 90.38 727 GLY A N 1
ATOM 5045 C CA . GLY A 1 727 ? 0.732 -15.659 -24.837 1.00 90.38 727 GLY A CA 1
ATOM 5046 C C . GLY A 1 727 ? -0.373 -16.467 -24.163 1.00 90.38 727 GLY A C 1
ATOM 5047 O O . GLY A 1 727 ? -1.567 -16.325 -24.447 1.00 90.38 727 GLY A O 1
ATOM 5048 N N . THR A 1 728 ? 0.005 -17.359 -23.255 1.00 92.62 728 THR A N 1
ATOM 5049 C CA . THR A 1 728 ? -0.963 -18.162 -22.497 1.00 92.62 728 THR A CA 1
ATOM 5050 C C . THR A 1 728 ? -1.545 -17.375 -21.330 1.00 92.62 728 THR A C 1
ATOM 5052 O O . THR A 1 728 ? -0.822 -16.632 -20.680 1.00 92.62 728 THR A O 1
ATOM 5055 N N . GLY A 1 729 ? -2.822 -17.576 -21.013 1.00 91.06 729 GLY A N 1
ATOM 5056 C CA . GLY A 1 729 ? -3.403 -17.085 -19.762 1.00 91.06 729 GLY A CA 1
ATOM 5057 C C . GLY A 1 729 ? -2.907 -17.884 -18.555 1.00 91.06 729 GLY A C 1
ATOM 5058 O O . GLY A 1 729 ? -2.644 -19.084 -18.667 1.00 91.06 729 GLY A O 1
ATOM 5059 N N . GLY A 1 730 ? -2.812 -17.237 -17.397 1.00 92.62 730 GLY A N 1
ATOM 5060 C CA . GLY A 1 730 ? -2.408 -17.872 -16.144 1.00 92.62 730 GLY A CA 1
ATOM 5061 C C . GLY A 1 730 ? -3.518 -18.716 -15.514 1.00 92.62 730 GLY A C 1
ATOM 5062 O O . GLY A 1 730 ? -4.700 -18.489 -15.759 1.00 92.62 730 GLY A O 1
ATOM 5063 N N . GLY A 1 731 ? -3.167 -19.712 -14.698 1.00 93.50 731 GLY A N 1
ATOM 5064 C CA . GLY A 1 731 ? -4.155 -20.511 -13.955 1.00 93.50 731 GLY A CA 1
ATOM 5065 C C . GLY A 1 731 ? -4.888 -19.696 -12.883 1.00 93.50 731 GLY A C 1
ATOM 5066 O O . GLY A 1 731 ? -4.330 -18.739 -12.357 1.00 93.50 731 GLY A O 1
ATOM 5067 N N . GLY A 1 732 ? -6.129 -20.064 -12.569 1.00 92.25 732 GLY A N 1
ATOM 5068 C CA . GLY A 1 732 ? -6.854 -19.574 -11.394 1.00 92.25 732 GLY A CA 1
ATOM 5069 C C . GLY A 1 732 ? -6.335 -20.229 -10.115 1.00 92.25 732 GLY A C 1
ATOM 5070 O O . GLY A 1 732 ? -5.809 -21.339 -10.166 1.00 92.25 732 GLY A O 1
ATOM 5071 N N . GLY A 1 733 ? -6.475 -19.542 -8.984 1.00 94.31 733 GLY A N 1
ATOM 5072 C CA . GLY A 1 733 ? -6.093 -20.067 -7.674 1.00 94.31 733 GLY A CA 1
ATOM 5073 C C . GLY A 1 733 ? -7.228 -20.853 -7.029 1.00 94.31 733 GLY A C 1
ATOM 5074 O O . GLY A 1 733 ? -8.395 -20.626 -7.347 1.00 94.31 733 GLY A O 1
ATOM 5075 N N . ASP A 1 734 ? -6.908 -21.748 -6.101 1.00 96.81 734 ASP A N 1
ATOM 5076 C CA . ASP A 1 734 ? -7.921 -22.518 -5.369 1.00 96.81 734 ASP A CA 1
ATOM 5077 C C . ASP A 1 734 ? -8.474 -21.730 -4.171 1.00 96.81 734 ASP A C 1
ATOM 5079 O O . ASP A 1 734 ? -7.798 -20.874 -3.594 1.00 96.81 734 ASP A O 1
ATOM 5083 N N . GLY A 1 735 ? -9.719 -22.022 -3.797 1.00 96.19 735 GLY A N 1
ATOM 5084 C CA . GLY A 1 735 ? -10.203 -21.730 -2.449 1.00 96.19 735 GLY A CA 1
ATOM 5085 C C . GLY A 1 735 ? -9.741 -22.834 -1.501 1.00 96.19 735 GLY A C 1
ATOM 5086 O O . GLY A 1 735 ? -9.706 -23.998 -1.894 1.00 96.19 735 GLY A O 1
ATOM 5087 N N . ASP A 1 736 ? -9.425 -22.491 -0.259 1.00 97.81 736 ASP A N 1
ATOM 5088 C CA . ASP A 1 736 ? -9.015 -23.452 0.771 1.00 97.81 736 ASP A CA 1
ATOM 5089 C C . ASP A 1 736 ? -10.205 -23.884 1.646 1.00 97.81 736 ASP A C 1
ATOM 5091 O O . ASP A 1 736 ? -11.360 -23.527 1.379 1.00 97.81 736 ASP A O 1
ATOM 5095 N N . ASP A 1 737 ? -9.948 -24.695 2.663 1.00 98.12 737 ASP A N 1
ATOM 5096 C CA . ASP A 1 737 ? -10.962 -25.234 3.556 1.00 98.12 737 ASP A CA 1
ATOM 5097 C C . ASP A 1 737 ? -11.748 -24.129 4.289 1.00 98.12 737 ASP A C 1
ATOM 5099 O O . ASP A 1 737 ? -11.218 -23.093 4.704 1.00 98.12 737 ASP A O 1
ATOM 5103 N N . VAL A 1 738 ? -13.057 -24.353 4.432 1.00 98.62 738 VAL A N 1
ATOM 5104 C CA . VAL A 1 738 ? -13.952 -23.503 5.223 1.00 98.62 738 VAL A CA 1
ATOM 5105 C C . VAL A 1 738 ? -14.666 -24.346 6.267 1.00 98.62 738 VAL A C 1
ATOM 5107 O O . VAL A 1 738 ? -15.565 -25.127 5.941 1.00 98.62 738 VAL A O 1
ATOM 5110 N N . ASP A 1 739 ? -14.319 -24.111 7.526 1.00 98.38 739 ASP A N 1
ATOM 5111 C CA . ASP A 1 739 ? -14.846 -24.825 8.681 1.00 98.38 739 ASP A CA 1
ATOM 5112 C C . ASP A 1 739 ? -15.653 -23.872 9.568 1.00 98.38 739 ASP A C 1
ATOM 5114 O O . ASP A 1 739 ? -15.128 -22.911 10.131 1.00 98.38 739 ASP A O 1
ATOM 5118 N N . VAL A 1 740 ? -16.953 -24.142 9.712 1.00 98.56 740 VAL A N 1
ATOM 5119 C CA . VAL A 1 740 ? -17.847 -23.381 10.596 1.00 98.56 740 VAL A CA 1
ATOM 5120 C C . VAL A 1 740 ? -18.414 -24.295 11.675 1.00 98.56 740 VAL A C 1
ATOM 5122 O O . VAL A 1 740 ? -19.185 -25.208 11.385 1.00 98.56 740 VAL A O 1
ATOM 5125 N N . THR A 1 741 ? -18.101 -24.012 12.935 1.00 98.50 741 THR A N 1
ATOM 5126 C CA . THR A 1 741 ? -18.692 -24.679 14.101 1.00 98.50 741 THR A CA 1
ATOM 5127 C C . THR A 1 741 ? -19.628 -23.715 14.817 1.00 98.50 741 THR A C 1
ATOM 5129 O O . THR A 1 741 ? -19.206 -22.657 15.275 1.00 98.50 741 THR A O 1
ATOM 5132 N N . ASN A 1 742 ? -20.906 -24.066 14.950 1.00 97.69 742 ASN A N 1
ATOM 5133 C CA . ASN A 1 742 ? -21.882 -23.254 15.670 1.00 97.69 742 ASN A CA 1
ATOM 5134 C C . ASN A 1 742 ? -22.522 -24.030 16.825 1.00 97.69 742 ASN A C 1
ATOM 5136 O O . ASN A 1 742 ? -23.343 -24.913 16.608 1.00 97.69 742 ASN A O 1
ATOM 5140 N N . ASN A 1 743 ? -22.242 -23.597 18.051 1.00 96.88 743 ASN A N 1
ATOM 5141 C CA . ASN A 1 743 ? -22.851 -24.067 19.294 1.00 96.88 743 ASN A CA 1
ATOM 5142 C C . ASN A 1 743 ? -23.885 -23.073 19.880 1.00 96.88 743 ASN A C 1
ATOM 5144 O O . ASN A 1 743 ? -24.555 -23.402 20.862 1.00 96.88 743 ASN A O 1
ATOM 5148 N N . GLY A 1 744 ? -24.002 -21.863 19.311 1.00 95.69 744 GLY A N 1
ATOM 5149 C CA . GLY A 1 744 ? -24.903 -20.791 19.759 1.00 95.69 744 GLY A CA 1
ATOM 5150 C C . GLY A 1 744 ? -26.206 -20.643 18.953 1.00 95.69 744 GLY A C 1
ATOM 5151 O O . GLY A 1 744 ? -26.396 -21.263 17.905 1.00 95.69 744 GLY A O 1
ATOM 5152 N N . ASP A 1 745 ? -27.126 -19.797 19.435 1.00 97.31 745 ASP A N 1
ATOM 5153 C CA . ASP A 1 745 ? -28.382 -19.477 18.735 1.00 97.31 745 ASP A CA 1
ATOM 5154 C C . ASP A 1 745 ? -28.146 -18.422 17.637 1.00 97.31 745 ASP A C 1
ATOM 5156 O O . ASP A 1 745 ? -27.712 -17.309 17.935 1.00 97.31 745 ASP A O 1
ATOM 5160 N N . ILE A 1 746 ? -28.526 -18.718 16.386 1.00 98.31 746 ILE A N 1
ATOM 5161 C CA . ILE A 1 746 ? -28.514 -17.754 15.269 1.00 98.31 746 ILE A CA 1
ATOM 5162 C C . ILE A 1 746 ? -29.952 -17.426 14.849 1.00 98.31 746 ILE A C 1
ATOM 5164 O O . ILE A 1 746 ? -30.697 -18.297 14.397 1.00 98.31 746 ILE A O 1
ATOM 5168 N N . ASN A 1 747 ? -30.339 -16.152 14.950 1.00 97.69 747 ASN A N 1
ATOM 5169 C CA . ASN A 1 747 ? -31.647 -15.646 14.534 1.00 97.69 747 ASN A CA 1
ATOM 5170 C C . ASN A 1 747 ? -31.497 -14.586 13.438 1.00 97.69 747 ASN A C 1
ATOM 5172 O O . ASN A 1 747 ? -31.075 -13.465 13.714 1.00 97.69 747 ASN A O 1
ATOM 5176 N N . THR A 1 748 ? -31.908 -14.910 12.213 1.00 97.19 748 THR A N 1
ATOM 5177 C CA . THR A 1 748 ? -31.887 -13.972 11.083 1.00 97.19 748 THR A CA 1
ATOM 5178 C C . THR A 1 748 ? -33.298 -13.523 10.708 1.00 97.19 748 THR A C 1
ATOM 5180 O O . THR A 1 748 ? -34.238 -14.320 10.646 1.00 97.19 748 THR A O 1
ATOM 5183 N N . PHE A 1 749 ? -33.471 -12.223 10.473 1.00 95.56 749 PHE A N 1
ATOM 5184 C CA . PHE A 1 749 ? -34.749 -11.615 10.109 1.00 95.56 749 PHE A CA 1
ATOM 5185 C C . PHE A 1 749 ? -34.604 -10.796 8.830 1.00 95.56 749 PHE A C 1
ATOM 5187 O O . PHE A 1 749 ? -33.768 -9.906 8.767 1.00 95.56 749 PHE A O 1
ATOM 5194 N N . GLY A 1 750 ? -35.487 -11.013 7.857 1.00 94.19 750 GLY A N 1
ATOM 5195 C CA . GLY A 1 750 ? -35.517 -10.252 6.607 1.00 94.19 750 GLY A CA 1
ATOM 5196 C C . GLY A 1 750 ? -35.635 -11.156 5.387 1.00 94.19 750 GLY A C 1
ATOM 5197 O O . GLY A 1 750 ? -35.511 -12.375 5.494 1.00 94.19 750 GLY A O 1
ATOM 5198 N N . ASP A 1 751 ? -35.933 -10.564 4.232 1.00 95.75 751 ASP A N 1
ATOM 5199 C CA . ASP A 1 751 ? -35.954 -11.308 2.970 1.00 95.75 751 ASP A CA 1
ATOM 5200 C C . ASP A 1 751 ? -34.526 -11.725 2.587 1.00 95.75 751 ASP A C 1
ATOM 5202 O O . ASP A 1 751 ? -33.593 -10.958 2.804 1.00 95.75 751 ASP A O 1
ATOM 5206 N N . GLY A 1 752 ? -34.342 -12.945 2.083 1.00 90.69 752 GLY A N 1
ATOM 5207 C CA . GLY A 1 752 ? -33.024 -13.470 1.692 1.00 90.69 752 GLY A CA 1
ATOM 5208 C C . GLY A 1 752 ? -32.039 -13.796 2.829 1.00 90.69 752 GLY A C 1
ATOM 5209 O O . GLY A 1 752 ? -30.994 -14.371 2.554 1.00 90.69 752 GLY A O 1
ATOM 5210 N N . ALA A 1 753 ? -32.347 -13.501 4.097 1.00 94.12 753 ALA A N 1
ATOM 5211 C CA . ALA A 1 753 ? -31.404 -13.633 5.214 1.00 94.12 753 ALA A CA 1
ATOM 5212 C C . ALA A 1 753 ? -31.126 -15.102 5.632 1.00 94.12 753 ALA A C 1
ATOM 5214 O O . ALA A 1 753 ? -31.976 -15.768 6.227 1.00 94.12 753 ALA A O 1
ATOM 5215 N N . LEU A 1 754 ? -29.915 -15.601 5.361 1.00 95.31 754 LEU A N 1
ATOM 5216 C CA . LEU A 1 754 ? -29.428 -16.941 5.727 1.00 95.31 754 LEU A CA 1
ATOM 5217 C C . LEU A 1 754 ? -28.772 -16.976 7.115 1.00 95.31 754 LEU A C 1
ATOM 5219 O O . LEU A 1 754 ? -28.052 -16.056 7.477 1.00 95.31 754 LEU A O 1
ATOM 5223 N N . ALA A 1 755 ? -28.942 -18.065 7.871 1.00 94.88 755 ALA A N 1
ATOM 5224 C CA . ALA A 1 755 ? -28.244 -18.230 9.150 1.00 94.88 755 ALA A CA 1
ATOM 5225 C C . ALA A 1 755 ? -26.727 -18.404 8.965 1.00 94.88 755 ALA A C 1
ATOM 5227 O O . ALA A 1 755 ? -25.958 -17.640 9.537 1.00 94.88 755 ALA A O 1
ATOM 5228 N N . ILE A 1 756 ? -26.309 -19.371 8.143 1.00 98.06 756 ILE A N 1
ATOM 5229 C CA . ILE A 1 756 ? -24.902 -19.642 7.828 1.00 98.06 756 ILE A CA 1
ATOM 5230 C C . ILE A 1 756 ? -24.771 -19.842 6.317 1.00 98.06 756 ILE A C 1
ATOM 5232 O O . ILE A 1 756 ? -25.513 -20.636 5.730 1.00 98.06 756 ILE A O 1
ATOM 5236 N N . LEU A 1 757 ? -23.824 -19.137 5.702 1.00 97.56 757 LEU A N 1
ATOM 5237 C CA . LEU A 1 757 ? -23.335 -19.368 4.348 1.00 97.56 757 LEU A CA 1
ATOM 5238 C C . LEU A 1 757 ? -21.817 -19.578 4.413 1.00 97.56 757 LEU A C 1
ATOM 5240 O O . LEU A 1 757 ? -21.073 -18.641 4.679 1.00 97.56 757 LEU A O 1
ATOM 5244 N N . ALA A 1 758 ? -21.375 -20.808 4.163 1.00 97.12 758 ALA A N 1
ATOM 5245 C CA . ALA A 1 758 ? -19.965 -21.185 4.089 1.00 97.12 758 ALA A CA 1
ATOM 5246 C C . ALA A 1 758 ? -19.626 -21.595 2.650 1.00 97.12 758 ALA A C 1
ATOM 5248 O O . ALA A 1 758 ? -20.385 -22.360 2.042 1.00 97.12 758 ALA A O 1
ATOM 5249 N N . GLN A 1 759 ? -18.541 -21.065 2.080 1.00 97.44 759 GLN A N 1
ATOM 5250 C CA . GLN A 1 759 ? -18.161 -21.336 0.691 1.00 97.44 759 GLN A CA 1
ATOM 5251 C C . GLN A 1 759 ? -16.647 -21.372 0.508 1.00 97.44 759 GLN A C 1
ATOM 5253 O O . GLN A 1 759 ? -15.973 -20.385 0.774 1.00 97.44 759 GLN A O 1
ATOM 5258 N N . SER A 1 760 ? -16.144 -22.462 -0.059 1.00 97.50 760 SER A N 1
ATOM 5259 C CA . SER A 1 760 ? -14.829 -22.467 -0.690 1.00 97.50 760 SER A CA 1
ATOM 5260 C C . SER A 1 760 ? -14.997 -22.342 -2.202 1.00 97.50 760 SER A C 1
ATOM 5262 O O . SER A 1 760 ? -15.781 -23.082 -2.809 1.00 97.50 760 SER A O 1
ATOM 5264 N N . ILE A 1 761 ? -14.339 -21.353 -2.800 1.00 97.06 761 ILE A N 1
ATOM 5265 C CA . ILE A 1 761 ? -14.544 -20.948 -4.190 1.00 97.06 761 ILE A CA 1
ATOM 5266 C C . ILE A 1 761 ? -13.191 -20.885 -4.892 1.00 97.06 761 ILE A C 1
ATOM 5268 O O . ILE A 1 761 ? -12.379 -20.016 -4.596 1.00 97.06 761 ILE A O 1
ATOM 5272 N N . GLY A 1 762 ? -12.980 -21.761 -5.871 1.00 94.50 762 GLY A N 1
ATOM 5273 C CA . GLY A 1 762 ? -11.865 -21.633 -6.802 1.00 94.50 762 GLY A CA 1
ATOM 5274 C C . GLY A 1 762 ? -12.029 -20.428 -7.730 1.00 94.50 762 GLY A C 1
ATOM 5275 O O . GLY A 1 762 ? -13.141 -20.064 -8.129 1.00 94.50 762 GLY A O 1
ATOM 5276 N N . GLY A 1 763 ? -10.912 -19.803 -8.075 1.00 91.31 763 GLY A N 1
ATOM 5277 C CA . GLY A 1 763 ? -10.839 -18.650 -8.955 1.00 91.31 763 GLY A CA 1
ATOM 5278 C C . GLY A 1 763 ? -10.948 -19.000 -10.440 1.00 91.31 763 GLY A C 1
ATOM 5279 O O . GLY A 1 763 ? -10.790 -20.143 -10.874 1.00 91.31 763 GLY A O 1
ATOM 5280 N N . GLY A 1 764 ? -11.237 -17.990 -11.260 1.00 88.25 764 GLY A N 1
ATOM 5281 C CA . GLY A 1 764 ? -11.284 -18.143 -12.715 1.00 88.25 764 GLY A CA 1
ATOM 5282 C C . GLY A 1 764 ? -9.888 -18.265 -13.331 1.00 88.25 764 GLY A C 1
ATOM 5283 O O . GLY A 1 764 ? -8.942 -17.656 -12.845 1.00 88.25 764 GLY A O 1
ATOM 5284 N N . GLY A 1 765 ? -9.765 -19.017 -14.426 1.00 86.06 765 GLY A N 1
ATOM 5285 C CA . GLY A 1 765 ? -8.544 -19.037 -15.233 1.00 86.06 765 GLY A CA 1
ATOM 5286 C C . GLY A 1 765 ? -8.367 -17.766 -16.067 1.00 86.06 765 GLY A C 1
ATOM 5287 O O . GLY A 1 765 ? -9.317 -17.018 -16.306 1.00 86.06 765 GLY A O 1
ATOM 5288 N N . GLY A 1 766 ? -7.145 -17.552 -16.535 1.00 85.12 766 GLY A N 1
ATOM 5289 C CA . GLY A 1 766 ? -6.738 -16.420 -17.352 1.00 85.12 766 GLY A CA 1
ATOM 5290 C C . GLY A 1 766 ? -7.146 -16.530 -18.819 1.00 85.12 766 GLY A C 1
ATOM 5291 O O . GLY A 1 766 ? -7.319 -17.622 -19.371 1.00 85.12 766 GLY A O 1
ATOM 5292 N N . LEU A 1 767 ? -7.277 -15.382 -19.479 1.00 87.88 767 LEU A N 1
ATOM 5293 C CA . LEU A 1 767 ? -7.535 -15.315 -20.917 1.00 87.88 767 LEU A CA 1
ATOM 5294 C C . LEU A 1 767 ? -6.234 -15.480 -21.697 1.00 87.88 767 LEU A C 1
ATOM 5296 O O . LEU A 1 767 ? -5.181 -15.034 -21.258 1.00 87.88 767 LEU A O 1
ATOM 5300 N N . ALA A 1 768 ? -6.310 -16.109 -22.864 1.00 88.12 768 ALA A N 1
ATOM 5301 C CA . ALA A 1 768 ? -5.162 -16.205 -23.752 1.00 88.12 768 ALA A CA 1
ATOM 5302 C C . ALA A 1 768 ? -4.989 -14.937 -24.592 1.00 88.12 768 ALA A C 1
ATOM 5304 O O . ALA A 1 768 ? -5.978 -14.291 -24.945 1.00 88.12 768 ALA A O 1
ATOM 5305 N N . GLY A 1 769 ? -3.751 -14.662 -24.983 1.00 83.81 769 GLY A N 1
ATOM 5306 C CA . GLY A 1 769 ? -3.416 -13.638 -25.956 1.00 83.81 769 GLY A CA 1
ATOM 5307 C C . GLY A 1 769 ? -3.806 -14.030 -27.376 1.00 83.81 769 GLY A C 1
ATOM 5308 O O . GLY A 1 769 ? -3.966 -15.211 -27.716 1.00 83.81 769 GLY A O 1
ATOM 5309 N N . VAL A 1 770 ? -3.944 -13.026 -28.233 1.00 85.06 770 VAL A N 1
ATOM 5310 C CA . VAL A 1 770 ? -4.239 -13.215 -29.655 1.00 85.06 770 VAL A CA 1
ATOM 5311 C C . VAL A 1 770 ? -2.929 -13.252 -30.439 1.00 85.06 770 VAL A C 1
ATOM 5313 O O . VAL A 1 770 ? -2.017 -12.496 -30.137 1.00 85.06 770 VAL A O 1
ATOM 5316 N N . GLY A 1 771 ? -2.833 -14.123 -31.445 1.00 79.75 771 GLY A N 1
ATOM 5317 C CA . GLY A 1 771 ? -1.806 -14.024 -32.484 1.00 79.75 771 GLY A CA 1
ATOM 5318 C C . GLY A 1 771 ? -2.442 -13.493 -33.763 1.00 79.75 771 GLY A C 1
ATOM 5319 O O . GLY A 1 771 ? -3.144 -14.247 -34.441 1.00 79.75 771 GLY A O 1
ATOM 5320 N N . ALA A 1 772 ? -2.264 -12.204 -34.058 1.00 76.31 772 ALA A N 1
ATOM 5321 C CA . ALA A 1 772 ? -2.873 -11.536 -35.210 1.00 76.31 772 ALA A CA 1
ATOM 5322 C C . ALA A 1 772 ? -1.823 -11.220 -36.286 1.00 76.31 772 ALA A C 1
ATOM 5324 O O . ALA A 1 772 ? -0.788 -10.634 -35.978 1.00 76.31 772 ALA A O 1
ATOM 5325 N N . THR A 1 773 ? -2.108 -11.591 -37.540 1.00 66.88 773 THR A N 1
ATOM 5326 C CA . THR A 1 773 ? -1.209 -11.384 -38.687 1.00 66.88 773 THR A CA 1
ATOM 5327 C C . THR A 1 773 ? -1.901 -10.629 -39.826 1.00 66.88 773 THR A C 1
ATOM 5329 O O . THR A 1 773 ? -3.082 -10.867 -40.094 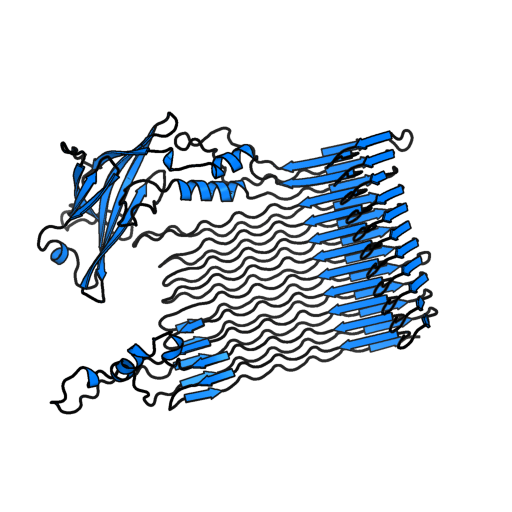1.00 66.88 773 THR A O 1
ATOM 5332 N N . GLY A 1 774 ? -1.172 -9.717 -40.483 1.00 57.03 774 GLY A N 1
ATOM 5333 C CA . GLY A 1 774 ? -1.677 -8.875 -41.580 1.00 57.03 774 GLY A CA 1
ATOM 5334 C C . GLY A 1 774 ? -1.229 -9.229 -43.011 1.00 57.03 774 GLY A C 1
ATOM 5335 O O . GLY A 1 774 ? -1.863 -8.738 -43.939 1.00 57.03 774 GLY A O 1
ATOM 5336 N N . GLY A 1 775 ? -0.193 -10.062 -43.208 1.00 56.53 775 GLY A N 1
ATOM 5337 C CA . GLY A 1 775 ? 0.451 -10.303 -44.522 1.00 56.53 775 GLY A CA 1
ATOM 5338 C C . GLY A 1 775 ? 0.279 -11.709 -45.128 1.00 56.53 775 GLY A C 1
ATOM 5339 O O . GLY A 1 775 ? -0.140 -12.661 -44.447 1.00 56.53 775 GLY A O 1
ATOM 5340 N N . ASP A 1 776 ? 0.613 -11.845 -46.418 1.00 52.38 776 ASP A N 1
ATOM 5341 C CA . ASP A 1 776 ? 0.596 -13.104 -47.182 1.00 52.38 776 ASP A CA 1
ATOM 5342 C C . ASP A 1 776 ? 1.774 -14.023 -46.782 1.00 52.38 776 ASP A C 1
ATOM 5344 O O . ASP A 1 776 ? 2.932 -13.639 -46.855 1.00 52.38 776 ASP A O 1
ATOM 5348 N N . GLY A 1 777 ? 1.500 -15.281 -46.401 1.00 56.19 777 GLY A N 1
ATOM 5349 C CA . GLY A 1 777 ? 2.532 -16.224 -45.910 1.00 56.19 777 GLY A CA 1
ATOM 5350 C C . GLY A 1 777 ? 2.587 -16.398 -44.385 1.00 56.19 777 GLY A C 1
ATOM 5351 O O . GLY A 1 777 ? 3.341 -17.234 -43.885 1.00 56.19 777 GLY A O 1
ATOM 5352 N N . SER A 1 778 ? 1.713 -15.700 -43.655 1.00 65.94 778 SER A N 1
ATOM 5353 C CA . SER A 1 778 ? 1.697 -15.649 -42.192 1.00 65.94 778 SER A CA 1
ATOM 5354 C C . SER A 1 778 ? 0.960 -16.800 -41.482 1.00 65.94 778 SER A C 1
ATOM 5356 O O . SER A 1 778 ? -0.019 -17.373 -41.974 1.00 65.94 778 SER A O 1
ATOM 5358 N N . VAL A 1 779 ? 1.420 -17.131 -40.271 1.00 72.38 779 VAL A N 1
ATOM 5359 C CA . VAL A 1 779 ? 0.795 -18.073 -39.332 1.00 72.38 779 VAL A CA 1
ATOM 5360 C C . VAL A 1 779 ? 0.576 -17.374 -37.988 1.00 72.38 779 VAL A C 1
ATOM 5362 O O . VAL A 1 779 ? 1.480 -17.282 -37.159 1.00 72.38 779 VAL A O 1
ATOM 5365 N N . GLY A 1 780 ? -0.657 -16.921 -37.753 1.00 75.00 780 GLY A N 1
ATOM 5366 C CA . GLY A 1 780 ? -1.121 -16.454 -36.445 1.00 75.00 780 GLY A CA 1
ATOM 5367 C C . GLY A 1 780 ? -1.754 -17.583 -35.629 1.00 75.00 780 GLY A C 1
ATOM 5368 O O . GLY A 1 780 ? -2.686 -18.247 -36.092 1.00 75.00 780 GLY A O 1
ATOM 5369 N N . LEU A 1 781 ? -1.271 -17.808 -34.407 1.00 82.31 781 LEU A N 1
ATOM 5370 C CA . LEU A 1 781 ? -1.844 -18.745 -33.439 1.00 82.31 781 LEU A CA 1
ATOM 5371 C C . LEU A 1 781 ? -2.161 -17.998 -32.140 1.00 82.31 781 LEU A C 1
ATOM 5373 O O . LEU A 1 781 ? -1.303 -17.343 -31.566 1.00 82.31 781 LEU A O 1
ATOM 5377 N N . GLY A 1 782 ? -3.393 -18.097 -31.642 1.00 81.75 782 GLY A N 1
ATOM 5378 C CA . GLY A 1 782 ? -3.709 -17.608 -30.296 1.00 81.75 782 GLY A CA 1
ATOM 5379 C C . GLY A 1 782 ? -3.036 -18.450 -29.207 1.00 81.75 782 GLY A C 1
ATOM 5380 O O . GLY A 1 782 ? -2.600 -19.577 -29.457 1.00 81.75 782 GLY A O 1
ATOM 5381 N N . GLY A 1 783 ? -3.002 -17.919 -27.989 1.00 83.00 783 GLY A N 1
ATOM 5382 C CA . GLY A 1 783 ? -2.556 -18.665 -26.819 1.00 83.00 783 GLY A CA 1
ATOM 5383 C C . GLY A 1 783 ? -3.598 -19.666 -26.307 1.00 83.00 783 GLY A C 1
ATOM 5384 O O . GLY A 1 783 ? -4.744 -19.720 -26.763 1.00 83.00 783 GLY A O 1
ATOM 5385 N N . ASN A 1 784 ? -3.218 -20.420 -25.273 1.00 86.44 784 ASN A N 1
ATOM 5386 C CA . ASN A 1 784 ? -4.162 -21.188 -24.457 1.00 86.44 784 ASN A CA 1
ATOM 5387 C C . ASN A 1 784 ? -4.620 -20.360 -23.253 1.00 86.44 784 ASN A C 1
ATOM 5389 O O . ASN A 1 784 ? -3.804 -19.691 -22.627 1.00 86.44 784 ASN A O 1
ATOM 5393 N N . GLY A 1 785 ? -5.905 -20.427 -22.905 1.00 84.31 785 GLY A N 1
ATOM 5394 C CA . GLY A 1 785 ? -6.386 -19.875 -21.637 1.00 84.31 785 GLY A CA 1
ATOM 5395 C C . GLY A 1 785 ? -5.913 -20.707 -20.443 1.00 84.31 785 GLY A C 1
ATOM 5396 O O . GLY A 1 785 ? -5.497 -21.859 -20.601 1.00 84.31 785 GLY A O 1
ATOM 5397 N N . GLY A 1 786 ? -6.016 -20.134 -19.249 1.00 85.88 786 GLY A N 1
ATOM 5398 C CA . GLY A 1 786 ? -5.704 -20.812 -17.998 1.00 85.88 786 GLY A CA 1
ATOM 5399 C C . GLY A 1 786 ? -6.815 -21.750 -17.528 1.00 85.88 786 GLY A C 1
ATOM 5400 O O . GLY A 1 786 ? -7.996 -21.561 -17.833 1.00 85.88 786 GLY A O 1
ATOM 5401 N N . LEU A 1 787 ? -6.437 -22.766 -16.748 1.00 89.25 787 LEU A N 1
ATOM 5402 C CA . LEU A 1 787 ? -7.391 -23.580 -15.990 1.00 89.25 787 LEU A CA 1
ATOM 5403 C C . LEU A 1 787 ? -7.987 -22.745 -14.847 1.00 89.25 787 LEU A C 1
ATOM 5405 O O . LEU A 1 787 ? -7.314 -21.859 -14.331 1.00 89.25 787 LEU A O 1
ATOM 5409 N N . GLY A 1 788 ? -9.236 -23.010 -14.463 1.00 89.62 788 GLY A N 1
ATOM 5410 C CA . GLY A 1 788 ? -9.794 -22.468 -13.218 1.00 89.62 788 GLY A CA 1
ATOM 5411 C C . GLY A 1 788 ? -9.273 -23.226 -11.997 1.00 89.62 788 GLY A C 1
ATOM 5412 O O . GLY A 1 788 ? -8.763 -24.337 -12.152 1.00 89.62 788 GLY A O 1
ATOM 5413 N N . GLY A 1 789 ? -9.427 -22.627 -10.821 1.00 91.75 789 GLY A N 1
ATOM 5414 C CA . GLY A 1 789 ? -9.130 -23.263 -9.543 1.00 91.75 789 GLY A CA 1
ATOM 5415 C C . GLY A 1 789 ? -10.290 -24.105 -9.014 1.00 91.75 789 GLY A C 1
ATOM 5416 O O . GLY A 1 789 ? -11.448 -23.951 -9.425 1.00 91.75 789 GLY A O 1
ATOM 5417 N N . ASP A 1 790 ? -9.966 -24.978 -8.073 1.00 95.06 790 ASP A N 1
ATOM 5418 C CA . ASP A 1 790 ? -10.898 -25.804 -7.321 1.00 95.06 790 ASP A CA 1
ATOM 5419 C C . ASP A 1 790 ? -11.315 -25.115 -6.007 1.00 95.06 790 ASP A C 1
ATOM 5421 O O . ASP A 1 790 ? -10.663 -24.202 -5.505 1.00 95.06 790 ASP A O 1
ATOM 5425 N N . GLY A 1 791 ? -12.454 -25.529 -5.451 1.00 93.44 791 GLY A N 1
ATOM 5426 C CA . GLY A 1 791 ? -12.808 -25.201 -4.069 1.00 93.44 791 GLY A CA 1
ATOM 5427 C C . GLY A 1 791 ? -12.305 -26.285 -3.116 1.00 93.44 791 GLY A C 1
ATOM 5428 O O . GLY A 1 791 ? -12.329 -27.471 -3.458 1.00 93.44 791 GLY A O 1
ATOM 5429 N N . GLY A 1 792 ? -11.914 -25.878 -1.918 1.00 93.38 792 GLY A N 1
ATOM 5430 C CA . GLY A 1 792 ? -11.600 -26.730 -0.780 1.00 93.38 792 GLY A CA 1
ATOM 5431 C C . GLY A 1 792 ? -12.833 -27.375 -0.148 1.00 93.38 792 GLY A C 1
ATOM 5432 O O . GLY A 1 792 ? -13.969 -27.290 -0.639 1.00 93.38 792 GLY A O 1
ATOM 5433 N N . SER A 1 793 ? -12.606 -28.075 0.959 1.00 96.12 793 SER A N 1
ATOM 5434 C CA . SER A 1 793 ? -13.680 -28.702 1.714 1.00 96.12 793 SER A CA 1
ATOM 5435 C C . SER A 1 793 ? -14.469 -27.668 2.520 1.00 96.12 793 SER A C 1
ATOM 5437 O O . SER A 1 793 ? -13.963 -26.626 2.919 1.00 96.12 793 SER A O 1
ATOM 5439 N N . VAL A 1 794 ? -15.768 -27.925 2.692 1.00 96.69 794 VAL A N 1
ATOM 5440 C CA . VAL A 1 794 ? -16.657 -27.058 3.471 1.00 96.69 794 VAL A CA 1
ATOM 5441 C C . VAL A 1 794 ? -17.339 -27.911 4.529 1.00 96.69 794 VAL A C 1
ATOM 5443 O O . VAL A 1 794 ? -18.143 -28.787 4.182 1.00 96.69 794 VAL A O 1
ATOM 5446 N N . ALA A 1 795 ? -17.034 -27.657 5.800 1.00 96.06 795 ALA A N 1
ATOM 5447 C CA . ALA A 1 795 ? -17.669 -28.308 6.937 1.00 96.06 795 ALA A CA 1
ATOM 5448 C C . ALA A 1 795 ? -18.506 -27.306 7.739 1.00 96.06 795 ALA A C 1
ATOM 5450 O O . ALA A 1 795 ? -18.095 -26.179 8.007 1.00 96.06 795 ALA A O 1
ATOM 5451 N N . VAL A 1 796 ? -19.715 -27.728 8.112 1.00 94.69 796 VAL A N 1
ATOM 5452 C CA . VAL A 1 796 ? -20.595 -26.968 9.005 1.00 94.69 796 VAL A CA 1
ATOM 5453 C C . VAL A 1 796 ? -21.106 -27.910 10.088 1.00 94.69 796 VAL A C 1
ATOM 5455 O O . VAL A 1 796 ? -21.937 -28.779 9.802 1.00 94.69 796 VAL A O 1
ATOM 5458 N N . ASP A 1 797 ? -20.620 -27.723 11.312 1.00 94.31 797 ASP A N 1
ATOM 5459 C CA . ASP A 1 797 ? -20.999 -28.492 12.498 1.00 94.31 797 ASP A CA 1
ATOM 5460 C C . ASP A 1 797 ? -21.962 -27.670 13.377 1.00 94.31 797 ASP A C 1
ATOM 5462 O O . ASP A 1 797 ? -21.682 -26.516 13.709 1.00 94.31 797 ASP A O 1
ATOM 5466 N N . LEU A 1 798 ? -23.125 -28.255 13.710 1.00 89.69 798 LEU A N 1
ATOM 5467 C CA . LEU A 1 798 ? -24.272 -27.602 14.374 1.00 89.69 798 LEU A CA 1
ATOM 5468 C C . LEU A 1 798 ? -24.732 -28.315 15.651 1.00 89.69 798 LEU A C 1
ATOM 5470 O O . LEU A 1 798 ? -24.700 -29.573 15.670 1.00 89.69 798 LEU A O 1
#

Foldseek 3Di:
DAAEAADPVGAAEFEEEEALAERAEWEFAFFADFPPDAPLAQRATDFDPAGAGFGAEYHYAHAYAFEYEYHQHEHYYYYWWYPFHDPVRLVRLVVRDCVLKAKFFPFWAEPVRHTFDADPQQKGKYWWFWADLVRHFDADPVRHGHTFWIWIAGRRQDIDTDGDDCRVVVVDDAFDKTKTKIKTWMWMHHDPDIDIWIKIKIKMWHQDPPPRDIDIAIWIATPPQGTAPQCGDPVGRGNDGDPSLVSVQSSLNSQWYAETHEYEYEEAHEAEYYHALYEHAHHEWEWTEWGAWAAWDDDPSDIDATAEWGAWAFTEEYHYEYAEEFEYEEALYEHEAHEWETYEWHEWYAYEAPYEWAETYEWYAWYEYEYEYAYAFEYEYANYEHEHAETETYETHETHAYAHQEATYEKYETHEWHEYAYEYQYNFEYYHAQHEHYATETEWYAIYAWYEFYAAHYATYEWYATAWTHEYHAEYQYEFEYEHALHEHAHYEFEWYEWYETHEYNYAAEYEWHATYETYWGEEYEYEHDQRYEFEYEHANHEHEHTEFEWHEIYETYAYEYAAEYEWHAWAETYEGYEYEYEAQEEFEYEHAQHEHYATEFEWYEIYETYAWEYEWDWADCPLVDPPPDDDDPPGDGDAEGETEWYETYAIAWTYEYHYEAQYEFEYHEAQHEHEHTETEWYEWYATYAYDYDDDVVVVVPPPVCVVCVVVGRDDQDAHEYHTEWHEIHAIYWGEEYEYEHNYHFHYYYHNYYHYDHDTYWYHWYHWYWGDYDGDNYDTYIYHIYHIYYGYHYYYHD

Secondary structure (DSSP, 8-state):
-EEEE--SSS--EEEEESTT--SEEEEEEE-PPP-SPBPTTT-SBPPPS---PPPPPEEEEE--EEEEESTT--SEEEEEEE--S-HHHHHHHHT--GGG-EEEEEEEE-TTS-EE---TTSEEEEEEEEE-TTSPBPB-TTSPBPEEEEEEEETTSBEEEE--TTTHHHH--TT-EEEEEEEEEEEEE-SS-EEEEEEEEEEEEEE-TTT-PEEEEEEEEETTTEEESGGG-TTS-B----HHHHHHHHHHHHT---PPPPEEEEE-S-EEEESTT-EEEEEEEEPPPPPPPPPP-EETTEEPPPPPPPPPPP---EEEEE-SEEEEESTT-EEEEEEEEPPPPPPPPP--TTSPPPPPPPPPPPPPEEEEE--EEEEESTT--SEEEEEEPPPPPPPPP-SSSSPPPPPPPPPPPPPEEEEE--EEEEESTT--SEEEEEEPPPPPPPPPPPTTTPPPPPPPPP-PPPPEEEEE-SEEEEESTT--SEEEEEEPPPPPPPPPEEESSEEEPPPP-PPPPPPPEEEEE-TT-EEEEESTT--SEEEEEEPPPPPPPPPEEESSEEEPPPPPPPPPPPPEEEEE-SEEEEESTT--SEEEEEEPPPPPPPPPEEE----B-GGGGS-S-S------B-----EEEPPPPPPP-PPPPEEEEE-S-EEEESTT--SEEEEEEPPPPPPPPPEEE---GGGGT--GGGGGGGGGS---------EEEPPPPPPPPPP--EEEEE-S-EEEESTT--SEEEEEEPPPPPPPPPEEE-STT-EEE--PPPPPPPP--EEEE-